Protein AF-0000000076641626 (afdb_homodimer)

Sequence (910 aa):
MSIPLSILLRVLPAGLLLLATIQPLAAQNNETGGQSVRKMSLVKVLNIAEKENFQVRMAESDIEITRSQYRQTNAAFLPRISLEETGVSTNDPLNVFGFKLKQESATTADFNPARLNAPDPYENFTTKLQVQQPLFNPDQLFRRSAVKNQLNAVKEQLEGTQSYARFQVKDTYYQLLLTEERLSVINTSLKAAHKNEERARDLREQGMVSKADYLAAAVRVRDLESRQSEAENQRQSVQENLRFLLGMNEEVVIQPTDSLQMASASLGSIPDNPPVENSTLQALQYRVQAAEEMVKSSKFSFLPSLNAFGSYEFNDKVLLGTRGESYFVGATLKWDLFSGFSKAGKVMQSRAELKKAEVAYRSRSLKTRMEIKQARRSVKQAQKQFDFADASVEQAAEDFRIRSDRYQQGMETTSDLLQAEARLSQARLQRLNALYQYNISIARLELLLEQELPNMSIPLSILLRVLPAGLLLLATIQPLAAQNNETGGQSVRKMSLVKVLNIAEKENFQVRMAESDIEITRSQYRQTNAAFLPRISLEETGVSTNDPLNVFGFKLKQESATTADFNPARLNAPDPYENFTTKLQVQQPLFNPDQLFRRSAVKNQLNAVKEQLEGTQSYARFQVKDTYYQLLLTEERLSVINTSLKAAHKNEERARDLREQGMVSKADYLAAAVRVRDLESRQSEAENQRQSVQENLRFLLGMNEEVVIQPTDSLQMASASLGSIPDNPPVENSTLQALQYRVQAAEEMVKSSKFSFLPSLNAFGSYEFNDKVLLGTRGESYFVGATLKWDLFSGFSKAGKVMQSRAELKKAEVAYRSRSLKTRMEIKQARRSVKQAQKQFDFADASVEQAAEDFRIRSDRYQQGMETTSDLLQAEARLSQARLQRLNALYQYNISIARLELLLEQELPN

Structure (mmCIF, N/CA/C/O backbone):
data_AF-0000000076641626-model_v1
#
loop_
_entity.id
_entity.type
_entity.pdbx_description
1 polymer 'Outer membrane protein TolC'
#
loop_
_atom_site.group_PDB
_atom_site.id
_atom_site.type_symbol
_atom_site.label_atom_id
_atom_site.label_alt_id
_atom_site.label_comp_id
_atom_site.label_asym_id
_atom_site.label_entity_id
_atom_site.label_seq_id
_atom_site.pdbx_PDB_ins_code
_atom_site.Cartn_x
_atom_site.Cartn_y
_atom_site.Cartn_z
_atom_site.occupancy
_atom_site.B_iso_or_equiv
_atom_site.auth_seq_id
_atom_site.auth_comp_id
_atom_site.auth_asym_id
_atom_site.auth_atom_id
_atom_site.pdbx_PDB_model_num
ATOM 1 N N . MET A 1 1 ? -30.359 -33.688 -70.125 1 19.77 1 MET A N 1
ATOM 2 C CA . MET A 1 1 ? -29.594 -32.75 -70.938 1 19.77 1 MET A CA 1
ATOM 3 C C . MET A 1 1 ? -29.688 -31.328 -70.438 1 19.77 1 MET A C 1
ATOM 5 O O . MET A 1 1 ? -28.672 -30.656 -70.25 1 19.77 1 MET A O 1
ATOM 9 N N . SER A 1 2 ? -30.719 -30.609 -70.812 1 21.33 2 SER A N 1
ATOM 10 C CA . SER A 1 2 ? -30.828 -29.156 -71.062 1 21.33 2 SER A CA 1
ATOM 11 C C . SER A 1 2 ? -31.047 -28.422 -69.688 1 21.33 2 SER A C 1
ATOM 13 O O . SER A 1 2 ? -32 -28.719 -69 1 21.33 2 SER A O 1
ATOM 15 N N . ILE A 1 3 ? -29.922 -27.688 -69.125 1 27.56 3 ILE A N 1
ATOM 16 C CA . ILE A 1 3 ? -29.25 -27.047 -68 1 27.56 3 ILE A CA 1
ATOM 17 C C . ILE A 1 3 ? -29.875 -25.688 -67.75 1 27.56 3 ILE A C 1
ATOM 19 O O . ILE A 1 3 ? -29.562 -24.703 -68.438 1 27.56 3 ILE A O 1
ATOM 23 N N . PRO A 1 4 ? -31.312 -25.625 -67.625 1 26.06 4 PRO A N 1
ATOM 24 C CA . PRO A 1 4 ? -31.797 -24.25 -67.875 1 26.06 4 PRO A CA 1
ATOM 25 C C . PRO A 1 4 ? -31.234 -23.266 -66.875 1 26.06 4 PRO A C 1
ATOM 27 O O . PRO A 1 4 ? -31.203 -23.547 -65.688 1 26.06 4 PRO A O 1
ATOM 30 N N . LEU A 1 5 ? -30.359 -22.203 -67.25 1 22.95 5 LEU A N 1
ATOM 31 C CA . LEU A 1 5 ? -29.281 -21.281 -66.875 1 22.95 5 LEU A CA 1
ATOM 32 C C . LEU A 1 5 ? -29.828 -20.109 -66.062 1 22.95 5 LEU A C 1
ATOM 34 O O . LEU A 1 5 ? -29.062 -19.406 -65.375 1 22.95 5 LEU A O 1
ATOM 38 N N . SER A 1 6 ? -31.203 -19.734 -66.188 1 26.48 6 SER A N 1
ATOM 39 C CA . SER A 1 6 ? -31.438 -18.297 -66.25 1 26.48 6 SER A CA 1
ATOM 40 C C . SER A 1 6 ? -31.25 -17.625 -64.938 1 26.48 6 SER A C 1
ATOM 42 O O . SER A 1 6 ? -32.125 -17.688 -64.062 1 26.48 6 SER A O 1
ATOM 44 N N . ILE A 1 7 ? -30.016 -17.438 -64.25 1 24.16 7 ILE A N 1
ATOM 45 C CA . ILE A 1 7 ? -29.391 -17.125 -62.969 1 24.16 7 ILE A CA 1
ATOM 46 C C . ILE A 1 7 ? -29.578 -15.648 -62.625 1 24.16 7 ILE A C 1
ATOM 48 O O . ILE A 1 7 ? -29.266 -15.203 -61.531 1 24.16 7 ILE A O 1
ATOM 52 N N . LEU A 1 8 ? -29.922 -14.75 -63.719 1 20.81 8 LEU A N 1
ATOM 53 C CA . LEU A 1 8 ? -29.109 -13.531 -63.719 1 20.81 8 LEU A CA 1
ATOM 54 C C . LEU A 1 8 ? -29.469 -12.664 -62.5 1 20.81 8 LEU A C 1
ATOM 56 O O . LEU A 1 8 ? -28.578 -12.273 -61.75 1 20.81 8 LEU A O 1
ATOM 60 N N . LEU A 1 9 ? -30 -11.312 -62.688 1 22.44 9 LEU A N 1
ATOM 61 C CA . LEU A 1 9 ? -29.484 -9.945 -62.562 1 22.44 9 LEU A CA 1
ATOM 62 C C . LEU A 1 9 ? -30.141 -9.242 -61.375 1 22.44 9 LEU A C 1
ATOM 64 O O . LEU A 1 9 ? -31.016 -8.391 -61.562 1 22.44 9 LEU A O 1
ATOM 68 N N . ARG A 1 10 ? -30.938 -9.82 -60.438 1 29.19 10 ARG A N 1
ATOM 69 C CA . ARG A 1 10 ? -31.875 -8.945 -59.75 1 29.19 10 ARG A CA 1
ATOM 70 C C . ARG A 1 10 ? -31.125 -7.906 -58.906 1 29.19 10 ARG A C 1
ATOM 72 O O . ARG A 1 10 ? -30.891 -8.109 -57.719 1 29.19 10 ARG A O 1
ATOM 79 N N . VAL A 1 11 ? -30 -7.199 -59.406 1 23.17 11 VAL A N 1
ATOM 80 C CA . VAL A 1 11 ? -29.094 -6.496 -58.5 1 23.17 11 VAL A CA 1
ATOM 81 C C . VAL A 1 11 ? -29.781 -5.25 -57.938 1 23.17 11 VAL A C 1
ATOM 83 O O . VAL A 1 11 ? -29.375 -4.715 -56.906 1 23.17 11 VAL A O 1
ATOM 86 N N . LEU A 1 12 ? -30.859 -4.684 -58.719 1 24.27 12 LEU A N 1
ATOM 87 C CA . LEU A 1 12 ? -30.672 -3.236 -58.75 1 24.27 12 LEU A CA 1
ATOM 88 C C . LEU A 1 12 ? -30.703 -2.648 -57.344 1 24.27 12 LEU A C 1
ATOM 90 O O . LEU A 1 12 ? -31.203 -3.287 -56.406 1 24.27 12 LEU A O 1
ATOM 94 N N . PRO A 1 13 ? -30.984 -1.135 -57.281 1 27.42 13 PRO A N 1
ATOM 95 C CA . PRO A 1 13 ? -30.438 0.132 -56.781 1 27.42 13 PRO A CA 1
ATOM 96 C C . PRO A 1 13 ? -31.031 0.543 -55.438 1 27.42 13 PRO A C 1
ATOM 98 O O . PRO A 1 13 ? -30.594 1.533 -54.844 1 27.42 13 PRO A O 1
ATOM 101 N N . ALA A 1 14 ? -32.125 -0.089 -55.031 1 27.97 14 ALA A N 1
ATOM 102 C CA . ALA A 1 14 ? -33.031 0.85 -54.375 1 27.97 14 ALA A CA 1
ATOM 103 C C . ALA A 1 14 ? -32.406 1.434 -53.125 1 27.97 14 ALA A C 1
ATOM 105 O O . ALA A 1 14 ? -32.344 0.775 -52.062 1 27.97 14 ALA A O 1
ATOM 106 N N . GLY A 1 15 ? -31.203 2.078 -53.312 1 28.3 15 GLY A N 1
ATOM 107 C CA . GLY A 1 15 ? -30.453 2.699 -52.219 1 28.3 15 GLY A CA 1
ATOM 108 C C . GLY A 1 15 ? -31.25 3.768 -51.5 1 28.3 15 GLY A C 1
ATOM 109 O O . GLY A 1 15 ? -31.312 4.914 -51.938 1 28.3 15 GLY A O 1
ATOM 110 N N . LEU A 1 16 ? -32.531 3.473 -51.188 1 26.86 16 LEU A N 1
ATOM 111 C CA . LEU A 1 16 ? -33.344 4.492 -50.531 1 26.86 16 LEU A CA 1
ATOM 112 C C . LEU A 1 16 ? -32.562 5.137 -49.375 1 26.86 16 LEU A C 1
ATOM 114 O O . LEU A 1 16 ? -32.156 4.453 -48.438 1 26.86 16 LEU A O 1
ATOM 118 N N . LEU A 1 17 ? -32.031 6.297 -49.688 1 27.75 17 LEU A N 1
ATOM 119 C CA . LEU A 1 17 ? -31.281 7.363 -49 1 27.75 17 LEU A CA 1
ATOM 120 C C . LEU A 1 17 ? -32.062 7.867 -47.781 1 27.75 17 LEU A C 1
ATOM 122 O O . LEU A 1 17 ? -32.938 8.711 -47.938 1 27.75 17 LEU A O 1
ATOM 126 N N . LEU A 1 18 ? -32.75 6.98 -47.094 1 28.86 18 LEU A N 1
ATOM 127 C CA . LEU A 1 18 ? -33.469 7.609 -45.969 1 28.86 18 LEU A CA 1
ATOM 128 C C . LEU A 1 18 ? -32.531 8.508 -45.156 1 28.86 18 LEU A C 1
ATOM 130 O O . LEU A 1 18 ? -31.562 8.031 -44.594 1 28.86 18 LEU A O 1
ATOM 134 N N . LEU A 1 19 ? -32.406 9.75 -45.656 1 29.59 19 LEU A N 1
ATOM 135 C CA . LEU A 1 19 ? -31.781 10.922 -45.062 1 29.59 19 LEU A CA 1
ATOM 136 C C . LEU A 1 19 ? -32.25 11.102 -43.625 1 29.59 19 LEU A C 1
ATOM 138 O O . LEU A 1 19 ? -33.375 11.516 -43.375 1 29.59 19 LEU A O 1
ATOM 142 N N . ALA A 1 20 ? -32.062 10.055 -42.781 1 33.88 20 ALA A N 1
ATOM 143 C CA . ALA A 1 20 ? -32.375 10.234 -41.375 1 33.88 20 ALA A CA 1
ATOM 144 C C . ALA A 1 20 ? -31.766 11.523 -40.844 1 33.88 20 ALA A C 1
ATOM 146 O O . ALA A 1 20 ? -30.547 11.688 -40.844 1 33.88 20 ALA A O 1
ATOM 147 N N . THR A 1 21 ? -32.469 12.641 -41.062 1 31.88 21 THR A N 1
ATOM 148 C CA . THR A 1 21 ? -32.125 13.945 -40.5 1 31.88 21 THR A CA 1
ATOM 149 C C . THR A 1 21 ? -31.797 13.82 -39 1 31.88 21 THR A C 1
ATOM 151 O O . THR A 1 21 ? -32.688 13.523 -38.188 1 31.88 21 THR A O 1
ATOM 154 N N . ILE A 1 22 ? -30.625 13.148 -38.719 1 36.44 22 ILE A N 1
ATOM 155 C CA . ILE A 1 22 ? -30.094 13.203 -37.375 1 36.44 22 ILE A CA 1
ATOM 156 C C . ILE A 1 22 ? -30.062 14.648 -36.875 1 36.44 22 ILE A C 1
ATOM 158 O O . ILE A 1 22 ? -29.344 15.484 -37.438 1 36.44 22 ILE A O 1
ATOM 162 N N . GLN A 1 23 ? -31.203 15.172 -36.625 1 32.28 23 GLN A N 1
ATOM 163 C CA . GLN A 1 23 ? -31.109 16.484 -36 1 32.28 23 GLN A CA 1
ATOM 164 C C . GLN A 1 23 ? -30.141 16.453 -34.812 1 32.28 23 GLN A C 1
ATOM 166 O O . GLN A 1 23 ? -30.219 15.547 -33.969 1 32.28 23 GLN A O 1
ATOM 171 N N . PRO A 1 24 ? -29.016 17.047 -35.062 1 34.44 24 PRO A N 1
ATOM 172 C CA . PRO A 1 24 ? -28.141 17.203 -33.906 1 34.44 24 PRO A CA 1
ATOM 173 C C . PRO A 1 24 ? -28.875 17.797 -32.688 1 34.44 24 PRO A C 1
ATOM 175 O O . PRO A 1 24 ? -29.5 18.844 -32.812 1 34.44 24 PRO A O 1
ATOM 178 N N . LEU A 1 25 ? -29.594 16.953 -31.953 1 35.47 25 LEU A N 1
ATOM 179 C CA . LEU A 1 25 ? -29.922 17.562 -30.672 1 35.47 25 LEU A CA 1
ATOM 180 C C . LEU A 1 25 ? -28.719 18.281 -30.078 1 35.47 25 LEU A C 1
ATOM 182 O O . LEU A 1 25 ? -27.672 17.688 -29.875 1 35.47 25 LEU A O 1
ATOM 186 N N . ALA A 1 26 ? -28.625 19.562 -30.328 1 31.19 26 ALA A N 1
ATOM 187 C CA . ALA A 1 26 ? -27.766 20.438 -29.547 1 31.19 26 ALA A CA 1
ATOM 188 C C . ALA A 1 26 ? -27.812 20.094 -28.062 1 31.19 26 ALA A C 1
ATOM 190 O O . ALA A 1 26 ? -28.859 20.234 -27.422 1 31.19 26 ALA A O 1
ATOM 191 N N . ALA A 1 27 ? -27.25 19.031 -27.766 1 34.53 27 ALA A N 1
ATOM 192 C CA . ALA A 1 27 ? -26.922 18.969 -26.328 1 34.53 27 ALA A CA 1
ATOM 193 C C . ALA A 1 27 ? -26.516 20.344 -25.812 1 34.53 27 ALA A C 1
ATOM 195 O O . ALA A 1 27 ? -25.422 20.828 -26.109 1 34.53 27 ALA A O 1
ATOM 196 N N . GLN A 1 28 ? -27.359 21.297 -25.797 1 28.55 28 GLN A N 1
ATOM 197 C CA . GLN A 1 28 ? -26.984 22.531 -25.125 1 28.55 28 GLN A CA 1
ATOM 198 C C . GLN A 1 28 ? -26.344 22.25 -23.781 1 28.55 28 GLN A C 1
ATOM 200 O O . GLN A 1 28 ? -27 21.781 -22.844 1 28.55 28 GLN A O 1
ATOM 205 N N . ASN A 1 29 ? -25.156 21.703 -23.844 1 31.22 29 ASN A N 1
ATOM 206 C CA . ASN A 1 29 ? -24.312 21.797 -22.641 1 31.22 29 ASN A CA 1
ATOM 207 C C . ASN A 1 29 ? -24.266 23.219 -22.094 1 31.22 29 ASN A C 1
ATOM 209 O O . ASN A 1 29 ? -23.453 24.031 -22.547 1 31.22 29 ASN A O 1
ATOM 213 N N . ASN A 1 30 ? -25.344 23.891 -22.109 1 30.81 30 ASN A N 1
ATOM 214 C CA . ASN A 1 30 ? -25.141 25.109 -21.344 1 30.81 30 ASN A CA 1
ATOM 215 C C . ASN A 1 30 ? -24.422 24.812 -20.031 1 30.81 30 ASN A C 1
ATOM 217 O O . ASN A 1 30 ? -25.047 24.516 -19.016 1 30.81 30 ASN A O 1
ATOM 221 N N . GLU A 1 31 ? -23.328 24.094 -20.172 1 35.81 31 GLU A N 1
ATOM 222 C CA . GLU A 1 31 ? -22.422 24.078 -19.016 1 35.81 31 GLU A CA 1
ATOM 223 C C . GLU A 1 31 ? -22.125 25.484 -18.516 1 35.81 31 GLU A C 1
ATOM 225 O O . GLU A 1 31 ? -21.156 26.109 -18.969 1 35.81 31 GLU A O 1
ATOM 230 N N . THR A 1 32 ? -22.969 26.422 -18.672 1 36.75 32 THR A N 1
ATOM 231 C CA . THR A 1 32 ? -22.578 27.578 -17.875 1 36.75 32 THR A CA 1
ATOM 232 C C . THR A 1 32 ? -21.938 27.141 -16.562 1 36.75 32 THR A C 1
ATOM 234 O O . THR A 1 32 ? -22.484 26.281 -15.852 1 36.75 32 THR A O 1
ATOM 237 N N . GLY A 1 33 ? -20.688 27.094 -16.438 1 41.56 33 GLY A N 1
ATOM 238 C CA . GLY A 1 33 ? -19.734 26.734 -15.414 1 41.56 33 GLY A CA 1
ATOM 239 C C . GLY A 1 33 ? -20.219 27.047 -14.008 1 41.56 33 GLY A C 1
ATOM 240 O O . GLY A 1 33 ? -19.406 27.266 -13.102 1 41.56 33 GLY A O 1
ATOM 241 N N . GLY A 1 34 ? -21.359 27.547 -13.766 1 47.97 34 GLY A N 1
ATOM 242 C CA . GLY A 1 34 ? -21.797 27.891 -12.43 1 47.97 34 GLY A CA 1
ATOM 243 C C . GLY A 1 34 ? -21.719 26.719 -11.461 1 47.97 34 GLY A C 1
ATOM 244 O O . GLY A 1 34 ? -21.938 25.562 -11.844 1 47.97 34 GLY A O 1
ATOM 245 N N . GLN A 1 35 ? -20.859 26.781 -10.508 1 62.19 35 GLN A N 1
ATOM 246 C CA . GLN A 1 35 ? -20.75 25.797 -9.445 1 62.19 35 GLN A CA 1
ATOM 247 C C . GLN A 1 35 ? -22.125 25.344 -8.969 1 62.19 35 GLN A C 1
ATOM 249 O O . GLN A 1 35 ? -22.953 26.172 -8.578 1 62.19 35 GLN A O 1
ATOM 254 N N . SER A 1 36 ? -22.75 24.219 -9.445 1 82.56 36 SER A N 1
ATOM 255 C CA . SER A 1 36 ? -24 23.625 -8.992 1 82.56 36 SER A CA 1
ATOM 256 C C . SER A 1 36 ? -23.984 23.391 -7.488 1 82.56 36 SER A C 1
ATOM 258 O O . SER A 1 36 ? -22.984 22.922 -6.934 1 82.56 36 SER A O 1
ATOM 260 N N . VAL A 1 37 ? -24.969 24.031 -6.797 1 91.75 37 VAL A N 1
ATOM 261 C CA . VAL A 1 37 ? -25.125 23.875 -5.355 1 91.75 37 VAL A CA 1
ATOM 262 C C . VAL A 1 37 ? -26.047 22.688 -5.066 1 91.75 37 VAL A C 1
ATOM 264 O O . VAL A 1 37 ? -27.141 22.594 -5.637 1 91.75 37 VAL A O 1
ATOM 267 N N . ARG A 1 38 ? -25.625 21.797 -4.305 1 92.44 38 ARG A N 1
ATOM 268 C CA . ARG A 1 38 ? -26.422 20.672 -3.869 1 92.44 38 ARG A CA 1
ATOM 269 C C . ARG A 1 38 ? -26.656 20.703 -2.361 1 92.44 38 ARG A C 1
ATOM 271 O O . ARG A 1 38 ? -25.703 20.688 -1.581 1 92.44 38 ARG A O 1
ATOM 278 N N . LYS A 1 39 ? -27.953 20.734 -1.95 1 96.25 39 LYS A N 1
ATOM 279 C CA . LYS A 1 39 ? -28.312 20.672 -0.534 1 96.25 39 LYS A CA 1
ATOM 280 C C . LYS A 1 39 ? -28.234 19.234 -0.007 1 96.25 39 LYS A C 1
ATOM 282 O O . LYS A 1 39 ? -28.844 18.328 -0.575 1 96.25 39 LYS A O 1
ATOM 287 N N . MET A 1 40 ? -27.469 19.062 1.012 1 97 40 MET A N 1
ATOM 288 C CA . MET A 1 40 ? -27.297 17.719 1.528 1 97 40 MET A CA 1
ATOM 289 C C . MET A 1 40 ? -27.312 17.703 3.053 1 97 40 MET A C 1
ATOM 291 O O . MET A 1 40 ? -26.672 18.547 3.689 1 97 40 MET A O 1
ATOM 295 N N . SER A 1 41 ? -28.125 16.75 3.607 1 97.12 41 SER A N 1
ATOM 296 C CA . SER A 1 41 ? -28.125 16.5 5.047 1 97.12 41 SER A CA 1
ATOM 297 C C . SER A 1 41 ? -27.062 15.469 5.43 1 97.12 41 SER A C 1
ATOM 299 O O . SER A 1 41 ? -26.469 14.836 4.559 1 97.12 41 SER A O 1
ATOM 301 N N . LEU A 1 42 ? -26.859 15.398 6.703 1 96.12 42 LEU A N 1
ATOM 302 C CA . LEU A 1 42 ? -25.922 14.383 7.188 1 96.12 42 LEU A CA 1
ATOM 303 C C . LEU A 1 42 ? -26.344 12.992 6.723 1 96.12 42 LEU A C 1
ATOM 305 O O . LEU A 1 42 ? -25.5 12.219 6.246 1 96.12 42 LEU A O 1
ATOM 309 N N . VAL A 1 43 ? -27.609 12.664 6.832 1 95.62 43 VAL A N 1
ATOM 310 C CA . VAL A 1 43 ? -28.125 11.352 6.453 1 95.62 43 VAL A CA 1
ATOM 311 C C . VAL A 1 43 ? -27.875 11.109 4.965 1 95.62 43 VAL A C 1
ATOM 313 O O . VAL A 1 43 ? -27.453 10.016 4.57 1 95.62 43 VAL A O 1
ATOM 316 N N . LYS A 1 44 ? -28.078 12.125 4.184 1 96.75 44 LYS A N 1
ATOM 317 C CA . LYS A 1 44 ? -27.906 11.992 2.738 1 96.75 44 LYS A CA 1
ATOM 318 C C . LYS A 1 44 ? -26.453 11.734 2.383 1 96.75 44 LYS A C 1
ATOM 320 O O . LYS A 1 44 ? -26.141 10.852 1.575 1 96.75 44 LYS A O 1
ATOM 325 N N . VAL A 1 45 ? -25.516 12.531 2.971 1 97.56 45 VAL A N 1
ATOM 326 C CA . VAL A 1 45 ? -24.109 12.359 2.65 1 97.56 45 VAL A CA 1
ATOM 327 C C . VAL A 1 45 ? -23.625 10.984 3.119 1 97.56 45 VAL A C 1
ATOM 329 O O . VAL A 1 45 ? -22.797 10.352 2.465 1 97.56 45 VAL A O 1
ATOM 332 N N . LEU A 1 46 ? -24.172 10.508 4.215 1 96.94 46 LEU A N 1
ATOM 333 C CA . LEU A 1 46 ? -23.812 9.188 4.715 1 96.94 46 LEU A CA 1
ATOM 334 C C . LEU A 1 46 ? -24.266 8.094 3.754 1 96.94 46 LEU A C 1
ATOM 336 O O . LEU A 1 46 ? -23.531 7.141 3.488 1 96.94 46 LEU A O 1
ATOM 340 N N . ASN A 1 47 ? -25.438 8.242 3.223 1 96.44 47 ASN A N 1
ATOM 341 C CA . ASN A 1 47 ? -25.969 7.273 2.273 1 96.44 47 ASN A CA 1
ATOM 342 C C . ASN A 1 47 ? -25.156 7.234 0.989 1 96.44 47 ASN A C 1
ATOM 344 O O . ASN A 1 47 ? -24.875 6.16 0.453 1 96.44 47 ASN A O 1
ATOM 348 N N . ILE A 1 48 ? -24.75 8.375 0.534 1 96.12 48 ILE A N 1
ATOM 349 C CA . ILE A 1 48 ? -23.938 8.445 -0.673 1 96.12 48 ILE A CA 1
ATOM 350 C C . ILE A 1 48 ? -22.578 7.781 -0.424 1 96.12 48 ILE A C 1
ATOM 352 O O . ILE A 1 48 ? -22.109 7 -1.25 1 96.12 48 ILE A O 1
ATOM 356 N N . ALA A 1 49 ? -21.969 8.086 0.722 1 96.56 49 ALA A N 1
ATOM 357 C CA . ALA A 1 49 ? -20.641 7.578 1.053 1 96.56 49 ALA A CA 1
ATOM 358 C C . ALA A 1 49 ? -20.641 6.055 1.169 1 96.56 49 ALA A C 1
ATOM 360 O O . ALA A 1 49 ? -19.656 5.395 0.858 1 96.56 49 ALA A O 1
ATOM 361 N N . GLU A 1 50 ? -21.75 5.508 1.567 1 94.75 50 GLU A N 1
ATOM 362 C CA . GLU A 1 50 ? -21.875 4.062 1.728 1 94.75 50 GLU A CA 1
ATOM 363 C C . GLU A 1 50 ? -21.656 3.342 0.399 1 94.75 50 GLU A C 1
ATOM 365 O O . GLU A 1 50 ? -21.156 2.219 0.37 1 94.75 50 GLU A O 1
ATOM 370 N N . LYS A 1 51 ? -21.953 4.055 -0.636 1 93.06 51 LYS A N 1
ATOM 371 C CA . LYS A 1 51 ? -21.906 3.406 -1.943 1 93.06 51 LYS A CA 1
ATOM 372 C C . LYS A 1 51 ? -20.719 3.912 -2.756 1 93.06 51 LYS A C 1
ATOM 374 O O . LYS A 1 51 ? -20.141 3.168 -3.553 1 93.06 51 LYS A O 1
ATOM 379 N N . GLU A 1 52 ? -20.328 5.16 -2.479 1 95.19 52 GLU A N 1
ATOM 380 C CA . GLU A 1 52 ? -19.422 5.805 -3.434 1 95.19 52 GLU A CA 1
ATOM 381 C C . GLU A 1 52 ? -18.031 6.004 -2.836 1 95.19 52 GLU A C 1
ATOM 383 O O . GLU A 1 52 ? -17.078 6.301 -3.557 1 95.19 52 GLU A O 1
ATOM 388 N N . ASN A 1 53 ? -17.906 5.824 -1.49 1 97.25 53 ASN A N 1
ATOM 389 C CA . ASN A 1 53 ? -16.609 6.02 -0.854 1 97.25 53 ASN A CA 1
ATOM 390 C C . ASN A 1 53 ? -15.57 5.039 -1.39 1 97.25 53 ASN A C 1
ATOM 392 O O . ASN A 1 53 ? -15.828 3.836 -1.468 1 97.25 53 ASN A O 1
ATOM 396 N N . PHE A 1 54 ? -14.422 5.574 -1.732 1 97.5 54 PHE A N 1
ATOM 397 C CA . PHE A 1 54 ? -13.422 4.773 -2.424 1 97.5 54 PHE A CA 1
ATOM 398 C C . PHE A 1 54 ? -12.883 3.674 -1.515 1 97.5 54 PHE A C 1
ATOM 400 O O . PHE A 1 54 ? -12.547 2.584 -1.981 1 97.5 54 PHE A O 1
ATOM 407 N N . GLN A 1 55 ? -12.734 3.914 -0.21 1 97.62 55 GLN A N 1
ATOM 408 C CA . GLN A 1 55 ? -12.258 2.891 0.716 1 97.62 55 GLN A CA 1
ATOM 409 C C . GLN A 1 55 ? -13.242 1.727 0.801 1 97.62 55 GLN A C 1
ATOM 411 O O . GLN A 1 55 ? -12.828 0.567 0.892 1 97.62 55 GLN A O 1
ATOM 416 N N . VAL A 1 56 ? -14.516 2.041 0.788 1 97.75 56 VAL A N 1
ATOM 417 C CA . VAL A 1 56 ? -15.562 1.02 0.823 1 97.75 56 VAL A CA 1
ATOM 418 C C . VAL A 1 56 ? -15.516 0.193 -0.46 1 97.75 56 VAL A C 1
ATOM 420 O O . VAL A 1 56 ? -15.547 -1.039 -0.415 1 97.75 56 VAL A O 1
ATOM 423 N N . ARG A 1 57 ? -15.336 0.864 -1.57 1 97.44 57 ARG A N 1
ATOM 424 C CA . ARG A 1 57 ? -15.289 0.181 -2.859 1 97.44 57 ARG A CA 1
ATOM 425 C C . ARG A 1 57 ? -14.07 -0.727 -2.957 1 97.44 57 ARG A C 1
ATOM 427 O O . ARG A 1 57 ? -14.148 -1.824 -3.512 1 97.44 57 ARG A O 1
ATOM 434 N N . MET A 1 58 ? -12.977 -0.276 -2.438 1 97.88 58 MET A N 1
ATOM 435 C CA . MET A 1 58 ? -11.773 -1.101 -2.404 1 97.88 58 MET A CA 1
ATOM 436 C C . MET A 1 58 ? -11.992 -2.35 -1.557 1 97.88 58 MET A C 1
ATOM 438 O O . MET A 1 58 ? -11.586 -3.447 -1.946 1 97.88 58 MET A O 1
ATOM 442 N N . ALA A 1 59 ? -12.617 -2.186 -0.427 1 97.56 59 ALA A N 1
ATOM 443 C CA . ALA A 1 59 ? -12.906 -3.309 0.462 1 97.56 59 ALA A CA 1
ATOM 444 C C . ALA A 1 59 ? -13.859 -4.301 -0.195 1 97.56 59 ALA A C 1
ATOM 446 O O . ALA A 1 59 ? -13.742 -5.512 0.011 1 97.56 59 ALA A O 1
ATOM 447 N N . GLU A 1 60 ? -14.789 -3.795 -0.975 1 97.69 60 GLU A N 1
ATOM 448 C CA . GLU A 1 60 ? -15.688 -4.664 -1.726 1 97.69 60 GLU A CA 1
ATOM 449 C C . GLU A 1 60 ? -14.922 -5.516 -2.732 1 97.69 60 GLU A C 1
ATOM 451 O O . GLU A 1 60 ? -15.227 -6.699 -2.908 1 97.69 60 GLU A O 1
ATOM 456 N N . SER A 1 61 ? -13.984 -4.887 -3.396 1 97.69 61 SER A N 1
ATOM 457 C CA . SER A 1 61 ? -13.148 -5.637 -4.328 1 97.69 61 SER A CA 1
ATOM 458 C C . SER A 1 61 ? -12.367 -6.73 -3.613 1 97.69 61 SER A C 1
ATOM 460 O O . SER A 1 61 ? -12.18 -7.824 -4.152 1 97.69 61 SER A O 1
ATOM 462 N N . ASP A 1 62 ? -11.969 -6.477 -2.379 1 98 62 ASP A N 1
ATOM 463 C CA . ASP A 1 62 ? -11.242 -7.473 -1.596 1 98 62 ASP A CA 1
ATOM 464 C C . ASP A 1 62 ? -12.125 -8.688 -1.303 1 98 62 ASP A C 1
ATOM 466 O O . ASP A 1 62 ? -11.641 -9.82 -1.288 1 98 62 ASP A O 1
ATOM 470 N N . ILE A 1 63 ? -13.391 -8.5 -1.057 1 98.38 63 ILE A N 1
ATOM 471 C CA . ILE A 1 63 ? -14.328 -9.602 -0.854 1 98.38 63 ILE A CA 1
ATOM 472 C C . ILE A 1 63 ? -14.398 -10.461 -2.117 1 98.38 63 ILE A C 1
ATOM 474 O O . ILE A 1 63 ? -14.32 -11.688 -2.047 1 98.38 63 ILE A O 1
ATOM 478 N N . GLU A 1 64 ? -14.477 -9.781 -3.268 1 98.38 64 GLU A N 1
ATOM 479 C CA . GLU A 1 64 ? -14.578 -10.5 -4.531 1 98.38 64 GLU A CA 1
ATOM 480 C C . GLU A 1 64 ? -13.312 -11.297 -4.82 1 98.38 64 GLU A C 1
ATOM 482 O O . GLU A 1 64 ? -13.375 -12.406 -5.344 1 98.38 64 GLU A O 1
ATOM 487 N N . ILE A 1 65 ? -12.18 -10.727 -4.461 1 98.5 65 ILE A N 1
ATOM 488 C CA . ILE A 1 65 ? -10.914 -11.422 -4.637 1 98.5 65 ILE A CA 1
ATOM 489 C C . ILE A 1 65 ? -10.891 -12.688 -3.779 1 98.5 65 ILE A C 1
ATOM 491 O O . ILE A 1 65 ? -10.633 -13.781 -4.281 1 98.5 65 ILE A O 1
ATOM 495 N N . THR A 1 66 ? -11.258 -12.555 -2.52 1 98.25 66 THR A N 1
ATOM 496 C CA . THR A 1 66 ? -11.219 -13.688 -1.609 1 98.25 66 THR A CA 1
ATOM 497 C C . THR A 1 66 ? -12.297 -14.703 -1.96 1 98.25 66 THR A C 1
ATOM 499 O O . THR A 1 66 ? -12.086 -15.914 -1.834 1 98.25 66 THR A O 1
ATOM 502 N N . ARG A 1 67 ? -13.43 -14.258 -2.396 1 98.12 67 ARG A N 1
ATOM 503 C CA . ARG A 1 67 ? -14.492 -15.148 -2.859 1 98.12 67 ARG A CA 1
ATOM 504 C C . ARG A 1 67 ? -14.031 -15.969 -4.062 1 98.12 67 ARG A C 1
ATOM 506 O O . ARG A 1 67 ? -14.352 -17.156 -4.168 1 98.12 67 ARG A O 1
ATOM 513 N N . SER A 1 68 ? -13.359 -15.273 -4.945 1 98.25 68 SER A N 1
ATOM 514 C CA . SER A 1 68 ? -12.812 -15.969 -6.105 1 98.25 68 SER A CA 1
ATOM 515 C C . SER A 1 68 ? -11.805 -17.047 -5.688 1 98.25 68 SER A C 1
ATOM 517 O O . SER A 1 68 ? -11.773 -18.125 -6.266 1 98.25 68 SER A O 1
ATOM 519 N N . GLN A 1 69 ? -11 -16.75 -4.664 1 97.69 69 GLN A N 1
ATOM 520 C CA . GLN A 1 69 ? -10.062 -17.719 -4.121 1 97.69 69 GLN A CA 1
ATOM 521 C C . GLN A 1 69 ? -10.797 -18.906 -3.504 1 97.69 69 GLN A C 1
ATOM 523 O O . GLN A 1 69 ? -10.375 -20.047 -3.666 1 97.69 69 GLN A O 1
ATOM 528 N N . TYR A 1 70 ? -11.93 -18.703 -2.842 1 97.94 70 TYR A N 1
ATOM 529 C CA . TYR A 1 70 ? -12.75 -19.766 -2.271 1 97.94 70 TYR A CA 1
ATOM 530 C C . TYR A 1 70 ? -13.32 -20.656 -3.365 1 97.94 70 TYR A C 1
ATOM 532 O O . TYR A 1 70 ? -13.344 -21.891 -3.229 1 97.94 70 TYR A O 1
ATOM 540 N N . ARG A 1 71 ? -13.68 -20.016 -4.453 1 96.94 71 ARG A N 1
ATOM 541 C CA . ARG A 1 71 ? -14.234 -20.766 -5.574 1 96.94 71 ARG A CA 1
ATOM 542 C C . ARG A 1 71 ? -13.18 -21.672 -6.199 1 96.94 71 ARG A C 1
ATOM 544 O O . ARG A 1 71 ? -13.5 -22.781 -6.648 1 96.94 71 ARG A O 1
ATOM 551 N N . GLN A 1 72 ? -11.953 -21.219 -6.203 1 96.62 72 GLN A N 1
ATOM 552 C CA . GLN A 1 72 ? -10.867 -22.031 -6.762 1 96.62 72 GLN A CA 1
ATOM 553 C C . GLN A 1 72 ? -10.648 -23.297 -5.949 1 96.62 72 GLN A C 1
ATOM 555 O O . GLN A 1 72 ? -10.195 -24.312 -6.484 1 96.62 72 GLN A O 1
ATOM 560 N N . THR A 1 73 ? -11.031 -23.25 -4.648 1 96.31 73 THR A N 1
ATOM 561 C CA . THR A 1 73 ? -10.789 -24.391 -3.777 1 96.31 73 THR A CA 1
ATOM 562 C C . THR A 1 73 ? -11.773 -25.516 -4.086 1 96.31 73 THR A C 1
ATOM 564 O O . THR A 1 73 ? -11.609 -26.641 -3.604 1 96.31 73 THR A O 1
ATOM 567 N N . ASN A 1 74 ? -12.742 -25.344 -4.988 1 95.38 74 ASN A N 1
ATOM 568 C CA . ASN A 1 74 ? -13.641 -26.391 -5.426 1 95.38 74 ASN A CA 1
ATOM 569 C C . ASN A 1 74 ? -12.898 -27.5 -6.172 1 95.38 74 ASN A C 1
ATOM 571 O O . ASN A 1 74 ? -13.383 -28.625 -6.277 1 95.38 74 ASN A O 1
ATOM 575 N N . ALA A 1 75 ? -11.688 -27.125 -6.586 1 94.44 75 ALA A N 1
ATOM 576 C CA . ALA A 1 75 ? -10.852 -28.078 -7.312 1 94.44 75 ALA A CA 1
ATOM 577 C C . ALA A 1 75 ? -10.445 -29.234 -6.418 1 94.44 75 ALA A C 1
ATOM 579 O O . ALA A 1 75 ? -10.008 -30.281 -6.91 1 94.44 75 ALA A O 1
ATOM 580 N N . ALA A 1 76 ? -10.617 -29.109 -5.133 1 93.19 76 ALA A N 1
ATOM 581 C CA . ALA A 1 76 ? -10.305 -30.188 -4.188 1 93.19 76 ALA A CA 1
ATOM 582 C C . ALA A 1 76 ? -11.305 -31.328 -4.309 1 93.19 76 ALA A C 1
ATOM 584 O O . ALA A 1 76 ? -11.016 -32.469 -3.893 1 93.19 76 ALA A O 1
ATOM 585 N N . PHE A 1 77 ? -12.484 -31.109 -5.023 1 94.25 77 PHE A N 1
ATOM 586 C CA . PHE A 1 77 ? -13.555 -32.094 -5.07 1 94.25 77 PHE A CA 1
ATOM 587 C C . PHE A 1 77 ? -13.93 -32.438 -6.512 1 94.25 77 PHE A C 1
ATOM 589 O O . PHE A 1 77 ? -14.43 -33.5 -6.801 1 94.25 77 PHE A O 1
ATOM 596 N N . LEU A 1 78 ? -13.688 -31.531 -7.371 1 96.69 78 LEU A N 1
ATOM 597 C CA . LEU A 1 78 ? -14.188 -31.672 -8.734 1 96.69 78 LEU A CA 1
ATOM 598 C C . LEU A 1 78 ? -13.117 -32.25 -9.656 1 96.69 78 LEU A C 1
ATOM 600 O O . LEU A 1 78 ? -11.922 -32.062 -9.406 1 96.69 78 LEU A O 1
ATOM 604 N N . PRO A 1 79 ? -13.555 -32.906 -10.648 1 97.31 79 PRO A N 1
ATOM 605 C CA . PRO A 1 79 ? -12.578 -33.5 -11.547 1 97.31 79 PRO A CA 1
ATOM 606 C C . PRO A 1 79 ? -11.875 -32.5 -12.445 1 97.31 79 PRO A C 1
ATOM 608 O O . PRO A 1 79 ? -12.352 -31.359 -12.594 1 97.31 79 PRO A O 1
ATOM 611 N N . ARG A 1 80 ? -10.789 -32.875 -12.961 1 97.75 80 ARG A N 1
ATOM 612 C CA . ARG A 1 80 ? -10.102 -32.188 -14.047 1 97.75 80 ARG A CA 1
ATOM 613 C C . ARG A 1 80 ? -10.156 -33 -15.336 1 97.75 80 ARG A C 1
ATOM 615 O O . ARG A 1 80 ? -9.883 -34.219 -15.328 1 97.75 80 ARG A O 1
ATOM 622 N N . ILE A 1 81 ? -10.617 -32.406 -16.406 1 98.31 81 ILE A N 1
ATOM 623 C CA . ILE A 1 81 ? -10.75 -33.062 -17.703 1 98.31 81 ILE A CA 1
ATOM 624 C C . ILE A 1 81 ? -9.859 -32.344 -18.734 1 98.31 81 ILE A C 1
ATOM 626 O O . ILE A 1 81 ? -9.914 -31.125 -18.875 1 98.31 81 ILE A O 1
ATOM 630 N N . SER A 1 82 ? -9.031 -33.125 -19.406 1 97.94 82 SER A N 1
ATOM 631 C CA . SER A 1 82 ? -8.156 -32.531 -20.406 1 97.94 82 SER A CA 1
ATOM 632 C C . SER A 1 82 ? -8.133 -33.375 -21.688 1 97.94 82 SER A C 1
ATOM 634 O O . SER A 1 82 ? -8.359 -34.594 -21.625 1 97.94 82 SER A O 1
ATOM 636 N N . LEU A 1 83 ? -7.98 -32.75 -22.812 1 98.06 83 LEU A N 1
ATOM 637 C CA . LEU A 1 83 ? -7.758 -33.344 -24.125 1 98.06 83 LEU A CA 1
ATOM 638 C C . LEU A 1 83 ? -6.34 -33.094 -24.609 1 98.06 83 LEU A C 1
ATOM 640 O O . LEU A 1 83 ? -5.867 -31.953 -24.562 1 98.06 83 LEU A O 1
ATOM 644 N N . GLU A 1 84 ? -5.664 -34.125 -25 1 98.25 84 GLU A N 1
ATOM 645 C CA . GLU A 1 84 ? -4.289 -34 -25.469 1 98.25 84 GLU A CA 1
ATOM 646 C C . GLU A 1 84 ? -4.109 -34.656 -26.828 1 98.25 84 GLU A C 1
ATOM 648 O O . GLU A 1 84 ? -4.629 -35.75 -27.062 1 98.25 84 GLU A O 1
ATOM 653 N N . GLU A 1 85 ? -3.518 -33.969 -27.734 1 98.12 85 GLU A N 1
ATOM 654 C CA . GLU A 1 85 ? -3.082 -34.5 -29.031 1 98.12 85 GLU A CA 1
ATOM 655 C C . GLU A 1 85 ? -1.564 -34.438 -29.172 1 98.12 85 GLU A C 1
ATOM 657 O O . GLU A 1 85 ? -0.991 -33.344 -29.156 1 98.12 85 GLU A O 1
ATOM 662 N N . THR A 1 86 ? -0.959 -35.531 -29.297 1 98.19 86 THR A N 1
ATOM 663 C CA . THR A 1 86 ? 0.495 -35.594 -29.406 1 98.19 86 THR A CA 1
ATOM 664 C C . THR A 1 86 ? 0.926 -36.281 -30.688 1 98.19 86 THR A C 1
ATOM 666 O O . THR A 1 86 ? 0.515 -37.438 -30.938 1 98.19 86 THR A O 1
ATOM 669 N N . GLY A 1 87 ? 1.688 -35.656 -31.5 1 98 87 GLY A N 1
ATOM 670 C CA . GLY A 1 87 ? 2.361 -36.25 -32.625 1 98 87 GLY A CA 1
ATOM 671 C C . GLY A 1 87 ? 3.848 -36.438 -32.406 1 98 87 GLY A C 1
ATOM 672 O O . GLY A 1 87 ? 4.547 -35.531 -31.969 1 98 87 GLY A O 1
ATOM 673 N N . VAL A 1 88 ? 4.273 -37.719 -32.719 1 97.69 88 VAL A N 1
ATOM 674 C CA . VAL A 1 88 ? 5.672 -38.031 -32.438 1 97.69 88 VAL A CA 1
ATOM 675 C C . VAL A 1 88 ? 6.297 -38.75 -33.625 1 97.69 88 VAL A C 1
ATOM 677 O O . VAL A 1 88 ? 5.594 -39.438 -34.375 1 97.69 88 VAL A O 1
ATOM 680 N N . SER A 1 89 ? 7.582 -38.531 -33.844 1 97.75 89 SER A N 1
ATOM 681 C CA . SER A 1 89 ? 8.453 -39.344 -34.719 1 97.75 89 SER A CA 1
ATOM 682 C C . SER A 1 89 ? 9.672 -39.844 -33.938 1 97.75 89 SER A C 1
ATOM 684 O O . SER A 1 89 ? 10.32 -39.094 -33.219 1 97.75 89 SER A O 1
ATOM 686 N N . THR A 1 90 ? 9.891 -41.188 -34.062 1 97.31 90 THR A N 1
ATOM 687 C CA . THR A 1 90 ? 11.008 -41.719 -33.312 1 97.31 90 THR A CA 1
ATOM 688 C C . THR A 1 90 ? 11.57 -42.969 -34 1 97.31 90 THR A C 1
ATOM 690 O O . THR A 1 90 ? 10.898 -43.562 -34.844 1 97.31 90 THR A O 1
ATOM 693 N N . ASN A 1 91 ? 12.844 -43.281 -33.719 1 95.5 91 ASN A N 1
ATOM 694 C CA . ASN A 1 91 ? 13.43 -44.562 -34.094 1 95.5 91 ASN A CA 1
ATOM 695 C C . ASN A 1 91 ? 13.852 -45.375 -32.875 1 95.5 91 ASN A C 1
ATOM 697 O O . ASN A 1 91 ? 14.672 -46.281 -33 1 95.5 91 ASN A O 1
ATOM 701 N N . ASP A 1 92 ? 13.32 -44.938 -31.734 1 94.12 92 ASP A N 1
ATOM 702 C CA . ASP A 1 92 ? 13.555 -45.719 -30.516 1 94.12 92 ASP A CA 1
ATOM 703 C C . ASP A 1 92 ? 12.883 -47.094 -30.609 1 94.12 92 ASP A C 1
ATOM 705 O O . ASP A 1 92 ? 11.672 -47.188 -30.797 1 94.12 92 ASP A O 1
ATOM 709 N N . PRO A 1 93 ? 13.656 -48.094 -30.422 1 92.38 93 PRO A N 1
ATOM 710 C CA . PRO A 1 93 ? 13.125 -49.406 -30.703 1 92.38 93 PRO A CA 1
ATOM 711 C C . PRO A 1 93 ? 11.914 -49.75 -29.828 1 92.38 93 PRO A C 1
ATOM 713 O O . PRO A 1 93 ? 10.93 -50.312 -30.328 1 92.38 93 PRO A O 1
ATOM 716 N N . LEU A 1 94 ? 12.031 -49.469 -28.609 1 88.69 94 LEU A N 1
ATOM 717 C CA . LEU A 1 94 ? 10.914 -49.781 -27.719 1 88.69 94 LEU A CA 1
ATOM 718 C C . LEU A 1 94 ? 9.672 -48.969 -28.094 1 88.69 94 LEU A C 1
ATOM 720 O O . LEU A 1 94 ? 8.57 -49.531 -28.141 1 88.69 94 LEU A O 1
ATOM 724 N N . ASN A 1 95 ? 9.812 -47.781 -28.406 1 92.5 95 ASN A N 1
ATOM 725 C CA . ASN A 1 95 ? 8.688 -46.906 -28.75 1 92.5 95 ASN A CA 1
ATOM 726 C C . ASN A 1 95 ? 8.078 -47.312 -30.094 1 92.5 95 ASN A C 1
ATOM 728 O O . ASN A 1 95 ? 6.859 -47.312 -30.25 1 92.5 95 ASN A O 1
ATOM 732 N N . VAL A 1 96 ? 8.977 -47.562 -31.062 1 92.5 96 VAL A N 1
ATOM 733 C CA . VAL A 1 96 ? 8.477 -47.969 -32.375 1 92.5 96 VAL A CA 1
ATOM 734 C C . VAL A 1 96 ? 7.621 -49.219 -32.25 1 92.5 96 VAL A C 1
ATOM 736 O O . VAL A 1 96 ? 6.52 -49.281 -32.812 1 92.5 96 VAL A O 1
ATOM 739 N N . PHE A 1 97 ? 8.141 -50.156 -31.547 1 89.81 97 PHE A N 1
ATOM 740 C CA . PHE A 1 97 ? 7.371 -51.406 -31.344 1 89.81 97 PHE A CA 1
ATOM 741 C C . PHE A 1 97 ? 6.062 -51.094 -30.609 1 89.81 97 PHE A C 1
ATOM 743 O O . PHE A 1 97 ? 5.008 -51.594 -31 1 89.81 97 PHE A O 1
ATOM 750 N N . GLY A 1 98 ? 6.098 -50.312 -29.594 1 90 98 GLY A N 1
ATOM 751 C CA . GLY A 1 98 ? 4.91 -49.938 -28.844 1 90 98 GLY A CA 1
ATOM 752 C C . GLY A 1 98 ? 3.879 -49.219 -29.703 1 90 98 GLY A C 1
ATOM 753 O O . GLY A 1 98 ? 2.682 -49.5 -29.594 1 90 98 GLY A O 1
ATOM 754 N N . PHE A 1 99 ? 4.336 -48.375 -30.531 1 93.5 99 PHE A N 1
ATOM 755 C CA . PHE A 1 99 ? 3.426 -47.625 -31.391 1 93.5 99 PHE A CA 1
ATOM 756 C C . PHE A 1 99 ? 2.756 -48.531 -32.406 1 93.5 99 PHE A C 1
ATOM 758 O O . PHE A 1 99 ? 1.567 -48.375 -32.688 1 93.5 99 PHE A O 1
ATOM 765 N N . LYS A 1 100 ? 3.494 -49.438 -32.906 1 93.44 100 LYS A N 1
ATOM 766 C CA . LYS A 1 100 ? 2.908 -50.375 -33.844 1 93.44 100 LYS A CA 1
ATOM 767 C C . LYS A 1 100 ? 1.818 -51.219 -33.156 1 93.44 100 LYS A C 1
ATOM 769 O O . LYS A 1 100 ? 0.777 -51.469 -33.75 1 93.44 100 LYS A O 1
ATOM 774 N N . LEU A 1 101 ? 2.096 -51.594 -31.938 1 91.12 101 LEU A N 1
ATOM 775 C CA . LEU A 1 101 ? 1.09 -52.344 -31.172 1 91.12 101 LEU A CA 1
ATOM 776 C C . LEU A 1 101 ? -0.142 -51.469 -30.922 1 91.12 101 LEU A C 1
ATOM 778 O O . LEU A 1 101 ? -1.272 -51.938 -31.109 1 91.12 101 LEU A O 1
ATOM 782 N N . LYS A 1 102 ? 0.1 -50.25 -30.531 1 93.56 102 LYS A N 1
ATOM 783 C CA . LYS A 1 102 ? -0.999 -49.375 -30.188 1 93.56 102 LYS A CA 1
ATOM 784 C C . LYS A 1 102 ? -1.846 -49.031 -31.406 1 93.56 102 LYS A C 1
ATOM 786 O O . LYS A 1 102 ? -3.057 -48.844 -31.297 1 93.56 102 LYS A O 1
ATOM 791 N N . GLN A 1 103 ? -1.209 -49 -32.531 1 93.81 103 GLN A N 1
ATOM 792 C CA . GLN A 1 103 ? -1.92 -48.75 -33.781 1 93.81 103 GLN A CA 1
ATOM 793 C C . GLN A 1 103 ? -2.543 -50.031 -34.312 1 93.81 103 GLN A C 1
ATOM 795 O O . GLN A 1 103 ? -3.15 -50 -35.406 1 93.81 103 GLN A O 1
ATOM 800 N N . GLU A 1 104 ? -2.342 -51.125 -33.656 1 92.31 104 GLU A N 1
ATOM 801 C CA . GLU A 1 104 ? -2.828 -52.438 -34.062 1 92.31 104 GLU A CA 1
ATOM 802 C C . GLU A 1 104 ? -2.25 -52.844 -35.406 1 92.31 104 GLU A C 1
ATOM 804 O O . GLU A 1 104 ? -2.959 -53.375 -36.25 1 92.31 104 GLU A O 1
ATOM 809 N N . SER A 1 105 ? -0.992 -52.531 -35.594 1 89 105 SER A N 1
ATOM 810 C CA . SER A 1 105 ? -0.403 -52.781 -36.906 1 89 105 SER A CA 1
ATOM 811 C C . SER A 1 105 ? 0.812 -53.688 -36.812 1 89 105 SER A C 1
ATOM 813 O O . SER A 1 105 ? 1.589 -53.781 -37.781 1 89 105 SER A O 1
ATOM 815 N N . ALA A 1 106 ? 1.007 -54.281 -35.719 1 88.88 106 ALA A N 1
ATOM 816 C CA . ALA A 1 106 ? 2.146 -55.156 -35.562 1 88.88 106 ALA A CA 1
ATOM 817 C C . ALA A 1 106 ? 1.988 -56.406 -36.469 1 88.88 106 ALA A C 1
ATOM 819 O O . ALA A 1 106 ? 0.891 -56.969 -36.562 1 88.88 106 ALA A O 1
ATOM 820 N N . THR A 1 107 ? 3.066 -56.844 -37.094 1 89.5 107 THR A N 1
ATOM 821 C CA . THR A 1 107 ? 3.1 -58.031 -37.906 1 89.5 107 THR A CA 1
ATOM 822 C C . THR A 1 107 ? 4.176 -59 -37.406 1 89.5 107 THR A C 1
ATOM 824 O O . THR A 1 107 ? 4.984 -58.625 -36.531 1 89.5 107 THR A O 1
ATOM 827 N N . THR A 1 108 ? 4.172 -60.25 -37.906 1 88.06 108 THR A N 1
ATOM 828 C CA . THR A 1 108 ? 5.156 -61.25 -37.531 1 88.06 108 THR A CA 1
ATOM 829 C C . THR A 1 108 ? 6.57 -60.781 -37.812 1 88.06 108 THR A C 1
ATOM 831 O O . THR A 1 108 ? 7.512 -61.094 -37.094 1 88.06 108 THR A O 1
ATOM 834 N N . ALA A 1 109 ? 6.648 -60.062 -38.875 1 85.56 109 ALA A N 1
ATOM 835 C CA . ALA A 1 109 ? 7.949 -59.562 -39.312 1 85.56 109 ALA A CA 1
ATOM 836 C C . ALA A 1 109 ? 8.539 -58.594 -38.281 1 85.56 109 ALA A C 1
ATOM 838 O O . ALA A 1 109 ? 9.758 -58.438 -38.188 1 85.56 109 ALA A O 1
ATOM 839 N N . ASP A 1 110 ? 7.691 -58.062 -37.531 1 86.31 110 ASP A N 1
ATOM 840 C CA . ASP A 1 110 ? 8.125 -57.062 -36.562 1 86.31 110 ASP A CA 1
ATOM 841 C C . ASP A 1 110 ? 8.82 -57.719 -35.375 1 86.31 110 ASP A C 1
ATOM 843 O O . ASP A 1 110 ? 9.484 -57.031 -34.594 1 86.31 110 ASP A O 1
ATOM 847 N N . PHE A 1 111 ? 8.734 -58.969 -35.188 1 84.56 111 PHE A N 1
ATOM 848 C CA . PHE A 1 111 ? 9.328 -59.656 -34.062 1 84.56 111 PHE A CA 1
ATOM 849 C C . PHE A 1 111 ? 10.719 -60.188 -34.406 1 84.56 111 PHE A C 1
ATOM 851 O O . PHE A 1 111 ? 11.336 -60.875 -33.625 1 84.56 111 PHE A O 1
ATOM 858 N N . ASN A 1 112 ? 11.125 -59.812 -35.594 1 85.81 112 ASN A N 1
ATOM 859 C CA . ASN A 1 112 ? 12.516 -60.062 -35.938 1 85.81 112 ASN A CA 1
ATOM 860 C C . ASN A 1 112 ? 13.477 -59.219 -35.094 1 85.81 112 ASN A C 1
ATOM 862 O O . ASN A 1 112 ? 13.43 -58 -35.156 1 85.81 112 ASN A O 1
ATOM 866 N N . PRO A 1 113 ? 14.375 -59.906 -34.438 1 84.56 113 PRO A N 1
ATOM 867 C CA . PRO A 1 113 ? 15.266 -59.156 -33.531 1 84.56 113 PRO A CA 1
ATOM 868 C C . PRO A 1 113 ? 16.047 -58.062 -34.25 1 84.56 113 PRO A C 1
ATOM 870 O O . PRO A 1 113 ? 16.312 -57 -33.688 1 84.56 113 PRO A O 1
ATOM 873 N N . ALA A 1 114 ? 16.5 -58.312 -35.406 1 83.19 114 ALA A N 1
ATOM 874 C CA . ALA A 1 114 ? 17.266 -57.312 -36.156 1 83.19 114 ALA A CA 1
ATOM 875 C C . ALA A 1 114 ? 16.438 -56.062 -36.406 1 83.19 114 ALA A C 1
ATOM 877 O O . ALA A 1 114 ? 16.953 -54.938 -36.312 1 83.19 114 ALA A O 1
ATOM 878 N N . ARG A 1 115 ? 15.195 -56.188 -36.688 1 86.38 115 ARG A N 1
ATOM 879 C CA . ARG A 1 115 ? 14.289 -55.062 -36.938 1 86.38 115 ARG A CA 1
ATOM 880 C C . ARG A 1 115 ? 13.875 -54.438 -35.594 1 86.38 115 ARG A C 1
ATOM 882 O O . ARG A 1 115 ? 13.672 -53.219 -35.562 1 86.38 115 ARG A O 1
ATOM 889 N N . LEU A 1 116 ? 13.781 -55.25 -34.656 1 88.19 116 LEU A N 1
ATOM 890 C CA . LEU A 1 116 ? 13.383 -54.75 -33.344 1 88.19 116 LEU A CA 1
ATOM 891 C C . LEU A 1 116 ? 14.484 -53.875 -32.75 1 88.19 116 LEU A C 1
ATOM 893 O O . LEU A 1 116 ? 14.203 -52.875 -32.125 1 88.19 116 LEU A O 1
ATOM 897 N N . ASN A 1 117 ? 15.703 -54.25 -32.969 1 88.88 117 ASN A N 1
ATOM 898 C CA . ASN A 1 117 ? 16.844 -53.562 -32.406 1 88.88 117 ASN A CA 1
ATOM 899 C C . ASN A 1 117 ? 17.125 -52.219 -33.094 1 88.88 117 ASN A C 1
ATOM 901 O O . ASN A 1 117 ? 17.703 -51.312 -32.5 1 88.88 117 ASN A O 1
ATOM 905 N N . ALA A 1 118 ? 16.844 -52.156 -34.375 1 90.31 118 ALA A N 1
ATOM 906 C CA . ALA A 1 118 ? 17.141 -50.969 -35.156 1 90.31 118 ALA A CA 1
ATOM 907 C C . ALA A 1 118 ? 16 -50.656 -36.125 1 90.31 118 ALA A C 1
ATOM 909 O O . ALA A 1 118 ? 16.188 -50.656 -37.344 1 90.31 118 ALA A O 1
ATOM 910 N N . PRO A 1 119 ? 14.938 -50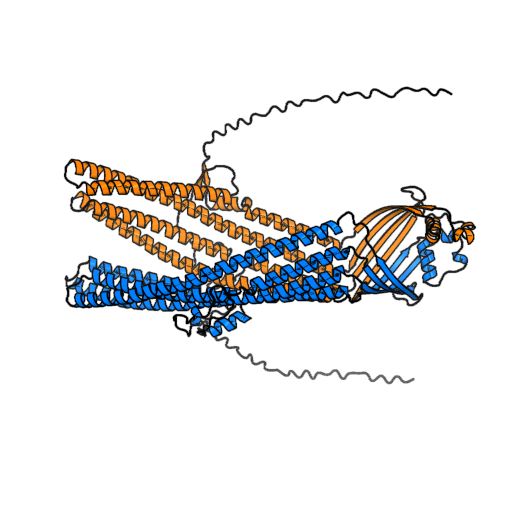.219 -35.656 1 91.12 119 PRO A N 1
ATOM 911 C CA . PRO A 1 119 ? 13.797 -49.938 -36.531 1 91.12 119 PRO A CA 1
ATOM 912 C C . PRO A 1 119 ? 13.945 -48.625 -37.281 1 91.12 119 PRO A C 1
ATOM 914 O O . PRO A 1 119 ? 14.68 -47.75 -36.844 1 91.12 119 PRO A O 1
ATOM 917 N N . ASP A 1 120 ? 13.219 -48.5 -38.438 1 92.19 120 ASP A N 1
ATOM 918 C CA . ASP A 1 120 ? 13.078 -47.219 -39.156 1 92.19 120 ASP A CA 1
ATOM 919 C C . ASP A 1 120 ? 12.219 -46.25 -38.344 1 92.19 120 ASP A C 1
ATOM 921 O O . ASP A 1 120 ? 11.422 -46.656 -37.5 1 92.19 120 ASP A O 1
ATOM 925 N N . PRO A 1 121 ? 12.414 -44.938 -38.625 1 94.94 121 PRO A N 1
ATOM 926 C CA . PRO A 1 121 ? 11.562 -43.938 -37.938 1 94.94 121 PRO A CA 1
ATOM 927 C C . PRO A 1 121 ? 10.07 -44.219 -38.125 1 94.94 121 PRO A C 1
ATOM 929 O O . PRO A 1 121 ? 9.648 -44.656 -39.219 1 94.94 121 PRO A O 1
ATOM 932 N N . TYR A 1 122 ? 9.375 -44.094 -37.062 1 94.81 122 TYR A N 1
ATOM 933 C CA . TYR A 1 122 ? 7.941 -44.344 -37.031 1 94.81 122 TYR A CA 1
ATOM 934 C C . TYR A 1 122 ? 7.191 -43.156 -36.406 1 94.81 122 TYR A C 1
ATOM 936 O O . TYR A 1 122 ? 7.691 -42.5 -35.5 1 94.81 122 TYR A O 1
ATOM 944 N N . GLU A 1 123 ? 6.031 -42.875 -37 1 96.44 123 GLU A N 1
ATOM 945 C CA . GLU A 1 123 ? 5.219 -41.75 -36.531 1 96.44 123 GLU A CA 1
ATOM 946 C C . GLU A 1 123 ? 3.949 -42.25 -35.844 1 96.44 123 GLU A C 1
ATOM 948 O O . GLU A 1 123 ? 3.359 -43.25 -36.25 1 96.44 123 GLU A O 1
ATOM 953 N N . ASN A 1 124 ? 3.584 -41.625 -34.812 1 96.75 124 ASN A N 1
ATOM 954 C CA . ASN A 1 124 ? 2.346 -41.906 -34.094 1 96.75 124 ASN A CA 1
ATOM 955 C C . ASN A 1 124 ? 1.661 -40.656 -33.594 1 96.75 124 ASN A C 1
ATOM 957 O O . ASN A 1 124 ? 2.324 -39.719 -33.094 1 96.75 124 ASN A O 1
ATOM 961 N N . PHE A 1 125 ? 0.364 -40.594 -33.875 1 97.62 125 PHE A N 1
ATOM 962 C CA . PHE A 1 125 ? -0.482 -39.562 -33.312 1 97.62 125 PHE A CA 1
ATOM 963 C C . PHE A 1 125 ? -1.396 -40.125 -32.25 1 97.62 125 PHE A C 1
ATOM 965 O O . PHE A 1 125 ? -2.176 -41.031 -32.5 1 97.62 125 PHE A O 1
ATOM 972 N N . THR A 1 126 ? -1.243 -39.562 -31.062 1 97.75 126 THR A N 1
ATOM 973 C CA . THR A 1 126 ? -2.059 -40 -29.938 1 97.75 126 THR A CA 1
ATOM 974 C C . THR A 1 126 ? -3.074 -38.938 -29.562 1 97.75 126 THR A C 1
ATOM 976 O O . THR A 1 126 ? -2.697 -37.812 -29.219 1 97.75 126 THR A O 1
ATOM 979 N N . THR A 1 127 ? -4.367 -39.219 -29.641 1 98 127 THR A N 1
ATOM 980 C CA . THR A 1 127 ? -5.441 -38.406 -29.094 1 98 127 THR A CA 1
ATOM 981 C C . THR A 1 127 ? -5.922 -38.969 -27.75 1 98 127 THR A C 1
ATOM 983 O O . THR A 1 127 ? -6.449 -40.094 -27.703 1 98 127 THR A O 1
ATOM 986 N N . LYS A 1 128 ? -5.781 -38.188 -26.703 1 98.19 128 LYS A N 1
ATOM 987 C CA . LYS A 1 128 ? -6.039 -38.719 -25.375 1 98.19 128 LYS A CA 1
ATOM 988 C C . LYS A 1 128 ? -6.965 -37.812 -24.578 1 98.19 128 LYS A C 1
ATOM 990 O O . LYS A 1 128 ? -6.699 -36.625 -24.438 1 98.19 128 LYS A O 1
ATOM 995 N N . LEU A 1 129 ? -8.133 -38.344 -24.156 1 98.06 129 LEU A N 1
ATOM 996 C CA . LEU A 1 129 ? -9 -37.719 -23.172 1 98.06 129 LEU A CA 1
ATOM 997 C C . LEU A 1 129 ? -8.695 -38.188 -21.766 1 98.06 129 LEU A C 1
ATOM 999 O O . LEU A 1 129 ? -8.742 -39.406 -21.5 1 98.06 129 LEU A O 1
ATOM 1003 N N . GLN A 1 130 ? -8.367 -37.281 -20.906 1 98.25 130 GLN A N 1
ATOM 1004 C CA . GLN A 1 130 ? -7.953 -37.656 -19.562 1 98.25 130 GLN A CA 1
ATOM 1005 C C . GLN A 1 130 ? -8.852 -37.031 -18.5 1 98.25 130 GLN A C 1
ATOM 1007 O O . GLN A 1 130 ? -9.242 -35.875 -18.625 1 98.25 130 GLN A O 1
ATOM 1012 N N . VAL A 1 131 ? -9.211 -37.812 -17.469 1 98.12 131 VAL A N 1
ATOM 1013 C CA . VAL A 1 131 ? -10 -37.344 -16.328 1 98.12 131 VAL A CA 1
ATOM 1014 C C . VAL A 1 131 ? -9.281 -37.688 -15.031 1 98.12 131 VAL A C 1
ATOM 1016 O O . VAL A 1 131 ? -8.789 -38.812 -14.859 1 98.12 131 VAL A O 1
ATOM 1019 N N . GLN A 1 132 ? -9.086 -36.688 -14.211 1 97.88 132 GLN A N 1
ATOM 1020 C CA . GLN A 1 132 ? -8.562 -36.875 -12.867 1 97.88 132 GLN A CA 1
ATOM 1021 C C . GLN A 1 132 ? -9.57 -36.438 -11.812 1 97.88 132 GLN A C 1
ATOM 1023 O O . GLN A 1 132 ? -10.047 -35.312 -11.844 1 97.88 132 GLN A O 1
ATOM 1028 N N . GLN A 1 133 ? -9.898 -37.312 -10.852 1 97.81 133 GLN A N 1
ATOM 1029 C CA . GLN A 1 133 ? -10.922 -37.062 -9.844 1 97.81 133 GLN A CA 1
ATOM 1030 C C . GLN A 1 133 ? -10.359 -37.219 -8.43 1 97.81 133 GLN A C 1
ATOM 1032 O O . GLN A 1 133 ? -10.086 -38.344 -7.992 1 97.81 133 GLN A O 1
ATOM 1037 N N . PRO A 1 134 ? -10.211 -36.062 -7.742 1 97.25 134 PRO A N 1
ATOM 1038 C CA . PRO A 1 134 ? -9.859 -36.219 -6.328 1 97.25 134 PRO A CA 1
ATOM 1039 C C . PRO A 1 134 ? -10.93 -36.969 -5.535 1 97.25 134 PRO A C 1
ATOM 1041 O O . PRO A 1 134 ? -12.125 -36.688 -5.695 1 97.25 134 PRO A O 1
ATOM 1044 N N . LEU A 1 135 ? -10.5 -37.938 -4.754 1 97.56 135 LEU A N 1
ATOM 1045 C CA . LEU A 1 135 ? -11.445 -38.719 -3.963 1 97.56 135 LEU A CA 1
ATOM 1046 C C . LEU A 1 135 ? -11.297 -38.406 -2.479 1 97.56 135 LEU A C 1
ATOM 1048 O O . LEU A 1 135 ? -12.297 -38.219 -1.779 1 97.56 135 LEU A O 1
ATOM 1052 N N . PHE A 1 136 ? -10.039 -38.469 -2.021 1 97.06 136 PHE A N 1
ATOM 1053 C CA . PHE A 1 136 ? -9.773 -38.188 -0.613 1 97.06 136 PHE A CA 1
ATOM 1054 C C . PHE A 1 136 ? -8.484 -37.406 -0.445 1 97.06 136 PHE A C 1
ATOM 1056 O O . PHE A 1 136 ? -7.387 -37.938 -0.58 1 97.06 136 PHE A O 1
ATOM 1063 N N . ASN A 1 137 ? -8.586 -36.156 -0.115 1 96.5 137 ASN A N 1
ATOM 1064 C CA . ASN A 1 137 ? -7.492 -35.219 0.134 1 96.5 137 ASN A CA 1
ATOM 1065 C C . ASN A 1 137 ? -7.785 -34.312 1.326 1 96.5 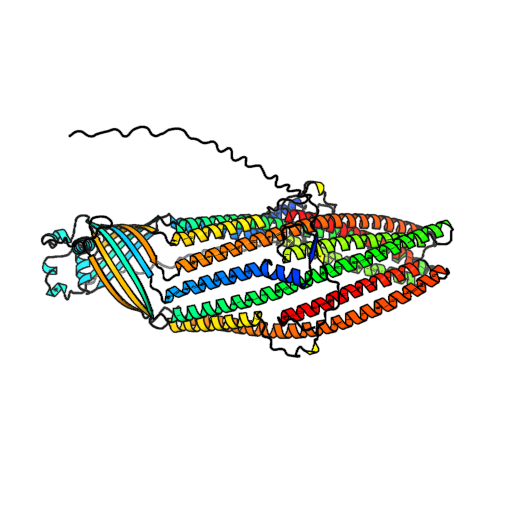137 ASN A C 1
ATOM 1067 O O . ASN A 1 137 ? -8.133 -33.125 1.151 1 96.5 137 ASN A O 1
ATOM 1071 N N . PRO A 1 138 ? -7.594 -34.781 2.441 1 95.5 138 PRO A N 1
ATOM 1072 C CA . PRO A 1 138 ? -8.078 -34.094 3.637 1 95.5 138 PRO A CA 1
ATOM 1073 C C . PRO A 1 138 ? -7.387 -32.75 3.855 1 95.5 138 PRO A C 1
ATOM 1075 O O . PRO A 1 138 ? -8 -31.812 4.375 1 95.5 138 PRO A O 1
ATOM 1078 N N . ASP A 1 139 ? -6.051 -32.625 3.561 1 96.56 139 ASP A N 1
ATOM 1079 C CA . ASP A 1 139 ? -5.348 -31.359 3.705 1 96.56 139 ASP A CA 1
ATOM 1080 C C . ASP A 1 139 ? -6.035 -30.266 2.906 1 96.56 139 ASP A C 1
ATOM 1082 O O . ASP A 1 139 ? -6.145 -29.125 3.371 1 96.56 139 ASP A O 1
ATOM 1086 N N . GLN A 1 140 ? -6.551 -30.641 1.729 1 96.5 140 GLN A N 1
ATOM 1087 C CA . GLN A 1 140 ? -7.203 -29.672 0.859 1 96.5 140 GLN A CA 1
ATOM 1088 C C . GLN A 1 140 ? -8.555 -29.234 1.426 1 96.5 140 GLN A C 1
ATOM 1090 O O . GLN A 1 140 ? -8.992 -28.109 1.222 1 96.5 140 GLN A O 1
ATOM 1095 N N . LEU A 1 141 ? -9.25 -30.156 2.109 1 96.31 141 LEU A N 1
ATOM 1096 C CA . LEU A 1 141 ? -10.531 -29.828 2.727 1 96.31 141 LEU A CA 1
ATOM 1097 C C . LEU A 1 141 ? -10.367 -28.781 3.812 1 96.31 141 LEU A C 1
ATOM 1099 O O . LEU A 1 141 ? -11.156 -27.828 3.891 1 96.31 141 LEU A O 1
ATOM 1103 N N . PHE A 1 142 ? -9.352 -28.969 4.559 1 97.75 142 PHE A N 1
ATOM 1104 C CA . PHE A 1 142 ? -9.109 -28.016 5.637 1 97.75 142 PHE A CA 1
ATOM 1105 C C . PHE A 1 142 ? -8.594 -26.688 5.082 1 97.75 142 PHE A C 1
ATOM 1107 O O . PHE A 1 142 ? -8.883 -25.625 5.633 1 97.75 142 PHE A O 1
ATOM 1114 N N . ARG A 1 143 ? -7.828 -26.719 4.051 1 97.5 143 ARG A N 1
ATOM 1115 C CA . ARG A 1 143 ? -7.41 -25.484 3.385 1 97.5 143 ARG A CA 1
ATOM 1116 C C . ARG A 1 143 ? -8.617 -24.703 2.898 1 97.5 143 ARG A C 1
ATOM 1118 O O . ARG A 1 143 ? -8.656 -23.469 3.023 1 97.5 143 ARG A O 1
ATOM 1125 N N . ARG A 1 144 ? -9.633 -25.406 2.312 1 97.56 144 ARG A N 1
ATOM 1126 C CA . ARG A 1 144 ? -10.859 -24.75 1.865 1 97.56 144 ARG A CA 1
ATOM 1127 C C . ARG A 1 144 ? -11.578 -24.094 3.031 1 97.56 144 ARG A C 1
ATOM 1129 O O . ARG A 1 144 ? -12.039 -22.953 2.912 1 97.56 144 ARG A O 1
ATOM 1136 N N . SER A 1 145 ? -11.633 -24.812 4.105 1 98.06 145 SER A N 1
ATOM 1137 C CA . SER A 1 145 ? -12.258 -24.25 5.301 1 98.06 145 SER A CA 1
ATOM 1138 C C . SER A 1 145 ? -11.516 -23 5.77 1 98.06 145 SER A C 1
ATOM 1140 O O . SER A 1 145 ? -12.141 -22.047 6.227 1 98.06 145 SER A O 1
ATOM 1142 N N . ALA A 1 146 ? -10.195 -23.016 5.668 1 98.38 146 ALA A N 1
ATOM 1143 C CA . ALA A 1 146 ? -9.391 -21.859 6.035 1 98.38 146 ALA A CA 1
ATOM 1144 C C . ALA A 1 146 ? -9.727 -20.656 5.156 1 98.38 146 ALA A C 1
ATOM 1146 O O . ALA A 1 146 ? -9.906 -19.547 5.656 1 98.38 146 ALA A O 1
ATOM 1147 N N . VAL A 1 147 ? -9.875 -20.875 3.873 1 98.12 147 VAL A N 1
ATOM 1148 C CA . VAL A 1 147 ? -10.172 -19.797 2.936 1 98.12 147 VAL A CA 1
ATOM 1149 C C . VAL A 1 147 ? -11.578 -19.266 3.193 1 98.12 147 VAL A C 1
ATOM 1151 O O . VAL A 1 147 ? -11.828 -18.062 3.064 1 98.12 147 VAL A O 1
ATOM 1154 N N . LYS A 1 148 ? -12.539 -20.156 3.512 1 98.5 148 LYS A N 1
ATOM 1155 C CA . LYS A 1 148 ? -13.883 -19.734 3.873 1 98.5 148 LYS A CA 1
ATOM 1156 C C . LYS A 1 148 ? -13.859 -18.766 5.055 1 98.5 148 LYS A C 1
ATOM 1158 O O . LYS A 1 148 ? -14.523 -17.734 5.031 1 98.5 148 LYS A O 1
ATOM 1163 N N . ASN A 1 149 ? -13.055 -19.141 6.062 1 98.81 149 ASN A N 1
ATOM 1164 C CA . ASN A 1 149 ? -12.93 -18.25 7.219 1 98.81 149 ASN A CA 1
ATOM 1165 C C . ASN A 1 149 ? -12.234 -16.953 6.852 1 98.81 149 ASN A C 1
ATOM 1167 O O . ASN A 1 149 ? -12.555 -15.891 7.402 1 98.81 149 ASN A O 1
ATOM 1171 N N . GLN A 1 150 ? -11.32 -16.969 5.961 1 98.56 150 GLN A N 1
ATOM 1172 C CA . GLN A 1 150 ? -10.711 -15.75 5.449 1 98.56 150 GLN A CA 1
ATOM 1173 C C . GLN A 1 150 ? -11.742 -14.875 4.75 1 98.56 150 GLN A C 1
ATOM 1175 O O . GLN A 1 150 ? -11.695 -13.648 4.867 1 98.56 150 GLN A O 1
ATOM 1180 N N . LEU A 1 151 ? -12.672 -15.523 3.971 1 98.44 151 LEU A N 1
ATOM 1181 C CA . LEU A 1 151 ? -13.75 -14.789 3.318 1 98.44 151 LEU A CA 1
ATOM 1182 C C . LEU A 1 151 ? -14.641 -14.102 4.348 1 98.44 151 LEU A C 1
ATOM 1184 O O . LEU A 1 151 ? -14.984 -12.93 4.191 1 98.44 151 LEU A O 1
ATOM 1188 N N . ASN A 1 152 ? -14.922 -14.852 5.402 1 98.56 152 ASN A N 1
ATOM 1189 C CA . ASN A 1 152 ? -15.711 -14.25 6.473 1 98.56 152 ASN A CA 1
ATOM 1190 C C . ASN A 1 152 ? -14.977 -13.086 7.133 1 98.56 152 ASN A C 1
ATOM 1192 O O . ASN A 1 152 ? -15.586 -12.078 7.48 1 98.56 152 ASN A O 1
ATOM 1196 N N . ALA A 1 153 ? -13.656 -13.18 7.309 1 98.5 153 ALA A N 1
ATOM 1197 C CA . ALA A 1 153 ? -12.844 -12.109 7.887 1 98.5 153 ALA A CA 1
ATOM 1198 C C . ALA A 1 153 ? -12.906 -10.852 7.035 1 98.5 153 ALA A C 1
ATOM 1200 O O . ALA A 1 153 ? -13.07 -9.742 7.562 1 98.5 153 ALA A O 1
ATOM 1201 N N . VAL A 1 154 ? -12.828 -11 5.758 1 98.31 154 VAL A N 1
ATOM 1202 C CA . VAL A 1 154 ? -12.789 -9.852 4.863 1 98.31 154 VAL A CA 1
ATOM 1203 C C . VAL A 1 154 ? -14.172 -9.203 4.801 1 98.31 154 VAL A C 1
ATOM 1205 O O . VAL A 1 154 ? -14.289 -7.984 4.656 1 98.31 154 VAL A O 1
ATOM 1208 N N . LYS A 1 155 ? -15.25 -10.008 4.941 1 98.31 155 LYS A N 1
ATOM 1209 C CA . LYS A 1 155 ? -16.594 -9.445 5.027 1 98.31 155 LYS A CA 1
ATOM 1210 C C . LYS A 1 155 ? -16.734 -8.547 6.254 1 98.31 155 LYS A C 1
ATOM 1212 O O . LYS A 1 155 ? -17.281 -7.453 6.168 1 98.31 155 LYS A O 1
ATOM 1217 N N . GLU A 1 156 ? -16.172 -9.055 7.379 1 97.75 156 GLU A N 1
ATOM 1218 C CA . GLU A 1 156 ? -16.188 -8.242 8.586 1 97.75 156 GLU A CA 1
ATOM 1219 C C . GLU A 1 156 ? -15.312 -6.996 8.414 1 97.75 156 GLU A C 1
ATOM 1221 O O . GLU A 1 156 ? -15.641 -5.93 8.938 1 97.75 156 GLU A O 1
ATOM 1226 N N . GLN A 1 157 ? -14.258 -7.098 7.738 1 97.12 157 GLN A N 1
ATOM 1227 C CA . GLN A 1 157 ? -13.391 -5.957 7.477 1 97.12 157 GLN A CA 1
ATOM 1228 C C . GLN A 1 157 ? -14.125 -4.875 6.688 1 97.12 157 GLN A C 1
ATOM 1230 O O . GLN A 1 157 ? -13.898 -3.682 6.898 1 97.12 157 GLN A O 1
ATOM 1235 N N . LEU A 1 158 ? -15 -5.289 5.707 1 97.19 158 LEU A N 1
ATOM 1236 C CA . LEU A 1 158 ? -15.82 -4.324 4.98 1 97.19 158 LEU A CA 1
ATOM 1237 C C . LEU A 1 158 ? -16.719 -3.539 5.938 1 97.19 158 LEU A C 1
ATOM 1239 O O . LEU A 1 158 ? -16.828 -2.316 5.828 1 97.19 158 LEU A O 1
ATOM 1243 N N . GLU A 1 159 ? -17.266 -4.258 6.895 1 95.69 159 GLU A N 1
ATOM 1244 C CA . GLU A 1 159 ? -18.125 -3.592 7.875 1 95.69 159 GLU A CA 1
ATOM 1245 C C . GLU A 1 159 ? -17.344 -2.559 8.68 1 95.69 159 GLU A C 1
ATOM 1247 O O . GLU A 1 159 ? -17.828 -1.453 8.922 1 95.69 159 GLU A O 1
ATOM 1252 N N . GLY A 1 160 ? -16.125 -2.914 9.078 1 95.31 160 GLY A N 1
ATOM 1253 C CA . GLY A 1 160 ? -15.266 -1.969 9.773 1 95.31 160 GLY A CA 1
ATOM 1254 C C . GLY A 1 160 ? -14.898 -0.766 8.93 1 95.31 160 GLY A C 1
ATOM 1255 O O . GLY A 1 160 ? -14.898 0.367 9.414 1 95.31 160 GLY A O 1
ATOM 1256 N N . THR A 1 161 ? -14.617 -1.013 7.688 1 96.5 161 THR A N 1
ATOM 1257 C CA . THR A 1 161 ? -14.266 0.057 6.758 1 96.5 161 THR A CA 1
ATOM 1258 C C . THR A 1 161 ? -15.445 1.003 6.555 1 96.5 161 THR A C 1
ATOM 1260 O O . THR A 1 161 ? -15.266 2.221 6.488 1 96.5 161 THR A O 1
ATOM 1263 N N . GLN A 1 162 ? -16.625 0.411 6.465 1 96.12 162 GLN A N 1
ATOM 1264 C CA . GLN A 1 162 ? -17.828 1.222 6.328 1 96.12 162 GLN A CA 1
ATOM 1265 C C . GLN A 1 162 ? -18.031 2.104 7.555 1 96.12 162 GLN A C 1
ATOM 1267 O O . GLN A 1 162 ? -18.359 3.285 7.426 1 96.12 162 GLN A O 1
ATOM 1272 N N . SER A 1 163 ? -17.797 1.533 8.711 1 95.12 163 SER A N 1
ATOM 1273 C CA . SER A 1 163 ? -17.938 2.301 9.945 1 95.12 163 SER A CA 1
ATOM 1274 C C . SER A 1 163 ? -16.906 3.434 10.008 1 95.12 163 SER A C 1
ATOM 1276 O O . SER A 1 163 ? -17.234 4.551 10.406 1 95.12 163 SER A O 1
ATOM 1278 N N . TYR A 1 164 ? -15.734 3.162 9.641 1 96.44 164 TYR A N 1
ATOM 1279 C CA . TYR A 1 164 ? -14.688 4.18 9.648 1 96.44 164 TYR A CA 1
ATOM 1280 C C . TYR A 1 164 ? -14.977 5.27 8.625 1 96.44 164 TYR A C 1
ATOM 1282 O O . TYR A 1 164 ? -14.766 6.457 8.891 1 96.44 164 TYR A O 1
ATOM 1290 N N . ALA A 1 165 ? -15.477 4.84 7.465 1 96.81 165 ALA A N 1
ATOM 1291 C CA . ALA A 1 165 ? -15.867 5.82 6.453 1 96.81 165 ALA A CA 1
ATOM 1292 C C . ALA A 1 165 ? -16.984 6.719 6.961 1 96.81 165 ALA A C 1
ATOM 1294 O O . ALA A 1 165 ? -16.969 7.93 6.742 1 96.81 165 ALA A O 1
ATOM 1295 N N . ARG A 1 166 ? -17.938 6.105 7.605 1 96.38 166 ARG A N 1
ATOM 1296 C CA . ARG A 1 166 ? -19.031 6.871 8.195 1 96.38 166 ARG A CA 1
ATOM 1297 C C . ARG A 1 166 ? -18.516 7.91 9.18 1 96.38 166 ARG A C 1
ATOM 1299 O O . ARG A 1 166 ? -18.969 9.055 9.188 1 96.38 166 ARG A O 1
ATOM 1306 N N . PHE A 1 167 ? -17.594 7.52 9.953 1 97.06 167 PHE A N 1
ATOM 1307 C CA . PHE A 1 167 ? -16.969 8.422 10.914 1 97.06 167 PHE A CA 1
ATOM 1308 C C . PHE A 1 167 ? -16.281 9.586 10.203 1 97.06 167 PHE A C 1
ATOM 1310 O O . PHE A 1 167 ? -16.453 10.742 10.586 1 97.06 167 PHE A O 1
ATOM 1317 N N . GLN A 1 168 ? -15.484 9.281 9.211 1 97.88 168 GLN A N 1
ATOM 1318 C CA . GLN A 1 168 ? -14.773 10.32 8.477 1 97.88 168 GLN A CA 1
ATOM 1319 C C . GLN A 1 168 ? -15.75 11.312 7.852 1 97.88 168 GLN A C 1
ATOM 1321 O O . GLN A 1 168 ? -15.508 12.523 7.867 1 97.88 168 GLN A O 1
ATOM 1326 N N . VAL A 1 169 ? -16.812 10.781 7.285 1 97.88 169 VAL A N 1
ATOM 1327 C CA . VAL A 1 169 ? -17.812 11.633 6.645 1 97.88 169 VAL A CA 1
ATOM 1328 C C . VAL A 1 169 ? -18.484 12.516 7.688 1 97.88 169 VAL A C 1
ATOM 1330 O O . VAL A 1 169 ? -18.672 13.711 7.473 1 97.88 169 VAL A O 1
ATOM 1333 N N . LYS A 1 170 ? -18.844 11.961 8.836 1 96.62 170 LYS A N 1
ATOM 1334 C CA . LYS A 1 170 ? -19.422 12.75 9.922 1 96.62 170 LYS A CA 1
ATOM 1335 C C . LYS A 1 170 ? -18.484 13.867 10.352 1 96.62 170 LYS A C 1
ATOM 1337 O O . LYS A 1 170 ? -18.891 15.023 10.477 1 96.62 170 LYS A O 1
ATOM 1342 N N . ASP A 1 171 ? -17.234 13.484 10.547 1 97.62 171 ASP A N 1
ATOM 1343 C CA . ASP A 1 171 ? -16.219 14.453 10.953 1 97.62 171 ASP A CA 1
ATOM 1344 C C . ASP A 1 171 ? -16.125 15.609 9.969 1 97.62 171 ASP A C 1
ATOM 1346 O O . ASP A 1 171 ? -16.188 16.781 10.359 1 97.62 171 ASP A O 1
ATOM 1350 N N . THR A 1 172 ? -16.062 15.273 8.688 1 98.25 172 THR A N 1
ATOM 1351 C CA . THR A 1 172 ? -15.898 16.297 7.66 1 98.25 172 THR A CA 1
ATOM 1352 C C . THR A 1 172 ? -17.172 17.125 7.508 1 98.25 172 THR A C 1
ATOM 1354 O O . THR A 1 172 ? -17.109 18.328 7.293 1 98.25 172 THR A O 1
ATOM 1357 N N . TYR A 1 173 ? -18.328 16.531 7.59 1 97.88 173 TYR A N 1
ATOM 1358 C CA . TYR A 1 173 ? -19.578 17.25 7.523 1 97.88 173 TYR A CA 1
ATOM 1359 C C . TYR A 1 173 ? -19.719 18.219 8.688 1 97.88 173 TYR A C 1
ATOM 1361 O O . TYR A 1 173 ? -20.109 19.375 8.5 1 97.88 173 TYR A O 1
ATOM 1369 N N . TYR A 1 174 ? -19.406 17.766 9.93 1 97.56 174 TYR A N 1
ATOM 1370 C CA . TYR A 1 174 ? -19.422 18.656 11.086 1 97.56 174 TYR A CA 1
ATOM 1371 C C . TYR A 1 174 ? -18.422 19.797 10.93 1 97.56 174 TYR A C 1
ATOM 1373 O O . TYR A 1 174 ? -18.656 20.922 11.367 1 97.56 174 TYR A O 1
ATOM 1381 N N . GLN A 1 175 ? -17.281 19.453 10.328 1 97.81 175 GLN A N 1
ATOM 1382 C CA . GLN A 1 175 ? -16.312 20.5 10.031 1 97.81 175 GLN A CA 1
ATOM 1383 C C . GLN A 1 175 ? -16.891 21.547 9.07 1 97.81 175 GLN A C 1
ATOM 1385 O O . GLN A 1 175 ? -16.641 22.734 9.211 1 97.81 175 GLN A O 1
ATOM 1390 N N . LEU A 1 176 ? -17.656 21.062 8.109 1 97.56 176 LEU A N 1
ATOM 1391 C CA . LEU A 1 176 ? -18.297 21.969 7.176 1 97.56 176 LEU A CA 1
ATOM 1392 C C . LEU A 1 176 ? -19.281 22.891 7.902 1 97.56 176 LEU A C 1
ATOM 1394 O O . LEU A 1 176 ? -19.266 24.109 7.691 1 97.56 176 LEU A O 1
ATOM 1398 N N . LEU A 1 177 ? -20.094 22.312 8.781 1 97.69 177 LEU A N 1
ATOM 1399 C CA . LEU A 1 177 ? -21 23.109 9.586 1 97.69 177 LEU A CA 1
ATOM 1400 C C . LEU A 1 177 ? -20.25 24.125 10.43 1 97.69 177 LEU A C 1
ATOM 1402 O O . LEU A 1 177 ? -20.656 25.281 10.523 1 97.69 177 LEU A O 1
ATOM 1406 N N . LEU A 1 178 ? -19.141 23.656 10.992 1 97.56 178 LEU A N 1
ATOM 1407 C CA . LEU A 1 178 ? -18.312 24.516 11.836 1 97.56 178 LEU A CA 1
ATOM 1408 C C . LEU A 1 178 ? -17.766 25.703 11.047 1 97.56 178 LEU A C 1
ATOM 1410 O O . LEU A 1 178 ? -17.828 26.844 11.508 1 97.56 178 LEU A O 1
ATOM 1414 N N . THR A 1 179 ? -17.234 25.406 9.875 1 96.81 179 THR A N 1
ATOM 1415 C CA . THR A 1 179 ? -16.656 26.469 9.062 1 96.81 179 THR A CA 1
ATOM 1416 C C . THR A 1 179 ? -17.719 27.469 8.641 1 96.81 179 THR A C 1
ATOM 1418 O O . THR A 1 179 ? -17.453 28.672 8.586 1 96.81 179 THR A O 1
ATOM 1421 N N . GLU A 1 180 ? -18.906 27.031 8.375 1 96.06 180 GLU A N 1
ATOM 1422 C CA . GLU A 1 180 ? -20 27.922 8.023 1 96.06 180 GLU A CA 1
ATOM 1423 C C . GLU A 1 180 ? -20.359 28.844 9.188 1 96.06 180 GLU A C 1
ATOM 1425 O O . GLU A 1 180 ? -20.516 30.047 9.008 1 96.06 180 GLU A O 1
ATOM 1430 N N . GLU A 1 181 ? -20.484 28.281 10.344 1 96.81 181 GLU A N 1
ATOM 1431 C CA . GLU A 1 181 ? -20.828 29.062 11.531 1 96.81 181 GLU A CA 1
ATOM 1432 C C . GLU A 1 181 ? -19.703 30.016 11.898 1 96.81 181 GLU A C 1
ATOM 1434 O O . GLU A 1 181 ? -19.953 31.141 12.336 1 96.81 181 GLU A O 1
ATOM 1439 N N . ARG A 1 182 ? -18.469 29.547 11.75 1 97.06 182 ARG A N 1
ATOM 1440 C CA . ARG A 1 182 ? -17.328 30.406 12.016 1 97.06 182 ARG A CA 1
ATOM 1441 C C . ARG A 1 182 ? -17.328 31.625 11.102 1 97.06 182 ARG A C 1
ATOM 1443 O O . ARG A 1 182 ? -17.094 32.75 11.555 1 97.06 182 ARG A O 1
ATOM 1450 N N . LEU A 1 183 ? -17.578 31.391 9.883 1 95.94 183 LEU A N 1
ATOM 1451 C CA . LEU A 1 183 ? -17.641 32.5 8.93 1 95.94 183 LEU A CA 1
ATOM 1452 C C . LEU A 1 183 ? -18.766 33.469 9.305 1 95.94 183 LEU A C 1
ATOM 1454 O O . LEU A 1 183 ? -18.594 34.688 9.203 1 95.94 183 LEU A O 1
ATOM 1458 N N . SER A 1 184 ? -19.859 32.969 9.742 1 95.75 184 SER A N 1
ATOM 1459 C CA . SER A 1 184 ? -20.969 33.812 10.172 1 95.75 184 SER A CA 1
ATOM 1460 C C . SER A 1 184 ? -20.578 34.688 11.352 1 95.75 184 SER A C 1
ATOM 1462 O O . SER A 1 184 ? -20.875 35.875 11.367 1 95.75 184 SER A O 1
ATOM 1464 N N . VAL A 1 185 ? -19.891 34.094 12.312 1 95.31 185 VAL A N 1
ATOM 1465 C CA . VAL A 1 185 ? -19.438 34.844 13.484 1 95.31 185 VAL A CA 1
ATOM 1466 C C . VAL A 1 185 ? -18.453 35.906 13.055 1 95.31 185 VAL A C 1
ATOM 1468 O O . VAL A 1 185 ? -18.562 37.062 13.492 1 95.31 185 VAL A O 1
ATOM 1471 N N . ILE A 1 186 ? -17.516 35.562 12.195 1 95.56 186 ILE A N 1
ATOM 1472 C CA . ILE A 1 186 ? -16.5 36.5 11.742 1 95.56 186 ILE A CA 1
ATOM 1473 C C . ILE A 1 186 ? -17.156 37.625 10.953 1 95.56 186 ILE A C 1
ATOM 1475 O O . ILE A 1 186 ? -16.812 38.812 11.133 1 95.56 186 ILE A O 1
ATOM 1479 N N . ASN A 1 187 ? -18.094 37.344 10.109 1 95.62 187 ASN A N 1
ATOM 1480 C CA . ASN A 1 187 ? -18.812 38.344 9.328 1 95.62 187 ASN A CA 1
ATOM 1481 C C . ASN A 1 187 ? -19.578 39.312 10.219 1 95.62 187 ASN A C 1
ATOM 1483 O O . ASN A 1 187 ? -19.594 40.531 9.961 1 95.62 187 ASN A O 1
ATOM 1487 N N . THR A 1 188 ? -20.188 38.812 11.227 1 94.31 188 THR A N 1
ATOM 1488 C CA . THR A 1 188 ? -20.906 39.656 12.188 1 94.31 188 THR A CA 1
ATOM 1489 C C . THR A 1 188 ? -19.922 40.594 12.906 1 94.31 188 THR A C 1
ATOM 1491 O O . THR A 1 188 ? -20.203 41.781 13.07 1 94.31 188 THR A O 1
ATOM 1494 N N . SER A 1 189 ? -18.812 40.031 13.289 1 93.69 189 SER A N 1
ATOM 1495 C CA . SER A 1 189 ? -17.781 40.844 13.945 1 93.69 189 SER A CA 1
ATOM 1496 C C . SER A 1 189 ? -17.219 41.875 13.008 1 93.69 189 SER A C 1
ATOM 1498 O O . SER A 1 189 ? -16.906 43 13.43 1 93.69 189 SER A O 1
ATOM 1500 N N . LEU A 1 190 ? -17.031 41.5 11.797 1 94 190 LEU A N 1
ATOM 1501 C CA . LEU A 1 190 ? -16.484 42.438 10.805 1 94 190 LEU A CA 1
ATOM 1502 C C . LEU A 1 190 ? -17.438 43.594 10.57 1 94 190 LEU A C 1
ATOM 1504 O O . LEU A 1 190 ? -17.016 44.719 10.453 1 94 190 LEU A O 1
ATOM 1508 N N . LYS A 1 191 ? -18.703 43.344 10.516 1 94.06 191 LYS A N 1
ATOM 1509 C CA . LYS A 1 191 ? -19.703 44.406 10.383 1 94.06 191 LYS A CA 1
ATOM 1510 C C . LYS A 1 191 ? -19.641 45.375 11.555 1 94.06 191 LYS A C 1
ATOM 1512 O O . LYS A 1 191 ? -19.688 46.594 11.367 1 94.06 191 LYS A O 1
ATOM 1517 N N . ALA A 1 192 ? -19.547 44.781 12.75 1 89.31 192 ALA A N 1
ATOM 1518 C CA . ALA A 1 192 ? -19.438 45.594 13.953 1 89.31 192 ALA A CA 1
ATOM 1519 C C . ALA A 1 192 ? -18.141 46.406 13.938 1 89.31 192 ALA A C 1
ATOM 1521 O O . ALA A 1 192 ? -18.141 47.594 14.32 1 89.31 192 ALA A O 1
ATOM 1522 N N . ALA A 1 193 ? -17.094 45.75 13.508 1 91.25 193 ALA A N 1
ATOM 1523 C CA . ALA A 1 193 ? -15.797 46.438 13.469 1 91.25 193 ALA A CA 1
ATOM 1524 C C . ALA A 1 193 ? -15.805 47.594 12.477 1 91.25 193 ALA A C 1
ATOM 1526 O O . ALA A 1 193 ? -15.211 48.625 12.742 1 91.25 193 ALA A O 1
ATOM 1527 N N . HIS A 1 194 ? -16.422 47.469 11.367 1 93.5 194 HIS A N 1
ATOM 1528 C CA . HIS A 1 194 ? -16.531 48.562 10.391 1 93.5 194 HIS A CA 1
ATOM 1529 C C . HIS A 1 194 ? -17.297 49.75 10.977 1 93.5 194 HIS A C 1
ATOM 1531 O O . HIS A 1 194 ? -16.891 50.906 10.797 1 93.5 194 HIS A O 1
ATOM 1537 N N . LYS A 1 195 ? -18.344 49.469 11.648 1 90.5 195 LYS A N 1
ATOM 1538 C CA . LYS A 1 195 ? -19.125 50.531 12.289 1 90.5 195 LYS A CA 1
ATOM 1539 C C . LYS A 1 195 ? -18.297 51.25 13.344 1 90.5 195 LYS A C 1
ATOM 1541 O O . LYS A 1 195 ? -18.359 52.5 13.438 1 90.5 195 LYS A O 1
ATOM 1546 N N . ASN A 1 196 ? -17.594 50.469 14.125 1 87.5 196 ASN A N 1
ATOM 1547 C CA . ASN A 1 196 ? -16.75 51.062 15.148 1 87.5 196 ASN A CA 1
ATOM 1548 C C . ASN A 1 196 ? -15.648 51.938 14.531 1 87.5 196 ASN A C 1
ATOM 1550 O O . ASN A 1 196 ? -15.289 52.969 15.078 1 87.5 196 ASN A O 1
ATOM 1554 N N . GLU A 1 197 ? -15.039 51.438 13.453 1 90.56 197 GLU A N 1
ATOM 1555 C CA . GLU A 1 197 ? -14 52.188 12.773 1 90.56 197 GLU A CA 1
ATOM 1556 C C . GLU A 1 197 ? -14.555 53.5 12.211 1 90.56 197 GLU A C 1
ATOM 1558 O O . GLU A 1 197 ? -13.914 54.531 12.305 1 90.56 197 GLU A O 1
ATOM 1563 N N . GLU A 1 198 ? -15.727 53.469 11.656 1 92.25 198 GLU A N 1
ATOM 1564 C CA . GLU A 1 198 ? -16.391 54.656 11.141 1 92.25 198 GLU A CA 1
ATOM 1565 C C . GLU A 1 198 ? -16.688 55.656 12.258 1 92.25 198 GLU A C 1
ATOM 1567 O O . GLU A 1 198 ? -16.453 56.875 12.102 1 92.25 198 GLU A O 1
ATOM 1572 N N . ARG A 1 199 ? -17.172 55.219 13.305 1 88 199 ARG A N 1
ATOM 1573 C CA . ARG A 1 199 ? -17.469 56.062 14.453 1 88 199 ARG A CA 1
ATOM 1574 C C . ARG A 1 199 ? -16.188 56.719 14.992 1 88 199 ARG A C 1
ATOM 1576 O O . ARG A 1 199 ? -16.172 57.906 15.305 1 88 199 ARG A O 1
ATOM 1583 N N . ALA A 1 200 ? -15.203 55.812 15.188 1 86.56 200 ALA A N 1
ATOM 1584 C CA . ALA A 1 200 ? -13.922 56.312 15.672 1 86.56 200 ALA A CA 1
ATOM 1585 C C . ALA A 1 200 ? -13.367 57.406 14.734 1 86.56 200 ALA A C 1
ATOM 1587 O O . ALA A 1 200 ? -12.781 58.375 15.188 1 86.56 200 ALA A O 1
ATOM 1588 N N . ARG A 1 201 ? -13.5 57.219 13.469 1 90.19 201 ARG A N 1
ATOM 1589 C CA . ARG A 1 201 ? -13.078 58.219 12.484 1 90.19 201 ARG A CA 1
ATOM 1590 C C . ARG A 1 201 ? -13.82 59.531 12.672 1 90.19 201 ARG A C 1
ATOM 1592 O O . ARG A 1 201 ? -13.195 60.594 12.703 1 90.19 201 ARG A O 1
ATOM 1599 N N . ASP A 1 202 ? -15.133 59.469 12.859 1 89.12 202 ASP A N 1
ATOM 1600 C CA . ASP A 1 202 ? -15.953 60.656 13.047 1 89.12 202 ASP A CA 1
ATOM 1601 C C . ASP A 1 202 ? -15.562 61.406 14.336 1 89.12 202 ASP A C 1
ATOM 1603 O O . ASP A 1 202 ? -15.445 62.625 14.344 1 89.12 202 ASP A O 1
ATOM 1607 N N . LEU A 1 203 ? -15.328 60.688 15.414 1 86.5 203 LEU A N 1
ATOM 1608 C CA . LEU A 1 203 ? -14.961 61.281 16.703 1 86.5 203 LEU A CA 1
ATOM 1609 C C . LEU A 1 203 ? -13.562 61.906 16.641 1 86.5 203 LEU A C 1
ATOM 1611 O O . LEU A 1 203 ? -13.305 62.906 17.281 1 86.5 203 LEU A O 1
ATOM 1615 N N . ARG A 1 204 ? -12.734 61.281 15.914 1 87.81 204 ARG A N 1
ATOM 1616 C CA . ARG A 1 204 ? -11.391 61.812 15.734 1 87.81 204 ARG A CA 1
ATOM 1617 C C . ARG A 1 204 ? -11.445 63.156 15.008 1 87.81 204 ARG A C 1
ATOM 1619 O O . ARG A 1 204 ? -10.75 64.125 15.383 1 87.81 204 ARG A O 1
ATOM 1626 N N . GLU A 1 205 ? -12.211 63.219 14.023 1 89.5 205 GLU A N 1
ATOM 1627 C CA . GLU A 1 205 ? -12.383 64.438 13.266 1 89.5 205 GLU A CA 1
ATOM 1628 C C . GLU A 1 205 ? -12.93 65.562 14.148 1 89.5 205 GLU A C 1
ATOM 1630 O O . GLU A 1 205 ? -12.625 66.75 13.938 1 89.5 205 GLU A O 1
ATOM 1635 N N . GLN A 1 206 ? -13.602 65.25 15.219 1 88.44 206 GLN A N 1
ATOM 1636 C CA . GLN A 1 206 ? -14.172 66.188 16.156 1 88.44 206 GLN A CA 1
ATOM 1637 C C . GLN A 1 206 ? -13.234 66.438 17.344 1 88.44 206 GLN A C 1
ATOM 1639 O O . GLN A 1 206 ? -13.555 67.188 18.25 1 88.44 206 GLN A O 1
ATOM 1644 N N . GLY A 1 207 ? -12.023 65.688 17.391 1 84.62 207 GLY A N 1
ATOM 1645 C CA . GLY A 1 207 ? -11.023 65.812 18.438 1 84.62 207 GLY A CA 1
ATOM 1646 C C . GLY A 1 207 ? -11.391 65.125 19.719 1 84.62 207 GLY A C 1
ATOM 1647 O O . GLY A 1 207 ? -10.805 65.375 20.766 1 84.62 207 GLY A O 1
ATOM 1648 N N . MET A 1 208 ? -12.367 64.188 19.625 1 81.69 208 MET A N 1
ATOM 1649 C CA . MET A 1 208 ? -12.914 63.562 20.812 1 81.69 208 MET A CA 1
ATOM 1650 C C . MET A 1 208 ? -12.211 62.25 21.094 1 81.69 208 MET A C 1
ATOM 1652 O O . MET A 1 208 ? -12.32 61.688 22.203 1 81.69 208 MET A O 1
ATOM 1656 N N . VAL A 1 209 ? -11.578 61.656 20.109 1 81.69 209 VAL A N 1
ATOM 1657 C CA . VAL A 1 209 ? -10.828 60.406 20.297 1 81.69 209 VAL A CA 1
ATOM 1658 C C . VAL A 1 209 ? -9.422 60.562 19.734 1 81.69 209 VAL A C 1
ATOM 1660 O O . VAL A 1 209 ? -9.195 61.406 18.844 1 81.69 209 VAL A O 1
ATOM 1663 N N . SER A 1 210 ? -8.539 59.875 20.266 1 80.69 210 SER A N 1
ATOM 1664 C CA . SER A 1 210 ? -7.148 59.969 19.844 1 80.69 210 SER A CA 1
ATOM 1665 C C . SER A 1 210 ? -6.922 59.25 18.5 1 80.69 210 SER A C 1
ATOM 1667 O O . SER A 1 210 ? -7.758 58.469 18.062 1 80.69 210 SER A O 1
ATOM 1669 N N . LYS A 1 211 ? -5.824 59.625 17.875 1 81.19 211 LYS A N 1
ATOM 1670 C CA . LYS A 1 211 ? -5.41 58.938 16.656 1 81.19 211 LYS A CA 1
ATOM 1671 C C . LYS A 1 211 ? -5.152 57.469 16.922 1 81.19 211 LYS A C 1
ATOM 1673 O O . LYS A 1 211 ? -5.445 56.625 16.078 1 81.19 211 LYS A O 1
ATOM 1678 N N . ALA A 1 212 ? -4.699 57.219 18.109 1 74.06 212 ALA A N 1
ATOM 1679 C CA . ALA A 1 212 ? -4.418 55.844 18.5 1 74.06 212 ALA A CA 1
ATOM 1680 C C . ALA A 1 212 ? -5.699 55 18.562 1 74.06 212 ALA A C 1
ATOM 1682 O O . ALA A 1 212 ? -5.711 53.844 18.156 1 74.06 212 ALA A O 1
ATOM 1683 N N . ASP A 1 213 ? -6.707 55.656 18.953 1 79.69 213 ASP A N 1
ATOM 1684 C CA . ASP A 1 213 ? -7.988 54.969 19.062 1 79.69 213 ASP A CA 1
ATOM 1685 C C . ASP A 1 213 ? -8.547 54.625 17.688 1 79.69 213 ASP A C 1
ATOM 1687 O O . ASP A 1 213 ? -9.062 53.531 17.469 1 79.69 213 ASP A O 1
ATOM 1691 N N . TYR A 1 214 ? -8.406 55.5 16.812 1 83.44 214 TYR A N 1
ATOM 1692 C CA . TYR A 1 214 ? -8.859 55.281 15.438 1 83.44 214 TYR A CA 1
ATOM 1693 C C . TYR A 1 214 ? -8.047 54.156 14.781 1 83.44 214 TYR A C 1
ATOM 1695 O O . TYR A 1 214 ? -8.602 53.25 14.148 1 83.44 214 TYR A O 1
ATOM 1703 N N . LEU A 1 215 ? -6.785 54.281 14.938 1 79.94 215 LEU A N 1
ATOM 1704 C CA . LEU A 1 215 ? -5.906 53.281 14.328 1 79.94 215 LEU A CA 1
ATOM 1705 C C . LEU A 1 215 ? -6.195 51.875 14.891 1 79.94 215 LEU A C 1
ATOM 1707 O O . LEU A 1 215 ? -6.148 50.906 14.164 1 79.94 215 LEU A O 1
ATOM 1711 N N . ALA A 1 216 ? -6.457 51.781 16.203 1 78.25 216 ALA A N 1
ATOM 1712 C CA . ALA A 1 216 ? -6.805 50.531 16.812 1 78.25 216 ALA A CA 1
ATOM 1713 C C . ALA A 1 216 ? -8.062 49.938 16.188 1 78.25 216 ALA A C 1
ATOM 1715 O O . ALA A 1 216 ? -8.125 48.719 15.938 1 78.25 216 ALA A O 1
ATOM 1716 N N . ALA A 1 217 ? -8.992 50.719 15.875 1 83.75 217 ALA A N 1
ATOM 1717 C CA . ALA A 1 217 ? -10.227 50.25 15.234 1 83.75 217 ALA A CA 1
ATOM 1718 C C . ALA A 1 217 ? -9.961 49.812 13.805 1 83.75 217 ALA A C 1
ATOM 1720 O O . ALA A 1 217 ? -10.523 48.812 13.352 1 83.75 217 ALA A O 1
ATOM 1721 N N . ALA A 1 218 ? -9.086 50.531 13.117 1 82.88 218 ALA A N 1
ATOM 1722 C CA . ALA A 1 218 ? -8.742 50.188 11.734 1 82.88 218 ALA A CA 1
ATOM 1723 C C . ALA A 1 218 ? -7.992 48.875 11.672 1 82.88 218 ALA A C 1
ATOM 1725 O O . ALA A 1 218 ? -8.211 48.062 10.766 1 82.88 218 ALA A O 1
ATOM 1726 N N . VAL A 1 219 ? -7.16 48.656 12.57 1 77.56 219 VAL A N 1
ATOM 1727 C CA . VAL A 1 219 ? -6.391 47.406 12.641 1 77.56 219 VAL A CA 1
ATOM 1728 C C . VAL A 1 219 ? -7.324 46.25 12.898 1 77.56 219 VAL A C 1
ATOM 1730 O O . VAL A 1 219 ? -7.141 45.156 12.336 1 77.56 219 VAL A O 1
ATOM 1733 N N . ARG A 1 220 ? -8.25 46.438 13.773 1 82.31 220 ARG A N 1
ATOM 1734 C CA . ARG A 1 220 ? -9.219 45.375 14.078 1 82.31 220 ARG A CA 1
ATOM 1735 C C . ARG A 1 220 ? -9.961 44.938 12.82 1 82.31 220 ARG A C 1
ATOM 1737 O O . ARG A 1 220 ? -10.188 43.75 12.609 1 82.31 220 ARG A O 1
ATOM 1744 N N . VAL A 1 221 ? -10.336 45.875 11.961 1 86.81 221 VAL A N 1
ATOM 1745 C CA . VAL A 1 221 ? -11.016 45.562 10.703 1 86.81 221 VAL A CA 1
ATOM 1746 C C . VAL A 1 221 ? -10.102 44.688 9.828 1 86.81 221 VAL A C 1
ATOM 1748 O O . VAL A 1 221 ? -10.531 43.656 9.305 1 86.81 221 VAL A O 1
ATOM 1751 N N . ARG A 1 222 ? -8.859 45.031 9.727 1 81.38 222 ARG A N 1
ATOM 1752 C CA . ARG A 1 222 ? -7.918 44.281 8.898 1 81.38 222 ARG A CA 1
ATOM 1753 C C . ARG A 1 222 ? -7.684 42.875 9.453 1 81.38 222 ARG A C 1
ATOM 1755 O O . ARG A 1 222 ? -7.527 41.938 8.688 1 81.38 222 ARG A O 1
ATOM 1762 N N . ASP A 1 223 ? -7.609 42.781 10.75 1 81.12 223 ASP A N 1
ATOM 1763 C CA . ASP A 1 223 ? -7.457 41.469 11.406 1 81.12 223 ASP A CA 1
ATOM 1764 C C . ASP A 1 223 ? -8.625 40.531 11.07 1 81.12 223 ASP A C 1
ATOM 1766 O O . ASP A 1 223 ? -8.414 39.375 10.703 1 81.12 223 ASP A O 1
ATOM 1770 N N . LEU A 1 224 ? -9.75 41.094 11.156 1 86.81 224 LEU A N 1
ATOM 1771 C CA . LEU A 1 224 ? -10.945 40.312 10.898 1 86.81 224 LEU A CA 1
ATOM 1772 C C . LEU A 1 224 ? -11.055 39.938 9.422 1 86.81 224 LEU A C 1
ATOM 1774 O O . LEU A 1 224 ? -11.539 38.875 9.078 1 86.81 224 LEU A O 1
ATOM 1778 N N . GLU A 1 225 ? -10.609 40.844 8.562 1 86.75 225 GLU A N 1
ATOM 1779 C CA . GLU A 1 225 ? -10.586 40.531 7.133 1 86.75 225 GLU A CA 1
ATOM 1780 C C . GLU A 1 225 ? -9.648 39.375 6.836 1 86.75 225 GLU A C 1
ATOM 1782 O O . GLU A 1 225 ? -9.945 38.531 6 1 86.75 225 GLU A O 1
ATOM 1787 N N . SER A 1 226 ? -8.602 39.375 7.441 1 82.62 226 SER A N 1
ATOM 1788 C CA . SER A 1 226 ? -7.656 38.25 7.309 1 82.62 226 SER A CA 1
ATOM 1789 C C . SER A 1 226 ? -8.266 36.938 7.793 1 82.62 226 SER A C 1
ATOM 1791 O O . SER A 1 226 ? -8.156 35.906 7.121 1 82.62 226 SER A O 1
ATOM 1793 N N . ARG A 1 227 ? -8.867 36.969 8.938 1 86.69 227 ARG A N 1
ATOM 1794 C CA . ARG A 1 227 ? -9.508 35.812 9.5 1 86.69 227 ARG A CA 1
ATOM 1795 C C . ARG A 1 227 ? -10.633 35.312 8.594 1 86.69 227 ARG A C 1
ATOM 1797 O O . ARG A 1 227 ? -10.867 34.094 8.484 1 86.69 227 ARG A O 1
ATOM 1804 N N . GLN A 1 228 ? -11.352 36.281 8.055 1 90.81 228 GLN A N 1
ATOM 1805 C CA . GLN A 1 228 ? -12.406 35.938 7.113 1 90.81 228 GLN A CA 1
ATOM 1806 C C . GLN A 1 228 ? -11.852 35.188 5.914 1 90.81 228 GLN A C 1
ATOM 1808 O O . GLN A 1 228 ? -12.391 34.156 5.516 1 90.81 228 GLN A O 1
ATOM 1813 N N . SER A 1 229 ? -10.781 35.656 5.332 1 87 229 SER A N 1
ATOM 1814 C CA . SER A 1 229 ? -10.141 35.031 4.199 1 87 229 SER A CA 1
ATOM 1815 C C . SER A 1 229 ? -9.664 33.625 4.562 1 87 229 SER A C 1
ATOM 1817 O O . SER A 1 229 ? -9.828 32.688 3.779 1 87 229 SER A O 1
ATOM 1819 N N . GLU A 1 230 ? -9.094 33.406 5.727 1 86.88 230 GLU A N 1
ATOM 1820 C CA . GLU A 1 230 ? -8.641 32.125 6.211 1 86.88 230 GLU A CA 1
ATOM 1821 C C . GLU A 1 230 ? -9.812 31.141 6.379 1 86.88 230 GLU A C 1
ATOM 1823 O O . GLU A 1 230 ? -9.711 29.969 6.02 1 86.88 230 GLU A O 1
ATOM 1828 N N . ALA A 1 231 ? -10.812 31.656 6.965 1 91.62 231 ALA A N 1
ATOM 1829 C CA . ALA A 1 231 ? -12 30.828 7.188 1 91.62 231 ALA A CA 1
ATOM 1830 C C . ALA A 1 231 ? -12.617 30.391 5.863 1 91.62 231 ALA A C 1
ATOM 1832 O O . ALA A 1 231 ? -13.094 29.266 5.734 1 91.62 231 ALA A O 1
ATOM 1833 N N . GLU A 1 232 ? -12.633 31.328 4.922 1 92.12 232 GLU A N 1
ATOM 1834 C CA . GLU A 1 232 ? -13.148 31 3.596 1 92.12 232 GLU A CA 1
ATOM 1835 C C . GLU A 1 232 ? -12.312 29.906 2.936 1 92.12 232 GLU A C 1
ATOM 1837 O O . GLU A 1 232 ? -12.859 28.984 2.311 1 92.12 232 GLU A O 1
ATOM 1842 N N . ASN A 1 233 ? -11.109 29.984 3.035 1 89.94 233 ASN A N 1
ATOM 1843 C CA . ASN A 1 233 ? -10.219 28.953 2.514 1 89.94 233 ASN A CA 1
ATOM 1844 C C . ASN A 1 233 ? -10.453 27.609 3.189 1 89.94 233 ASN A C 1
ATOM 1846 O O . ASN A 1 233 ? -10.438 26.562 2.533 1 89.94 233 ASN A O 1
ATOM 1850 N N . GLN A 1 234 ? -10.602 27.656 4.445 1 93.44 234 GLN A N 1
ATOM 1851 C CA . GLN A 1 234 ? -10.883 26.422 5.188 1 93.44 234 GLN A CA 1
ATOM 1852 C C . GLN A 1 234 ? -12.195 25.797 4.738 1 93.44 234 GLN A C 1
ATOM 1854 O O . GLN A 1 234 ? -12.289 24.578 4.605 1 93.44 234 GLN A O 1
ATOM 1859 N N . ARG A 1 235 ? -13.156 26.672 4.566 1 94.94 235 ARG A N 1
ATOM 1860 C CA . ARG A 1 235 ? -14.445 26.188 4.082 1 94.94 235 ARG A CA 1
ATOM 1861 C C . ARG A 1 235 ? -14.289 25.469 2.742 1 94.94 235 ARG A C 1
ATOM 1863 O O . ARG A 1 235 ? -14.836 24.375 2.545 1 94.94 235 ARG A O 1
ATOM 1870 N N . GLN A 1 236 ? -13.562 26.047 1.847 1 93.62 236 GLN A N 1
ATOM 1871 C CA . GLN A 1 236 ? -13.344 25.438 0.534 1 93.62 236 GLN A CA 1
ATOM 1872 C C . GLN A 1 236 ? -12.609 24.109 0.652 1 93.62 236 GLN A C 1
ATOM 1874 O O . GLN A 1 236 ? -12.953 23.141 -0.031 1 93.62 236 GLN A O 1
ATOM 1879 N N . SER A 1 237 ? -11.656 24.031 1.515 1 94.44 237 SER A N 1
ATOM 1880 C CA . SER A 1 237 ? -10.891 22.797 1.729 1 94.44 237 SER A CA 1
ATOM 1881 C C . SER A 1 237 ? -11.773 21.688 2.279 1 94.44 237 SER A C 1
ATOM 1883 O O . SER A 1 237 ? -11.695 20.547 1.828 1 94.44 237 SER A O 1
ATOM 1885 N N . VAL A 1 238 ? -12.594 22.047 3.209 1 96.94 238 VAL A N 1
ATOM 1886 C CA . VAL A 1 238 ? -13.484 21.047 3.809 1 96.94 238 VAL A CA 1
ATOM 1887 C C . VAL A 1 238 ? -14.492 20.562 2.768 1 96.94 238 VAL A C 1
ATOM 1889 O O . VAL A 1 238 ? -14.812 19.375 2.719 1 96.94 238 VAL A O 1
ATOM 1892 N N . GLN A 1 239 ? -14.977 21.531 1.967 1 95.62 239 GLN A N 1
ATOM 1893 C CA . GLN A 1 239 ? -15.875 21.188 0.872 1 95.62 239 GLN A CA 1
ATOM 1894 C C . GLN A 1 239 ? -15.234 20.172 -0.071 1 95.62 239 GLN A C 1
ATOM 1896 O O . GLN A 1 239 ? -15.867 19.188 -0.447 1 95.62 239 GLN A O 1
ATOM 1901 N N . GLU A 1 240 ? -14.078 20.406 -0.449 1 94.38 240 GLU A N 1
ATOM 1902 C CA . GLU A 1 240 ? -13.344 19.516 -1.349 1 94.38 240 GLU A CA 1
ATOM 1903 C C . GLU A 1 240 ? -13.117 18.156 -0.709 1 94.38 240 GLU A C 1
ATOM 1905 O O . GLU A 1 240 ? -13.273 17.125 -1.363 1 94.38 240 GLU A O 1
ATOM 1910 N N . ASN A 1 241 ? -12.719 18.141 0.537 1 96.62 241 ASN A N 1
ATOM 1911 C CA . ASN A 1 241 ? -12.508 16.875 1.251 1 96.62 241 ASN A CA 1
ATOM 1912 C C . ASN A 1 241 ? -13.797 16.062 1.319 1 96.62 241 ASN A C 1
ATOM 1914 O O . ASN A 1 241 ? -13.766 14.836 1.159 1 96.62 241 ASN A O 1
ATOM 1918 N N . LEU A 1 242 ? -14.883 16.766 1.594 1 97.38 242 LEU A N 1
ATOM 1919 C CA . LEU A 1 242 ? -16.156 16.062 1.658 1 97.38 242 LEU A CA 1
ATOM 1920 C C . LEU A 1 242 ? -16.516 15.453 0.307 1 97.38 242 LEU A C 1
ATOM 1922 O O . LEU A 1 242 ? -16.938 14.297 0.236 1 97.38 242 LEU A O 1
ATOM 1926 N N . ARG A 1 243 ? -16.328 16.219 -0.756 1 96 243 ARG A N 1
ATOM 1927 C CA . ARG A 1 243 ? -16.609 15.695 -2.09 1 96 243 ARG A CA 1
ATOM 1928 C C . ARG A 1 243 ? -15.75 14.461 -2.379 1 96 243 ARG A C 1
ATOM 1930 O O . ARG A 1 243 ? -16.234 13.492 -2.967 1 96 243 ARG A O 1
ATOM 1937 N N . PHE A 1 244 ? -14.531 14.469 -1.94 1 95.81 244 PHE A N 1
ATOM 1938 C CA . PHE A 1 244 ? -13.648 13.328 -2.117 1 95.81 244 PHE A CA 1
ATOM 1939 C C . PHE A 1 244 ? -14.188 12.102 -1.389 1 95.81 244 PHE A C 1
ATOM 1941 O O . PHE A 1 244 ? -14.25 11.016 -1.959 1 95.81 244 PHE A O 1
ATOM 1948 N N . LEU A 1 245 ? -14.555 12.312 -0.137 1 97.19 245 LEU A N 1
ATOM 1949 C CA . LEU A 1 245 ? -15.07 11.211 0.664 1 97.19 245 LEU A CA 1
ATOM 1950 C C . LEU A 1 245 ? -16.344 10.641 0.046 1 97.19 245 LEU A C 1
ATOM 1952 O O . LEU A 1 245 ? -16.656 9.453 0.224 1 97.19 245 LEU A O 1
ATOM 1956 N N . LEU A 1 246 ? -17.094 11.492 -0.688 1 96.94 246 LEU A N 1
ATOM 1957 C CA . LEU A 1 246 ? -18.344 11.086 -1.295 1 96.94 246 LEU A CA 1
ATOM 1958 C C . LEU A 1 246 ? -18.125 10.562 -2.711 1 96.94 246 LEU A C 1
ATOM 1960 O O . LEU A 1 246 ? -19.078 10.188 -3.395 1 96.94 246 LEU A O 1
ATOM 1964 N N . GLY A 1 247 ? -16.875 10.586 -3.178 1 94.19 247 GLY A N 1
ATOM 1965 C CA . GLY A 1 247 ? -16.562 10.094 -4.504 1 94.19 247 GLY A CA 1
ATOM 1966 C C . GLY A 1 247 ? -17.109 10.961 -5.617 1 94.19 247 GLY A C 1
ATOM 1967 O O . GLY A 1 247 ? -17.406 10.469 -6.703 1 94.19 247 GLY A O 1
ATOM 1968 N N . MET A 1 248 ? -17.234 12.195 -5.383 1 91.62 248 MET A N 1
ATOM 1969 C CA . MET A 1 248 ? -17.828 13.102 -6.355 1 91.62 248 MET A CA 1
ATOM 1970 C C . MET A 1 248 ? -16.766 13.758 -7.223 1 91.62 248 MET A C 1
ATOM 1972 O O . MET A 1 248 ? -15.828 14.375 -6.707 1 91.62 248 MET A O 1
ATOM 1976 N N . ASN A 1 249 ? -16.906 13.734 -8.531 1 81.38 249 ASN A N 1
ATOM 1977 C CA . ASN A 1 249 ? -15.984 14.328 -9.484 1 81.38 249 ASN A CA 1
ATOM 1978 C C . ASN A 1 249 ? -16.422 15.727 -9.906 1 81.38 249 ASN A C 1
ATOM 1980 O O . ASN A 1 249 ? -15.609 16.547 -10.328 1 81.38 249 ASN A O 1
ATOM 1984 N N . GLU A 1 250 ? -17.672 15.93 -9.688 1 78.38 250 GLU A N 1
ATOM 1985 C CA . GLU A 1 250 ? -18.234 17.219 -10.102 1 78.38 250 GLU A CA 1
ATOM 1986 C C . GLU A 1 250 ? -17.828 18.328 -9.133 1 78.38 250 GLU A C 1
ATOM 1988 O O . GLU A 1 250 ? -17.625 18.078 -7.945 1 78.38 250 GLU A O 1
ATOM 1993 N N . GLU A 1 251 ? -17.672 19.438 -9.742 1 82.38 251 GLU A N 1
ATOM 1994 C CA . GLU A 1 251 ? -17.375 20.594 -8.906 1 82.38 251 GLU A CA 1
ATOM 1995 C C . GLU A 1 251 ? -18.656 21.219 -8.352 1 82.38 251 GLU A C 1
ATOM 1997 O O . GLU A 1 251 ? -19.094 22.266 -8.805 1 82.38 251 GLU A O 1
ATOM 2002 N N . VAL A 1 252 ? -19.266 20.547 -7.434 1 88.81 252 VAL A N 1
ATOM 2003 C CA . VAL A 1 252 ? -20.5 21.016 -6.809 1 88.81 252 VAL A CA 1
ATOM 2004 C C . VAL A 1 252 ? -20.188 21.594 -5.426 1 88.81 252 VAL A C 1
ATOM 2006 O O . VAL A 1 252 ? -19.25 21.156 -4.762 1 88.81 252 VAL A O 1
ATOM 2009 N N . VAL A 1 253 ? -20.938 22.594 -5.098 1 93.5 253 VAL A N 1
ATOM 2010 C CA . VAL A 1 253 ? -20.859 23.125 -3.742 1 93.5 253 VAL A CA 1
ATOM 2011 C C . VAL A 1 253 ? -21.922 22.453 -2.859 1 93.5 253 VAL A C 1
ATOM 2013 O O . VAL A 1 253 ? -23.109 22.5 -3.166 1 93.5 253 VAL A O 1
ATOM 2016 N N . ILE A 1 254 ? -21.453 21.875 -1.822 1 95.88 254 ILE A N 1
ATOM 2017 C CA . ILE A 1 254 ? -22.359 21.203 -0.899 1 95.88 254 ILE A CA 1
ATOM 2018 C C . ILE A 1 254 ? -22.859 22.188 0.152 1 95.88 254 ILE A C 1
ATOM 2020 O O . ILE A 1 254 ? -22.062 22.734 0.927 1 95.88 254 ILE A O 1
ATOM 2024 N N . GLN A 1 255 ? -24.125 22.391 0.156 1 96.19 255 GLN A N 1
ATOM 2025 C CA . GLN A 1 255 ? -24.766 23.219 1.172 1 96.19 255 GLN A CA 1
ATOM 2026 C C . GLN A 1 255 ? -25.438 22.375 2.248 1 96.19 255 GLN A C 1
ATOM 2028 O O . GLN A 1 255 ? -26.438 21.703 1.986 1 96.19 255 GLN A O 1
ATOM 2033 N N . PRO A 1 256 ? -24.828 22.359 3.455 1 97.19 256 PRO A N 1
ATOM 2034 C CA . PRO A 1 256 ? -25.438 21.562 4.508 1 97.19 256 PRO A CA 1
ATOM 2035 C C . PRO A 1 256 ? -26.844 22.047 4.883 1 97.19 256 PRO A C 1
ATOM 2037 O O . PRO A 1 256 ? -27.078 23.266 4.914 1 97.19 256 PRO A O 1
ATOM 2040 N N . THR A 1 257 ? -27.719 21.141 5.113 1 96.44 257 THR A N 1
ATOM 2041 C CA . THR A 1 257 ? -29.078 21.5 5.496 1 96.44 257 THR A CA 1
ATOM 2042 C C . THR A 1 257 ? -29.25 21.453 7.012 1 96.44 257 THR A C 1
ATOM 2044 O O . THR A 1 257 ? -30.219 22 7.551 1 96.44 257 THR A O 1
ATOM 2047 N N . ASP A 1 258 ? -28.281 20.875 7.66 1 94.94 258 ASP A N 1
ATOM 2048 C CA . ASP A 1 258 ? -28.328 20.781 9.117 1 94.94 258 ASP A CA 1
ATOM 2049 C C . ASP A 1 258 ? -27.656 21.984 9.758 1 94.94 258 ASP A C 1
ATOM 2051 O O . ASP A 1 258 ? -26.938 22.75 9.094 1 94.94 258 ASP A O 1
ATOM 2055 N N . SER A 1 259 ? -28.031 22.141 11.031 1 93.88 259 SER A N 1
ATOM 2056 C CA . SER A 1 259 ? -27.328 23.109 11.859 1 93.88 259 SER A CA 1
ATOM 2057 C C . SER A 1 259 ? -26.422 22.406 12.867 1 93.88 259 SER A C 1
ATOM 2059 O O . SER A 1 259 ? -26.609 21.234 13.18 1 93.88 259 SER A O 1
ATOM 2061 N N . LEU A 1 260 ? -25.359 23.172 13.188 1 95.06 260 LEU A N 1
ATOM 2062 C CA . LEU A 1 260 ? -24.469 22.594 14.188 1 95.06 260 LEU A CA 1
ATOM 2063 C C . LEU A 1 260 ? -25.125 22.578 15.562 1 95.06 260 LEU A C 1
ATOM 2065 O O . LEU A 1 260 ? -25.281 23.625 16.188 1 95.06 260 LEU A O 1
ATOM 2069 N N . GLN A 1 261 ? -25.625 21.406 15.906 1 91.69 261 GLN A N 1
ATOM 2070 C CA . GLN A 1 261 ? -26.281 21.219 17.203 1 91.69 261 GLN A CA 1
ATOM 2071 C C . GLN A 1 261 ? -25.625 20.078 17.984 1 91.69 261 GLN A C 1
ATOM 2073 O O . GLN A 1 261 ? -24.938 19.234 17.422 1 91.69 261 GLN A O 1
ATOM 2078 N N . MET A 1 262 ? -25.844 20.266 19.25 1 91 262 MET A N 1
ATOM 2079 C CA . MET A 1 262 ? -25.297 19.203 20.094 1 91 262 MET A CA 1
ATOM 2080 C C . MET A 1 262 ? -25.953 17.859 19.797 1 91 262 MET A C 1
ATOM 2082 O O . MET A 1 262 ? -27.172 17.766 19.75 1 91 262 MET A O 1
ATOM 2086 N N . ALA A 1 263 ? -25.125 16.953 19.578 1 84.31 263 ALA A N 1
ATOM 2087 C CA . ALA A 1 263 ? -25.641 15.609 19.312 1 84.31 263 ALA A CA 1
ATOM 2088 C C . ALA A 1 263 ? -26.297 15.023 20.562 1 84.31 263 ALA A C 1
ATOM 2090 O O . ALA A 1 263 ? -25.812 15.234 21.688 1 84.31 263 ALA A O 1
ATOM 2091 N N . SER A 1 264 ? -27.438 14.453 20.297 1 74.62 264 SER A N 1
ATOM 2092 C CA . SER A 1 264 ? -28.141 13.828 21.422 1 74.62 264 SER A CA 1
ATOM 2093 C C . SER A 1 264 ? -27.641 12.422 21.672 1 74.62 264 SER A C 1
ATOM 2095 O O . SER A 1 264 ? -27.531 11.609 20.75 1 74.62 264 SER A O 1
ATOM 2097 N N . ALA A 1 265 ? -26.812 12.234 22.656 1 72.88 265 ALA A N 1
ATOM 2098 C CA . ALA A 1 265 ? -26.422 10.852 22.938 1 72.88 265 ALA A CA 1
ATOM 2099 C C . ALA A 1 265 ? -26.641 10.508 24.406 1 72.88 265 ALA A C 1
ATOM 2101 O O . ALA A 1 265 ? -26.297 11.297 25.297 1 72.88 265 ALA A O 1
ATOM 2102 N N . SER A 1 266 ? -27.5 9.461 24.578 1 69.06 266 SER A N 1
ATOM 2103 C CA . SER A 1 266 ? -27.656 8.953 25.938 1 69.06 266 SER A CA 1
ATOM 2104 C C . SER A 1 266 ? -26.484 8.039 26.312 1 69.06 266 SER A C 1
ATOM 2106 O O . SER A 1 266 ? -26.5 6.848 25.984 1 69.06 266 SER A O 1
ATOM 2108 N N . LEU A 1 267 ? -25.453 8.633 26.906 1 73.12 267 LEU A N 1
ATOM 2109 C CA . LEU A 1 267 ? -24.281 7.855 27.312 1 73.12 267 LEU A CA 1
ATOM 2110 C C . LEU A 1 26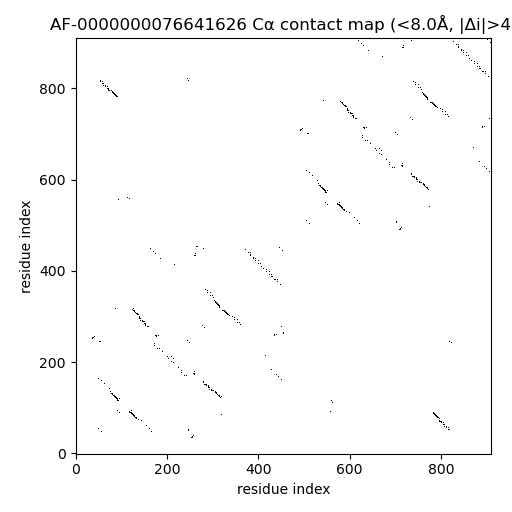7 ? -24.672 6.812 28.359 1 73.12 267 LEU A C 1
ATOM 2112 O O . LEU A 1 267 ? -23.969 5.805 28.5 1 73.12 267 LEU A O 1
ATOM 2116 N N . GLY A 1 268 ? -25.75 7.129 29.078 1 68 268 GLY A N 1
ATOM 2117 C CA . GLY A 1 268 ? -26.188 6.254 30.156 1 68 268 GLY A CA 1
ATOM 2118 C C . GLY A 1 268 ? -26.578 4.867 29.672 1 68 268 GLY A C 1
ATOM 2119 O O . GLY A 1 268 ? -26.531 3.902 30.438 1 68 268 GLY A O 1
ATOM 2120 N N . SER A 1 269 ? -26.891 4.746 28.453 1 67.19 269 SER A N 1
ATOM 2121 C CA . SER A 1 269 ? -27.344 3.457 27.938 1 67.19 269 SER A CA 1
ATOM 2122 C C . SER A 1 269 ? -26.156 2.568 27.562 1 67.19 269 SER A C 1
ATOM 2124 O O . SER A 1 269 ? -26.328 1.37 27.328 1 67.19 269 SER A O 1
ATOM 2126 N N . ILE A 1 270 ? -25.016 3.143 27.531 1 72.19 270 ILE A N 1
ATOM 2127 C CA . ILE A 1 270 ? -23.844 2.35 27.188 1 72.19 270 ILE A CA 1
ATOM 2128 C C . ILE A 1 270 ? -23.203 1.793 28.453 1 72.19 270 ILE A C 1
ATOM 2130 O O . ILE A 1 270 ? -22.781 2.553 29.344 1 72.19 270 ILE A O 1
ATOM 2134 N N . PRO A 1 271 ? -23.281 0.487 28.547 1 72.69 271 PRO A N 1
ATOM 2135 C CA . PRO A 1 271 ? -22.625 -0.075 29.719 1 72.69 271 PRO A CA 1
ATOM 2136 C C . PRO A 1 271 ? -21.172 0.357 29.844 1 72.69 271 PRO A C 1
ATOM 2138 O O . PRO A 1 271 ? -20.547 0.717 28.844 1 72.69 271 PRO A O 1
ATOM 2141 N N . ASP A 1 272 ? -20.672 0.333 31.031 1 66.75 272 ASP A N 1
ATOM 2142 C CA . ASP A 1 272 ? -19.312 0.735 31.328 1 66.75 272 ASP A CA 1
ATOM 2143 C C . ASP A 1 272 ? -18.312 -0.171 30.609 1 66.75 272 ASP A C 1
ATOM 2145 O O . ASP A 1 272 ? -17.25 0.29 30.156 1 66.75 272 ASP A O 1
ATOM 2149 N N . ASN A 1 273 ? -18.734 -1.438 30.609 1 70.38 273 ASN A N 1
ATOM 2150 C CA . ASN A 1 273 ? -17.906 -2.408 29.906 1 70.38 273 ASN A CA 1
ATOM 2151 C C . ASN A 1 273 ? -18.688 -3.121 28.797 1 70.38 273 ASN A C 1
ATOM 2153 O O . ASN A 1 273 ? -19.078 -4.281 28.969 1 70.38 273 ASN A O 1
ATOM 2157 N N . PRO A 1 274 ? -18.797 -2.428 27.75 1 71.12 274 PRO A N 1
ATOM 2158 C CA . PRO A 1 274 ? -19.578 -3.066 26.688 1 71.12 274 PRO A CA 1
ATOM 2159 C C . PRO A 1 274 ? -18.828 -4.207 26 1 71.12 274 PRO A C 1
ATOM 2161 O O . PRO A 1 274 ? -17.594 -4.195 25.953 1 71.12 274 PRO A O 1
ATOM 2164 N N . PRO A 1 275 ? -19.656 -5.277 25.828 1 71.5 275 PRO A N 1
ATOM 2165 C CA . PRO A 1 275 ? -18.984 -6.309 25.031 1 71.5 275 PRO A CA 1
ATOM 2166 C C . PRO A 1 275 ? -18.391 -5.766 23.75 1 71.5 275 PRO A C 1
ATOM 2168 O O . PRO A 1 275 ? -19.031 -4.977 23.047 1 71.5 275 PRO A O 1
ATOM 2171 N N . VAL A 1 276 ? -17.062 -5.961 23.688 1 70.38 276 VAL A N 1
ATOM 2172 C CA . VAL A 1 276 ? -16.328 -5.41 22.562 1 70.38 276 VAL A CA 1
ATOM 2173 C C . VAL A 1 276 ? -16.406 -6.375 21.375 1 70.38 276 VAL A C 1
ATOM 2175 O O . VAL A 1 276 ? -15.641 -7.348 21.312 1 70.38 276 VAL A O 1
ATOM 2178 N N . GLU A 1 277 ? -17.562 -6.328 20.641 1 80.5 277 GLU A N 1
ATOM 2179 C CA . GLU A 1 277 ? -17.703 -7.191 19.469 1 80.5 277 GLU A CA 1
ATOM 2180 C C . GLU A 1 277 ? -17.828 -6.367 18.203 1 80.5 277 GLU A C 1
ATOM 2182 O O . GLU A 1 277 ? -18.828 -6.457 17.484 1 80.5 277 GLU A O 1
ATOM 2187 N N . ASN A 1 278 ? -16.688 -5.621 17.953 1 89.25 278 ASN A N 1
ATOM 2188 C CA . ASN A 1 278 ? -16.766 -4.855 16.719 1 89.25 278 ASN A CA 1
ATOM 2189 C C . ASN A 1 278 ? -16.234 -5.648 15.523 1 89.25 278 ASN A C 1
ATOM 2191 O O . ASN A 1 278 ? -15.664 -6.734 15.703 1 89.25 278 ASN A O 1
ATOM 2195 N N . SER A 1 279 ? -16.594 -5.141 14.367 1 95.06 279 SER A N 1
ATOM 2196 C CA . SER A 1 279 ? -16.297 -5.848 13.125 1 95.06 279 SER A CA 1
ATOM 2197 C C . SER A 1 279 ? -14.797 -6.117 12.992 1 95.06 279 SER A C 1
ATOM 2199 O O . SER A 1 279 ? -14.398 -7.145 12.445 1 95.06 279 SER A O 1
ATOM 2201 N N . THR A 1 280 ? -13.961 -5.25 13.531 1 94.06 280 THR A N 1
ATOM 2202 C CA . THR A 1 280 ? -12.516 -5.449 13.484 1 94.06 280 THR A CA 1
ATOM 2203 C C . THR A 1 280 ? -12.109 -6.668 14.312 1 94.06 280 THR A C 1
ATOM 2205 O O . THR A 1 280 ? -11.312 -7.492 13.859 1 94.06 280 THR A O 1
ATOM 2208 N N . LEU A 1 281 ? -12.68 -6.785 15.453 1 95.75 281 LEU A N 1
ATOM 2209 C CA . LEU A 1 281 ? -12.391 -7.93 16.312 1 95.75 281 LEU A CA 1
ATOM 2210 C C . LEU A 1 281 ? -12.961 -9.211 15.727 1 95.75 281 LEU A C 1
ATOM 2212 O O . LEU A 1 281 ? -12.328 -10.266 15.789 1 95.75 281 LEU A O 1
ATOM 2216 N N . GLN A 1 282 ? -14.148 -9.102 15.188 1 96.69 282 GLN A N 1
ATOM 2217 C CA . GLN A 1 282 ? -14.742 -10.266 14.547 1 96.69 282 GLN A CA 1
ATOM 2218 C C . GLN A 1 282 ? -13.891 -10.742 13.375 1 96.69 282 GLN A C 1
ATOM 2220 O O . GLN A 1 282 ? -13.703 -11.945 13.172 1 96.69 282 GLN A O 1
ATOM 2225 N N . ALA A 1 283 ? -13.352 -9.773 12.562 1 97.81 283 ALA A N 1
ATOM 2226 C CA . ALA A 1 283 ? -12.461 -10.125 11.461 1 97.81 283 ALA A CA 1
ATOM 2227 C C . ALA A 1 283 ? -11.234 -10.883 11.961 1 97.81 283 ALA A C 1
ATOM 2229 O O . ALA A 1 283 ? -10.844 -11.898 11.383 1 97.81 283 ALA A O 1
ATOM 2230 N N . LEU A 1 284 ? -10.664 -10.414 13.055 1 97.81 284 LEU A N 1
ATOM 2231 C CA . LEU A 1 284 ? -9.477 -11.047 13.625 1 97.81 284 LEU A CA 1
ATOM 2232 C C . LEU A 1 284 ? -9.805 -12.43 14.18 1 97.81 284 LEU A C 1
ATOM 2234 O O . LEU A 1 284 ? -8.984 -13.344 14.117 1 97.81 284 LEU A O 1
ATOM 2238 N N . GLN A 1 285 ? -11.023 -12.586 14.75 1 97.81 285 GLN A N 1
ATOM 2239 C CA . GLN A 1 285 ? -11.461 -13.891 15.234 1 97.81 285 GLN A CA 1
ATOM 2240 C C . GLN A 1 285 ? -11.547 -14.898 14.094 1 97.81 285 GLN A C 1
ATOM 2242 O O . GLN A 1 285 ? -11.109 -16.047 14.227 1 97.81 285 GLN A O 1
ATOM 2247 N N . TYR A 1 286 ? -12.086 -14.43 12.961 1 98.5 286 TYR A N 1
ATOM 2248 C CA . TYR A 1 286 ? -12.156 -15.297 11.789 1 98.5 286 TYR A CA 1
ATOM 2249 C C . TYR A 1 286 ? -10.766 -15.625 11.273 1 98.5 286 TYR A C 1
ATOM 2251 O O . TYR A 1 286 ? -10.523 -16.719 10.766 1 98.5 286 TYR A O 1
ATOM 2259 N N . ARG A 1 287 ? -9.805 -14.734 11.414 1 98.56 287 ARG A N 1
ATOM 2260 C CA . ARG A 1 287 ? -8.43 -15.008 11.008 1 98.56 287 ARG A CA 1
ATOM 2261 C C . ARG A 1 287 ? -7.785 -16.062 11.898 1 98.56 287 ARG A C 1
ATOM 2263 O O . ARG A 1 287 ? -6.996 -16.875 11.43 1 98.56 287 ARG A O 1
ATOM 2270 N N . VAL A 1 288 ? -8.094 -16.016 13.18 1 98.75 288 VAL A N 1
ATOM 2271 C CA . VAL A 1 288 ? -7.637 -17.047 14.094 1 98.75 288 VAL A CA 1
ATOM 2272 C C . VAL A 1 288 ? -8.219 -18.406 13.672 1 98.75 288 VAL A C 1
ATOM 2274 O O . VAL A 1 288 ? -7.504 -19.391 13.594 1 98.75 288 VAL A O 1
ATOM 2277 N N . GLN A 1 289 ? -9.492 -18.406 13.336 1 98.81 289 GLN A N 1
ATOM 2278 C CA . GLN A 1 289 ? -10.141 -19.641 12.906 1 98.81 289 GLN A CA 1
ATOM 2279 C C . GLN A 1 289 ? -9.539 -20.156 11.602 1 98.81 289 GLN A C 1
ATOM 2281 O O . GLN A 1 289 ? -9.375 -21.359 11.422 1 98.81 289 GLN A O 1
ATOM 2286 N N . ALA A 1 290 ? -9.195 -19.203 10.703 1 98.81 290 ALA A N 1
ATOM 2287 C CA . ALA A 1 290 ? -8.539 -19.578 9.453 1 98.81 290 ALA A CA 1
ATOM 2288 C C . ALA A 1 290 ? -7.18 -20.234 9.734 1 98.81 290 ALA A C 1
ATOM 2290 O O . ALA A 1 290 ? -6.84 -21.25 9.133 1 98.81 290 ALA A O 1
ATOM 2291 N N . ALA A 1 291 ? -6.461 -19.656 10.656 1 98.81 291 ALA A N 1
ATOM 2292 C CA . ALA A 1 291 ? -5.152 -20.188 11.023 1 98.81 291 ALA A CA 1
ATOM 2293 C C . ALA A 1 291 ? -5.281 -21.562 11.664 1 98.81 291 ALA A C 1
ATOM 2295 O O . ALA A 1 291 ? -4.449 -22.438 11.438 1 98.81 291 ALA A O 1
ATOM 2296 N N . GLU A 1 292 ? -6.332 -21.766 12.484 1 98.88 292 GLU A N 1
ATOM 2297 C CA . GLU A 1 292 ? -6.602 -23.078 13.078 1 98.88 292 GLU A CA 1
ATOM 2298 C C . GLU A 1 292 ? -6.824 -24.141 12.008 1 98.88 292 GLU A C 1
ATOM 2300 O O . GLU A 1 292 ? -6.293 -25.25 12.102 1 98.88 292 GLU A O 1
ATOM 2305 N N . GLU A 1 293 ? -7.598 -23.734 11.031 1 98.75 293 GLU A N 1
ATOM 2306 C CA . GLU A 1 293 ? -7.871 -24.656 9.938 1 98.75 293 GLU A CA 1
ATOM 2307 C C . GLU A 1 293 ? -6.605 -24.953 9.141 1 98.75 293 GLU A C 1
ATOM 2309 O O . GLU A 1 293 ? -6.426 -26.062 8.641 1 98.75 293 GLU A O 1
ATOM 2314 N N . MET A 1 294 ? -5.691 -24.016 9.039 1 98.75 294 MET A N 1
ATOM 2315 C CA . MET A 1 294 ? -4.438 -24.219 8.328 1 98.75 294 MET A CA 1
ATOM 2316 C C . MET A 1 294 ? -3.535 -25.188 9.086 1 98.75 294 MET A C 1
ATOM 2318 O O . MET A 1 294 ? -2.801 -25.969 8.477 1 98.75 294 MET A O 1
ATOM 2322 N N . VAL A 1 295 ? -3.529 -25.141 10.398 1 98.81 295 VAL A N 1
ATOM 2323 C CA . VAL A 1 295 ? -2.785 -26.109 11.195 1 98.81 295 VAL A CA 1
ATOM 2324 C C . VAL A 1 295 ? -3.312 -27.516 10.93 1 98.81 295 VAL A C 1
ATOM 2326 O O . VAL A 1 295 ? -2.533 -28.453 10.734 1 98.81 295 VAL A O 1
ATOM 2329 N N . LYS A 1 296 ? -4.605 -27.656 10.883 1 98.69 296 LYS A N 1
ATOM 2330 C CA . LYS A 1 296 ? -5.199 -28.953 10.57 1 98.69 296 LYS A CA 1
ATOM 2331 C C . LYS A 1 296 ? -4.805 -29.422 9.172 1 98.69 296 LYS A C 1
ATOM 2333 O O . LYS A 1 296 ? -4.469 -30.594 8.969 1 98.69 296 LYS A O 1
ATOM 2338 N N . SER A 1 297 ? -4.836 -28.406 8.273 1 98.5 297 SER A N 1
ATOM 2339 C CA . SER A 1 297 ? -4.441 -28.734 6.906 1 98.5 297 SER A CA 1
ATOM 2340 C C . SER A 1 297 ? -3.016 -29.281 6.855 1 98.5 297 SER A C 1
ATOM 2342 O O . SER A 1 297 ? -2.762 -30.312 6.23 1 98.5 297 SER A O 1
ATOM 2344 N N . SER A 1 298 ? -2.119 -28.641 7.512 1 98.31 298 SER A N 1
ATOM 2345 C CA . SER A 1 298 ? -0.724 -29.062 7.539 1 98.31 298 SER A CA 1
ATOM 2346 C C . SER A 1 298 ? -0.575 -30.422 8.219 1 98.31 298 SER A C 1
ATOM 2348 O O . SER A 1 298 ? 0.183 -31.281 7.75 1 98.31 298 SER A O 1
ATOM 2350 N N . LYS A 1 299 ? -1.293 -30.719 9.289 1 98.06 299 LYS A N 1
ATOM 2351 C CA . LYS A 1 299 ? -1.252 -32 9.992 1 98.06 299 LYS A CA 1
ATOM 2352 C C . LYS A 1 299 ? -1.792 -33.125 9.117 1 98.06 299 LYS A C 1
ATOM 2354 O O . LYS A 1 299 ? -1.216 -34.219 9.078 1 98.06 299 LYS A O 1
ATOM 2359 N N . PHE A 1 300 ? -2.809 -32.812 8.461 1 97.75 300 PHE A N 1
ATOM 2360 C CA . PHE A 1 300 ? -3.488 -33.844 7.688 1 97.75 300 PHE A CA 1
ATOM 2361 C C . PHE A 1 300 ? -2.771 -34.094 6.367 1 97.75 300 PHE A C 1
ATOM 2363 O O . PHE A 1 300 ? -3.127 -35 5.621 1 97.75 300 PHE A O 1
ATOM 2370 N N . SER A 1 301 ? -1.757 -33.25 6.07 1 96.88 301 SER A N 1
ATOM 2371 C CA . SER A 1 301 ? -0.914 -33.5 4.91 1 96.88 301 SER A CA 1
ATOM 2372 C C . SER A 1 301 ? -0.088 -34.781 5.102 1 96.88 301 SER A C 1
ATOM 2374 O O . SER A 1 301 ? 0.469 -35.312 4.141 1 96.88 301 SER A O 1
ATOM 2376 N N . PHE A 1 302 ? -0.057 -35.375 6.371 1 96.75 302 PHE A N 1
ATOM 2377 C CA . PHE A 1 302 ? 0.659 -36.594 6.672 1 96.75 302 PHE A CA 1
ATOM 2378 C C . PHE A 1 302 ? -0.183 -37.812 6.309 1 96.75 302 PHE A C 1
ATOM 2380 O O . PHE A 1 302 ? 0.328 -38.938 6.25 1 96.75 302 PHE A O 1
ATOM 2387 N N . LEU A 1 303 ? -1.44 -37.625 6.055 1 97.19 303 LEU A N 1
ATOM 2388 C CA . LEU A 1 303 ? -2.305 -38.719 5.668 1 97.19 303 LEU A CA 1
ATOM 2389 C C . LEU A 1 303 ? -2.178 -39.031 4.176 1 97.19 303 LEU A C 1
ATOM 2391 O O . LEU A 1 303 ? -1.83 -38.125 3.393 1 97.19 303 LEU A O 1
ATOM 2395 N N . PRO A 1 304 ? -2.451 -40.25 3.797 1 96.94 304 PRO A N 1
ATOM 2396 C CA . PRO A 1 304 ? -2.42 -40.562 2.367 1 96.94 304 PRO A CA 1
ATOM 2397 C C . PRO A 1 304 ? -3.512 -39.844 1.579 1 96.94 304 PRO A C 1
ATOM 2399 O O . PRO A 1 304 ? -4.566 -39.531 2.131 1 96.94 304 PRO A O 1
ATOM 2402 N N . SER A 1 305 ? -3.23 -39.562 0.396 1 96.94 305 SER A N 1
ATOM 2403 C CA . SER A 1 305 ? -4.227 -39 -0.525 1 96.94 305 SER A CA 1
ATOM 2404 C C . SER A 1 305 ? -4.688 -40.062 -1.519 1 96.94 305 SER A C 1
ATOM 2406 O O . SER A 1 305 ? -3.932 -41 -1.854 1 96.94 305 SER A O 1
ATOM 2408 N N . LEU A 1 306 ? -5.98 -40.031 -1.866 1 98.06 306 LEU A N 1
ATOM 2409 C CA . LEU A 1 306 ? -6.578 -40.969 -2.812 1 98.06 306 LEU A CA 1
ATOM 2410 C C . LEU A 1 306 ? -7.191 -40.219 -3.996 1 98.06 306 LEU A C 1
ATOM 2412 O O . LEU A 1 306 ? -8.039 -39.344 -3.814 1 98.06 306 LEU A O 1
ATOM 2416 N N . ASN A 1 307 ? -6.754 -40.531 -5.168 1 97.75 307 ASN A N 1
ATOM 2417 C CA . ASN A 1 307 ? -7.273 -39.906 -6.391 1 97.75 307 ASN A CA 1
ATOM 2418 C C . ASN A 1 307 ? -7.551 -40.969 -7.457 1 97.75 307 ASN A C 1
ATOM 2420 O O . ASN A 1 307 ? -6.805 -41.938 -7.582 1 97.75 307 ASN A O 1
ATOM 2424 N N . ALA A 1 308 ? -8.656 -40.781 -8.164 1 98.31 308 ALA A N 1
ATOM 2425 C CA . ALA A 1 308 ? -8.984 -41.625 -9.305 1 98.31 308 ALA A CA 1
ATOM 2426 C C . ALA A 1 308 ? -8.602 -40.969 -10.625 1 98.31 308 ALA A C 1
ATOM 2428 O O . ALA A 1 308 ? -8.539 -39.75 -10.711 1 98.31 308 ALA A O 1
ATOM 2429 N N . PHE A 1 309 ? -8.258 -41.781 -11.539 1 98 309 PHE A N 1
ATOM 2430 C CA . PHE A 1 309 ? -7.922 -41.25 -12.859 1 98 309 PHE A CA 1
ATOM 2431 C C . PHE A 1 309 ? -8.461 -42.156 -13.953 1 98 309 PHE A C 1
ATOM 2433 O O . PHE A 1 309 ? -8.758 -43.344 -13.703 1 98 309 PHE A O 1
ATOM 2440 N N . GLY A 1 310 ? -8.688 -41.594 -15.086 1 97.81 310 GLY A N 1
ATOM 2441 C CA . GLY A 1 310 ? -9.109 -42.312 -16.281 1 97.81 310 GLY A CA 1
ATOM 2442 C C . GLY A 1 310 ? -8.695 -41.594 -17.562 1 97.81 310 GLY A C 1
ATOM 2443 O O . GLY A 1 310 ? -8.617 -40.375 -17.609 1 97.81 310 GLY A O 1
ATOM 2444 N N . SER A 1 311 ? -8.352 -42.438 -18.547 1 97.75 311 SER A N 1
ATOM 2445 C CA . SER A 1 311 ? -8.055 -41.875 -19.859 1 97.75 311 SER A CA 1
ATOM 2446 C C . SER A 1 311 ? -8.578 -42.781 -20.984 1 97.75 311 SER A C 1
ATOM 2448 O O . SER A 1 311 ? -8.773 -43.969 -20.781 1 97.75 311 SER A O 1
ATOM 2450 N N . TYR A 1 312 ? -9.008 -42.219 -22.016 1 97.69 312 TYR A N 1
ATOM 2451 C CA . TYR A 1 312 ? -9.383 -42.844 -23.266 1 97.69 312 TYR A CA 1
ATOM 2452 C C . TYR A 1 312 ? -8.547 -42.312 -24.422 1 97.69 312 TYR A C 1
ATOM 2454 O O . TYR A 1 312 ? -8.453 -41.094 -24.609 1 97.69 312 TYR A O 1
ATOM 2462 N N . GLU A 1 313 ? -7.855 -43.188 -25.125 1 97.25 313 GLU A N 1
ATOM 2463 C CA . GLU A 1 313 ? -6.961 -42.656 -26.156 1 97.25 313 GLU A CA 1
ATOM 2464 C C . GLU A 1 313 ? -7.117 -43.406 -27.469 1 97.25 313 GLU A C 1
ATOM 2466 O O . GLU A 1 313 ? -7.625 -44.531 -27.5 1 97.25 313 GLU A O 1
ATOM 2471 N N . PHE A 1 314 ? -6.77 -42.75 -28.562 1 97.25 314 PHE A N 1
ATOM 2472 C CA . PHE A 1 314 ? -6.617 -43.281 -29.922 1 97.25 314 PHE A CA 1
ATOM 2473 C C . PHE A 1 314 ? -5.176 -43.156 -30.391 1 97.25 314 PHE A C 1
ATOM 2475 O O . PHE A 1 314 ? -4.5 -42.156 -30.062 1 97.25 314 PHE A O 1
ATOM 2482 N N . ASN A 1 315 ? -4.672 -44.125 -31.047 1 96.81 315 ASN A N 1
ATOM 2483 C CA . ASN A 1 315 ? -3.365 -44.094 -31.688 1 96.81 315 ASN A CA 1
ATOM 2484 C C . ASN A 1 315 ? -3.469 -44.375 -33.188 1 96.81 315 ASN A C 1
ATOM 2486 O O . ASN A 1 315 ? -4.016 -45.406 -33.594 1 96.81 315 ASN A O 1
ATOM 2490 N N . ASP A 1 316 ? -2.91 -43.438 -33.969 1 95.94 316 ASP A N 1
ATOM 2491 C CA . ASP A 1 316 ? -3.08 -43.531 -35.406 1 95.94 316 ASP A CA 1
ATOM 2492 C C . ASP A 1 316 ? -1.884 -42.906 -36.125 1 95.94 316 ASP A C 1
ATOM 2494 O O . ASP A 1 316 ? -1.011 -42.312 -35.5 1 95.94 316 ASP A O 1
ATOM 2498 N N . LYS A 1 317 ? -1.812 -43.188 -37.438 1 94.38 317 LYS A N 1
ATOM 2499 C CA . LYS A 1 317 ? -0.752 -42.594 -38.281 1 94.38 317 LYS A CA 1
ATOM 2500 C C . LYS A 1 317 ? -1.094 -41.188 -38.688 1 94.38 317 LYS A C 1
ATOM 2502 O O . LYS A 1 317 ? -0.224 -40.438 -39.156 1 94.38 317 LYS A O 1
ATOM 2507 N N . VAL A 1 318 ? -2.346 -40.844 -38.5 1 94.31 318 VAL A N 1
ATOM 2508 C CA . VAL A 1 318 ? -2.775 -39.5 -38.969 1 94.31 318 VAL A CA 1
ATOM 2509 C C . VAL A 1 318 ? -3.271 -38.688 -37.781 1 94.31 318 VAL A C 1
ATOM 2511 O O . VAL A 1 318 ? -3.781 -39.25 -36.812 1 94.31 318 VAL A O 1
ATOM 2514 N N . LEU A 1 319 ? -3.184 -37.438 -37.938 1 95.19 319 LEU A N 1
ATOM 2515 C CA . LEU A 1 319 ? -3.629 -36.469 -36.938 1 95.19 319 LEU A CA 1
ATOM 2516 C C . LEU A 1 319 ? -5.117 -36.656 -36.625 1 95.19 319 LEU A C 1
ATOM 2518 O O . LEU A 1 319 ? -5.934 -36.719 -37.562 1 95.19 319 LEU A O 1
ATOM 2522 N N . LEU A 1 320 ? -5.484 -36.812 -35.375 1 94.88 320 LEU A N 1
ATOM 2523 C CA . LEU A 1 320 ? -6.855 -36.938 -34.906 1 94.88 320 LEU A CA 1
ATOM 2524 C C . LEU A 1 320 ? -7.512 -38.188 -35.469 1 94.88 320 LEU A C 1
ATOM 2526 O O . LEU A 1 320 ? -8.711 -38.188 -35.75 1 94.88 320 LEU A O 1
ATOM 2530 N N . GLY A 1 321 ? -6.715 -39.188 -35.688 1 93.88 321 GLY A N 1
ATOM 2531 C CA . GLY A 1 321 ? -7.258 -40.469 -36.125 1 93.88 321 GLY A CA 1
ATOM 2532 C C . GLY A 1 321 ? -8.008 -41.188 -35.031 1 93.88 321 GLY A C 1
ATOM 2533 O O . GLY A 1 321 ? -7.926 -40.812 -33.875 1 93.88 321 GLY A O 1
ATOM 2534 N N . THR A 1 322 ? -8.82 -42.219 -35.406 1 93.81 322 THR A N 1
ATOM 2535 C CA . THR A 1 322 ? -9.688 -42.875 -34.438 1 93.81 322 THR A CA 1
ATOM 2536 C C . THR A 1 322 ? -9.383 -44.375 -34.344 1 93.81 322 THR A C 1
ATOM 2538 O O . THR A 1 322 ? -10.195 -45.125 -33.812 1 93.81 322 THR A O 1
ATOM 2541 N N . ARG A 1 323 ? -8.305 -44.75 -34.812 1 93.88 323 ARG A N 1
ATOM 2542 C CA . ARG A 1 323 ? -7.93 -46.156 -34.688 1 93.88 323 ARG A CA 1
ATOM 2543 C C . ARG A 1 323 ? -7.195 -46.438 -33.375 1 93.88 323 ARG A C 1
ATOM 2545 O O . ARG A 1 323 ? -6.824 -45.5 -32.656 1 93.88 323 ARG A O 1
ATOM 2552 N N . GLY A 1 324 ? -7.078 -47.625 -33.062 1 95.38 324 GLY A N 1
ATOM 2553 C CA . GLY A 1 324 ? -6.309 -48.062 -31.906 1 95.38 324 GLY A CA 1
ATOM 2554 C C . GLY A 1 324 ? -6.852 -47.5 -30.594 1 95.38 324 GLY A C 1
ATOM 2555 O O . GLY A 1 324 ? -6.109 -46.906 -29.812 1 95.38 324 GLY A O 1
ATOM 2556 N N . GLU A 1 325 ? -8.125 -47.656 -30.344 1 95.25 325 GLU A N 1
ATOM 2557 C CA . GLU A 1 325 ? -8.734 -47.094 -29.141 1 95.25 325 GLU A CA 1
ATOM 2558 C C . GLU A 1 325 ? -8.406 -47.969 -27.922 1 95.25 325 GLU A C 1
ATOM 2560 O O . GLU A 1 325 ? -8.281 -49.188 -28.031 1 95.25 325 GLU A O 1
ATOM 2565 N N . SER A 1 326 ? -8.172 -47.375 -26.812 1 96.12 326 SER A N 1
ATOM 2566 C CA . SER A 1 326 ? -7.941 -48.062 -25.547 1 96.12 326 SER A CA 1
ATOM 2567 C C . SER A 1 326 ? -8.328 -47.156 -24.359 1 96.12 326 SER A C 1
ATOM 2569 O O . SER A 1 326 ? -8.492 -45.938 -24.516 1 96.12 326 SER A O 1
ATOM 2571 N N . TYR A 1 327 ? -8.617 -47.719 -23.219 1 96.62 327 TYR A N 1
ATOM 2572 C CA . TYR A 1 327 ? -8.914 -47 -22 1 96.62 327 TYR A CA 1
ATOM 2573 C C . TYR A 1 327 ? -7.969 -47.375 -20.875 1 96.62 327 TYR A C 1
ATOM 2575 O O . TYR A 1 327 ? -7.332 -48.438 -20.938 1 96.62 327 TYR A O 1
ATOM 2583 N N . PHE A 1 328 ? -7.719 -46.594 -20.031 1 96.31 328 PHE A N 1
ATOM 2584 C CA . PHE A 1 328 ? -6.914 -46.781 -18.828 1 96.31 328 PHE A CA 1
ATOM 2585 C C . PHE A 1 328 ? -7.578 -46.156 -17.625 1 96.31 328 PHE A C 1
ATOM 2587 O O . PHE A 1 328 ? -7.719 -44.906 -17.562 1 96.31 328 PHE A O 1
ATOM 2594 N N . VAL A 1 329 ? -8.117 -46.906 -16.641 1 97.5 329 VAL A N 1
ATOM 2595 C CA . VAL A 1 329 ? -8.82 -46.406 -15.469 1 97.5 329 VAL A CA 1
ATOM 2596 C C . VAL A 1 329 ? -8.195 -46.969 -14.203 1 97.5 329 VAL A C 1
ATOM 2598 O O . VAL A 1 329 ? -7.715 -48.094 -14.195 1 97.5 329 VAL A O 1
ATOM 2601 N N . GLY A 1 330 ? -8.047 -46.156 -13.195 1 97.75 330 GLY A N 1
ATOM 2602 C CA . GLY A 1 330 ? -7.469 -46.625 -11.945 1 97.75 330 GLY A CA 1
ATOM 2603 C C . GLY A 1 330 ? -7.574 -45.625 -10.82 1 97.75 330 GLY A C 1
ATOM 2604 O O . GLY A 1 330 ? -8.328 -44.656 -10.922 1 97.75 330 GLY A O 1
ATOM 2605 N N . ALA A 1 331 ? -7.039 -45.969 -9.664 1 97.69 331 ALA A N 1
ATOM 2606 C CA . ALA A 1 331 ? -6.93 -45.125 -8.484 1 97.69 331 ALA A CA 1
ATOM 2607 C C . ALA A 1 331 ? -5.551 -45.25 -7.848 1 97.69 331 ALA A C 1
ATOM 2609 O O . ALA A 1 331 ? -4.902 -46.281 -7.949 1 97.69 331 ALA A O 1
ATOM 2610 N N . THR A 1 332 ? -5.129 -44.156 -7.387 1 97.56 332 THR A N 1
ATOM 2611 C CA . THR A 1 332 ? -3.809 -44.156 -6.766 1 97.56 332 THR A CA 1
ATOM 2612 C C . THR A 1 332 ? -3.881 -43.656 -5.336 1 97.56 332 THR A C 1
ATOM 2614 O O . THR A 1 332 ? -4.453 -42.562 -5.09 1 97.56 332 THR A O 1
ATOM 2617 N N . LEU A 1 333 ? -3.367 -44.406 -4.402 1 98 333 LEU A N 1
ATOM 2618 C CA . LEU A 1 333 ? -3.141 -43.938 -3.037 1 98 333 LEU A CA 1
ATOM 2619 C C . LEU A 1 333 ? -1.69 -43.531 -2.84 1 98 333 LEU A C 1
ATOM 2621 O O . LEU A 1 333 ? -0.771 -44.312 -3.064 1 98 333 LEU A O 1
ATOM 2625 N N . LYS A 1 334 ? -1.471 -42.312 -2.516 1 97 334 LYS A N 1
ATOM 2626 C CA . LYS A 1 334 ? -0.125 -41.812 -2.283 1 97 334 LYS A CA 1
ATOM 2627 C C . LYS A 1 334 ? 0.068 -41.406 -0.821 1 97 334 LYS A C 1
ATOM 2629 O O . LYS A 1 334 ? -0.744 -40.688 -0.259 1 97 334 LYS A O 1
ATOM 2634 N N . TRP A 1 335 ? 1.155 -42 -0.233 1 96.69 335 TRP A N 1
ATOM 2635 C CA . TRP A 1 335 ? 1.458 -41.719 1.166 1 96.69 335 TRP A CA 1
ATOM 2636 C C . TRP A 1 335 ? 2.908 -41.281 1.332 1 96.69 335 TRP A C 1
ATOM 2638 O O . TRP A 1 335 ? 3.83 -42.062 1.147 1 96.69 335 TRP A O 1
ATOM 2648 N N . ASP A 1 336 ? 3.109 -40.031 1.629 1 95.44 336 ASP A N 1
ATOM 2649 C CA . ASP A 1 336 ? 4.453 -39.531 1.914 1 95.44 336 ASP A CA 1
ATOM 2650 C C . ASP A 1 336 ? 4.875 -39.875 3.34 1 95.44 336 ASP A C 1
ATOM 2652 O O . ASP A 1 336 ? 4.477 -39.219 4.293 1 95.44 336 ASP A O 1
ATOM 2656 N N . LEU A 1 337 ? 5.727 -40.812 3.426 1 95.81 337 LEU A N 1
ATOM 2657 C CA . LEU A 1 337 ? 6.137 -41.312 4.73 1 95.81 337 LEU A CA 1
ATOM 2658 C C . LEU A 1 337 ? 7.18 -40.406 5.367 1 95.81 337 LEU A C 1
ATOM 2660 O O . LEU A 1 337 ? 7.238 -40.281 6.59 1 95.81 337 LEU A O 1
ATOM 2664 N N . PHE A 1 338 ? 8.055 -39.875 4.535 1 96.31 338 PHE A N 1
ATOM 2665 C CA . PHE A 1 338 ? 9.102 -38.969 4.961 1 96.31 338 PHE A CA 1
ATOM 2666 C C . PHE A 1 338 ? 9.383 -37.906 3.885 1 96.31 338 PHE A C 1
ATOM 2668 O O . PHE A 1 338 ? 9.617 -38.25 2.725 1 96.31 338 PHE A O 1
ATOM 2675 N N . SER A 1 339 ? 9.375 -36.719 4.25 1 95.88 339 SER A N 1
ATOM 2676 C CA . SER A 1 339 ? 9.508 -35.625 3.291 1 95.88 339 SER A CA 1
ATOM 2677 C C . SER A 1 339 ? 10.727 -34.75 3.605 1 95.88 339 SER A C 1
ATOM 2679 O O . SER A 1 339 ? 10.719 -33.531 3.336 1 95.88 339 SER A O 1
ATOM 2681 N N . GLY A 1 340 ? 11.695 -35.281 4.227 1 96.12 340 GLY A N 1
ATOM 2682 C CA . GLY A 1 340 ? 12.875 -34.5 4.566 1 96.12 340 GLY A CA 1
ATOM 2683 C C . GLY A 1 340 ? 12.57 -33.344 5.5 1 96.12 340 GLY A C 1
ATOM 2684 O O . GLY A 1 340 ? 13.109 -32.25 5.332 1 96.12 340 GLY A O 1
ATOM 2685 N N . PHE A 1 341 ? 11.562 -33.406 6.262 1 95.69 341 PHE A N 1
ATOM 2686 C CA . PHE A 1 341 ? 11.156 -32.469 7.309 1 95.69 341 PHE A CA 1
ATOM 2687 C C . PHE A 1 341 ? 10.383 -31.297 6.719 1 95.69 341 PHE A C 1
ATOM 2689 O O . PHE A 1 341 ? 10.055 -30.344 7.426 1 95.69 341 PHE A O 1
ATOM 2696 N N . SER A 1 342 ? 10.133 -31.297 5.492 1 96.75 342 SER A N 1
ATOM 2697 C CA . SER A 1 342 ? 9.359 -30.234 4.863 1 96.75 342 SER A CA 1
ATOM 2698 C C . SER A 1 342 ? 7.953 -30.156 5.453 1 96.75 342 SER A C 1
ATOM 2700 O O . SER A 1 342 ? 7.5 -29.078 5.848 1 96.75 342 SER A O 1
ATOM 2702 N N . LYS A 1 343 ? 7.234 -31.359 5.641 1 96.75 343 LYS A N 1
ATOM 2703 C CA . LYS A 1 343 ? 5.879 -31.375 6.18 1 96.75 343 LYS A CA 1
ATOM 2704 C C . LYS A 1 343 ? 5.871 -31.031 7.668 1 96.75 343 LYS A C 1
ATOM 2706 O O . LYS A 1 343 ? 5.012 -30.281 8.133 1 96.75 343 LYS A O 1
ATOM 2711 N N . ALA A 1 344 ? 6.773 -31.625 8.352 1 97.19 344 ALA A N 1
ATOM 2712 C CA . ALA A 1 344 ? 6.883 -31.297 9.766 1 97.19 344 ALA A CA 1
ATOM 2713 C C . ALA A 1 344 ? 7.125 -29.812 9.969 1 97.19 344 ALA A C 1
ATOM 2715 O O . ALA A 1 344 ? 6.52 -29.188 10.844 1 97.19 344 ALA A O 1
ATOM 2716 N N . GLY A 1 345 ? 8.078 -29.234 9.195 1 97.81 345 GLY A N 1
ATOM 2717 C CA . GLY A 1 345 ? 8.328 -27.797 9.25 1 97.81 345 GLY A CA 1
ATOM 2718 C C . GLY A 1 345 ? 7.102 -26.969 8.953 1 97.81 345 GLY A C 1
ATOM 2719 O O . GLY A 1 345 ? 6.887 -25.922 9.578 1 97.81 345 GLY A O 1
ATOM 2720 N N . LYS A 1 346 ? 6.332 -27.344 8.023 1 98.31 346 LYS A N 1
ATOM 2721 C CA . LYS A 1 346 ? 5.117 -26.625 7.66 1 98.31 346 LYS A CA 1
ATOM 2722 C C . LYS A 1 346 ? 4.113 -26.625 8.805 1 98.31 346 LYS A C 1
ATOM 2724 O O . LYS A 1 346 ? 3.42 -25.625 9.031 1 98.31 346 LYS A O 1
ATOM 2729 N N . VAL A 1 347 ? 3.91 -27.781 9.508 1 98.31 347 VAL A N 1
ATOM 2730 C CA . VAL A 1 347 ? 3.035 -27.844 10.672 1 98.31 347 VAL A CA 1
ATOM 2731 C C . VAL A 1 347 ? 3.521 -26.859 11.734 1 98.31 347 VAL A C 1
ATOM 2733 O O . VAL A 1 347 ? 2.727 -26.109 12.297 1 98.31 347 VAL A O 1
ATOM 2736 N N . MET A 1 348 ? 4.812 -26.859 11.953 1 98.38 348 MET A N 1
ATOM 2737 C CA . MET A 1 348 ? 5.387 -25.938 12.93 1 98.38 348 MET A CA 1
ATOM 2738 C C . MET A 1 348 ? 5.141 -24.484 12.516 1 98.38 348 MET A C 1
ATOM 2740 O O . MET A 1 348 ? 4.797 -23.641 13.352 1 98.38 348 MET A O 1
ATOM 2744 N N . GLN A 1 349 ? 5.34 -24.188 11.227 1 98.56 349 GLN A N 1
ATOM 2745 C CA . GLN A 1 349 ? 5.086 -22.859 10.703 1 98.56 349 GLN A CA 1
ATOM 2746 C C . GLN A 1 349 ? 3.637 -22.438 10.93 1 98.56 349 GLN A C 1
ATOM 2748 O O . GLN A 1 349 ? 3.369 -21.328 11.391 1 98.56 349 GLN A O 1
ATOM 2753 N N . SER A 1 350 ? 2.715 -23.328 10.586 1 98.69 350 SER A N 1
ATOM 2754 C CA . SER A 1 350 ? 1.298 -23 10.719 1 98.69 350 SER A CA 1
ATOM 2755 C C . SER A 1 350 ? 0.916 -22.781 12.18 1 98.69 350 SER A C 1
ATOM 2757 O O . SER A 1 350 ? 0.09 -21.922 12.492 1 98.69 350 SER A O 1
ATOM 2759 N N . ARG A 1 351 ? 1.479 -23.547 13.062 1 98.75 351 ARG A N 1
ATOM 2760 C CA . ARG A 1 351 ? 1.235 -23.359 14.484 1 98.75 351 ARG A CA 1
ATOM 2761 C C . ARG A 1 351 ? 1.738 -22 14.953 1 98.75 351 ARG A C 1
ATOM 2763 O O . ARG A 1 351 ? 1.078 -21.312 15.742 1 98.75 351 ARG A O 1
ATOM 2770 N N . ALA A 1 352 ? 2.943 -21.609 14.484 1 98.75 352 ALA A N 1
ATOM 2771 C CA . ALA A 1 352 ? 3.488 -20.297 14.828 1 98.75 352 ALA A CA 1
ATOM 2772 C C . ALA A 1 352 ? 2.605 -19.188 14.281 1 98.75 352 ALA A C 1
ATOM 2774 O O . ALA A 1 352 ? 2.387 -18.172 14.961 1 98.75 352 ALA A O 1
ATOM 2775 N N . GLU A 1 353 ? 2.113 -19.375 13.109 1 98.69 353 GLU A N 1
ATOM 2776 C CA . GLU A 1 353 ? 1.213 -18.391 12.508 1 98.69 353 GLU A CA 1
ATOM 2777 C C . GLU A 1 353 ? -0.091 -18.281 13.297 1 98.69 353 GLU A C 1
ATOM 2779 O O . GLU A 1 353 ? -0.642 -17.203 13.445 1 98.69 353 GLU A O 1
ATOM 2784 N N . LEU A 1 354 ? -0.644 -19.438 13.766 1 98.75 354 LEU A N 1
ATOM 2785 C CA . LEU A 1 354 ? -1.831 -19.422 14.617 1 98.75 354 LEU A CA 1
ATOM 2786 C C . LEU A 1 354 ? -1.573 -18.641 15.898 1 98.75 354 LEU A C 1
ATOM 2788 O O . LEU A 1 354 ? -2.379 -17.797 16.297 1 98.75 354 LEU A O 1
ATOM 2792 N N . LYS A 1 355 ? -0.458 -18.859 16.531 1 98.75 355 LYS A N 1
ATOM 2793 C CA . LYS A 1 355 ? -0.106 -18.125 17.734 1 98.75 355 LYS A CA 1
ATOM 2794 C C . LYS A 1 355 ? -0.029 -16.625 17.484 1 98.75 355 LYS A C 1
ATOM 2796 O O . LYS A 1 355 ? -0.509 -15.828 18.281 1 98.75 355 LYS A O 1
ATOM 2801 N N . LYS A 1 356 ? 0.62 -16.266 16.375 1 98.62 356 LYS A N 1
ATOM 2802 C CA . LYS A 1 356 ? 0.706 -14.859 15.992 1 98.62 356 LYS A CA 1
ATOM 2803 C C . LYS A 1 356 ? -0.683 -14.25 15.836 1 98.62 356 LYS A C 1
ATOM 2805 O O . LYS A 1 356 ? -0.932 -13.133 16.297 1 98.62 356 LYS A O 1
ATOM 2810 N N . ALA A 1 357 ? -1.603 -14.969 15.211 1 98.62 357 ALA A N 1
ATOM 2811 C CA . ALA A 1 357 ? -2.963 -14.484 14.992 1 98.62 357 ALA A CA 1
ATOM 2812 C C . ALA A 1 357 ? -3.697 -14.305 16.312 1 98.62 357 ALA A C 1
ATOM 2814 O O . ALA A 1 357 ? -4.43 -13.328 16.5 1 98.62 357 ALA A O 1
ATOM 2815 N N . GLU A 1 358 ? -3.48 -15.242 17.203 1 98.62 358 GLU A N 1
ATOM 2816 C CA . GLU A 1 358 ? -4.098 -15.156 18.516 1 98.62 358 GLU A CA 1
ATOM 2817 C C . GLU A 1 358 ? -3.594 -13.938 19.281 1 98.62 358 GLU A C 1
ATOM 2819 O O . GLU A 1 358 ? -4.375 -13.234 19.922 1 98.62 358 GLU A O 1
ATOM 2824 N N . VAL A 1 359 ? -2.311 -13.703 19.219 1 98.56 359 VAL A N 1
ATOM 2825 C CA . VAL A 1 359 ? -1.723 -12.555 19.906 1 98.56 359 VAL A CA 1
ATOM 2826 C C . VAL A 1 359 ? -2.26 -11.258 19.281 1 98.56 359 VAL A C 1
ATOM 2828 O O . VAL A 1 359 ? -2.57 -10.305 20 1 98.56 359 VAL A O 1
ATOM 2831 N N . ALA A 1 360 ? -2.369 -11.242 17.984 1 98 360 ALA A N 1
ATOM 2832 C CA . ALA A 1 360 ? -2.914 -10.07 17.297 1 98 360 ALA A CA 1
ATOM 2833 C C . ALA A 1 360 ? -4.34 -9.781 17.75 1 98 360 ALA A C 1
ATOM 2835 O O . ALA A 1 360 ? -4.699 -8.625 18 1 98 360 ALA A O 1
ATOM 2836 N N . TYR A 1 361 ? -5.164 -10.812 17.891 1 97.44 361 TYR A N 1
ATOM 2837 C CA . TYR A 1 361 ? -6.535 -10.664 18.359 1 97.44 361 TYR A CA 1
ATOM 2838 C C . TYR A 1 361 ? -6.562 -10.102 19.781 1 97.44 361 TYR A C 1
ATOM 2840 O O . TYR A 1 361 ? -7.293 -9.156 20.062 1 97.44 361 TYR A O 1
ATOM 2848 N N . ARG A 1 362 ? -5.781 -10.656 20.641 1 97.06 362 ARG A N 1
ATOM 2849 C CA . ARG A 1 362 ? -5.746 -10.211 22.031 1 97.06 362 ARG A CA 1
ATOM 2850 C C . ARG A 1 362 ? -5.266 -8.766 22.141 1 97.06 362 ARG A C 1
ATOM 2852 O O . ARG A 1 362 ? -5.824 -7.977 22.891 1 97.06 362 ARG A O 1
ATOM 2859 N N . SER A 1 363 ? -4.211 -8.438 21.359 1 97.56 363 SER A N 1
ATOM 2860 C CA . SER A 1 363 ? -3.678 -7.074 21.328 1 97.56 363 SER A CA 1
ATOM 2861 C C . SER A 1 363 ? -4.746 -6.074 20.906 1 97.56 363 SER A C 1
ATOM 2863 O O . SER A 1 363 ? -4.965 -5.066 21.594 1 97.56 363 SER A O 1
ATOM 2865 N N . ARG A 1 364 ? -5.477 -6.402 19.891 1 96.56 364 ARG A N 1
ATOM 2866 C CA . ARG A 1 364 ? -6.492 -5.484 19.391 1 96.56 364 ARG A CA 1
ATOM 2867 C C . ARG A 1 364 ? -7.684 -5.41 20.328 1 96.56 364 ARG A C 1
ATOM 2869 O O . ARG A 1 364 ? -8.297 -4.352 20.484 1 96.56 364 ARG A O 1
ATOM 2876 N N . SER A 1 365 ? -8.031 -6.539 20.922 1 94.62 365 SER A N 1
ATOM 2877 C CA . SER A 1 365 ? -9.125 -6.578 21.891 1 94.62 365 SER A CA 1
ATOM 2878 C C . SER A 1 365 ? -8.852 -5.652 23.062 1 94.62 365 SER A C 1
ATOM 2880 O O . SER A 1 365 ? -9.695 -4.836 23.438 1 94.62 365 SER A O 1
ATOM 2882 N N . LEU A 1 366 ? -7.66 -5.738 23.594 1 94.62 366 LEU A N 1
ATOM 2883 C CA . LEU A 1 366 ? -7.277 -4.891 24.703 1 94.62 366 LEU A CA 1
ATOM 2884 C C . LEU A 1 366 ? -7.219 -3.426 24.281 1 94.62 366 LEU A C 1
ATOM 2886 O O . LEU A 1 366 ? -7.68 -2.545 25.016 1 94.62 366 LEU A O 1
ATOM 2890 N N . LYS A 1 367 ? -6.684 -3.232 23.141 1 95.25 367 LYS A N 1
ATOM 2891 C CA . LYS A 1 367 ? -6.59 -1.863 22.641 1 95.25 367 LYS A CA 1
ATOM 2892 C C . LYS A 1 367 ? -7.973 -1.257 22.438 1 95.25 367 LYS A C 1
ATOM 2894 O O . LYS A 1 367 ? -8.211 -0.102 22.797 1 95.25 367 LYS A O 1
ATOM 2899 N N . THR A 1 368 ? -8.883 -1.988 21.891 1 93.69 368 THR A N 1
ATOM 2900 C CA . THR A 1 368 ? -10.242 -1.514 21.625 1 93.69 368 THR A CA 1
ATOM 2901 C C . THR A 1 368 ? -10.953 -1.169 22.938 1 93.69 368 THR A C 1
ATOM 2903 O O . THR A 1 368 ? -11.617 -0.137 23.031 1 93.69 368 THR A O 1
ATOM 2906 N N . ARG A 1 369 ? -10.766 -1.974 23.922 1 91.88 369 ARG A N 1
ATOM 2907 C CA . ARG A 1 369 ? -11.367 -1.705 25.219 1 91.88 369 ARG A CA 1
ATOM 2908 C C . ARG A 1 369 ? -10.82 -0.416 25.828 1 91.88 369 ARG A C 1
ATOM 2910 O O . ARG A 1 369 ? -11.57 0.391 26.375 1 91.88 369 ARG A O 1
ATOM 2917 N N . MET A 1 370 ? -9.531 -0.247 25.688 1 93.38 370 MET A N 1
ATOM 2918 C CA . MET A 1 370 ? -8.891 0.979 26.172 1 93.38 370 MET A CA 1
ATOM 2919 C C . MET A 1 370 ? -9.43 2.193 25.422 1 93.38 370 MET A C 1
ATOM 2921 O O . MET A 1 370 ? -9.758 3.211 26.031 1 93.38 370 MET A O 1
ATOM 2925 N N . GLU A 1 371 ? -9.531 2.037 24.109 1 94.38 371 GLU A N 1
ATOM 2926 C CA . GLU A 1 371 ? -9.992 3.145 23.281 1 94.38 371 GLU A CA 1
ATOM 2927 C C . GLU A 1 371 ? -11.438 3.51 23.594 1 94.38 371 GLU A C 1
ATOM 2929 O O . GLU A 1 371 ? -11.812 4.684 23.562 1 94.38 371 GLU A O 1
ATOM 2934 N N . ILE A 1 372 ? -12.258 2.533 23.875 1 92.06 372 ILE A N 1
ATOM 2935 C CA . ILE A 1 372 ? -13.648 2.785 24.219 1 92.06 372 ILE A CA 1
ATOM 2936 C C . ILE A 1 372 ? -13.719 3.564 25.531 1 92.06 372 ILE A C 1
ATOM 2938 O O . ILE A 1 372 ? -14.453 4.547 25.641 1 92.06 372 ILE A O 1
ATOM 2942 N N . LYS A 1 373 ? -12.906 3.186 26.531 1 91.5 373 LYS A N 1
ATOM 2943 C CA . LYS A 1 373 ? -12.867 3.891 27.812 1 91.5 373 LYS A CA 1
ATOM 2944 C C . LYS A 1 373 ? -12.391 5.332 27.625 1 91.5 373 LYS A C 1
ATOM 2946 O O . LYS A 1 373 ? -12.977 6.258 28.188 1 91.5 373 LYS A O 1
ATOM 2951 N N . GLN A 1 374 ? -11.414 5.426 26.797 1 94.31 374 GLN A N 1
ATOM 2952 C CA . GLN A 1 374 ? -10.883 6.758 26.516 1 94.31 374 GLN A CA 1
ATOM 2953 C C . GLN A 1 374 ? -11.906 7.613 25.781 1 94.31 374 GLN A C 1
ATOM 2955 O O . GLN A 1 374 ? -12.07 8.797 26.078 1 94.31 374 GLN A O 1
ATOM 2960 N N . ALA A 1 375 ? -12.594 7.016 24.875 1 93.5 375 ALA A N 1
ATOM 2961 C CA . ALA A 1 375 ? -13.602 7.734 24.109 1 93.5 375 ALA A CA 1
ATOM 2962 C C . ALA A 1 375 ? -14.773 8.164 24.984 1 93.5 375 ALA A C 1
ATOM 2964 O O . ALA A 1 375 ? -15.281 9.281 24.844 1 93.5 375 ALA A O 1
ATOM 2965 N N . ARG A 1 376 ? -15.164 7.383 25.906 1 91 376 ARG A N 1
ATOM 2966 C CA . ARG A 1 376 ? -16.234 7.723 26.844 1 91 376 ARG A CA 1
ATOM 2967 C C . ARG A 1 376 ? -15.836 8.914 27.719 1 91 376 ARG A C 1
ATOM 2969 O O . ARG A 1 376 ? -16.625 9.836 27.906 1 91 376 ARG A O 1
ATOM 2976 N N . ARG A 1 377 ? -14.609 8.875 28.219 1 93.62 377 ARG A N 1
ATOM 2977 C CA . ARG A 1 377 ? -14.117 9.984 29.031 1 93.62 377 ARG A CA 1
ATOM 2978 C C . ARG A 1 377 ? -14.031 11.266 28.203 1 93.62 377 ARG A C 1
ATOM 2980 O O . ARG A 1 377 ? -14.312 12.352 28.703 1 93.62 377 ARG A O 1
ATOM 2987 N N . SER A 1 378 ? -13.625 11.055 26.953 1 95.06 378 SER A N 1
ATOM 2988 C CA . SER A 1 378 ? -13.5 12.211 26.062 1 95.06 378 SER A CA 1
ATOM 2989 C C . SER A 1 378 ? -14.859 12.867 25.828 1 95.06 378 SER A C 1
ATOM 2991 O O . SER A 1 378 ? -14.945 14.094 25.703 1 95.06 378 SER A O 1
ATOM 2993 N N . VAL A 1 379 ? -15.938 12.078 25.75 1 93.69 379 VAL A N 1
ATOM 2994 C CA . VAL A 1 379 ? -17.281 12.633 25.578 1 93.69 379 VAL A CA 1
ATOM 2995 C C . VAL A 1 379 ? -17.656 13.469 26.797 1 93.69 379 VAL A C 1
ATOM 2997 O O . VAL A 1 379 ? -18.141 14.594 26.656 1 93.69 379 VAL A O 1
ATOM 3000 N N . LYS A 1 380 ? -17.359 13 27.969 1 92.69 380 LYS A N 1
ATOM 3001 C CA . LYS A 1 380 ? -17.656 13.727 29.203 1 92.69 380 LYS A CA 1
ATOM 3002 C C . LYS A 1 380 ? -16.844 15.016 29.297 1 92.69 380 LYS A C 1
ATOM 3004 O O . LYS A 1 380 ? -17.375 16.062 29.672 1 92.69 380 LYS A O 1
ATOM 3009 N N . GLN A 1 381 ? -15.648 14.828 28.922 1 96 381 GLN A N 1
ATOM 3010 C CA . GLN A 1 381 ? -14.781 16 28.938 1 96 381 GLN A CA 1
ATOM 3011 C C . GLN A 1 381 ? -15.258 17.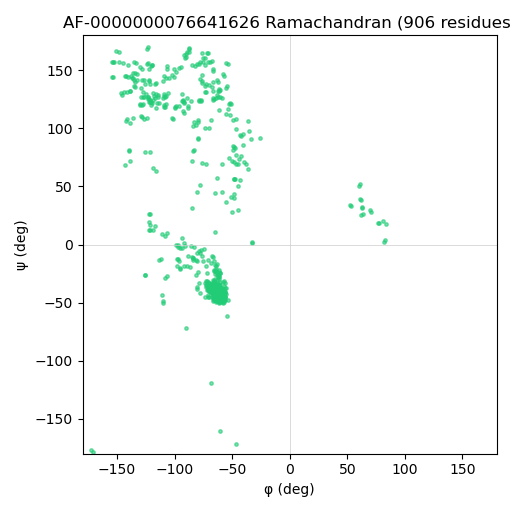047 27.938 1 96 381 GLN A C 1
ATOM 3013 O O . GLN A 1 381 ? -15.258 18.25 28.219 1 96 381 GLN A O 1
ATOM 3018 N N . ALA A 1 382 ? -15.617 16.625 26.766 1 96.25 382 ALA A N 1
ATOM 3019 C CA . ALA A 1 382 ? -16.094 17.531 25.734 1 96.25 382 ALA A CA 1
ATOM 3020 C C . ALA A 1 382 ? -17.391 18.219 26.156 1 96.25 382 ALA A C 1
ATOM 3022 O O . ALA A 1 382 ? -17.609 19.391 25.859 1 96.25 382 ALA A O 1
ATOM 3023 N N . GLN A 1 383 ? -18.25 17.516 26.859 1 94.19 383 GLN A N 1
ATOM 3024 C CA . GLN A 1 383 ? -19.469 18.109 27.391 1 94.19 383 GLN A CA 1
ATOM 3025 C C . GLN A 1 383 ? -19.172 19.219 28.391 1 94.19 383 GLN A C 1
ATOM 3027 O O . GLN A 1 383 ? -19.766 20.297 28.328 1 94.19 383 GLN A O 1
ATOM 3032 N N . LYS A 1 384 ? -18.234 18.953 29.266 1 95.94 384 LYS A N 1
ATOM 3033 C CA . LYS A 1 384 ? -17.828 19.969 30.234 1 95.94 384 LYS A CA 1
ATOM 3034 C C . LYS A 1 384 ? -17.234 21.188 29.547 1 95.94 384 LYS A C 1
ATOM 3036 O O . LYS A 1 384 ? -17.5 22.328 29.938 1 95.94 384 LYS A O 1
ATOM 3041 N N . GLN A 1 385 ? -16.453 20.891 28.547 1 96.81 385 GLN A N 1
ATOM 3042 C CA . GLN A 1 385 ? -15.836 21.984 27.812 1 96.81 385 GLN A CA 1
ATOM 3043 C C . GLN A 1 385 ? -16.891 22.812 27.078 1 96.81 385 GLN A C 1
ATOM 3045 O O . GLN A 1 385 ? -16.766 24.031 27 1 96.81 385 GLN A O 1
ATOM 3050 N N . PHE A 1 386 ? -17.891 22.188 26.594 1 96.19 386 PHE A N 1
ATOM 3051 C CA . PHE A 1 386 ? -18.969 22.906 25.938 1 96.19 386 PHE A CA 1
ATOM 3052 C C . PHE A 1 386 ? -19.719 23.766 26.953 1 96.19 386 PHE A C 1
ATOM 3054 O O . PHE A 1 386 ? -20.016 24.938 26.672 1 96.19 386 PHE A O 1
ATOM 3061 N N . ASP A 1 387 ? -19.969 23.234 28.109 1 95.94 387 ASP A N 1
ATOM 3062 C CA . ASP A 1 387 ? -20.672 23.969 29.156 1 95.94 387 ASP A CA 1
ATOM 3063 C C . ASP A 1 387 ? -19.891 25.219 29.562 1 95.94 387 ASP A C 1
ATOM 3065 O O . ASP A 1 387 ? -20.469 26.297 29.703 1 95.94 387 ASP A O 1
ATOM 3069 N N . PHE A 1 388 ? -18.641 25 29.656 1 97.12 388 PHE A N 1
ATOM 3070 C CA . PHE A 1 388 ? -17.781 26.125 30.016 1 97.12 388 PHE A CA 1
ATOM 3071 C C . PHE A 1 388 ? -17.797 27.172 28.922 1 97.12 388 PHE A C 1
ATOM 3073 O O . PHE A 1 388 ? -17.922 28.375 29.203 1 97.12 388 PHE A O 1
ATOM 3080 N N . ALA A 1 389 ? -17.641 26.734 27.688 1 97.06 389 ALA A N 1
ATOM 3081 C CA . ALA A 1 389 ? -17.625 27.656 26.562 1 97.06 389 ALA A CA 1
ATOM 3082 C C . ALA A 1 389 ? -18.953 28.391 26.438 1 97.06 389 ALA A C 1
ATOM 3084 O O . ALA A 1 389 ? -18.984 29.578 26.109 1 97.06 389 ALA A O 1
ATOM 3085 N N . ASP A 1 390 ? -20.016 27.688 26.688 1 95.31 390 ASP A N 1
ATOM 3086 C CA . ASP A 1 390 ? -21.344 28.297 26.641 1 95.31 390 ASP A CA 1
ATOM 3087 C C . ASP A 1 390 ? -21.5 29.375 27.703 1 95.31 390 ASP A C 1
ATOM 3089 O O . ASP A 1 390 ? -21.984 30.469 27.406 1 95.31 390 ASP A O 1
ATOM 3093 N N . ALA A 1 391 ? -21.016 29.125 28.906 1 96.88 391 ALA A N 1
ATOM 3094 C CA . ALA A 1 391 ? -21.047 30.109 29.984 1 96.88 391 ALA A CA 1
ATOM 3095 C C . ALA A 1 391 ? -20.141 31.297 29.656 1 96.88 391 ALA A C 1
ATOM 3097 O O . ALA A 1 391 ? -20.469 32.438 30 1 96.88 391 ALA A O 1
ATOM 3098 N N . SER A 1 392 ? -19.062 31 29.031 1 97.38 392 SER A N 1
ATOM 3099 C CA . SER A 1 392 ? -18.141 32.062 28.641 1 97.38 392 SER A CA 1
ATOM 3100 C C . SER A 1 392 ? -18.766 33.031 27.656 1 97.38 392 SER A C 1
ATOM 3102 O O . SER A 1 392 ? -18.5 34.219 27.703 1 97.38 392 SER A O 1
ATOM 3104 N N . VAL A 1 393 ? -19.547 32.531 26.766 1 97.12 393 VAL A N 1
ATOM 3105 C CA . VAL A 1 393 ? -20.25 33.375 25.812 1 97.12 393 VAL A CA 1
ATOM 3106 C C . VAL A 1 393 ? -21.234 34.281 26.547 1 97.12 393 VAL A C 1
ATOM 3108 O O . VAL A 1 393 ? -21.297 35.5 26.266 1 97.12 393 VAL A O 1
ATOM 3111 N N . GLU A 1 394 ? -21.922 33.75 27.516 1 96.75 394 GLU A N 1
ATOM 3112 C CA . GLU A 1 394 ? -22.875 34.531 28.297 1 96.75 394 GLU A CA 1
ATOM 3113 C C . GLU A 1 394 ? -22.188 35.688 29.047 1 96.75 394 GLU A C 1
ATOM 3115 O O . GLU A 1 394 ? -22.656 36.812 29.047 1 96.75 394 GLU A O 1
ATOM 3120 N N . GLN A 1 395 ? -21.094 35.375 29.609 1 96.75 395 GLN A N 1
ATOM 3121 C CA . GLN A 1 395 ? -20.328 36.375 30.359 1 96.75 395 GLN A CA 1
ATOM 3122 C C . GLN A 1 395 ? -19.766 37.438 29.453 1 96.75 395 GLN A C 1
ATOM 3124 O O . GLN A 1 395 ? -19.859 38.625 29.75 1 96.75 395 GLN A O 1
ATOM 3129 N N . ALA A 1 396 ? -19.188 36.969 28.328 1 96.75 396 ALA A N 1
ATOM 3130 C CA . ALA A 1 396 ? -18.594 37.906 27.391 1 96.75 396 ALA A CA 1
ATOM 3131 C C . ALA A 1 396 ? -19.672 38.812 26.75 1 96.75 396 ALA A C 1
ATOM 3133 O O . ALA A 1 396 ? -19.438 39.969 26.5 1 96.75 396 ALA A O 1
ATOM 3134 N N . ALA A 1 397 ? -20.812 38.25 26.516 1 95.75 397 ALA A N 1
ATOM 3135 C CA . ALA A 1 397 ? -21.922 39 25.938 1 95.75 397 ALA A CA 1
ATOM 3136 C C . ALA A 1 397 ? -22.406 40.094 26.906 1 95.75 397 ALA A C 1
ATOM 3138 O O . ALA A 1 397 ? -22.688 41.219 26.484 1 95.75 397 ALA A O 1
ATOM 3139 N N . GLU A 1 398 ? -22.484 39.781 28.188 1 96.25 398 GLU A N 1
ATOM 3140 C CA . GLU A 1 398 ? -22.875 40.75 29.203 1 96.25 398 GLU A CA 1
ATOM 3141 C C . GLU A 1 398 ? -21.828 41.844 29.359 1 96.25 398 GLU A C 1
ATOM 3143 O O . GLU A 1 398 ? -22.172 43.031 29.5 1 96.25 398 GLU A O 1
ATOM 3148 N N . ASP A 1 399 ? -20.625 41.438 29.328 1 96.19 399 ASP A N 1
ATOM 3149 C CA . ASP A 1 399 ? -19.531 42.406 29.422 1 96.19 399 ASP A CA 1
ATOM 3150 C C . ASP A 1 399 ? -19.562 43.375 28.234 1 96.19 399 ASP A C 1
ATOM 3152 O O . ASP A 1 399 ? -19.406 44.562 28.422 1 96.19 399 ASP A O 1
ATOM 3156 N N . PHE A 1 400 ? -19.75 42.875 27.031 1 94.44 400 PHE A N 1
ATOM 3157 C CA . PHE A 1 400 ? -19.828 43.719 25.828 1 94.44 400 PHE A CA 1
ATOM 3158 C C . PHE A 1 400 ? -21.016 44.656 25.906 1 94.44 400 PHE A C 1
ATOM 3160 O O . PHE A 1 400 ? -20.906 45.844 25.531 1 94.44 400 PHE A O 1
ATOM 3167 N N . ARG A 1 401 ? -22.156 44.156 26.438 1 94.69 401 ARG A N 1
ATOM 3168 C CA . ARG A 1 401 ? -23.344 45 26.609 1 94.69 401 ARG A CA 1
ATOM 3169 C C . ARG A 1 401 ? -23.078 46.156 27.547 1 94.69 401 ARG A C 1
ATOM 3171 O O . ARG A 1 401 ? -23.375 47.312 27.219 1 94.69 401 ARG A O 1
ATOM 3178 N N . ILE A 1 402 ? -22.422 45.906 28.641 1 95.25 402 ILE A N 1
ATOM 3179 C CA . ILE A 1 402 ? -22.125 46.938 29.656 1 95.25 402 ILE A CA 1
ATOM 3180 C C . ILE A 1 402 ? -21.172 47.969 29.078 1 95.25 402 ILE A C 1
ATOM 3182 O O . ILE A 1 402 ? -21.406 49.188 29.188 1 95.25 402 ILE A O 1
ATOM 3186 N N . ARG A 1 403 ? -20.156 47.469 28.438 1 93.06 403 ARG A N 1
ATOM 3187 C CA . ARG A 1 403 ? -19.156 48.375 27.891 1 93.06 403 ARG A CA 1
ATOM 3188 C C . ARG A 1 403 ? -19.719 49.156 26.719 1 93.06 403 ARG A C 1
ATOM 3190 O O . ARG A 1 403 ? -19.344 50.344 26.531 1 93.06 403 ARG A O 1
ATOM 3197 N N . SER A 1 404 ? -20.578 48.562 25.953 1 90.94 404 SER A N 1
ATOM 3198 C CA . SER A 1 404 ? -21.234 49.281 24.875 1 90.94 404 SER A CA 1
ATOM 3199 C C . SER A 1 404 ? -22.109 50.406 25.391 1 90.94 404 SER A C 1
ATOM 3201 O O . SER A 1 404 ? -22.078 51.531 24.859 1 90.94 404 SER A O 1
ATOM 3203 N N . ASP A 1 405 ? -22.828 50.156 26.484 1 91.44 405 ASP A N 1
ATOM 3204 C CA . ASP A 1 405 ? -23.672 51.188 27.109 1 91.44 405 ASP A CA 1
ATOM 3205 C C . ASP A 1 405 ? -22.812 52.344 27.656 1 91.44 405 ASP A C 1
ATOM 3207 O O . ASP A 1 405 ? -23.141 53.5 27.469 1 91.44 405 ASP A O 1
ATOM 3211 N N . ARG A 1 406 ? -21.719 52.031 28.281 1 91.81 406 ARG A N 1
ATOM 3212 C CA . ARG A 1 406 ? -20.828 53.031 28.859 1 91.81 406 ARG A CA 1
ATOM 3213 C C . ARG A 1 406 ? -20.156 53.844 27.766 1 91.81 406 ARG A C 1
ATOM 3215 O O . ARG A 1 406 ? -19.922 55.062 27.938 1 91.81 406 ARG A O 1
ATOM 3222 N N . TYR A 1 407 ? -19.797 53.188 26.734 1 87.56 407 TYR A N 1
ATOM 3223 C CA . TYR A 1 407 ? -19.172 53.875 25.609 1 87.56 407 TYR A CA 1
ATOM 3224 C C . TYR A 1 407 ? -20.125 54.906 25 1 87.56 407 TYR A C 1
ATOM 3226 O O . TYR A 1 407 ? -19.703 56 24.672 1 87.56 407 TYR A O 1
ATOM 3234 N N . GLN A 1 408 ? -21.406 54.562 24.891 1 84.88 408 GLN A N 1
ATOM 3235 C CA . GLN A 1 408 ? -22.422 55.469 24.359 1 84.88 408 GLN A CA 1
ATOM 3236 C C . GLN A 1 408 ? -22.594 56.688 25.25 1 84.88 408 GLN A C 1
ATOM 3238 O O . GLN A 1 408 ? -22.906 57.781 24.766 1 84.88 408 GLN A O 1
ATOM 3243 N N . GLN A 1 409 ? -22.234 56.562 26.531 1 86.12 409 GLN A N 1
ATOM 3244 C CA . GLN A 1 409 ? -22.344 57.656 27.5 1 86.12 409 GLN A CA 1
ATOM 3245 C C . GLN A 1 409 ? -21.016 58.375 27.656 1 86.12 409 GLN A C 1
ATOM 3247 O O . GLN A 1 409 ? -20.922 59.312 28.453 1 86.12 409 GLN A O 1
ATOM 3252 N N . GLY A 1 410 ? -19.984 57.906 26.953 1 80.31 410 GLY A N 1
ATOM 3253 C CA . GLY A 1 410 ? -18.672 58.531 26.984 1 80.31 410 GLY A CA 1
ATOM 3254 C C . GLY A 1 410 ? -17.828 58.094 28.172 1 80.31 410 GLY A C 1
ATOM 3255 O O . GLY A 1 410 ? -16.844 58.75 28.516 1 80.31 410 GLY A O 1
ATOM 3256 N N . MET A 1 411 ? -18.219 56.969 28.781 1 85.31 411 MET A N 1
ATOM 3257 C CA . MET A 1 411 ? -17.562 56.531 30.016 1 85.31 411 MET A CA 1
ATOM 3258 C C . MET A 1 411 ? -16.656 55.312 29.75 1 85.31 411 MET A C 1
ATOM 3260 O O . MET A 1 411 ? -16.234 54.625 30.688 1 85.31 411 MET A O 1
ATOM 3264 N N . GLU A 1 412 ? -16.438 54.969 28.547 1 86 412 GLU A N 1
ATOM 3265 C CA . GLU A 1 412 ? -15.594 53.844 28.156 1 86 412 GLU A CA 1
ATOM 3266 C C . GLU A 1 412 ? -14.695 54.219 26.984 1 86 412 GLU A C 1
ATOM 3268 O O . GLU A 1 412 ? -15.07 55 26.125 1 86 412 GLU A O 1
ATOM 3273 N N . THR A 1 413 ? -13.555 53.688 27.062 1 84.31 413 THR A N 1
ATOM 3274 C CA . THR A 1 413 ? -12.633 53.969 25.969 1 84.31 413 THR A CA 1
ATOM 3275 C C . THR A 1 413 ? -12.93 53.094 24.766 1 84.31 413 THR A C 1
ATOM 3277 O O . THR A 1 413 ? -13.547 52.031 24.906 1 84.31 413 THR A O 1
ATOM 3280 N N . THR A 1 414 ? -12.555 53.562 23.625 1 81.88 414 THR A N 1
ATOM 3281 C CA . THR A 1 414 ? -12.68 52.812 22.406 1 81.88 414 THR A CA 1
ATOM 3282 C C . THR A 1 414 ? -11.945 51.469 22.531 1 81.88 414 THR A C 1
ATOM 3284 O O . THR A 1 414 ? -12.438 50.438 22.078 1 81.88 414 THR A O 1
ATOM 3287 N N . SER A 1 415 ? -10.805 51.5 23.141 1 81.56 415 SER A N 1
ATOM 3288 C CA . SER A 1 415 ? -9.992 50.312 23.312 1 81.56 415 SER A CA 1
ATOM 3289 C C . SER A 1 415 ? -10.727 49.25 24.141 1 81.56 415 SER A C 1
ATOM 3291 O O . SER A 1 415 ? -10.703 48.062 23.828 1 81.56 415 SER A O 1
ATOM 3293 N N . ASP A 1 416 ? -11.383 49.719 25.172 1 87.69 416 ASP A N 1
ATOM 3294 C CA . ASP A 1 416 ? -12.102 48.781 26.031 1 87.69 416 ASP A CA 1
ATOM 3295 C C . ASP A 1 416 ? -13.289 48.156 25.312 1 87.69 416 ASP A C 1
ATOM 3297 O O . ASP A 1 416 ? -13.578 46.969 25.484 1 87.69 416 ASP A O 1
ATOM 3301 N N . LEU A 1 417 ? -13.977 48.969 24.562 1 87.56 417 LEU A N 1
ATOM 3302 C CA . LEU A 1 417 ? -15.109 48.5 23.781 1 87.56 417 LEU A CA 1
ATOM 3303 C C . LEU A 1 417 ? -14.648 47.438 22.781 1 87.56 417 LEU A C 1
ATOM 3305 O O . LEU A 1 417 ? -15.242 46.375 22.672 1 87.56 417 LEU A O 1
ATOM 3309 N N . LEU A 1 418 ? -13.578 47.781 22.062 1 87.06 418 LEU A N 1
ATOM 3310 C CA . LEU A 1 418 ? -13.055 46.875 21.031 1 87.06 418 LEU A CA 1
ATOM 3311 C C . LEU A 1 418 ? -12.578 45.562 21.656 1 87.06 418 LEU A C 1
ATOM 3313 O O . LEU A 1 418 ? -12.766 44.5 21.094 1 87.06 418 LEU A O 1
ATOM 3317 N N . GLN A 1 419 ? -11.984 45.625 22.797 1 89.38 419 GLN A N 1
ATOM 3318 C CA . GLN A 1 419 ? -11.508 44.438 23.5 1 89.38 419 GLN A CA 1
ATOM 3319 C C . GLN A 1 419 ? -12.672 43.562 23.938 1 89.38 419 GLN A C 1
ATOM 3321 O O . GLN A 1 419 ? -12.586 42.312 23.844 1 89.38 419 GLN A O 1
ATOM 3326 N N . ALA A 1 420 ? -13.672 44.188 24.453 1 92.06 420 ALA A N 1
ATOM 3327 C CA . ALA A 1 420 ? -14.852 43.438 24.875 1 92.06 420 ALA A CA 1
ATOM 3328 C C . ALA A 1 420 ? -15.508 42.75 23.688 1 92.06 420 ALA A C 1
ATOM 3330 O O . ALA A 1 420 ? -15.953 41.594 23.797 1 92.06 420 ALA A O 1
ATOM 3331 N N . GLU A 1 421 ? -15.594 43.438 22.594 1 91.75 421 GLU A N 1
ATOM 3332 C CA . GLU A 1 421 ? -16.156 42.844 21.375 1 91.75 421 GLU A CA 1
ATOM 3333 C C . GLU A 1 421 ? -15.32 41.656 20.906 1 91.75 421 GLU A C 1
ATOM 3335 O O . GLU A 1 421 ? -15.867 40.625 20.484 1 91.75 421 GLU A O 1
ATOM 3340 N N . ALA A 1 422 ? -14.078 41.812 20.906 1 90.31 422 ALA A N 1
ATOM 3341 C CA . ALA A 1 422 ? -13.172 40.719 20.5 1 90.31 422 ALA A CA 1
ATOM 3342 C C . ALA A 1 422 ? -13.328 39.5 21.391 1 90.31 422 ALA A C 1
ATOM 3344 O O . ALA A 1 422 ? -13.312 38.375 20.922 1 90.31 422 ALA A O 1
ATOM 3345 N N . ARG A 1 423 ? -13.43 39.812 22.641 1 93.31 423 ARG A N 1
ATOM 3346 C CA . ARG A 1 423 ? -13.602 38.719 23.594 1 93.31 423 ARG A CA 1
ATOM 3347 C C . ARG A 1 423 ? -14.898 37.938 23.328 1 93.31 423 ARG A C 1
ATOM 3349 O O . ARG A 1 423 ? -14.945 36.719 23.422 1 93.31 423 ARG A O 1
ATOM 3356 N N . LEU A 1 424 ? -15.961 38.656 23.031 1 94.62 424 LEU A N 1
ATOM 3357 C CA . LEU A 1 424 ? -17.234 38.031 22.734 1 94.62 424 LEU A CA 1
ATOM 3358 C C . LEU A 1 424 ? -17.125 37.156 21.469 1 94.62 424 LEU A C 1
ATOM 3360 O O . LEU A 1 424 ? -17.578 36 21.469 1 94.62 424 LEU A O 1
ATOM 3364 N N . SER A 1 425 ? -16.516 37.719 20.453 1 94.75 425 SER A N 1
ATOM 3365 C CA . SER A 1 425 ? -16.312 36.969 19.219 1 94.75 425 SER A CA 1
ATOM 3366 C C . SER A 1 425 ? -15.484 35.719 19.469 1 94.75 425 SER A C 1
ATOM 3368 O O . SER A 1 425 ? -15.82 34.625 18.953 1 94.75 425 SER A O 1
ATOM 3370 N N . GLN A 1 426 ? -14.461 35.812 20.219 1 94.69 426 GLN A N 1
ATOM 3371 C CA . GLN A 1 426 ? -13.602 34.688 20.547 1 94.69 426 GLN A CA 1
ATOM 3372 C C . GLN A 1 426 ? -14.367 33.625 21.328 1 94.69 426 GLN A C 1
ATOM 3374 O O . GLN A 1 426 ? -14.188 32.438 21.109 1 94.69 426 GLN A O 1
ATOM 3379 N N . ALA A 1 427 ? -15.102 34.094 22.266 1 96.56 427 ALA A N 1
ATOM 3380 C CA . ALA A 1 427 ? -15.898 33.156 23.062 1 96.56 427 ALA A CA 1
ATOM 3381 C C . ALA A 1 427 ? -16.891 32.406 22.188 1 96.56 427 ALA A C 1
ATOM 3383 O O . ALA A 1 427 ? -17.094 31.203 22.375 1 96.56 427 ALA A O 1
ATOM 3384 N N . ARG A 1 428 ? -17.531 33.094 21.281 1 96.38 428 ARG A N 1
ATOM 3385 C CA . ARG A 1 428 ? -18.469 32.469 20.359 1 96.38 428 ARG A CA 1
ATOM 3386 C C . ARG A 1 428 ? -17.766 31.406 19.516 1 96.38 428 ARG A C 1
ATOM 3388 O O . ARG A 1 428 ? -18.312 30.312 19.297 1 96.38 428 ARG A O 1
ATOM 3395 N N . LEU A 1 429 ? -16.609 31.703 19.016 1 96.5 429 LEU A N 1
ATOM 3396 C CA . LEU A 1 429 ? -15.844 30.75 18.219 1 96.5 429 LEU A CA 1
ATOM 3397 C C . LEU A 1 429 ? -15.438 29.547 19.062 1 96.5 429 LEU A C 1
ATOM 3399 O O . LEU A 1 429 ? -15.445 28.422 18.578 1 96.5 429 LEU A O 1
ATOM 3403 N N . GLN A 1 430 ? -15.055 29.812 20.266 1 97.06 430 GLN A N 1
ATOM 3404 C CA . GLN A 1 430 ? -14.68 28.719 21.156 1 97.06 430 GLN A CA 1
ATOM 3405 C C . GLN A 1 430 ? -15.859 27.797 21.422 1 97.06 430 GLN A C 1
ATOM 3407 O O . GLN A 1 430 ? -15.688 26.578 21.5 1 97.06 430 GLN A O 1
ATOM 3412 N N . ARG A 1 431 ? -17 28.406 21.609 1 97.06 431 ARG A N 1
ATOM 3413 C CA . ARG A 1 431 ? -18.203 27.594 21.828 1 97.06 431 ARG A CA 1
ATOM 3414 C C . ARG A 1 431 ? -18.469 26.703 20.625 1 97.06 431 ARG A C 1
ATOM 3416 O O . ARG A 1 431 ? -18.812 25.531 20.781 1 97.06 431 ARG A O 1
ATOM 3423 N N . LEU A 1 432 ? -18.344 27.266 19.453 1 97.12 432 LEU A N 1
ATOM 3424 C CA . LEU A 1 432 ? -18.547 26.5 18.234 1 97.12 432 LEU A CA 1
ATOM 3425 C C . LEU A 1 432 ? -17.578 25.328 18.156 1 97.12 432 LEU A C 1
ATOM 3427 O O . LEU A 1 432 ? -17.953 24.219 17.797 1 97.12 432 LEU A O 1
ATOM 3431 N N . ASN A 1 433 ? -16.344 25.516 18.469 1 97.44 433 ASN A N 1
ATOM 3432 C CA . ASN A 1 433 ? -15.328 24.469 18.469 1 97.44 433 ASN A CA 1
ATOM 3433 C C . ASN A 1 433 ? -15.648 23.391 19.484 1 97.44 433 ASN A C 1
ATOM 3435 O O . ASN A 1 433 ? -15.445 22.203 19.234 1 97.44 433 ASN A O 1
ATOM 3439 N N . ALA A 1 434 ? -16.016 23.859 20.641 1 97.12 434 ALA A N 1
ATOM 3440 C CA . ALA A 1 434 ? -16.375 22.906 21.688 1 97.12 434 ALA A CA 1
ATOM 3441 C C . ALA A 1 434 ? -17.547 22.031 21.234 1 97.12 434 ALA A C 1
ATOM 3443 O O . ALA A 1 434 ? -17.578 20.828 21.531 1 97.12 434 ALA A O 1
ATOM 3444 N N . LEU A 1 435 ? -18.5 22.672 20.625 1 96.56 435 LEU A N 1
ATOM 3445 C CA . LEU A 1 435 ? -19.656 21.938 20.109 1 96.56 435 LEU A CA 1
ATOM 3446 C C . LEU A 1 435 ? -19.219 20.906 19.078 1 96.56 435 LEU A C 1
ATOM 3448 O O . LEU A 1 435 ? -19.672 19.75 19.109 1 96.56 435 LEU A O 1
ATOM 3452 N N . TYR A 1 436 ? -18.438 21.188 18.125 1 97 436 TYR A N 1
ATOM 3453 C CA . TYR A 1 436 ? -17.859 20.281 17.141 1 97 436 TYR A CA 1
ATOM 3454 C C . TYR A 1 436 ? -17.141 19.125 17.812 1 97 436 TYR A C 1
ATOM 3456 O O . TYR A 1 436 ? -17.344 17.953 17.453 1 97 436 TYR A O 1
ATOM 3464 N N . GLN A 1 437 ? -16.328 19.5 18.781 1 97.25 437 GLN A N 1
ATOM 3465 C CA . GLN A 1 437 ? -15.547 18.484 19.484 1 97.25 437 GLN A CA 1
ATOM 3466 C C . GLN A 1 437 ? -16.469 17.5 20.203 1 97.25 437 GLN A C 1
ATOM 3468 O O . GLN A 1 437 ? -16.172 16.297 20.266 1 97.25 437 GLN A O 1
ATOM 3473 N N . TYR A 1 438 ? -17.469 18.031 20.812 1 95.88 438 TYR A N 1
ATOM 3474 C CA . TYR A 1 438 ? -18.438 17.156 21.453 1 95.88 438 TYR A CA 1
ATOM 3475 C C . TYR A 1 438 ? -19.047 16.188 20.469 1 95.88 438 TYR A C 1
ATOM 3477 O O . TYR A 1 438 ? -19.078 14.977 20.703 1 95.88 438 TYR A O 1
ATOM 3485 N N . ASN A 1 439 ? -19.531 16.688 19.359 1 95.62 439 ASN A N 1
ATOM 3486 C CA . ASN A 1 439 ? -20.172 15.852 18.344 1 95.62 439 ASN A CA 1
ATOM 3487 C C . ASN A 1 439 ? -19.203 14.797 17.812 1 95.62 439 ASN A C 1
ATOM 3489 O O . ASN A 1 439 ? -19.594 13.648 17.594 1 95.62 439 ASN A O 1
ATOM 3493 N N . ILE A 1 440 ? -17.938 15.156 17.594 1 96.56 440 ILE A N 1
ATOM 3494 C CA . ILE A 1 440 ? -16.953 14.227 17.047 1 96.56 440 ILE A CA 1
ATOM 3495 C C . ILE A 1 440 ? -16.609 13.164 18.094 1 96.56 440 ILE A C 1
ATOM 3497 O O . ILE A 1 440 ? -16.359 12.008 17.75 1 96.56 440 ILE A O 1
ATOM 3501 N N . SER A 1 441 ? -16.547 13.602 19.344 1 95.5 441 SER A N 1
ATOM 3502 C CA . SER A 1 441 ? -16.297 12.625 20.406 1 95.5 441 SER A CA 1
ATOM 3503 C C . SER A 1 441 ? -17.391 11.562 20.453 1 95.5 441 SER A C 1
ATOM 3505 O O . SER A 1 441 ? -17.109 10.383 20.672 1 95.5 441 SER A O 1
ATOM 3507 N N . ILE A 1 442 ? -18.656 11.945 20.234 1 93.25 442 ILE A N 1
ATOM 3508 C CA . ILE A 1 442 ? -19.766 11.008 20.156 1 93.25 442 ILE A CA 1
ATOM 3509 C C . ILE A 1 442 ? -19.594 10.094 18.953 1 93.25 442 ILE A C 1
ATOM 3511 O O . ILE A 1 442 ? -19.75 8.875 19.062 1 93.25 442 ILE A O 1
ATOM 3515 N N . ALA A 1 443 ? -19.266 10.672 17.812 1 94.38 443 ALA A N 1
ATOM 3516 C CA . ALA A 1 443 ? -19.078 9.906 16.594 1 94.38 443 ALA A CA 1
ATOM 3517 C C . ALA A 1 443 ? -17.953 8.883 16.766 1 94.38 443 ALA A C 1
ATOM 3519 O O . ALA A 1 443 ? -18.031 7.766 16.234 1 94.38 443 ALA A O 1
ATOM 3520 N N . ARG A 1 444 ? -16.906 9.25 17.453 1 94.75 444 ARG A N 1
ATOM 3521 C CA . ARG A 1 444 ? -15.789 8.344 17.703 1 94.75 444 ARG A CA 1
ATOM 3522 C C . ARG A 1 444 ? -16.234 7.16 18.562 1 94.75 444 ARG A C 1
ATOM 3524 O O . ARG A 1 444 ? -15.844 6.02 18.312 1 94.75 444 ARG A O 1
ATOM 3531 N N . LEU A 1 445 ? -16.953 7.449 19.594 1 92.06 445 LEU A N 1
ATOM 3532 C CA . LEU A 1 445 ? -17.484 6.387 20.438 1 92.06 445 LEU A CA 1
ATOM 3533 C C . LEU A 1 445 ? -18.391 5.445 19.641 1 92.06 445 LEU A C 1
ATOM 3535 O O . LEU A 1 445 ? -18.297 4.227 19.781 1 92.06 445 LEU A O 1
ATOM 3539 N N . GLU A 1 446 ? -19.188 6.012 18.766 1 91.25 446 GLU A N 1
ATOM 3540 C CA . GLU A 1 446 ? -20.047 5.219 17.875 1 91.25 446 GLU A CA 1
ATOM 3541 C C . GLU A 1 446 ? -19.203 4.316 16.969 1 91.25 446 GLU A C 1
ATOM 3543 O O . GLU A 1 446 ? -19.578 3.168 16.719 1 91.25 446 GLU A O 1
ATOM 3548 N N . LEU A 1 447 ? -18.109 4.848 16.453 1 93.12 447 LEU A N 1
ATOM 3549 C CA . LEU A 1 447 ? -17.203 4.082 15.602 1 93.12 447 LEU A CA 1
ATOM 3550 C C . LEU A 1 447 ? -16.672 2.859 16.328 1 93.12 447 LEU A C 1
ATOM 3552 O O . LEU A 1 447 ? -16.703 1.749 15.797 1 93.12 447 LEU A O 1
ATOM 3556 N N . LEU A 1 448 ? -16.234 3.1 17.547 1 92.38 448 LEU A N 1
ATOM 3557 C CA . LEU A 1 448 ? -15.602 2.039 18.328 1 92.38 448 LEU A CA 1
ATOM 3558 C C . LEU A 1 448 ? -16.625 0.981 18.734 1 92.38 448 LEU A C 1
ATOM 3560 O O . LEU A 1 448 ? -16.297 -0.209 18.781 1 92.38 448 LEU A O 1
ATOM 3564 N N . LEU A 1 449 ? -17.859 1.375 18.984 1 88.81 449 LEU A N 1
ATOM 3565 C CA . LEU A 1 449 ? -18.922 0.46 19.375 1 88.81 449 LEU A CA 1
ATOM 3566 C C . LEU A 1 449 ? -19.609 -0.128 18.156 1 88.81 449 LEU A C 1
ATOM 3568 O O . LEU A 1 449 ? -20.312 -1.138 18.266 1 88.81 449 LEU A O 1
ATOM 3572 N N . GLU A 1 450 ? -19.422 0.576 16.969 1 86.88 450 GLU A N 1
ATOM 3573 C CA . GLU A 1 450 ? -20.109 0.245 15.719 1 86.88 450 GLU A CA 1
ATOM 3574 C C . GLU A 1 450 ? -21.625 0.165 15.93 1 86.88 450 GLU A C 1
ATOM 3576 O O . GLU A 1 450 ? -22.266 -0.783 15.477 1 86.88 450 GLU A O 1
ATOM 3581 N N . GLN A 1 451 ? -22.141 0.931 16.75 1 81.06 451 GLN A N 1
ATOM 3582 C CA . GLN A 1 451 ? -23.562 1.119 17.031 1 81.06 451 GLN A CA 1
ATOM 3583 C C . GLN A 1 451 ? -23.906 2.602 17.141 1 81.06 451 GLN A C 1
ATOM 3585 O O . GLN A 1 451 ? -23.109 3.395 17.641 1 81.06 451 GLN A O 1
ATOM 3590 N N . GLU A 1 452 ? -25.062 2.805 16.453 1 72.19 452 GLU A N 1
ATOM 3591 C CA . GLU A 1 452 ? -25.531 4.176 16.641 1 72.19 452 GLU A CA 1
ATOM 3592 C C . GLU A 1 452 ? -26.109 4.379 18.047 1 72.19 452 GLU A C 1
ATOM 3594 O O . GLU A 1 452 ? -26.781 3.498 18.578 1 72.19 452 GLU A O 1
ATOM 3599 N N . LEU A 1 453 ? -25.641 5.434 18.641 1 71.19 453 LEU A N 1
ATOM 3600 C CA . LEU A 1 453 ? -26.156 5.719 19.984 1 71.19 453 LEU A CA 1
ATOM 3601 C C . LEU A 1 453 ? -27.547 6.336 19.922 1 71.19 453 LEU A C 1
ATOM 3603 O O . LEU A 1 453 ? -27.812 7.176 19.047 1 71.19 453 LEU A O 1
ATOM 3607 N N . PRO A 1 454 ? -28.516 5.73 20.594 1 61.88 454 PRO A N 1
ATOM 3608 C CA . PRO A 1 454 ? -29.875 6.266 20.594 1 61.88 454 PRO A CA 1
ATOM 3609 C C . PRO A 1 454 ? -29.938 7.703 21.094 1 61.88 454 PRO A C 1
ATOM 3611 O O . PRO A 1 454 ? -29.062 8.133 21.859 1 61.88 454 PRO A O 1
ATOM 3614 N N . ASN A 1 455 ? -30.891 8.547 20.484 1 59.19 455 ASN A N 1
ATOM 3615 C CA . ASN A 1 455 ? -31.141 9.914 20.922 1 59.19 455 ASN A CA 1
ATOM 3616 C C . ASN A 1 455 ? -31.781 9.945 22.312 1 59.19 455 ASN A C 1
ATOM 3618 O O . ASN A 1 455 ? -32.531 9.055 22.672 1 59.19 455 ASN A O 1
ATOM 3622 N N . MET B 1 1 ? 56 -63.375 -7.574 1 20.98 1 MET B N 1
ATOM 3623 C CA . MET B 1 1 ? 57.312 -62.75 -7.367 1 20.98 1 MET B CA 1
ATOM 3624 C C . MET B 1 1 ? 57.156 -61.281 -6.926 1 20.98 1 MET B C 1
ATOM 3626 O O . MET B 1 1 ? 56.094 -60.688 -7.125 1 20.98 1 MET B O 1
ATOM 3630 N N . SER B 1 2 ? 58.312 -60.469 -6.602 1 22.88 2 SER B N 1
ATOM 3631 C CA . SER B 1 2 ? 58.719 -59.406 -5.684 1 22.88 2 SER B CA 1
ATOM 3632 C C . SER B 1 2 ? 58.344 -58.031 -6.223 1 22.88 2 SER B C 1
ATOM 3634 O O . SER B 1 2 ? 59.062 -57.062 -6.008 1 22.88 2 SER B O 1
ATOM 3636 N N . ILE B 1 3 ? 57.25 -57.781 -7 1 28.58 3 ILE B N 1
ATOM 3637 C CA . ILE B 1 3 ? 57.531 -56.562 -7.758 1 28.58 3 ILE B CA 1
ATOM 3638 C C . ILE B 1 3 ? 57.562 -55.375 -6.812 1 28.58 3 ILE B C 1
ATOM 3640 O O . ILE B 1 3 ? 56.562 -55.062 -6.16 1 28.58 3 ILE B O 1
ATOM 3644 N N . PRO B 1 4 ? 58.688 -54.688 -6.402 1 24.42 4 PRO B N 1
ATOM 3645 C CA . PRO B 1 4 ? 59.125 -53.875 -5.273 1 24.42 4 PRO B CA 1
ATOM 3646 C C . PRO B 1 4 ? 58.5 -52.469 -5.273 1 24.42 4 PRO B C 1
ATOM 3648 O O . PRO B 1 4 ? 58.188 -51.938 -4.211 1 24.42 4 PRO B O 1
ATOM 3651 N N . LEU B 1 5 ? 58.438 -51.719 -6.453 1 25.59 5 LEU B N 1
ATOM 3652 C CA . LEU B 1 5 ? 59.125 -50.438 -6.445 1 25.59 5 LEU B CA 1
ATOM 3653 C C . LEU B 1 5 ? 58.375 -49.438 -5.566 1 25.59 5 LEU B C 1
ATOM 3655 O O . LEU B 1 5 ? 57.156 -49.469 -5.5 1 25.59 5 LEU B O 1
ATOM 3659 N N . SER B 1 6 ? 59 -48.25 -4.957 1 25.09 6 SER B N 1
ATOM 3660 C CA . SER B 1 6 ? 59.469 -47.312 -3.932 1 25.09 6 SER B CA 1
ATOM 3661 C C . SER B 1 6 ? 58.656 -46.031 -3.988 1 25.09 6 SER B C 1
ATOM 3663 O O . SER B 1 6 ? 58.719 -45.219 -3.049 1 25.09 6 SER B O 1
ATOM 3665 N N . ILE B 1 7 ? 58.312 -45.375 -5.199 1 28.23 7 ILE B N 1
ATOM 3666 C CA . ILE B 1 7 ? 58.625 -43.938 -5.359 1 28.23 7 ILE B CA 1
ATOM 3667 C C . ILE B 1 7 ? 57.562 -43.094 -4.66 1 28.23 7 ILE B C 1
ATOM 3669 O O . ILE B 1 7 ? 56.5 -42.875 -5.203 1 28.23 7 ILE B O 1
ATOM 3673 N N . LEU B 1 8 ? 57.125 -43.406 -3.418 1 22.69 8 LEU B N 1
ATOM 3674 C CA . LEU B 1 8 ? 56 -42.938 -2.584 1 22.69 8 LEU B CA 1
ATOM 3675 C C . LEU B 1 8 ? 56.031 -41.406 -2.436 1 22.69 8 LEU B C 1
ATOM 3677 O O . LEU B 1 8 ? 55 -40.75 -2.541 1 22.69 8 LEU B O 1
ATOM 3681 N N . LEU B 1 9 ? 57.125 -40.812 -1.828 1 22.25 9 LEU B N 1
ATOM 3682 C CA . LEU B 1 9 ? 57.031 -40.031 -0.602 1 22.25 9 LEU B CA 1
ATOM 3683 C C . LEU B 1 9 ? 56.781 -38.562 -0.916 1 22.25 9 LEU B C 1
ATOM 3685 O O . LEU B 1 9 ? 55.938 -37.906 -0.269 1 22.25 9 LEU B O 1
ATOM 3689 N N . ARG B 1 10 ? 57.938 -37.875 -1.481 1 29.53 10 ARG B N 1
ATOM 3690 C CA . ARG B 1 10 ? 58.469 -36.688 -0.831 1 29.53 10 ARG B CA 1
ATOM 3691 C C . ARG B 1 10 ? 57.625 -35.438 -1.122 1 29.53 10 ARG B C 1
ATOM 3693 O O . ARG B 1 10 ? 58.156 -34.375 -1.47 1 29.53 10 ARG B O 1
ATOM 3700 N N . VAL B 1 11 ? 56.625 -35.469 -1.994 1 28.81 11 VAL B N 1
ATOM 3701 C CA . VAL B 1 11 ? 56.344 -34.156 -2.559 1 28.81 11 VAL B CA 1
ATOM 3702 C C . VAL B 1 11 ? 56 -33.188 -1.438 1 28.81 11 VAL B C 1
ATOM 3704 O O . VAL B 1 11 ? 54.969 -33.312 -0.765 1 28.81 11 VAL B O 1
ATOM 3707 N N . LEU B 1 12 ? 57.062 -32.844 -0.598 1 27.42 12 LEU B N 1
ATOM 3708 C CA . LEU B 1 12 ? 57.125 -32 0.588 1 27.42 12 LEU B CA 1
ATOM 3709 C C . LEU B 1 12 ? 56.406 -30.688 0.357 1 27.42 12 LEU B C 1
ATOM 3711 O O . LEU B 1 12 ? 56.188 -30.281 -0.788 1 27.42 12 LEU B O 1
ATOM 3715 N N . PRO B 1 13 ? 56.594 -29.719 1.45 1 31.16 13 PRO B N 1
ATOM 3716 C CA . PRO B 1 13 ? 55.969 -28.703 2.311 1 31.16 13 PRO B CA 1
ATOM 3717 C C . PRO B 1 13 ? 56 -27.297 1.706 1 31.16 13 PRO B C 1
ATOM 3719 O O . PRO B 1 13 ? 55.594 -26.328 2.352 1 31.16 13 PRO B O 1
ATOM 3722 N N . ALA B 1 14 ? 56.75 -27.109 0.59 1 32.19 14 ALA B N 1
ATOM 3723 C CA . ALA B 1 14 ? 57.406 -25.828 0.577 1 32.19 14 ALA B CA 1
ATOM 3724 C C . ALA B 1 14 ? 56.406 -24.672 0.507 1 32.19 14 ALA B C 1
ATOM 3726 O O . ALA B 1 14 ? 56.25 -24.062 -0.548 1 32.19 14 ALA B O 1
ATOM 3727 N N . GLY B 1 15 ? 55.156 -24.984 0.697 1 31.58 15 GLY B N 1
ATOM 3728 C CA . GLY B 1 15 ? 54.344 -23.828 0.425 1 31.58 15 GLY B CA 1
ATOM 3729 C C . GLY B 1 15 ? 54.781 -22.594 1.19 1 31.58 15 GLY B C 1
ATOM 3730 O O . GLY B 1 15 ? 54.719 -22.562 2.42 1 31.58 15 GLY B O 1
ATOM 3731 N N . LEU B 1 16 ? 55.906 -21.969 0.751 1 29.27 16 LEU B N 1
ATOM 3732 C CA . LEU B 1 16 ? 56.5 -20.688 1.115 1 29.27 16 LEU B CA 1
ATOM 3733 C C . LEU B 1 16 ? 55.438 -19.641 1.394 1 29.27 16 LEU B C 1
ATOM 3735 O O . LEU B 1 16 ? 54.562 -19.375 0.54 1 29.27 16 LEU B O 1
ATOM 3739 N N . LEU B 1 17 ? 55.281 -19.344 2.678 1 29.75 17 LEU B N 1
ATOM 3740 C CA . LEU B 1 17 ? 54.594 -18.375 3.533 1 29.75 17 LEU B CA 1
ATOM 3741 C C . LEU B 1 17 ? 54.875 -16.953 3.088 1 29.75 17 LEU B C 1
ATOM 3743 O O . LEU B 1 17 ? 55.906 -16.391 3.41 1 29.75 17 LEU B O 1
ATOM 3747 N N . LEU B 1 18 ? 54.875 -16.75 1.762 1 31.95 18 LEU B N 1
ATOM 3748 C CA . LEU B 1 18 ? 55.094 -15.328 1.476 1 31.95 18 LEU B CA 1
ATOM 3749 C C . LEU B 1 18 ? 54.188 -14.461 2.371 1 31.95 18 LEU B C 1
ATOM 3751 O O . LEU B 1 18 ? 52.969 -14.484 2.246 1 31.95 18 LEU B O 1
ATOM 3755 N N . LEU B 1 19 ? 54.656 -14.352 3.68 1 32.25 19 LEU B N 1
ATOM 3756 C CA . LEU B 1 19 ? 54.156 -13.367 4.637 1 32.25 19 LEU B CA 1
ATOM 3757 C C . LEU B 1 19 ? 54.125 -11.977 4.012 1 32.25 19 LEU B C 1
ATOM 3759 O O . LEU B 1 19 ? 55.188 -11.352 3.812 1 32.25 19 LEU B O 1
ATOM 3763 N N . ALA B 1 20 ? 53.438 -11.852 2.914 1 34.34 20 ALA B N 1
ATOM 3764 C CA . ALA B 1 20 ? 53.219 -10.492 2.418 1 34.34 20 ALA B CA 1
ATOM 3765 C C . ALA B 1 20 ? 52.906 -9.531 3.559 1 34.34 20 ALA B C 1
ATOM 3767 O O . ALA B 1 20 ? 51.938 -9.727 4.289 1 34.34 20 ALA B O 1
ATOM 3768 N N . THR B 1 21 ? 53.969 -9 4.188 1 34.19 21 THR B N 1
ATOM 3769 C CA . THR B 1 21 ? 53.875 -7.906 5.152 1 34.19 21 THR B CA 1
ATOM 3770 C C . THR B 1 21 ? 52.938 -6.816 4.668 1 34.19 21 THR B C 1
ATOM 3772 O O . THR B 1 21 ? 53.188 -6.148 3.67 1 34.19 21 THR B O 1
ATOM 3775 N N . ILE B 1 22 ? 51.625 -7.09 4.711 1 38.09 22 ILE B N 1
ATOM 3776 C CA . ILE B 1 22 ? 50.688 -6.004 4.539 1 38.09 22 ILE B CA 1
ATOM 3777 C C . ILE B 1 22 ? 51.031 -4.844 5.461 1 38.09 22 ILE B C 1
ATOM 3779 O O . ILE B 1 22 ? 51 -4.98 6.688 1 38.09 22 ILE B O 1
ATOM 3783 N N . GLN B 1 23 ? 52.125 -4.164 5.105 1 36.5 23 GLN B N 1
ATOM 3784 C CA . GLN B 1 23 ? 52.281 -2.936 5.875 1 36.5 23 GLN B CA 1
ATOM 3785 C C . GLN B 1 23 ? 50.969 -2.146 5.945 1 36.5 23 GLN B C 1
ATOM 3787 O O . GLN B 1 23 ? 50.312 -1.951 4.926 1 36.5 23 GLN B O 1
ATOM 3792 N N . PRO B 1 24 ? 50.406 -2.178 7.102 1 36.22 24 PRO B N 1
ATOM 3793 C CA . PRO B 1 24 ? 49.281 -1.259 7.195 1 36.22 24 PRO B CA 1
ATOM 3794 C C . PRO B 1 24 ? 49.594 0.142 6.684 1 36.22 24 PRO B C 1
ATOM 3796 O O . PRO B 1 24 ? 50.625 0.719 7.07 1 36.22 24 PRO B O 1
ATOM 3799 N N . LEU B 1 25 ? 49.5 0.354 5.387 1 33.62 25 LEU B N 1
ATOM 3800 C CA . LEU B 1 25 ? 49.469 1.776 5.062 1 33.62 25 LEU B CA 1
ATOM 3801 C C . LEU B 1 25 ? 48.75 2.566 6.152 1 33.62 25 LEU B C 1
ATOM 3803 O O . LEU B 1 25 ? 47.594 2.299 6.445 1 33.62 25 LEU B O 1
ATOM 3807 N N . ALA B 1 26 ? 49.5 3.021 7.105 1 34.81 26 ALA B N 1
ATOM 3808 C CA . ALA B 1 26 ? 49 4.102 7.953 1 34.81 26 ALA B CA 1
ATOM 3809 C C . ALA B 1 26 ? 48.281 5.164 7.125 1 34.81 26 ALA B C 1
ATOM 3811 O O . ALA B 1 26 ? 48.906 5.824 6.285 1 34.81 26 ALA B O 1
ATOM 3812 N N . ALA B 1 27 ? 47.062 4.941 6.668 1 35.81 27 ALA B N 1
ATOM 3813 C CA . ALA B 1 27 ? 46.281 6.137 6.348 1 35.81 27 ALA B CA 1
ATOM 3814 C C . ALA B 1 27 ? 46.531 7.25 7.363 1 35.81 27 ALA B C 1
ATOM 3816 O O . ALA B 1 27 ? 46.156 7.137 8.531 1 35.81 27 ALA B O 1
ATOM 3817 N N . GLN B 1 28 ? 47.562 7.777 7.379 1 32.12 28 GLN B N 1
ATOM 3818 C CA . GLN B 1 28 ? 47.562 9.039 8.109 1 32.12 28 GLN B CA 1
ATOM 3819 C C . GLN B 1 28 ? 46.312 9.859 7.754 1 32.12 28 GLN B C 1
ATOM 3821 O O . GLN B 1 28 ? 46.25 10.461 6.68 1 32.12 28 GLN B O 1
ATOM 3826 N N . ASN B 1 29 ? 45.156 9.258 7.945 1 32.56 29 ASN B N 1
ATOM 3827 C CA . ASN B 1 29 ? 44.062 10.211 7.938 1 32.56 29 ASN B CA 1
ATOM 3828 C C . ASN B 1 29 ? 44.344 11.414 8.82 1 32.56 29 ASN B C 1
ATOM 3830 O O . ASN B 1 29 ? 44.125 11.367 10.031 1 32.56 29 ASN B O 1
ATOM 3834 N N . ASN B 1 30 ? 45.5 11.906 8.727 1 32.59 30 ASN B N 1
ATOM 3835 C CA . ASN B 1 30 ? 45.469 13.211 9.367 1 32.59 30 ASN B CA 1
ATOM 3836 C C . ASN B 1 30 ? 44.219 14 8.953 1 32.59 30 ASN B C 1
ATOM 3838 O O . ASN B 1 30 ? 44.281 14.836 8.047 1 32.59 30 ASN B O 1
ATOM 3842 N N . GLU B 1 31 ? 43.125 13.328 8.656 1 37.12 31 GLU B N 1
ATOM 3843 C CA . GLU B 1 31 ? 42 14.25 8.539 1 37.12 31 GLU B CA 1
ATOM 3844 C C . GLU B 1 31 ? 41.938 15.195 9.742 1 37.12 31 GLU B C 1
ATOM 3846 O O . GLU B 1 31 ? 41.625 14.773 10.852 1 37.12 31 GLU B O 1
ATOM 3851 N N . THR B 1 32 ? 42.906 15.875 10.008 1 38.75 32 THR B N 1
ATOM 3852 C CA . THR B 1 32 ? 42.562 17 10.859 1 38.75 32 THR B CA 1
ATOM 3853 C C . THR B 1 32 ? 41.125 17.406 10.68 1 38.75 32 THR B C 1
ATOM 3855 O O . THR B 1 32 ? 40.656 17.609 9.547 1 38.75 32 THR B O 1
ATOM 3858 N N . GLY B 1 33 ? 40.219 16.922 11.406 1 42.88 33 GLY B N 1
ATOM 3859 C CA . GLY B 1 33 ? 38.781 16.969 11.57 1 42.88 33 GLY B CA 1
ATOM 3860 C C . GLY B 1 33 ? 38.188 18.328 11.219 1 42.88 33 GLY B C 1
ATOM 3861 O O . GLY B 1 33 ? 37.156 18.734 11.797 1 42.88 33 GLY B O 1
ATOM 3862 N N . GLY B 1 34 ? 38.906 19.266 10.789 1 49.31 34 GLY B N 1
ATOM 3863 C CA . GLY B 1 34 ? 38.219 20.516 10.523 1 49.31 34 GLY B CA 1
ATOM 3864 C C . GLY B 1 34 ? 37 20.328 9.641 1 49.31 34 GLY B C 1
ATOM 3865 O O . GLY B 1 34 ? 37 19.484 8.742 1 49.31 34 GLY B O 1
ATOM 3866 N N . GLN B 1 35 ? 35.812 20.531 10.188 1 62.22 35 GLN B N 1
ATOM 3867 C CA . GLN B 1 35 ? 34.531 20.453 9.469 1 62.22 35 GLN B CA 1
ATOM 3868 C C . GLN B 1 35 ? 34.656 21.125 8.102 1 62.22 35 GLN B C 1
ATOM 3870 O O . GLN B 1 35 ? 35 22.297 8 1 62.22 35 GLN B O 1
ATOM 3875 N N . SER B 1 36 ? 34.969 20.422 7.031 1 82.25 36 SER B N 1
ATOM 3876 C CA . SER B 1 36 ? 35.031 20.922 5.66 1 82.25 36 SER B CA 1
ATOM 3877 C C . SER B 1 36 ? 33.75 21.609 5.266 1 82.25 36 SER B C 1
ATOM 3879 O O . SER B 1 36 ? 32.656 21.109 5.57 1 82.25 36 SER B O 1
ATOM 3881 N N . VAL B 1 37 ? 33.812 22.891 4.977 1 91.5 37 VAL B N 1
ATOM 3882 C CA . VAL B 1 37 ? 32.688 23.672 4.531 1 91.5 37 VAL B CA 1
ATOM 3883 C C . VAL B 1 37 ? 32.531 23.547 3.016 1 91.5 37 VAL B C 1
ATOM 3885 O O . VAL B 1 37 ? 33.5 23.719 2.271 1 91.5 37 VAL B O 1
ATOM 3888 N N . ARG B 1 38 ? 31.422 23.141 2.562 1 92.19 38 ARG B N 1
ATOM 3889 C CA . ARG B 1 38 ? 31.109 23.062 1.142 1 92.19 38 ARG B CA 1
ATOM 3890 C C . ARG B 1 38 ? 30.016 24.047 0.768 1 92.19 38 ARG B C 1
ATOM 3892 O O . ARG B 1 38 ? 28.922 24 1.327 1 92.19 38 ARG B O 1
ATOM 3899 N N . LYS B 1 39 ? 30.297 24.953 -0.168 1 96 39 LYS B N 1
ATOM 3900 C CA . LYS B 1 39 ? 29.312 25.891 -0.679 1 96 39 LYS B CA 1
ATOM 3901 C C . LYS B 1 39 ? 28.391 25.219 -1.698 1 96 39 LYS B C 1
ATOM 3903 O O . LYS B 1 39 ? 28.859 24.625 -2.662 1 96 39 LYS B O 1
ATOM 3908 N N . MET B 1 40 ? 27.156 25.281 -1.445 1 96.62 40 MET B N 1
ATOM 3909 C CA . MET B 1 40 ? 26.219 24.609 -2.342 1 96.62 40 MET B CA 1
ATOM 3910 C C . MET B 1 40 ? 24.984 25.469 -2.598 1 96.62 40 MET B C 1
ATOM 3912 O O . MET B 1 40 ? 24.438 26.062 -1.668 1 96.62 40 MET B O 1
ATOM 3916 N N . SER B 1 41 ? 24.641 25.578 -3.914 1 97.06 41 SER B N 1
ATOM 3917 C CA . SER B 1 41 ? 23.391 26.219 -4.312 1 97.06 41 SER B CA 1
ATOM 3918 C C . SER B 1 41 ? 22.234 25.219 -4.34 1 97.06 41 SER B C 1
ATOM 3920 O O . SER B 1 41 ? 22.453 24.016 -4.203 1 97.06 41 SER B O 1
ATOM 3922 N N . LEU B 1 42 ? 21.047 25.797 -4.465 1 96.06 42 LEU B N 1
ATOM 3923 C CA . LEU B 1 42 ? 19.875 24.938 -4.582 1 96.06 42 LEU B CA 1
ATOM 3924 C C . LEU B 1 42 ? 20.031 23.984 -5.762 1 96.06 42 LEU B C 1
ATOM 3926 O O . LEU B 1 42 ? 19.75 22.781 -5.629 1 96.06 42 LEU B O 1
ATOM 3930 N N . VAL B 1 43 ? 20.469 24.484 -6.883 1 95.38 43 VAL B N 1
ATOM 3931 C CA . VAL B 1 43 ? 20.609 23.688 -8.094 1 95.38 43 VAL B CA 1
ATOM 3932 C C . VAL B 1 43 ? 21.625 22.562 -7.848 1 95.38 43 VAL B C 1
ATOM 3934 O O . VAL B 1 43 ? 21.391 21.422 -8.258 1 95.38 43 VAL B O 1
ATOM 3937 N N . LYS B 1 44 ? 22.656 22.906 -7.145 1 96.5 44 LYS B N 1
ATOM 3938 C CA . LYS B 1 44 ? 23.703 21.922 -6.875 1 96.5 44 LYS B CA 1
ATOM 3939 C C . LYS B 1 44 ? 23.188 20.797 -5.969 1 96.5 44 LYS B C 1
ATOM 3941 O O . LYS B 1 44 ? 23.406 19.625 -6.238 1 96.5 44 LYS B O 1
ATOM 3946 N N . VAL B 1 45 ? 22.516 21.172 -4.863 1 97.44 45 VAL B N 1
ATOM 3947 C CA . VAL B 1 45 ? 22.031 20.156 -3.934 1 97.44 45 VAL B CA 1
ATOM 3948 C C . VAL B 1 45 ? 20.984 19.281 -4.621 1 97.44 45 VAL B C 1
ATOM 3950 O O . VAL B 1 45 ? 20.891 18.078 -4.367 1 97.44 45 VAL B O 1
ATOM 3953 N N . LEU B 1 46 ? 20.203 19.844 -5.508 1 96.81 46 LEU B N 1
ATOM 3954 C CA . LEU B 1 46 ? 19.188 19.078 -6.242 1 96.81 46 LEU B CA 1
ATOM 3955 C C . LEU B 1 46 ? 19.859 18.078 -7.172 1 96.81 46 LEU B C 1
ATOM 3957 O O . LEU B 1 46 ? 19.406 16.922 -7.27 1 96.81 46 LEU B O 1
ATOM 3961 N N . ASN B 1 47 ? 20.906 18.469 -7.824 1 96.19 47 ASN B N 1
ATOM 3962 C CA . ASN B 1 47 ? 21.641 17.578 -8.719 1 96.19 47 ASN B CA 1
ATOM 3963 C C . ASN B 1 47 ? 22.25 16.406 -7.965 1 96.19 47 ASN B C 1
ATOM 3965 O O . ASN B 1 47 ? 22.219 15.273 -8.43 1 96.19 47 ASN B O 1
ATOM 3969 N N . ILE B 1 48 ? 22.766 16.719 -6.82 1 95.81 48 ILE B N 1
ATOM 3970 C CA . ILE B 1 48 ? 23.375 15.672 -6 1 95.81 48 ILE B CA 1
ATOM 3971 C C . ILE B 1 48 ? 22.297 14.688 -5.547 1 95.81 48 ILE B C 1
ATOM 3973 O O . ILE B 1 48 ? 22.484 13.469 -5.617 1 95.81 48 ILE B O 1
ATOM 3977 N N . ALA B 1 49 ? 21.188 15.203 -5.047 1 96.69 49 ALA B N 1
ATOM 3978 C CA . ALA B 1 49 ? 20.109 14.375 -4.52 1 96.69 49 ALA B CA 1
ATOM 3979 C C . ALA B 1 49 ? 19.531 13.469 -5.605 1 96.69 49 ALA B C 1
ATOM 3981 O O . ALA B 1 49 ? 19.109 12.344 -5.32 1 96.69 49 ALA B O 1
ATOM 3982 N N . GLU B 1 50 ? 19.578 13.914 -6.809 1 94.62 50 GLU B N 1
ATOM 3983 C CA . GLU B 1 50 ? 19.047 13.133 -7.926 1 94.62 50 GLU B CA 1
ATOM 3984 C C . GLU B 1 50 ? 19.797 11.812 -8.078 1 94.62 50 GLU B C 1
ATOM 3986 O O . GLU B 1 50 ? 19.203 10.805 -8.492 1 94.62 50 GLU B O 1
ATOM 3991 N N . LYS B 1 51 ? 21.016 11.844 -7.66 1 92.88 51 LYS B N 1
ATOM 3992 C CA . LYS B 1 51 ? 21.844 10.664 -7.863 1 92.88 51 LYS B CA 1
ATOM 3993 C C . LYS B 1 51 ? 22.078 9.922 -6.551 1 92.88 51 LYS B C 1
ATOM 3995 O O . LYS B 1 51 ? 22.203 8.695 -6.535 1 92.88 51 LYS B O 1
ATOM 4000 N N . GLU B 1 52 ? 22.016 10.688 -5.453 1 95.38 52 GLU B N 1
ATOM 4001 C CA . GLU B 1 52 ? 22.547 10.109 -4.223 1 95.38 52 GLU B CA 1
ATOM 4002 C C . GLU B 1 52 ? 21.438 9.867 -3.203 1 95.38 52 GLU B C 1
ATOM 4004 O O . GLU B 1 52 ? 21.641 9.172 -2.205 1 95.38 52 GLU B O 1
ATOM 4009 N N . ASN B 1 53 ? 20.266 10.414 -3.402 1 97.5 53 ASN B N 1
ATOM 4010 C CA . ASN B 1 53 ? 19.188 10.234 -2.447 1 97.5 53 ASN B CA 1
ATOM 4011 C C . ASN B 1 53 ? 18.797 8.766 -2.309 1 97.5 53 ASN B C 1
ATOM 4013 O O . ASN B 1 53 ? 18.594 8.07 -3.309 1 97.5 53 ASN B O 1
ATOM 4017 N N . PHE B 1 54 ? 18.656 8.328 -1.013 1 97.5 54 PHE B N 1
ATOM 4018 C CA . PHE B 1 54 ? 18.453 6.906 -0.749 1 97.5 54 PHE B CA 1
ATOM 4019 C C . PHE B 1 54 ? 17.109 6.434 -1.29 1 97.5 54 PHE B C 1
ATOM 4021 O O . PHE B 1 54 ? 16.984 5.289 -1.739 1 97.5 54 PHE B O 1
ATOM 4028 N N . GLN B 1 55 ? 16.078 7.238 -1.21 1 97.81 55 GLN B N 1
ATOM 4029 C CA . GLN B 1 55 ? 14.773 6.852 -1.734 1 97.81 55 GLN B CA 1
ATOM 4030 C C . GLN B 1 55 ? 14.828 6.641 -3.246 1 97.81 55 GLN B C 1
ATOM 4032 O O . GLN B 1 55 ? 14.188 5.73 -3.775 1 97.81 55 GLN B O 1
ATOM 4037 N N . VAL B 1 56 ? 15.547 7.5 -3.945 1 97.81 56 VAL B N 1
ATOM 4038 C CA . VAL B 1 56 ? 15.703 7.402 -5.391 1 97.81 56 VAL B CA 1
ATOM 4039 C C . VAL B 1 56 ? 16.469 6.125 -5.742 1 97.81 56 VAL B C 1
ATOM 4041 O O . VAL B 1 56 ? 16.047 5.375 -6.629 1 97.81 56 VAL B O 1
ATOM 4044 N N . ARG B 1 57 ? 17.469 5.82 -4.996 1 97.56 57 ARG B N 1
ATOM 4045 C CA . ARG B 1 57 ? 18.281 4.629 -5.246 1 97.56 57 ARG B CA 1
ATOM 4046 C C . ARG B 1 57 ? 17.469 3.361 -4.996 1 97.56 57 ARG B C 1
ATOM 4048 O O . ARG B 1 57 ? 17.609 2.375 -5.723 1 97.56 57 ARG B O 1
ATOM 4055 N N . MET B 1 58 ? 16.703 3.4 -3.969 1 98.19 58 MET B N 1
ATOM 4056 C CA . MET B 1 58 ? 15.828 2.262 -3.695 1 98.19 58 MET B CA 1
ATOM 4057 C C . MET B 1 58 ? 14.844 2.049 -4.836 1 98.19 58 MET B C 1
ATOM 4059 O O . MET B 1 58 ? 14.594 0.913 -5.242 1 98.19 58 MET B O 1
ATOM 4063 N N . ALA B 1 59 ? 14.297 3.102 -5.383 1 97.81 59 ALA B N 1
ATOM 4064 C CA . ALA B 1 59 ? 13.359 3.016 -6.496 1 97.81 59 ALA B CA 1
ATOM 4065 C C . ALA B 1 59 ? 14.039 2.488 -7.754 1 97.81 59 ALA B C 1
ATOM 4067 O O . ALA B 1 59 ? 13.43 1.762 -8.539 1 97.81 59 ALA B O 1
ATOM 4068 N N . GLU B 1 60 ? 15.266 2.859 -7.934 1 97.94 60 GLU B N 1
ATOM 4069 C CA . GLU B 1 60 ? 16.031 2.328 -9.055 1 97.94 60 GLU B CA 1
ATOM 4070 C C . GLU B 1 60 ? 16.203 0.816 -8.938 1 97.94 60 GLU B C 1
ATOM 4072 O O . GLU B 1 60 ? 16.125 0.101 -9.938 1 97.94 60 GLU B O 1
ATOM 4077 N N . SER B 1 61 ? 16.484 0.342 -7.738 1 98.12 61 SER B N 1
ATOM 4078 C CA . SER B 1 61 ? 16.594 -1.095 -7.508 1 98.12 61 SER B CA 1
ATOM 4079 C C . SER B 1 61 ? 15.273 -1.806 -7.828 1 98.12 61 SER B C 1
ATOM 4081 O O . SER B 1 61 ? 15.281 -2.92 -8.352 1 98.12 61 SER B O 1
ATOM 4083 N N . ASP B 1 62 ? 14.211 -1.138 -7.547 1 98.31 62 ASP B N 1
ATOM 4084 C CA . ASP B 1 62 ? 12.906 -1.719 -7.855 1 98.31 62 ASP B CA 1
ATOM 4085 C C . ASP B 1 62 ? 12.727 -1.898 -9.359 1 98.31 62 ASP B C 1
ATOM 4087 O O . ASP B 1 62 ? 12.125 -2.877 -9.812 1 98.31 62 ASP B O 1
ATOM 4091 N N . ILE B 1 63 ? 13.195 -0.984 -10.18 1 98.38 63 ILE B N 1
ATOM 4092 C CA . ILE B 1 63 ? 13.141 -1.111 -11.633 1 98.38 63 ILE B CA 1
ATOM 4093 C C . ILE B 1 63 ? 13.938 -2.338 -12.07 1 98.38 63 ILE B C 1
ATOM 4095 O O . ILE B 1 63 ? 13.461 -3.135 -12.883 1 98.38 63 ILE B O 1
ATOM 4099 N N . GLU B 1 64 ? 15.094 -2.551 -11.453 1 98.5 64 GLU B N 1
ATOM 4100 C CA . GLU B 1 64 ? 15.945 -3.686 -11.812 1 98.5 64 GLU B CA 1
ATOM 4101 C C . GLU B 1 64 ? 15.281 -5.008 -11.422 1 98.5 64 GLU B C 1
ATOM 4103 O O . GLU B 1 64 ? 15.383 -5.992 -12.156 1 98.5 64 GLU B O 1
ATOM 4108 N N . ILE B 1 65 ? 14.672 -4.953 -10.281 1 98.56 65 ILE B N 1
ATOM 4109 C CA . ILE B 1 65 ? 13.953 -6.141 -9.836 1 98.56 65 ILE B CA 1
ATOM 4110 C C . ILE B 1 65 ? 12.867 -6.496 -10.852 1 98.56 65 ILE B C 1
ATOM 4112 O O . ILE B 1 65 ? 12.797 -7.633 -11.328 1 98.56 65 ILE B O 1
ATOM 4116 N N . THR B 1 66 ? 12.062 -5.512 -11.266 1 98.25 66 THR B N 1
ATOM 4117 C CA . THR B 1 66 ? 10.945 -5.762 -12.172 1 98.25 66 THR B CA 1
ATOM 4118 C C . THR B 1 66 ? 11.445 -6.07 -13.578 1 98.25 66 THR B C 1
ATOM 4120 O O . THR B 1 66 ? 10.852 -6.883 -14.289 1 98.25 66 THR B O 1
ATOM 4123 N N . ARG B 1 67 ? 12.492 -5.461 -14 1 98.25 67 ARG B N 1
ATOM 4124 C CA . ARG B 1 67 ? 13.117 -5.766 -15.281 1 98.25 67 ARG B CA 1
ATOM 4125 C C . ARG B 1 67 ? 13.594 -7.215 -15.328 1 98.25 67 ARG B C 1
ATOM 4127 O O . ARG B 1 67 ? 13.453 -7.887 -16.344 1 98.25 67 ARG B O 1
ATOM 4134 N N . SER B 1 68 ? 14.148 -7.648 -14.188 1 98.31 68 SER B N 1
ATOM 4135 C CA . SER B 1 68 ? 14.578 -9.039 -14.094 1 98.31 68 SER B CA 1
ATOM 4136 C C . SER B 1 68 ? 13.391 -9.992 -14.195 1 98.31 68 SER B C 1
ATOM 4138 O O . SER B 1 68 ? 13.484 -11.047 -14.828 1 98.31 68 SER B O 1
ATOM 4140 N N . GLN B 1 69 ? 12.328 -9.578 -13.633 1 98.19 69 GLN B N 1
ATOM 4141 C CA . GLN B 1 69 ? 11.109 -10.375 -13.742 1 98.19 69 GLN B CA 1
ATOM 4142 C C . GLN B 1 69 ? 10.609 -10.414 -15.18 1 98.19 69 GLN B C 1
ATOM 4144 O O . GLN B 1 69 ? 10.164 -11.461 -15.664 1 98.19 69 GLN B O 1
ATOM 4149 N N . TYR B 1 70 ? 10.688 -9.32 -15.883 1 98.12 70 TYR B N 1
ATOM 4150 C CA . TYR B 1 70 ? 10.289 -9.25 -17.281 1 98.12 70 TYR B CA 1
ATOM 4151 C C . TYR B 1 70 ? 11.164 -10.156 -18.141 1 98.12 70 TYR B C 1
ATOM 4153 O O . TYR B 1 70 ? 10.664 -10.852 -19.031 1 98.12 70 TYR B O 1
ATOM 4161 N N . ARG B 1 71 ? 12.43 -10.203 -17.797 1 97.44 71 ARG B N 1
ATOM 4162 C CA . ARG B 1 71 ? 13.352 -11.055 -18.547 1 97.44 71 ARG B CA 1
ATOM 4163 C C . ARG B 1 71 ? 13.016 -12.531 -18.344 1 97.44 71 ARG B C 1
ATOM 4165 O O . ARG B 1 71 ? 13.164 -13.336 -19.266 1 97.44 71 ARG B O 1
ATOM 4172 N N . GLN B 1 72 ? 12.539 -12.828 -17.172 1 97.31 72 GLN B N 1
ATOM 4173 C CA . GLN B 1 72 ? 12.156 -14.211 -16.891 1 97.31 72 GLN B CA 1
ATOM 4174 C C . GLN B 1 72 ? 10.992 -14.656 -17.766 1 97.31 72 GLN B C 1
ATOM 4176 O O . GLN B 1 72 ? 10.852 -15.852 -18.047 1 97.31 72 GLN B O 1
ATOM 4181 N N . THR B 1 73 ? 10.211 -13.711 -18.266 1 96.81 73 THR B N 1
ATOM 4182 C CA . THR B 1 73 ? 9.031 -14.062 -19.047 1 96.81 73 THR B CA 1
ATOM 4183 C C . THR B 1 73 ? 9.422 -14.477 -20.453 1 96.81 73 THR B C 1
ATOM 4185 O O . THR B 1 73 ? 8.594 -14.992 -21.203 1 96.81 73 THR B O 1
ATOM 4188 N N . ASN B 1 74 ? 10.719 -14.375 -20.812 1 95.88 74 ASN B N 1
ATOM 4189 C CA . ASN B 1 74 ? 11.203 -14.844 -22.109 1 95.88 74 ASN B CA 1
ATOM 4190 C C . ASN B 1 74 ? 11.047 -16.359 -22.25 1 95.88 74 ASN B C 1
ATOM 4192 O O . ASN B 1 74 ? 11.023 -16.875 -23.375 1 95.88 74 ASN B O 1
ATOM 4196 N N . ALA B 1 75 ? 10.898 -16.969 -21.094 1 94.81 75 ALA B N 1
ATOM 4197 C CA . ALA B 1 75 ? 10.742 -18.422 -21.078 1 94.81 75 ALA B CA 1
ATOM 4198 C C . ALA B 1 75 ? 9.461 -18.828 -21.797 1 94.81 75 ALA B C 1
ATOM 4200 O O . ALA B 1 75 ? 9.305 -20 -22.172 1 94.81 75 ALA B O 1
ATOM 4201 N N . ALA B 1 76 ? 8.562 -17.906 -22 1 93 76 ALA B N 1
ATOM 4202 C CA . ALA B 1 76 ? 7.309 -18.188 -22.703 1 93 76 ALA B CA 1
ATOM 4203 C C . ALA B 1 76 ? 7.562 -18.484 -24.188 1 93 76 ALA B C 1
ATOM 4205 O O . ALA B 1 76 ? 6.738 -19.109 -24.859 1 93 76 ALA B O 1
ATOM 4206 N N . PHE B 1 77 ? 8.82 -18.125 -24.719 1 94.06 77 PHE B N 1
ATOM 4207 C CA . PHE B 1 77 ? 9.094 -18.219 -26.156 1 94.06 77 PHE B CA 1
ATOM 4208 C C . PHE B 1 77 ? 10.344 -19.062 -26.406 1 94.06 77 PHE B C 1
ATOM 4210 O O . PHE B 1 77 ? 10.492 -19.641 -27.484 1 94.06 77 PHE B O 1
ATOM 4217 N N . LEU B 1 78 ? 11.219 -19.094 -25.438 1 96.69 78 LEU B N 1
ATOM 4218 C CA . LEU B 1 78 ? 12.523 -19.688 -25.672 1 96.69 78 LEU B CA 1
ATOM 4219 C C . LEU B 1 78 ? 12.531 -21.156 -25.234 1 96.69 78 LEU B C 1
ATOM 4221 O O . LEU B 1 78 ? 11.781 -21.547 -24.328 1 96.69 78 LEU B O 1
ATOM 4225 N N . PRO B 1 79 ? 13.367 -21.969 -25.844 1 97.31 79 PRO B N 1
ATOM 4226 C CA . PRO B 1 79 ? 13.406 -23.391 -25.484 1 97.31 79 PRO B CA 1
ATOM 4227 C C . PRO B 1 79 ? 14.102 -23.641 -24.156 1 97.31 79 PRO B C 1
ATOM 4229 O O . PRO B 1 79 ? 14.859 -22.797 -23.672 1 97.31 79 PRO B O 1
ATOM 4232 N N . ARG B 1 80 ? 13.789 -24.688 -23.609 1 96.31 80 ARG B N 1
ATOM 4233 C CA . ARG B 1 80 ? 14.5 -25.25 -22.469 1 96.31 80 ARG B CA 1
ATOM 4234 C C . ARG B 1 80 ? 15.305 -26.484 -22.875 1 96.31 80 ARG B C 1
ATOM 4236 O O . ARG B 1 80 ? 14.766 -27.406 -23.5 1 96.31 80 ARG B O 1
ATOM 4243 N N . ILE B 1 81 ? 16.609 -26.469 -22.531 1 98.31 81 ILE B N 1
ATOM 4244 C CA . ILE B 1 81 ? 17.5 -27.578 -22.891 1 98.31 81 ILE B CA 1
ATOM 4245 C C . ILE B 1 81 ? 18.062 -28.219 -21.625 1 98.31 81 ILE B C 1
ATOM 4247 O O . ILE B 1 81 ? 18.578 -27.516 -20.75 1 98.31 81 ILE B O 1
ATOM 4251 N N . SER B 1 82 ? 18 -29.562 -21.5 1 98.19 82 SER B N 1
ATOM 4252 C CA . SER B 1 82 ? 18.531 -30.266 -20.344 1 98.19 82 SER B CA 1
ATOM 4253 C C . SER B 1 82 ? 19.281 -31.531 -20.75 1 98.19 82 SER B C 1
ATOM 4255 O O . SER B 1 82 ? 18.969 -32.125 -21.781 1 98.19 82 SER B O 1
ATOM 4257 N N . LEU B 1 83 ? 20.359 -31.844 -19.984 1 97.88 83 LEU B N 1
ATOM 4258 C CA . LEU B 1 83 ? 21.078 -33.094 -20.094 1 97.88 83 LEU B CA 1
ATOM 4259 C C . LEU B 1 83 ? 20.828 -33.969 -18.859 1 97.88 83 LEU B C 1
ATOM 4261 O O . LEU B 1 83 ? 20.938 -33.5 -17.734 1 97.88 83 LEU B O 1
ATOM 4265 N N . GLU B 1 84 ? 20.453 -35.25 -19.156 1 98.06 84 GLU B N 1
ATOM 4266 C CA . GLU B 1 84 ? 20.156 -36.188 -18.062 1 98.06 84 GLU B CA 1
ATOM 4267 C C . GLU B 1 84 ? 20.922 -37.5 -18.234 1 98.06 84 GLU B C 1
ATOM 4269 O O . GLU B 1 84 ? 21.016 -38.031 -19.344 1 98.06 84 GLU B O 1
ATOM 4274 N N . GLU B 1 85 ? 21.516 -37.938 -17.078 1 97.81 85 GLU B N 1
ATOM 4275 C CA . GLU B 1 85 ? 22.125 -39.281 -17 1 97.81 85 GLU B CA 1
ATOM 4276 C C . GLU B 1 85 ? 21.469 -40.125 -15.914 1 97.81 85 GLU B C 1
ATOM 4278 O O . GLU B 1 85 ? 21.484 -39.781 -14.742 1 97.81 85 GLU B O 1
ATOM 4283 N N . THR B 1 86 ? 20.938 -41.219 -16.391 1 97.94 86 THR B N 1
ATOM 4284 C CA . THR B 1 86 ? 20.25 -42.094 -15.461 1 97.94 86 THR B CA 1
ATOM 4285 C C . THR B 1 86 ? 20.859 -43.5 -15.484 1 97.94 86 THR B C 1
ATOM 4287 O O . THR B 1 86 ? 20.938 -44.125 -16.547 1 97.94 86 THR B O 1
ATOM 4290 N N . GLY B 1 87 ? 21.25 -44.031 -14.297 1 97.56 87 GLY B N 1
ATOM 4291 C CA . GLY B 1 87 ? 21.656 -45.438 -14.117 1 97.56 87 GLY B CA 1
ATOM 4292 C C . GLY B 1 87 ? 20.625 -46.25 -13.352 1 97.56 87 GLY B C 1
ATOM 4293 O O . GLY B 1 87 ? 20.172 -45.844 -12.281 1 97.56 87 GLY B O 1
ATOM 4294 N N . VAL B 1 88 ? 20.25 -47.375 -13.992 1 97.44 88 VAL B N 1
ATOM 4295 C CA . VAL B 1 88 ? 19.219 -48.188 -13.359 1 97.44 88 VAL B CA 1
ATOM 4296 C C . VAL B 1 88 ? 19.641 -49.656 -13.352 1 97.44 88 VAL B C 1
ATOM 4298 O O . VAL B 1 88 ? 20.359 -50.125 -14.25 1 97.44 88 VAL B O 1
ATOM 4301 N N . SER B 1 89 ? 19.25 -50.438 -12.281 1 97.5 89 SER B N 1
ATOM 4302 C CA . SER B 1 89 ? 19.266 -51.875 -12.195 1 97.5 89 SER B CA 1
ATOM 4303 C C . SER B 1 89 ? 17.875 -52.438 -11.867 1 97.5 89 SER B C 1
ATOM 4305 O O . SER B 1 89 ? 17.219 -51.938 -10.945 1 97.5 89 SER B O 1
ATOM 4307 N N . THR B 1 90 ? 17.469 -53.344 -12.75 1 97.12 90 THR B N 1
ATOM 4308 C CA . THR B 1 90 ? 16.125 -53.812 -12.5 1 97.12 90 THR B CA 1
ATOM 4309 C C . THR B 1 90 ? 15.984 -55.281 -12.938 1 97.12 90 THR B C 1
ATOM 4311 O O . THR B 1 90 ? 16.812 -55.781 -13.703 1 97.12 90 THR B O 1
ATOM 4314 N N . ASN B 1 91 ? 14.984 -55.969 -12.336 1 96.69 91 ASN B N 1
ATOM 4315 C CA . ASN B 1 91 ? 14.578 -57.312 -12.789 1 96.69 91 ASN B CA 1
ATOM 4316 C C . ASN B 1 91 ? 13.125 -57.312 -13.242 1 96.69 91 ASN B C 1
ATOM 4318 O O . ASN B 1 91 ? 12.516 -58.406 -13.352 1 96.69 91 ASN B O 1
ATOM 4322 N N . ASP B 1 92 ? 12.594 -56.125 -13.398 1 95.62 92 ASP B N 1
ATOM 4323 C CA . ASP B 1 92 ? 11.25 -56.031 -13.953 1 95.62 92 ASP B CA 1
ATOM 4324 C C . ASP B 1 92 ? 11.203 -56.562 -15.391 1 95.62 92 ASP B C 1
ATOM 4326 O O . ASP B 1 92 ? 11.922 -56.062 -16.266 1 95.62 92 ASP B O 1
ATOM 4330 N N . PRO B 1 93 ? 10.359 -57.469 -15.711 1 93.69 93 PRO B N 1
ATOM 4331 C CA . PRO B 1 93 ? 10.445 -58.156 -17 1 93.69 93 PRO B CA 1
ATOM 4332 C C . PRO B 1 93 ? 10.273 -57.219 -18.188 1 93.69 93 PRO B C 1
ATOM 4334 O O . PRO B 1 93 ? 11.031 -57.281 -19.156 1 93.69 93 PRO B O 1
ATOM 4337 N N . LEU B 1 94 ? 9.344 -56.469 -18.016 1 89.56 94 LEU B N 1
ATOM 4338 C CA . LEU B 1 94 ? 9.094 -55.562 -19.125 1 89.56 94 LEU B CA 1
ATOM 4339 C C . LEU B 1 94 ? 10.258 -54.594 -19.312 1 89.56 94 LEU B C 1
ATOM 4341 O O . LEU B 1 94 ? 10.68 -54.312 -20.438 1 89.56 94 LEU B O 1
ATOM 4345 N N . ASN B 1 95 ? 10.812 -54.062 -18.297 1 93.06 95 ASN B N 1
ATOM 4346 C CA . ASN B 1 95 ? 11.914 -53.125 -18.375 1 93.06 95 ASN B CA 1
ATOM 4347 C C . ASN B 1 95 ? 13.188 -53.781 -18.891 1 93.06 95 ASN B C 1
ATOM 4349 O O . ASN B 1 95 ? 13.93 -53.188 -19.672 1 93.06 95 ASN B O 1
ATOM 4353 N N . VAL B 1 96 ? 13.406 -55 -18.391 1 93.19 96 VAL B N 1
ATOM 4354 C CA . VAL B 1 96 ? 14.594 -55.688 -18.844 1 93.19 96 VAL B CA 1
ATOM 4355 C C . VAL B 1 96 ? 14.531 -55.906 -20.344 1 93.19 96 VAL B C 1
ATOM 4357 O O . VAL B 1 96 ? 15.508 -55.656 -21.062 1 93.19 96 VAL B O 1
ATOM 4360 N N . PHE B 1 97 ? 13.406 -56.375 -20.75 1 91.25 97 PHE B N 1
ATOM 4361 C CA . PHE B 1 97 ? 13.234 -56.562 -22.172 1 91.25 97 PHE B CA 1
ATOM 4362 C C . PHE B 1 97 ? 13.414 -55.25 -22.922 1 91.25 97 PHE B C 1
ATOM 4364 O O . PHE B 1 97 ? 14.094 -55.188 -23.953 1 91.25 97 PHE B O 1
ATOM 4371 N N . GLY B 1 98 ? 12.875 -54.188 -22.469 1 91.62 98 GLY B N 1
ATOM 4372 C CA . GLY B 1 98 ? 12.984 -52.844 -23.078 1 91.62 98 GLY B CA 1
ATOM 4373 C C . GLY B 1 98 ? 14.414 -52.344 -23.141 1 91.62 98 GLY B C 1
ATOM 4374 O O . GLY B 1 98 ? 14.836 -51.781 -24.156 1 91.62 98 GLY B O 1
ATOM 4375 N N . PHE B 1 99 ? 15.078 -52.531 -22.125 1 93.5 99 PHE B N 1
ATOM 4376 C CA . PHE B 1 99 ? 16.469 -52.062 -22.094 1 93.5 99 PHE B CA 1
ATOM 4377 C C . PHE B 1 99 ? 17.328 -52.844 -23.062 1 93.5 99 PHE B C 1
ATOM 4379 O O . PHE B 1 99 ? 18.219 -52.281 -23.703 1 93.5 99 PHE B O 1
ATOM 4386 N N . LYS B 1 100 ? 17.031 -54.094 -23.094 1 93.19 100 LYS B N 1
ATOM 4387 C CA . LYS B 1 100 ? 17.766 -54.906 -24.062 1 93.19 100 LYS B CA 1
ATOM 4388 C C . LYS B 1 100 ? 17.531 -54.406 -25.484 1 93.19 100 LYS B C 1
ATOM 4390 O O . LYS B 1 100 ? 18.453 -54.344 -26.297 1 93.19 100 LYS B O 1
ATOM 4395 N N . LEU B 1 101 ? 16.375 -54.094 -25.766 1 91.56 101 LEU B N 1
ATOM 4396 C CA . LEU B 1 101 ? 16.047 -53.562 -27.078 1 91.56 101 LEU B CA 1
ATOM 4397 C C . LEU B 1 101 ? 16.766 -52.219 -27.312 1 91.56 101 LEU B C 1
ATOM 4399 O O . LEU B 1 101 ? 17.344 -52 -28.375 1 91.56 101 LEU B O 1
ATOM 4403 N N . LYS B 1 102 ? 16.672 -51.344 -26.328 1 93.44 102 LYS B N 1
ATOM 4404 C CA . LYS B 1 102 ? 17.234 -50 -26.469 1 93.44 102 LYS B CA 1
ATOM 4405 C C . LYS B 1 102 ? 18.75 -50.062 -26.609 1 93.44 102 LYS B C 1
ATOM 4407 O O . LYS B 1 102 ? 19.344 -49.188 -27.234 1 93.44 102 LYS B O 1
ATOM 4412 N N . GLN B 1 103 ? 19.266 -51.062 -26.016 1 93.56 103 GLN B N 1
ATOM 4413 C CA . GLN B 1 103 ? 20.719 -51.25 -26.141 1 93.56 103 GLN B CA 1
ATOM 4414 C C . GLN B 1 103 ? 21.047 -52.031 -27.422 1 93.56 103 GLN B C 1
ATOM 4416 O O . GLN B 1 103 ? 22.219 -52.344 -27.672 1 93.56 103 GLN B O 1
ATOM 4421 N N . GLU B 1 104 ? 20.109 -52.406 -28.125 1 91 104 GLU B N 1
ATOM 4422 C CA . GLU B 1 104 ? 20.25 -53.188 -29.375 1 91 104 GLU B CA 1
ATOM 4423 C C . GLU B 1 104 ? 20.891 -54.531 -29.109 1 91 104 GLU B C 1
ATOM 4425 O O . GLU B 1 104 ? 21.75 -54.969 -29.891 1 91 104 GLU B O 1
ATOM 4430 N N . SER B 1 105 ? 20.531 -55.094 -28.031 1 88.69 105 SER B N 1
ATOM 4431 C CA . SER B 1 105 ? 21.203 -56.344 -27.641 1 88.69 105 SER B CA 1
ATOM 4432 C C . SER B 1 105 ? 20.219 -57.5 -27.5 1 88.69 105 SER B C 1
ATOM 4434 O O . SER B 1 105 ? 20.562 -58.531 -26.922 1 88.69 105 SER B O 1
ATOM 4436 N N . ALA B 1 106 ? 19.047 -57.281 -27.969 1 89.44 106 ALA B N 1
ATOM 4437 C CA . ALA B 1 106 ? 18.062 -58.344 -27.875 1 89.44 106 ALA B CA 1
ATOM 4438 C C . ALA B 1 106 ? 18.406 -59.5 -28.812 1 89.44 106 ALA B C 1
ATOM 4440 O O . ALA B 1 106 ? 18.828 -59.25 -29.953 1 89.44 106 ALA B O 1
ATOM 4441 N N . THR B 1 107 ? 18.266 -60.75 -28.344 1 87.88 107 THR B N 1
ATOM 4442 C CA . THR B 1 107 ? 18.484 -61.938 -29.141 1 87.88 107 THR B CA 1
ATOM 4443 C C . THR B 1 107 ? 17.234 -62.812 -29.141 1 87.88 107 THR B C 1
ATOM 4445 O O . THR B 1 107 ? 16.297 -62.562 -28.391 1 87.88 107 THR B O 1
ATOM 4448 N N . THR B 1 108 ? 17.25 -63.812 -30 1 87.62 108 THR B N 1
ATOM 4449 C CA . THR B 1 108 ? 16.141 -64.75 -30.094 1 87.62 108 THR B CA 1
ATOM 4450 C C . THR B 1 108 ? 15.883 -65.438 -28.766 1 87.62 108 THR B C 1
ATOM 4452 O O . THR B 1 108 ? 14.742 -65.75 -28.422 1 87.62 108 THR B O 1
ATOM 4455 N N . ALA B 1 109 ? 16.906 -65.625 -28.062 1 86.5 109 ALA B N 1
ATOM 4456 C CA . ALA B 1 109 ? 16.797 -66.312 -26.781 1 86.5 109 ALA B CA 1
ATOM 4457 C C . ALA B 1 109 ? 15.984 -65.5 -25.781 1 86.5 109 ALA B C 1
ATOM 4459 O O . ALA B 1 109 ? 15.383 -66.062 -24.859 1 86.5 109 ALA B O 1
ATOM 4460 N N . ASP B 1 110 ? 15.938 -64.25 -26.031 1 87.94 110 ASP B N 1
ATOM 4461 C CA . ASP B 1 110 ? 15.258 -63.375 -25.109 1 87.94 110 ASP B CA 1
ATOM 4462 C C . ASP B 1 110 ? 13.742 -63.469 -25.25 1 87.94 110 ASP B C 1
ATOM 4464 O O . ASP B 1 110 ? 13 -63 -24.391 1 87.94 110 ASP B O 1
ATOM 4468 N N . PHE B 1 111 ? 13.305 -64.125 -26.25 1 87.19 111 PHE B N 1
ATOM 4469 C CA . PHE B 1 111 ? 11.875 -64.25 -26.484 1 87.19 111 PHE B CA 1
ATOM 4470 C C . PHE B 1 111 ? 11.336 -65.5 -25.828 1 87.19 111 PHE B C 1
ATOM 4472 O O . PHE B 1 111 ? 10.141 -65.812 -25.922 1 87.19 111 PHE B O 1
ATOM 4479 N N . ASN B 1 112 ? 12.195 -66.188 -25.188 1 89.38 112 ASN B N 1
ATOM 4480 C CA . ASN B 1 112 ? 11.742 -67.375 -24.391 1 89.38 112 ASN B CA 1
ATOM 4481 C C . ASN B 1 112 ? 10.867 -66.875 -23.219 1 89.38 112 ASN B C 1
ATOM 4483 O O . ASN B 1 112 ? 11.32 -66.188 -22.344 1 89.38 112 ASN B O 1
ATOM 4487 N N . PRO B 1 113 ? 9.672 -67.5 -23.219 1 89.5 113 PRO B N 1
ATOM 4488 C CA . PRO B 1 113 ? 8.734 -67 -22.188 1 89.5 113 PRO B CA 1
ATOM 4489 C C . PRO B 1 113 ? 9.289 -67.188 -20.766 1 89.5 113 PRO B C 1
ATOM 4491 O O . PRO B 1 113 ? 9.016 -66.375 -19.891 1 89.5 113 PRO B O 1
ATOM 4494 N N . ALA B 1 114 ? 9.953 -68.188 -20.5 1 89.31 114 ALA B N 1
ATOM 4495 C CA . ALA B 1 114 ? 10.523 -68.438 -19.172 1 89.31 114 ALA B CA 1
ATOM 4496 C C . ALA B 1 114 ? 11.5 -67.312 -18.812 1 89.31 114 ALA B C 1
ATOM 4498 O O . ALA B 1 114 ? 11.539 -66.875 -17.656 1 89.31 114 ALA B O 1
ATOM 4499 N N . ARG B 1 115 ? 12.203 -66.875 -19.672 1 87.31 115 ARG B N 1
ATOM 4500 C CA . ARG B 1 115 ? 13.164 -65.75 -19.453 1 87.31 115 ARG B CA 1
ATOM 4501 C C . ARG B 1 115 ? 12.477 -64.438 -19.422 1 87.31 115 ARG B C 1
ATOM 4503 O O . ARG B 1 115 ? 12.906 -63.531 -18.703 1 87.31 115 ARG B O 1
ATOM 4510 N N . LEU B 1 116 ? 11.586 -64.312 -20.281 1 89.06 116 LEU B N 1
ATOM 4511 C CA . LEU B 1 116 ? 10.836 -63.031 -20.359 1 89.06 116 LEU B CA 1
ATOM 4512 C C . LEU B 1 116 ? 10.086 -62.781 -19.062 1 89.06 116 LEU B C 1
ATOM 4514 O O . LEU B 1 116 ? 10.016 -61.625 -18.594 1 89.06 116 LEU B O 1
ATOM 4518 N N . ASN B 1 117 ? 9.594 -63.875 -18.438 1 92.25 117 ASN B N 1
ATOM 4519 C CA . ASN B 1 117 ? 8.75 -63.719 -17.25 1 92.25 117 ASN B CA 1
ATOM 4520 C C . ASN B 1 117 ? 9.586 -63.5 -16 1 92.25 117 ASN B C 1
ATOM 4522 O O . ASN B 1 117 ? 9.102 -62.906 -15.023 1 92.25 117 ASN B O 1
ATOM 4526 N N . ALA B 1 118 ? 10.773 -63.969 -15.984 1 94 118 ALA B N 1
ATOM 4527 C CA . ALA B 1 118 ? 11.633 -63.875 -14.805 1 94 118 ALA B CA 1
ATOM 4528 C C . ALA B 1 118 ? 13.086 -63.625 -15.211 1 94 118 ALA B C 1
ATOM 4530 O O . ALA B 1 118 ? 13.961 -64.438 -14.938 1 94 118 ALA B O 1
ATOM 4531 N N . PRO B 1 119 ? 13.336 -62.531 -15.703 1 93 119 PRO B N 1
ATOM 4532 C CA . PRO B 1 119 ? 14.695 -62.219 -16.172 1 93 119 PRO B CA 1
ATOM 4533 C C . PRO B 1 119 ? 15.664 -61.969 -15.016 1 93 119 PRO B C 1
ATOM 4535 O O . PRO B 1 119 ? 15.242 -61.531 -13.93 1 93 119 PRO B O 1
ATOM 4538 N N . ASP B 1 120 ? 16.953 -62.188 -15.227 1 93.38 120 ASP B N 1
ATOM 4539 C CA . ASP B 1 120 ? 17.984 -61.75 -14.297 1 93.38 120 ASP B CA 1
ATOM 4540 C C . ASP B 1 120 ? 18.094 -60.219 -14.258 1 93.38 120 ASP B C 1
ATOM 4542 O O . ASP B 1 120 ? 17.672 -59.531 -15.195 1 93.38 120 ASP B O 1
ATOM 4546 N N . PRO B 1 121 ? 18.672 -59.719 -13.117 1 95.69 121 PRO B N 1
ATOM 4547 C CA . PRO B 1 121 ? 18.875 -58.25 -13.062 1 95.69 121 PRO B CA 1
ATOM 4548 C C . PRO B 1 121 ? 19.688 -57.719 -14.242 1 95.69 121 PRO B C 1
ATOM 4550 O O . PRO B 1 121 ? 20.641 -58.375 -14.688 1 95.69 121 PRO B O 1
ATOM 4553 N N . TYR B 1 122 ? 19.188 -56.625 -14.789 1 95.44 122 TYR B N 1
ATOM 4554 C CA . TYR B 1 122 ? 19.812 -56 -15.945 1 95.44 122 TYR B CA 1
ATOM 4555 C C . TYR B 1 122 ? 20.078 -54.531 -15.664 1 95.44 122 TYR B C 1
ATOM 4557 O O . TYR B 1 122 ? 19.281 -53.844 -14.992 1 95.44 122 TYR B O 1
ATOM 4565 N N . GLU B 1 123 ? 21.234 -54.094 -16.172 1 96.56 123 GLU B N 1
ATOM 4566 C CA . GLU B 1 123 ? 21.609 -52.688 -15.945 1 96.56 123 GLU B CA 1
ATOM 4567 C C . GLU B 1 123 ? 21.516 -51.875 -17.234 1 96.56 123 GLU B C 1
ATOM 4569 O O . GLU B 1 123 ? 21.812 -52.406 -18.328 1 96.56 123 GLU B O 1
ATOM 4574 N N . ASN B 1 124 ? 21.125 -50.656 -17.094 1 96.75 124 ASN B N 1
ATOM 4575 C CA . ASN B 1 124 ? 21.062 -49.719 -18.219 1 96.75 124 ASN B CA 1
ATOM 4576 C C . ASN B 1 124 ? 21.438 -48.312 -17.797 1 96.75 124 ASN B C 1
ATOM 4578 O O . ASN B 1 124 ? 21 -47.844 -16.75 1 96.75 124 ASN B O 1
ATOM 4582 N N . PHE B 1 125 ? 22.312 -47.75 -18.594 1 97.44 125 PHE B N 1
ATOM 4583 C CA . PHE B 1 125 ? 22.641 -46.344 -18.469 1 97.44 125 PHE B CA 1
ATOM 4584 C C . PHE B 1 125 ? 22.078 -45.531 -19.641 1 97.44 125 PHE B C 1
ATOM 4586 O O . PHE B 1 125 ? 22.406 -45.812 -20.797 1 97.44 125 PHE B O 1
ATOM 4593 N N . THR B 1 126 ? 21.219 -44.562 -19.344 1 97.44 126 THR B N 1
ATOM 4594 C CA . THR B 1 126 ? 20.609 -43.719 -20.359 1 97.44 126 THR B CA 1
ATOM 4595 C C . THR B 1 126 ? 21.172 -42.312 -20.312 1 97.44 126 THR B C 1
ATOM 4597 O O . THR B 1 126 ? 21.078 -41.625 -19.281 1 97.44 126 THR B O 1
ATOM 4600 N N . THR B 1 127 ? 21.812 -41.812 -21.344 1 97.69 127 THR B N 1
ATOM 4601 C CA . THR B 1 127 ? 22.188 -40.438 -21.547 1 97.69 127 THR B CA 1
ATOM 4602 C C . THR B 1 127 ? 21.203 -39.75 -22.484 1 97.69 127 THR B C 1
ATOM 4604 O O . THR B 1 127 ? 21.078 -40.094 -23.656 1 97.69 127 THR B O 1
ATOM 4607 N N . LYS B 1 128 ? 20.516 -38.719 -21.953 1 97.88 128 LYS B N 1
ATOM 4608 C CA . LYS B 1 128 ? 19.438 -38.125 -22.719 1 97.88 128 LYS B CA 1
ATOM 4609 C C . LYS B 1 128 ? 19.578 -36.594 -22.781 1 97.88 128 LYS B C 1
ATOM 4611 O O . LYS B 1 128 ? 19.703 -35.938 -21.75 1 97.88 128 LYS B O 1
ATOM 4616 N N . LEU B 1 129 ? 19.688 -36.062 -24.031 1 97.94 129 LEU B N 1
ATOM 4617 C CA . LEU B 1 129 ? 19.547 -34.625 -24.281 1 97.94 129 LEU B CA 1
ATOM 4618 C C . LEU B 1 129 ? 18.109 -34.281 -24.656 1 97.94 129 LEU B C 1
ATOM 4620 O O . LEU B 1 129 ? 17.562 -34.812 -25.609 1 97.94 129 LEU B O 1
ATOM 4624 N N . GLN B 1 130 ? 17.547 -33.375 -23.891 1 98.25 130 GLN B N 1
ATOM 4625 C CA . GLN B 1 130 ? 16.141 -33.062 -24.094 1 98.25 130 GLN B CA 1
ATOM 4626 C C . GLN B 1 130 ? 15.969 -31.562 -24.406 1 98.25 130 GLN B C 1
ATOM 4628 O O . GLN B 1 130 ? 16.625 -30.719 -23.797 1 98.25 130 GLN B O 1
ATOM 4633 N N . VAL B 1 131 ? 15.055 -31.203 -25.344 1 98.25 131 VAL B N 1
ATOM 4634 C CA . VAL B 1 131 ? 14.695 -29.844 -25.703 1 98.25 131 VAL B CA 1
ATOM 4635 C C . VAL B 1 131 ? 13.172 -29.688 -25.672 1 98.25 131 VAL B C 1
ATOM 4637 O O . VAL B 1 131 ? 12.445 -30.531 -26.188 1 98.25 131 VAL B O 1
ATOM 4640 N N . GLN B 1 132 ? 12.727 -28.719 -24.953 1 98.06 132 GLN B N 1
ATOM 4641 C CA . GLN B 1 132 ? 11.328 -28.328 -24.969 1 98.06 132 GLN B CA 1
ATOM 4642 C C . GLN B 1 132 ? 11.156 -26.906 -25.516 1 98.06 132 GLN B C 1
ATOM 4644 O O . GLN B 1 132 ? 11.805 -25.969 -25.031 1 98.06 132 GLN B O 1
ATOM 4649 N N . GLN B 1 133 ? 10.242 -26.75 -26.5 1 98.19 133 GLN B N 1
ATOM 4650 C CA . GLN B 1 133 ? 10.047 -25.469 -27.172 1 98.19 133 GLN B CA 1
ATOM 4651 C C . GLN B 1 133 ? 8.578 -25.047 -27.141 1 98.19 133 GLN B C 1
ATOM 4653 O O . GLN B 1 133 ? 7.754 -25.625 -27.844 1 98.19 133 GLN B O 1
ATOM 4658 N N . PRO B 1 134 ? 8.312 -24 -26.281 1 97.56 134 PRO B N 1
ATOM 4659 C CA . PRO B 1 134 ? 6.945 -23.469 -26.391 1 97.56 134 PRO B CA 1
ATOM 4660 C C . PRO B 1 134 ? 6.641 -22.922 -27.766 1 97.56 134 PRO B C 1
ATOM 4662 O O . PRO B 1 134 ? 7.469 -22.219 -28.359 1 97.56 134 PRO B O 1
ATOM 4665 N N . LEU B 1 135 ? 5.488 -23.297 -28.328 1 97.75 135 LEU B N 1
ATOM 4666 C CA . LEU B 1 135 ? 5.098 -22.812 -29.641 1 97.75 135 LEU B CA 1
ATOM 4667 C C . LEU B 1 135 ? 3.932 -21.844 -29.547 1 97.75 135 LEU B C 1
ATOM 4669 O O . LEU B 1 135 ? 3.943 -20.781 -30.188 1 97.75 135 LEU B O 1
ATOM 4673 N N . PHE B 1 136 ? 2.924 -22.219 -28.828 1 97.12 136 PHE B N 1
ATOM 4674 C CA . PHE B 1 136 ? 1.733 -21.391 -28.672 1 97.12 136 PHE B CA 1
ATOM 4675 C C . PHE B 1 136 ? 1.195 -21.484 -27.25 1 97.12 136 PHE B C 1
ATOM 4677 O O . PHE B 1 136 ? 0.58 -22.484 -26.875 1 97.12 136 PHE B O 1
ATOM 4684 N N . ASN B 1 137 ? 1.363 -20.484 -26.469 1 96.62 137 ASN B N 1
ATOM 4685 C CA . ASN B 1 137 ? 0.905 -20.344 -25.094 1 96.62 137 ASN B CA 1
ATOM 4686 C C . ASN B 1 137 ? 0.385 -18.938 -24.812 1 96.62 137 ASN B C 1
ATOM 4688 O O . ASN B 1 137 ? 1.071 -18.125 -24.188 1 96.62 137 ASN B O 1
ATOM 4692 N N . PRO B 1 138 ? -0.813 -18.719 -25.188 1 95.44 138 PRO B N 1
ATOM 4693 C CA . PRO B 1 138 ? -1.321 -17.344 -25.203 1 95.44 138 PRO B CA 1
ATOM 4694 C C . PRO B 1 138 ? -1.407 -16.734 -23.812 1 95.44 138 PRO B C 1
ATOM 4696 O O . PRO B 1 138 ? -1.224 -15.523 -23.641 1 95.44 138 PRO B O 1
ATOM 4699 N N . ASP B 1 139 ? -1.792 -17.531 -22.734 1 96.44 139 ASP B N 1
ATOM 4700 C CA . ASP B 1 139 ? -1.847 -17 -21.375 1 96.44 139 ASP B CA 1
ATOM 4701 C C . ASP B 1 139 ? -0.501 -16.406 -20.953 1 96.44 139 ASP B C 1
ATOM 4703 O O . ASP B 1 139 ? -0.452 -15.367 -20.297 1 96.44 139 ASP B O 1
ATOM 4707 N N . GLN B 1 140 ? 0.559 -17.062 -21.375 1 96.88 140 GLN B N 1
ATOM 4708 C CA . GLN B 1 140 ? 1.896 -16.594 -21.016 1 96.88 140 GLN B CA 1
ATOM 4709 C C . GLN B 1 140 ? 2.248 -15.305 -21.75 1 96.88 140 GLN B C 1
ATOM 4711 O O . GLN B 1 140 ? 2.99 -14.477 -21.219 1 96.88 140 GLN B O 1
ATOM 4716 N N . LEU B 1 141 ? 1.734 -15.156 -22.969 1 96.31 141 LEU B N 1
ATOM 4717 C CA . LEU B 1 141 ? 1.974 -13.938 -23.734 1 96.31 141 LEU B CA 1
ATOM 4718 C C . LEU B 1 141 ? 1.357 -12.734 -23.031 1 96.31 141 LEU B C 1
ATOM 4720 O O . LEU B 1 141 ? 1.99 -11.68 -22.922 1 96.31 141 LEU B O 1
ATOM 4724 N N . PHE B 1 142 ? 0.193 -12.938 -22.625 1 97.75 142 PHE B N 1
ATOM 4725 C CA . PHE B 1 142 ? -0.494 -11.844 -21.953 1 97.75 142 PHE B CA 1
ATOM 4726 C C . PHE B 1 142 ? 0.111 -11.594 -20.578 1 97.75 142 PHE B C 1
ATOM 4728 O O . PHE B 1 142 ? 0.151 -10.445 -20.109 1 97.75 142 PHE B O 1
ATOM 4735 N N . ARG B 1 143 ? 0.573 -12.625 -19.875 1 97.56 143 ARG B N 1
ATOM 4736 C CA . ARG B 1 143 ? 1.292 -12.438 -18.609 1 97.56 143 ARG B CA 1
ATOM 4737 C C . ARG B 1 143 ? 2.539 -11.586 -18.828 1 97.56 143 ARG B C 1
ATOM 4739 O O . ARG B 1 143 ? 2.84 -10.703 -18.016 1 97.56 143 ARG B O 1
ATOM 4746 N N . ARG B 1 144 ? 3.277 -11.859 -19.906 1 97.75 144 ARG B N 1
ATOM 4747 C CA . ARG B 1 144 ? 4.453 -11.062 -20.234 1 97.75 144 ARG B CA 1
ATOM 4748 C C . ARG B 1 144 ? 4.082 -9.602 -20.438 1 97.75 144 ARG B C 1
ATOM 4750 O O . ARG B 1 144 ? 4.77 -8.703 -19.953 1 97.75 144 ARG B O 1
ATOM 4757 N N . SER B 1 145 ? 3.025 -9.414 -21.156 1 98.12 145 SER B N 1
ATOM 4758 C CA . SER B 1 145 ? 2.551 -8.055 -21.391 1 98.12 145 SER B CA 1
ATOM 4759 C C . SER B 1 145 ? 2.195 -7.363 -20.078 1 98.12 145 SER B C 1
ATOM 4761 O O . SER B 1 145 ? 2.441 -6.164 -19.922 1 98.12 145 SER B O 1
ATOM 4763 N N . ALA B 1 146 ? 1.579 -8.117 -19.141 1 98.44 146 ALA B N 1
ATOM 4764 C CA . ALA B 1 146 ? 1.252 -7.57 -17.828 1 98.44 146 ALA B CA 1
ATOM 4765 C C . ALA B 1 146 ? 2.512 -7.129 -17.094 1 98.44 146 ALA B C 1
ATOM 4767 O O . ALA B 1 146 ? 2.553 -6.039 -16.516 1 98.44 146 ALA B O 1
ATOM 4768 N N . VAL B 1 147 ? 3.541 -7.918 -17.156 1 98.31 147 VAL B N 1
ATOM 4769 C CA . VAL B 1 147 ? 4.781 -7.609 -16.453 1 98.31 147 VAL B CA 1
ATOM 4770 C C . VAL B 1 147 ? 5.453 -6.398 -17.094 1 98.31 147 VAL B C 1
ATOM 4772 O O . VAL B 1 147 ? 6.059 -5.574 -16.406 1 98.31 147 VAL B O 1
ATOM 4775 N N . LYS B 1 148 ? 5.379 -6.332 -18.406 1 98.62 148 LYS B N 1
ATOM 4776 C CA . LYS B 1 148 ? 5.906 -5.156 -19.094 1 98.62 148 LYS B CA 1
ATOM 4777 C C . LYS B 1 148 ? 5.238 -3.881 -18.594 1 98.62 148 LYS B C 1
ATOM 4779 O O . LYS B 1 148 ? 5.918 -2.885 -18.328 1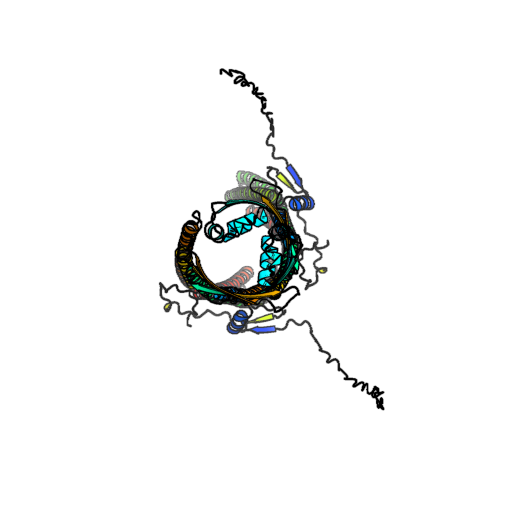 98.62 148 LYS B O 1
ATOM 4784 N N . ASN B 1 149 ? 3.934 -3.969 -18.484 1 98.81 149 ASN B N 1
ATOM 4785 C CA . ASN B 1 149 ? 3.211 -2.812 -17.953 1 98.81 149 ASN B CA 1
ATOM 4786 C C . ASN B 1 149 ? 3.576 -2.535 -16.5 1 98.81 149 ASN B C 1
ATOM 4788 O O . ASN B 1 149 ? 3.621 -1.378 -16.078 1 98.81 149 ASN B O 1
ATOM 4792 N N . GLN B 1 150 ? 3.852 -3.537 -15.711 1 98.62 150 GLN B N 1
ATOM 4793 C CA . GLN B 1 150 ? 4.348 -3.35 -14.359 1 98.62 150 GLN B CA 1
ATOM 4794 C C . GLN B 1 150 ? 5.707 -2.65 -14.359 1 98.62 150 GLN B C 1
ATOM 4796 O O . GLN B 1 150 ? 5.98 -1.814 -13.492 1 98.62 150 GLN B O 1
ATOM 4801 N N . LEU B 1 151 ? 6.523 -3.035 -15.32 1 98.56 151 LEU B N 1
ATOM 4802 C CA . LEU B 1 151 ? 7.82 -2.377 -15.461 1 98.56 151 LEU B CA 1
ATOM 4803 C C . LEU B 1 151 ? 7.645 -0.893 -15.766 1 98.56 151 LEU B C 1
ATOM 4805 O O . LEU B 1 151 ? 8.312 -0.049 -15.164 1 98.56 151 LEU B O 1
ATOM 4809 N N . ASN B 1 152 ? 6.73 -0.621 -16.672 1 98.69 152 ASN B N 1
ATOM 4810 C CA . ASN B 1 152 ? 6.449 0.777 -16.984 1 98.69 152 ASN B CA 1
ATOM 4811 C C . ASN B 1 152 ? 5.914 1.523 -15.758 1 98.69 152 ASN B C 1
ATOM 4813 O O . ASN B 1 152 ? 6.242 2.691 -15.547 1 98.69 152 ASN B O 1
ATOM 4817 N N . ALA B 1 153 ? 5.086 0.885 -14.922 1 98.62 153 ALA B N 1
ATOM 4818 C CA . ALA B 1 153 ? 4.551 1.486 -13.695 1 98.62 153 ALA B CA 1
ATOM 4819 C C . ALA B 1 153 ? 5.672 1.851 -12.727 1 98.62 153 ALA B C 1
ATOM 4821 O O . ALA B 1 153 ? 5.68 2.943 -12.156 1 98.62 153 ALA B O 1
ATOM 4822 N N . VAL B 1 154 ? 6.613 0.988 -12.562 1 98.44 154 VAL B N 1
ATOM 4823 C CA . VAL B 1 154 ? 7.684 1.21 -11.594 1 98.44 154 VAL B CA 1
ATOM 4824 C C . VAL B 1 154 ? 8.625 2.301 -12.109 1 98.44 154 VAL B C 1
ATOM 4826 O O . VAL B 1 154 ? 9.188 3.064 -11.32 1 98.44 154 VAL B O 1
ATOM 4829 N N . LYS B 1 155 ? 8.773 2.408 -13.453 1 98.5 155 LYS B N 1
ATOM 4830 C CA . LYS B 1 155 ? 9.539 3.514 -14.016 1 98.5 155 LYS B CA 1
ATOM 4831 C C . LYS B 1 155 ? 8.891 4.855 -13.688 1 98.5 155 LYS B C 1
ATOM 4833 O O . LYS B 1 155 ? 9.578 5.805 -13.312 1 98.5 155 LYS B O 1
ATOM 4838 N N . GLU B 1 156 ? 7.543 4.855 -13.852 1 97.94 156 GLU B N 1
ATOM 4839 C CA . GLU B 1 156 ? 6.82 6.066 -13.484 1 97.94 156 GLU B CA 1
ATOM 4840 C C . GLU B 1 156 ? 6.926 6.34 -11.984 1 97.94 156 GLU B C 1
ATOM 4842 O O . GLU B 1 156 ? 7 7.496 -11.562 1 97.94 156 GLU B O 1
ATOM 4847 N N . GLN B 1 157 ? 6.945 5.344 -11.164 1 97.62 157 GLN B N 1
ATOM 4848 C CA . GLN B 1 157 ? 7.09 5.5 -9.727 1 97.62 157 GLN B CA 1
ATOM 4849 C C . GLN B 1 157 ? 8.43 6.133 -9.375 1 97.62 157 GLN B C 1
ATOM 4851 O O . GLN B 1 157 ? 8.523 6.91 -8.422 1 97.62 157 GLN B O 1
ATOM 4856 N N . LEU B 1 158 ? 9.484 5.766 -10.133 1 97.44 158 LEU B N 1
ATOM 4857 C CA . LEU B 1 158 ? 10.773 6.41 -9.938 1 97.44 158 LEU B CA 1
ATOM 4858 C C . LEU B 1 158 ? 10.68 7.914 -10.172 1 97.44 158 LEU B C 1
ATOM 4860 O O . LEU B 1 158 ? 11.211 8.703 -9.383 1 97.44 158 LEU B O 1
ATOM 4864 N N . GLU B 1 159 ? 10 8.266 -11.211 1 96.06 159 GLU B N 1
ATOM 4865 C CA . GLU B 1 159 ? 9.836 9.68 -11.516 1 96.06 159 GLU B CA 1
ATOM 4866 C C . GLU B 1 159 ? 9.117 10.406 -10.375 1 96.06 159 GLU B C 1
ATOM 4868 O O . GLU B 1 159 ? 9.5 11.516 -10 1 96.06 159 GLU B O 1
ATOM 4873 N N . GLY B 1 160 ? 8.062 9.766 -9.836 1 95.69 160 GLY B N 1
ATOM 48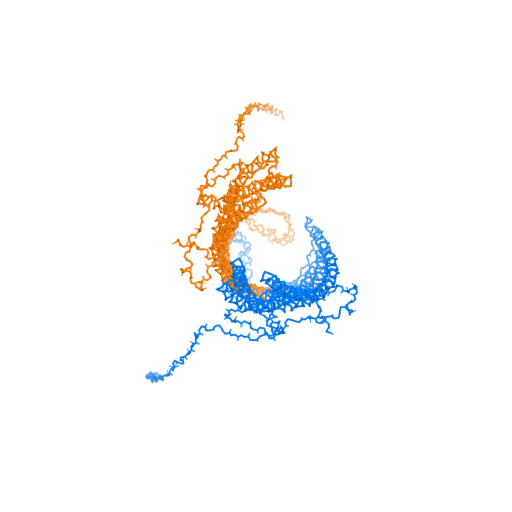74 C CA . GLY B 1 160 ? 7.367 10.344 -8.688 1 95.69 160 GLY B CA 1
ATOM 4875 C C . GLY B 1 160 ? 8.25 10.469 -7.461 1 95.69 160 GLY B C 1
ATOM 4876 O O . GLY B 1 160 ? 8.211 11.484 -6.766 1 95.69 160 GLY B O 1
ATOM 4877 N N . THR B 1 161 ? 9.039 9.477 -7.234 1 96.75 161 THR B N 1
ATOM 4878 C CA . THR B 1 161 ? 9.953 9.477 -6.094 1 96.75 161 THR B CA 1
ATOM 4879 C C . THR B 1 161 ? 11 10.578 -6.234 1 96.75 161 THR B C 1
ATOM 4881 O O . THR B 1 161 ? 11.344 11.25 -5.258 1 96.75 161 THR B O 1
ATOM 4884 N N . GLN B 1 162 ? 11.453 10.75 -7.441 1 96.44 162 GLN B N 1
ATOM 4885 C CA . GLN B 1 162 ? 12.406 11.82 -7.707 1 96.44 162 GLN B CA 1
ATOM 4886 C C . GLN B 1 162 ? 11.789 13.188 -7.438 1 96.44 162 GLN B C 1
ATOM 4888 O O . GLN B 1 162 ? 12.43 14.055 -6.828 1 96.44 162 GLN B O 1
ATOM 4893 N N . SER B 1 163 ? 10.594 13.32 -7.879 1 95.31 163 SER B N 1
ATOM 4894 C CA . SER B 1 163 ? 9.898 14.578 -7.648 1 95.31 163 SER B CA 1
ATOM 4895 C C . SER B 1 163 ? 9.703 14.836 -6.156 1 95.31 163 SER B C 1
ATOM 4897 O O . SER B 1 163 ? 9.883 15.961 -5.684 1 95.31 163 SER B O 1
ATOM 4899 N N . TYR B 1 164 ? 9.305 13.844 -5.434 1 96.69 164 TYR B N 1
ATOM 4900 C CA . TYR B 1 164 ? 9.102 13.984 -3.996 1 96.69 164 TYR B CA 1
ATOM 4901 C C . TYR B 1 164 ? 10.422 14.273 -3.283 1 96.69 164 TYR B C 1
ATOM 4903 O O . TYR B 1 164 ? 10.469 15.086 -2.359 1 96.69 164 TYR B O 1
ATOM 4911 N N . ALA B 1 165 ? 11.469 13.625 -3.75 1 96.94 165 ALA B N 1
ATOM 4912 C CA . ALA B 1 165 ? 12.797 13.883 -3.189 1 96.94 165 ALA B CA 1
ATOM 4913 C C . ALA B 1 165 ? 13.219 15.328 -3.441 1 96.94 165 ALA B C 1
ATOM 4915 O O . ALA B 1 165 ? 13.766 15.984 -2.551 1 96.94 165 ALA B O 1
ATOM 4916 N N . ARG B 1 166 ? 13.008 15.742 -4.625 1 96.5 166 ARG B N 1
ATOM 4917 C CA . ARG B 1 166 ? 13.312 17.125 -4.961 1 96.5 166 ARG B CA 1
ATOM 4918 C C . ARG B 1 166 ? 12.586 18.094 -4.031 1 96.5 166 ARG B C 1
ATOM 4920 O O . ARG B 1 166 ? 13.172 19.078 -3.57 1 96.5 166 ARG B O 1
ATOM 4927 N N . PHE B 1 167 ? 11.344 17.781 -3.768 1 97.06 167 PHE B N 1
ATOM 4928 C CA . PHE B 1 167 ? 10.555 18.594 -2.863 1 97.06 167 PHE B CA 1
ATOM 4929 C C . PHE B 1 167 ? 11.164 18.609 -1.467 1 97.06 167 PHE B C 1
ATOM 4931 O O . PHE B 1 167 ? 11.305 19.672 -0.851 1 97.06 167 PHE B O 1
ATOM 4938 N N . GLN B 1 168 ? 11.508 17.469 -0.984 1 97.81 168 GLN B N 1
ATOM 4939 C CA . GLN B 1 168 ? 12.086 17.375 0.353 1 97.81 168 GLN B CA 1
ATOM 4940 C C . GLN B 1 168 ? 13.391 18.156 0.449 1 97.81 168 GLN B C 1
ATOM 4942 O O . GLN B 1 168 ? 13.641 18.844 1.446 1 97.81 168 GLN B O 1
ATOM 4947 N N . VAL B 1 169 ? 14.164 18.047 -0.574 1 98 169 VAL B N 1
ATOM 4948 C CA . VAL B 1 169 ? 15.445 18.75 -0.594 1 98 169 VAL B CA 1
ATOM 4949 C C . VAL B 1 169 ? 15.211 20.25 -0.642 1 98 169 VAL B C 1
ATOM 4951 O O . VAL B 1 169 ? 15.859 21.016 0.086 1 98 169 VAL B O 1
ATOM 4954 N N . LYS B 1 170 ? 14.312 20.703 -1.475 1 96.69 170 LYS B N 1
ATOM 4955 C CA . LYS B 1 170 ? 13.977 22.125 -1.524 1 96.69 170 LYS B CA 1
ATOM 4956 C C . LYS B 1 170 ? 13.516 22.625 -0.16 1 96.69 170 LYS B C 1
ATOM 4958 O O . LYS B 1 170 ? 13.969 23.672 0.309 1 96.69 170 LYS B O 1
ATOM 4963 N N . ASP B 1 171 ? 12.602 21.828 0.451 1 97.69 171 ASP B N 1
ATOM 4964 C CA . ASP B 1 171 ? 12.078 22.188 1.766 1 97.69 171 ASP B CA 1
ATOM 4965 C C . ASP B 1 171 ? 13.203 22.344 2.783 1 97.69 171 ASP B C 1
ATOM 4967 O O . ASP B 1 171 ? 13.281 23.359 3.475 1 97.69 171 ASP B O 1
ATOM 4971 N N . THR B 1 172 ? 14.102 21.391 2.783 1 98.44 172 THR B N 1
ATOM 4972 C CA . THR B 1 172 ? 15.172 21.391 3.77 1 98.44 172 THR B CA 1
ATOM 4973 C C . THR B 1 172 ? 16.188 22.5 3.465 1 98.44 172 THR B C 1
ATOM 4975 O O . THR B 1 172 ? 16.703 23.141 4.379 1 98.44 172 THR B O 1
ATOM 4978 N N . TYR B 1 173 ? 16.516 22.75 2.23 1 98.06 173 TYR B N 1
ATOM 4979 C CA . TYR B 1 173 ? 17.422 23.812 1.842 1 98.06 173 TYR B CA 1
ATOM 4980 C C . TYR B 1 173 ? 16.859 25.172 2.23 1 98.06 173 TYR B C 1
ATOM 4982 O O . TYR B 1 173 ? 17.578 26.016 2.77 1 98.06 173 TYR B O 1
ATOM 4990 N N . TYR B 1 174 ? 15.57 25.391 1.956 1 97.56 174 TYR B N 1
ATOM 4991 C CA . TYR B 1 174 ? 14.93 26.641 2.359 1 97.56 174 TYR B CA 1
ATOM 4992 C C . TYR B 1 174 ? 14.922 26.781 3.877 1 97.56 174 TYR B C 1
ATOM 4994 O O . TYR B 1 174 ? 15.031 27.891 4.402 1 97.56 174 TYR B O 1
ATOM 5002 N N . GLN B 1 175 ? 14.742 25.656 4.539 1 97.94 175 GLN B N 1
ATOM 5003 C CA . GLN B 1 175 ? 14.836 25.688 5.996 1 97.94 175 GLN B CA 1
ATOM 5004 C C . GLN B 1 175 ? 16.234 26.125 6.449 1 97.94 175 GLN B C 1
ATOM 5006 O O . GLN B 1 175 ? 16.375 26.859 7.43 1 97.94 175 GLN B O 1
ATOM 5011 N N . LEU B 1 176 ? 17.203 25.656 5.73 1 97.81 176 LEU B N 1
ATOM 5012 C CA . LEU B 1 176 ? 18.562 26.047 6.055 1 97.81 176 LEU B CA 1
ATOM 5013 C C . LEU B 1 176 ? 18.766 27.547 5.863 1 97.81 176 LEU B C 1
ATOM 5015 O O . LEU B 1 176 ? 19.312 28.219 6.734 1 97.81 176 LEU B O 1
ATOM 5019 N N . LEU B 1 177 ? 18.266 28.047 4.75 1 97.81 177 LEU B N 1
ATOM 5020 C CA . LEU B 1 177 ? 18.328 29.484 4.508 1 97.81 177 LEU B CA 1
ATOM 5021 C C . LEU B 1 177 ? 17.594 30.25 5.605 1 97.81 177 LEU B C 1
ATOM 5023 O O . LEU B 1 177 ? 18.094 31.266 6.09 1 97.81 177 LEU B O 1
ATOM 5027 N N . LEU B 1 178 ? 16.453 29.688 5.996 1 97.75 178 LEU B N 1
ATOM 5028 C CA . LEU B 1 178 ? 15.633 30.328 7.027 1 97.75 178 LEU B CA 1
ATOM 5029 C C . LEU B 1 178 ? 16.391 30.375 8.352 1 97.75 178 LEU B C 1
ATOM 5031 O O . LEU B 1 178 ? 16.406 31.422 9.016 1 97.75 178 LEU B O 1
ATOM 5035 N N . THR B 1 179 ? 16.984 29.266 8.711 1 97.25 179 THR B N 1
ATOM 5036 C CA . THR B 1 179 ? 17.688 29.219 9.992 1 97.25 179 THR B CA 1
ATOM 5037 C C . THR B 1 179 ? 18.891 30.172 9.992 1 97.25 179 THR B C 1
ATOM 5039 O O . THR B 1 179 ? 19.188 30.797 11.008 1 97.25 179 THR B O 1
ATOM 5042 N N . GLU B 1 180 ? 19.578 30.312 8.883 1 96.38 180 GLU B N 1
ATOM 5043 C CA . GLU B 1 180 ? 20.688 31.25 8.766 1 96.38 180 GLU B CA 1
ATOM 5044 C C . GLU B 1 180 ? 20.219 32.688 8.953 1 96.38 180 GLU B C 1
ATOM 5046 O O . GLU B 1 180 ? 20.844 33.469 9.695 1 96.38 180 GLU B O 1
ATOM 5051 N N . GLU B 1 181 ? 19.172 33 8.289 1 97 181 GLU B N 1
ATOM 5052 C CA . GLU B 1 181 ? 18.625 34.375 8.383 1 97 181 GLU B CA 1
ATOM 5053 C C . GLU B 1 181 ? 18.078 34.656 9.781 1 97 181 GLU B C 1
ATOM 5055 O O . GLU B 1 181 ? 18.203 35.75 10.289 1 97 181 GLU B O 1
ATOM 5060 N N . ARG B 1 182 ? 17.438 33.625 10.367 1 97.44 182 ARG B N 1
ATOM 5061 C CA . ARG B 1 182 ? 16.922 33.781 11.727 1 97.44 182 ARG B CA 1
ATOM 5062 C C . ARG B 1 182 ? 18.062 34.062 12.711 1 97.44 182 ARG B C 1
ATOM 5064 O O . ARG B 1 182 ? 17.938 34.938 13.57 1 97.44 182 ARG B O 1
ATOM 5071 N N . LEU B 1 183 ? 19.094 33.344 12.562 1 96.75 183 LEU B N 1
ATOM 5072 C CA . LEU B 1 183 ? 20.25 33.562 13.422 1 96.75 183 LEU B CA 1
ATOM 5073 C C . LEU B 1 183 ? 20.828 34.969 13.227 1 96.75 183 LEU B C 1
ATOM 5075 O O . LEU B 1 183 ? 21.234 35.625 14.195 1 96.75 183 LEU B O 1
ATOM 5079 N N . SER B 1 184 ? 20.844 35.438 12.047 1 96.12 184 SER B N 1
ATOM 5080 C CA . SER B 1 184 ? 21.344 36.781 11.758 1 96.12 184 SER B CA 1
ATOM 5081 C C . SER B 1 184 ? 20.484 37.844 12.445 1 96.12 184 SER B C 1
ATOM 5083 O O . SER B 1 184 ? 21 38.781 13.031 1 96.12 184 SER B O 1
ATOM 5085 N N . VAL B 1 185 ? 19.188 37.625 12.367 1 95.69 185 VAL B N 1
ATOM 5086 C CA . VAL B 1 185 ? 18.266 38.562 13 1 95.69 185 VAL B CA 1
ATOM 5087 C C . VAL B 1 185 ? 18.469 38.531 14.516 1 95.69 185 VAL B C 1
ATOM 5089 O O . VAL B 1 185 ? 18.531 39.562 15.148 1 95.69 185 VAL B O 1
ATOM 5092 N N . ILE B 1 186 ? 18.578 37.344 15.086 1 97 186 ILE B N 1
ATOM 5093 C CA . ILE B 1 186 ? 18.734 37.188 16.531 1 97 186 ILE B CA 1
ATOM 5094 C C . ILE B 1 186 ? 20.062 37.781 16.969 1 97 186 ILE B C 1
ATOM 5096 O O . ILE B 1 186 ? 20.125 38.5 17.984 1 97 186 ILE B O 1
ATOM 5100 N N . ASN B 1 187 ? 21.125 37.625 16.219 1 96.31 187 ASN B N 1
ATOM 5101 C CA . ASN B 1 187 ? 22.438 38.188 16.531 1 96.31 187 ASN B CA 1
ATOM 5102 C C . ASN B 1 187 ? 22.422 39.719 16.5 1 96.31 187 ASN B C 1
ATOM 5104 O O . ASN B 1 187 ? 23.031 40.375 17.344 1 96.31 187 ASN B O 1
ATOM 5108 N N . THR B 1 188 ? 21.75 40.219 15.547 1 94.75 188 THR B N 1
ATOM 5109 C CA . THR B 1 188 ? 21.609 41.688 15.461 1 94.75 188 THR B CA 1
ATOM 5110 C C . THR B 1 188 ? 20.844 42.219 16.672 1 94.75 188 THR B C 1
ATOM 5112 O O . THR B 1 188 ? 21.234 43.25 17.25 1 94.75 188 THR B O 1
ATOM 5115 N N . SER B 1 189 ? 19.797 41.531 17.031 1 94.75 189 SER B N 1
ATOM 5116 C CA . SER B 1 189 ? 19.016 41.938 18.203 1 94.75 189 SER B CA 1
ATOM 5117 C C . SER B 1 189 ? 19.844 41.812 19.484 1 94.75 189 SER B C 1
ATOM 5119 O O . SER B 1 189 ? 19.719 42.625 20.391 1 94.75 189 SER B O 1
ATOM 5121 N N . LEU B 1 190 ? 20.609 40.75 19.531 1 95.5 190 LEU B N 1
ATOM 5122 C CA . LEU B 1 190 ? 21.453 40.5 20.719 1 95.5 190 LEU B CA 1
ATOM 5123 C C . LEU B 1 190 ? 22.5 41.625 20.859 1 95.5 190 LEU B C 1
ATOM 5125 O O . LEU B 1 190 ? 22.75 42.094 21.969 1 95.5 190 LEU B O 1
ATOM 5129 N N . LYS B 1 191 ? 23.078 42.031 19.812 1 94.62 191 LYS B N 1
ATOM 5130 C CA . LYS B 1 191 ? 24.031 43.125 19.828 1 94.62 191 LYS B CA 1
ATOM 5131 C C . LYS B 1 191 ? 23.375 44.406 20.344 1 94.62 191 LYS B C 1
ATOM 5133 O O . LYS B 1 191 ? 23.953 45.125 21.172 1 94.62 191 LYS B O 1
ATOM 5138 N N . ALA B 1 192 ? 22.188 44.625 19.812 1 89.75 192 ALA B N 1
ATOM 5139 C CA . ALA B 1 192 ? 21.453 45.812 20.25 1 89.75 192 ALA B CA 1
ATOM 5140 C C . ALA B 1 192 ? 21.078 45.688 21.734 1 89.75 192 ALA B C 1
ATOM 5142 O O . ALA B 1 192 ? 21.156 46.688 22.469 1 89.75 192 ALA B O 1
ATOM 5143 N N . ALA B 1 193 ? 20.688 44.531 22.141 1 93.25 193 ALA B N 1
ATOM 5144 C CA . ALA B 1 193 ? 20.297 44.281 23.516 1 93.25 193 ALA B CA 1
ATOM 5145 C C . ALA B 1 193 ? 21.469 44.469 24.469 1 93.25 193 ALA B C 1
ATOM 5147 O O . ALA B 1 193 ? 21.312 45.031 25.562 1 93.25 193 ALA B O 1
ATOM 5148 N N . HIS B 1 194 ? 22.641 44.094 24.125 1 94.44 194 HIS B N 1
ATOM 5149 C CA . HIS B 1 194 ? 23.844 44.281 24.938 1 94.44 194 HIS B CA 1
ATOM 5150 C C . HIS B 1 194 ? 24.141 45.781 25.109 1 94.44 194 HIS B C 1
ATOM 5152 O O . HIS B 1 194 ? 24.469 46.219 26.219 1 94.44 194 HIS B O 1
ATOM 5158 N N . LYS B 1 195 ? 24 46.5 24.062 1 91.12 195 LYS B N 1
ATOM 5159 C CA . LYS B 1 195 ? 24.219 47.938 24.125 1 91.12 195 LYS B CA 1
ATOM 5160 C C . LYS B 1 195 ? 23.219 48.594 25.047 1 91.12 195 LYS B C 1
ATOM 5162 O O . LYS B 1 195 ? 23.578 49.5 25.828 1 91.12 195 LYS B O 1
ATOM 5167 N N . ASN B 1 196 ? 21.984 48.188 24.906 1 88.62 196 ASN B N 1
ATOM 5168 C CA . ASN B 1 196 ? 20.953 48.781 25.766 1 88.62 196 ASN B CA 1
ATOM 5169 C C . ASN B 1 196 ? 21.172 48.438 27.234 1 88.62 196 ASN B C 1
ATOM 5171 O O . ASN B 1 196 ? 20.906 49.25 28.109 1 88.62 196 ASN B O 1
ATOM 5175 N N . GLU B 1 197 ? 21.594 47.188 27.484 1 92.69 197 GLU B N 1
ATOM 5176 C CA . GLU B 1 197 ? 21.875 46.781 28.859 1 92.69 197 GLU B CA 1
ATOM 5177 C C . GLU B 1 197 ? 23.031 47.562 29.438 1 92.69 197 GLU B C 1
ATOM 5179 O O . GLU B 1 197 ? 22.984 48 30.609 1 92.69 197 GLU B O 1
ATOM 5184 N N . GLU B 1 198 ? 24.047 47.812 28.688 1 92.94 198 GLU B N 1
ATOM 5185 C CA . GLU B 1 198 ? 25.203 48.594 29.109 1 92.94 198 GLU B CA 1
ATOM 5186 C C . GLU B 1 198 ? 24.781 50.031 29.422 1 92.94 198 GLU B C 1
ATOM 5188 O O . GLU B 1 198 ? 25.188 50.594 30.438 1 92.94 198 GLU B O 1
ATOM 5193 N N . ARG B 1 199 ? 23.984 50.562 28.594 1 88.75 199 ARG B N 1
ATOM 5194 C CA . ARG B 1 199 ? 23.5 51.906 28.797 1 88.75 199 ARG B CA 1
ATOM 5195 C C . ARG B 1 199 ? 22.656 52 30.047 1 88.75 199 ARG B C 1
ATOM 5197 O O . ARG B 1 199 ? 22.797 52.969 30.844 1 88.75 199 ARG B O 1
ATOM 5204 N N . ALA B 1 200 ? 21.719 51.094 30.156 1 89.06 200 ALA B N 1
ATOM 5205 C CA . ALA B 1 200 ? 20.859 51.062 31.328 1 89.06 200 ALA B CA 1
ATOM 5206 C C . ALA B 1 200 ? 21.688 50.938 32.594 1 89.06 200 ALA B C 1
ATOM 5208 O O . ALA B 1 200 ? 21.359 51.531 33.625 1 89.06 200 ALA B O 1
ATOM 5209 N N . ARG B 1 201 ? 22.734 50.156 32.562 1 91.31 201 ARG B N 1
ATOM 5210 C CA . ARG B 1 201 ? 23.641 50 33.719 1 91.31 201 ARG B CA 1
ATOM 5211 C C . ARG B 1 201 ? 24.297 51.312 34.062 1 91.31 201 ARG B C 1
ATOM 5213 O O . ARG B 1 201 ? 24.328 51.719 35.219 1 91.31 201 ARG B O 1
ATOM 5220 N N . ASP B 1 202 ? 24.766 52.062 33.031 1 90.06 202 ASP B N 1
ATOM 5221 C CA . ASP B 1 202 ? 25.422 53.344 33.25 1 90.06 202 ASP B CA 1
ATOM 5222 C C . ASP B 1 202 ? 24.453 54.375 33.812 1 90.06 202 ASP B C 1
ATOM 5224 O O . ASP B 1 202 ? 24.797 55.094 34.75 1 90.06 202 ASP B O 1
ATOM 5228 N N . LEU B 1 203 ? 23.266 54.438 33.344 1 87.44 203 LEU B N 1
ATOM 5229 C CA . LEU B 1 203 ? 22.25 55.375 33.812 1 87.44 203 LEU B CA 1
ATOM 5230 C C . LEU B 1 203 ? 21.812 55.031 35.219 1 87.44 203 LEU B C 1
ATOM 5232 O O . LEU B 1 203 ? 21.516 55.938 36.031 1 87.44 203 LEU B O 1
ATOM 5236 N N . ARG B 1 204 ? 21.75 53.781 35.531 1 89.88 204 ARG B N 1
ATOM 5237 C CA . ARG B 1 204 ? 21.406 53.344 36.875 1 89.88 204 ARG B CA 1
ATOM 5238 C C . ARG B 1 204 ? 22.469 53.812 37.875 1 89.88 204 ARG B C 1
ATOM 5240 O O . ARG B 1 204 ? 22.125 54.312 38.969 1 89.88 204 ARG B O 1
ATOM 5247 N N . GLU B 1 205 ? 23.641 53.656 37.5 1 90.44 205 GLU B N 1
ATOM 5248 C CA . GLU B 1 205 ? 24.75 54.094 38.344 1 90.44 205 GLU B CA 1
ATOM 5249 C C . GLU B 1 205 ? 24.703 55.594 38.594 1 90.44 205 GLU B C 1
ATOM 5251 O O . GLU B 1 205 ? 25.125 56.094 39.656 1 90.44 205 GLU B O 1
ATOM 5256 N N . GLN B 1 206 ? 24.031 56.344 37.688 1 89.5 206 GLN B N 1
ATOM 5257 C CA . GLN B 1 206 ? 23.891 57.781 37.812 1 89.5 206 GLN B CA 1
ATOM 5258 C C . GLN B 1 206 ? 22.562 58.156 38.438 1 89.5 206 GLN B C 1
ATOM 5260 O O . GLN B 1 206 ? 22.25 59.344 38.594 1 89.5 206 GLN B O 1
ATOM 5265 N N . GLY B 1 207 ? 21.688 57.125 38.781 1 85.75 207 GLY B N 1
ATOM 5266 C CA . GLY B 1 207 ? 20.406 57.344 39.406 1 85.75 207 GLY B CA 1
ATOM 5267 C C . GLY B 1 207 ? 19.328 57.812 38.469 1 85.75 207 GLY B C 1
ATOM 5268 O O . GLY B 1 207 ? 18.281 58.312 38.906 1 85.75 207 GLY B O 1
ATOM 5269 N N . MET B 1 208 ? 19.578 57.594 37.156 1 83.81 208 MET B N 1
ATOM 5270 C CA . MET B 1 208 ? 18.672 58.156 36.156 1 83.81 208 MET B CA 1
ATOM 5271 C C . MET B 1 208 ? 17.656 57.125 35.688 1 83.81 208 MET B C 1
ATOM 5273 O O . MET B 1 208 ? 16.672 57.469 35.031 1 83.81 208 MET B O 1
ATOM 5277 N N . VAL B 1 209 ? 17.984 55.844 35.938 1 85.5 209 VAL B N 1
ATOM 5278 C CA . VAL B 1 209 ? 17.031 54.812 35.594 1 85.5 209 VAL B CA 1
ATOM 5279 C C . VAL B 1 209 ? 16.828 53.875 36.781 1 85.5 209 VAL B C 1
ATOM 5281 O O . VAL B 1 209 ? 17.688 53.75 37.656 1 85.5 209 VAL B O 1
ATOM 5284 N N . SER B 1 210 ? 15.719 53.25 36.906 1 88.38 210 SER B N 1
ATOM 5285 C CA . SER B 1 210 ? 15.391 52.375 38.031 1 88.38 210 SER B CA 1
ATOM 5286 C C . SER B 1 210 ? 16.109 51.031 37.906 1 88.38 210 SER B C 1
ATOM 5288 O O . SER B 1 210 ? 16.609 50.688 36.844 1 88.38 210 SER B O 1
ATOM 5290 N N . LYS B 1 211 ? 16.094 50.344 39.031 1 90.06 211 LYS B N 1
ATOM 5291 C CA . LYS B 1 211 ? 16.625 48.969 39.031 1 90.06 211 LYS B CA 1
ATOM 5292 C C . LYS B 1 211 ? 15.789 48.062 38.156 1 90.06 211 LYS B C 1
ATOM 5294 O O . LYS B 1 211 ? 16.328 47.156 37.5 1 90.06 211 LYS B O 1
ATOM 5299 N N . ALA B 1 212 ? 14.547 48.344 38.156 1 88.81 212 ALA B N 1
ATOM 5300 C CA . ALA B 1 212 ? 13.625 47.531 37.344 1 88.81 212 ALA B CA 1
ATOM 5301 C C . ALA B 1 212 ? 13.938 47.688 35.844 1 88.81 212 ALA B C 1
ATOM 5303 O O . ALA B 1 212 ? 13.859 46.688 35.094 1 88.81 212 ALA B O 1
ATOM 5304 N N . ASP B 1 213 ? 14.336 48.844 35.5 1 88.06 213 ASP B N 1
ATOM 5305 C CA . ASP B 1 213 ? 14.656 49.094 34.094 1 88.06 213 ASP B CA 1
ATOM 5306 C C . ASP B 1 213 ? 15.938 48.375 33.688 1 88.06 213 ASP B C 1
ATOM 5308 O O . ASP B 1 213 ? 16 47.781 32.594 1 88.06 213 ASP B O 1
ATOM 5312 N N . TYR B 1 214 ? 16.844 48.375 34.531 1 90.38 214 TYR B N 1
ATOM 5313 C CA . TYR B 1 214 ? 18.078 47.688 34.281 1 90.38 214 TYR B CA 1
ATOM 5314 C C . TYR B 1 214 ? 17.844 46.156 34.188 1 90.38 214 TYR B C 1
ATOM 5316 O O . TYR B 1 214 ? 18.328 45.5 33.281 1 90.38 214 TYR B O 1
ATOM 5324 N N . LEU B 1 215 ? 17.109 45.688 35.125 1 92.38 215 LEU B N 1
ATOM 5325 C CA . LEU B 1 215 ? 16.828 44.25 35.156 1 92.38 215 LEU B CA 1
ATOM 5326 C C . LEU B 1 215 ? 16.078 43.812 33.906 1 92.38 215 LEU B C 1
ATOM 5328 O O . LEU B 1 215 ? 16.297 42.719 33.375 1 92.38 215 LEU B O 1
ATOM 5332 N N . ALA B 1 216 ? 15.148 44.625 33.438 1 91.25 216 ALA B N 1
ATOM 5333 C CA . ALA B 1 216 ? 14.406 44.344 32.219 1 91.25 216 ALA B CA 1
ATOM 5334 C C . ALA B 1 216 ? 15.352 44.219 31.031 1 91.25 216 ALA B C 1
ATOM 5336 O O . ALA B 1 216 ? 15.18 43.312 30.188 1 91.25 216 ALA B O 1
ATOM 5337 N N . ALA B 1 217 ? 16.328 45.062 30.969 1 91.69 217 ALA B N 1
ATOM 5338 C CA . ALA B 1 217 ? 17.297 45 29.891 1 91.69 217 ALA B CA 1
ATOM 5339 C C . ALA B 1 217 ? 18.172 43.75 29.984 1 91.69 217 ALA B C 1
ATOM 5341 O O . ALA B 1 217 ? 18.484 43.125 28.969 1 91.69 217 ALA B O 1
ATOM 5342 N N . ALA B 1 218 ? 18.484 43.375 31.203 1 93.62 218 ALA B N 1
ATOM 5343 C CA . ALA B 1 218 ? 19.312 42.188 31.422 1 93.62 218 ALA B CA 1
ATOM 5344 C C . ALA B 1 218 ? 18.547 40.906 31.062 1 93.62 218 ALA B C 1
ATOM 5346 O O . ALA B 1 218 ? 19.125 39.969 30.5 1 93.62 218 ALA B O 1
ATOM 5347 N N . VAL B 1 219 ? 17.344 40.906 31.422 1 94 219 VAL B N 1
ATOM 5348 C CA . VAL B 1 219 ? 16.516 39.75 31.109 1 94 219 VAL B CA 1
ATOM 5349 C C . VAL B 1 219 ? 16.375 39.594 29.594 1 94 219 VAL B C 1
ATOM 5351 O O . VAL B 1 219 ? 16.375 38.469 29.078 1 94 219 VAL B O 1
ATOM 5354 N N . ARG B 1 220 ? 16.203 40.719 28.875 1 93.75 220 ARG B N 1
ATOM 5355 C CA . ARG B 1 220 ? 16.094 40.688 27.422 1 93.75 220 ARG B CA 1
ATOM 5356 C C . ARG B 1 220 ? 17.328 40.062 26.797 1 93.75 220 ARG B C 1
ATOM 5358 O O . ARG B 1 220 ? 17.219 39.281 25.844 1 93.75 220 ARG B O 1
ATOM 5365 N N . VAL B 1 221 ? 18.516 40.344 27.281 1 94.62 221 VAL B N 1
ATOM 5366 C CA . VAL B 1 221 ? 19.75 39.781 26.781 1 94.62 221 VAL B CA 1
ATOM 5367 C C . VAL B 1 221 ? 19.719 38.25 26.969 1 94.62 221 VAL B C 1
ATOM 5369 O O . VAL B 1 221 ? 20.016 37.5 26.047 1 94.62 221 VAL B O 1
ATOM 5372 N N . ARG B 1 222 ? 19.266 37.812 28.141 1 95.81 222 ARG B N 1
ATOM 5373 C CA . ARG B 1 222 ? 19.219 36.406 28.438 1 95.81 222 ARG B CA 1
ATOM 5374 C C . ARG B 1 222 ? 18.203 35.688 27.547 1 95.81 222 ARG B C 1
ATOM 5376 O O . ARG B 1 222 ? 18.422 34.562 27.109 1 95.81 222 ARG B O 1
ATOM 5383 N N . ASP B 1 223 ? 17.078 36.25 27.328 1 95.06 223 ASP B N 1
ATOM 5384 C CA . ASP B 1 223 ? 16.062 35.719 26.438 1 95.06 223 ASP B CA 1
ATOM 5385 C C . ASP B 1 223 ? 16.609 35.531 25.031 1 95.06 223 ASP B C 1
ATOM 5387 O O . ASP B 1 223 ? 16.422 34.469 24.422 1 95.06 223 ASP B O 1
ATOM 5391 N N . LEU B 1 224 ? 17.328 36.5 24.547 1 95.62 224 LEU B N 1
ATOM 5392 C CA . LEU B 1 224 ? 17.875 36.438 23.188 1 95.62 224 LEU B CA 1
ATOM 5393 C C . LEU B 1 224 ? 19 35.406 23.094 1 95.62 224 LEU B C 1
ATOM 5395 O O . LEU B 1 224 ? 19.156 34.75 22.062 1 95.62 224 LEU B O 1
ATOM 5399 N N . GLU B 1 225 ? 19.719 35.281 24.188 1 96.44 225 GLU B N 1
ATOM 5400 C CA . GLU B 1 225 ? 20.75 34.25 24.219 1 96.44 225 GLU B CA 1
ATOM 5401 C C . GLU B 1 225 ? 20.141 32.844 24.125 1 96.44 225 GLU B C 1
ATOM 5403 O O . GLU B 1 225 ? 20.672 31.969 23.453 1 96.44 225 GLU B O 1
ATOM 5408 N N . SER B 1 226 ? 19.109 32.688 24.828 1 96.94 226 SER B N 1
ATOM 5409 C CA . SER B 1 226 ? 18.391 31.438 24.766 1 96.94 226 SER B CA 1
ATOM 5410 C C . SER B 1 226 ? 17.875 31.156 23.344 1 96.94 226 SER B C 1
ATOM 5412 O O . SER B 1 226 ? 18.016 30.047 22.828 1 96.94 226 SER B O 1
ATOM 5414 N N . ARG B 1 227 ? 17.281 32.125 22.703 1 95.75 227 ARG B N 1
ATOM 5415 C CA . ARG B 1 227 ? 16.766 32 21.344 1 95.75 227 ARG B CA 1
ATOM 5416 C C . ARG B 1 227 ? 17.906 31.719 20.359 1 95.75 227 ARG B C 1
ATOM 5418 O O . ARG B 1 227 ? 17.719 31 19.375 1 95.75 227 ARG B O 1
ATOM 5425 N N . GLN B 1 228 ? 19.047 32.406 20.578 1 96.5 228 GLN B N 1
ATOM 5426 C CA . GLN B 1 228 ? 20.219 32.156 19.75 1 96.5 228 GLN B CA 1
ATOM 5427 C C . GLN B 1 228 ? 20.656 30.703 19.828 1 96.5 228 GLN B C 1
ATOM 5429 O O . GLN B 1 228 ? 20.922 30.078 18.797 1 96.5 228 GLN B O 1
ATOM 5434 N N . SER B 1 229 ? 20.688 30.188 21.047 1 97.12 229 SER B N 1
ATOM 5435 C CA . SER B 1 229 ? 21.062 28.781 21.25 1 97.12 229 SER B CA 1
ATOM 5436 C C . SER B 1 229 ? 20.078 27.844 20.547 1 97.12 229 SER B C 1
ATOM 5438 O O . SER B 1 229 ? 20.484 26.875 19.922 1 97.12 229 SER B O 1
ATOM 5440 N N . GLU B 1 230 ? 18.812 28.094 20.656 1 96.31 230 GLU B N 1
ATOM 5441 C CA . GLU B 1 230 ? 17.781 27.297 20 1 96.31 230 GLU B CA 1
ATOM 5442 C C . GLU B 1 230 ? 17.938 27.344 18.484 1 96.31 230 GLU B C 1
ATOM 5444 O O . GLU B 1 230 ? 17.797 26.312 17.812 1 96.31 230 GLU B O 1
ATOM 5449 N N . ALA B 1 231 ? 18.156 28.484 17.969 1 95.81 231 ALA B N 1
ATOM 5450 C CA . ALA B 1 231 ? 18.312 28.656 16.531 1 95.81 231 ALA B CA 1
ATOM 5451 C C . ALA B 1 231 ? 19.547 27.922 16.016 1 95.81 231 ALA B C 1
ATOM 5453 O O . ALA B 1 231 ? 19.531 27.359 14.914 1 95.81 231 ALA B O 1
ATOM 5454 N N . GLU B 1 232 ? 20.578 27.984 16.812 1 96.31 232 GLU B N 1
ATOM 5455 C CA . GLU B 1 232 ? 21.797 27.266 16.438 1 96.31 232 GLU B CA 1
ATOM 5456 C C . GLU B 1 232 ? 21.562 25.766 16.391 1 96.31 232 GLU B C 1
ATOM 5458 O O . GLU B 1 232 ? 22.047 25.078 15.492 1 96.31 232 GLU B O 1
ATOM 5463 N N . ASN B 1 233 ? 20.906 25.312 17.359 1 96.88 233 ASN B N 1
ATOM 5464 C CA . ASN B 1 233 ? 20.547 23.891 17.375 1 96.88 233 ASN B CA 1
ATOM 5465 C C . ASN B 1 233 ? 19.688 23.516 16.172 1 96.88 233 ASN B C 1
ATOM 5467 O O . ASN B 1 233 ? 19.859 22.453 15.586 1 96.88 233 ASN B O 1
ATOM 5471 N N . GLN B 1 234 ? 18.766 24.344 15.82 1 97.12 234 GLN B N 1
ATOM 5472 C CA . GLN B 1 234 ? 17.906 24.109 14.656 1 97.12 234 GLN B CA 1
ATOM 5473 C C . GLN B 1 234 ? 18.734 24.109 13.367 1 97.12 234 GLN B C 1
ATOM 5475 O O . GLN B 1 234 ? 18.484 23.297 12.477 1 97.12 234 GLN B O 1
ATOM 5480 N N . ARG B 1 235 ? 19.656 25.031 13.289 1 96.38 235 ARG B N 1
ATOM 5481 C CA . ARG B 1 235 ? 20.547 25.078 12.125 1 96.38 235 ARG B CA 1
ATOM 5482 C C . ARG B 1 235 ? 21.312 23.781 11.969 1 96.38 235 ARG B C 1
ATOM 5484 O O . ARG B 1 235 ? 21.406 23.234 10.859 1 96.38 235 ARG B O 1
ATOM 5491 N N . GLN B 1 236 ? 21.797 23.281 13.039 1 95.69 236 GLN B N 1
ATOM 5492 C CA . GLN B 1 236 ? 22.547 22.031 13 1 95.69 236 GLN B CA 1
ATOM 5493 C C . GLN B 1 236 ? 21.656 20.875 12.57 1 95.69 236 GLN B C 1
ATOM 5495 O O . GLN B 1 236 ? 22.062 20.031 11.766 1 95.69 236 GLN B O 1
ATOM 5500 N N . SER B 1 237 ? 20.453 20.844 13.109 1 97.38 237 SER B N 1
ATOM 5501 C CA . SER B 1 237 ? 19.5 19.797 12.766 1 97.38 237 SER B CA 1
ATOM 5502 C C . SER B 1 237 ? 19.172 19.812 11.281 1 97.38 237 SER B C 1
ATOM 5504 O O . SER B 1 237 ? 19.109 18.766 10.633 1 97.38 237 SER B O 1
ATOM 5506 N N . VAL B 1 238 ? 18.938 20.984 10.75 1 98 238 VAL B N 1
ATOM 5507 C CA . VAL B 1 238 ? 18.594 21.125 9.336 1 98 238 VAL B CA 1
ATOM 5508 C C . VAL B 1 238 ? 19.781 20.703 8.469 1 98 238 VAL B C 1
ATOM 5510 O O . VAL B 1 238 ? 19.594 20.078 7.426 1 98 238 VAL B O 1
ATOM 5513 N N . GLN B 1 239 ? 20.984 21.094 8.938 1 96.12 239 GLN B N 1
ATOM 5514 C CA . GLN B 1 239 ? 22.219 20.703 8.25 1 96.12 239 GLN B CA 1
ATOM 5515 C C . GLN B 1 239 ? 22.328 19.188 8.172 1 96.12 239 GLN B C 1
ATOM 5517 O O . GLN B 1 239 ? 22.656 18.625 7.117 1 96.12 239 GLN B O 1
ATOM 5522 N N . GLU B 1 240 ? 22.094 18.547 9.25 1 96.44 240 GLU B N 1
ATOM 5523 C CA . GLU B 1 240 ? 22.156 17.094 9.312 1 96.44 240 GLU B CA 1
ATOM 5524 C C . GLU B 1 240 ? 21.109 16.453 8.414 1 96.44 240 GLU B C 1
ATOM 5526 O O . GLU B 1 240 ? 21.406 15.469 7.715 1 96.44 240 GLU B O 1
ATOM 5531 N N . ASN B 1 241 ? 19.938 16.969 8.5 1 97.69 241 ASN B N 1
ATOM 5532 C CA . ASN B 1 241 ? 18.875 16.438 7.656 1 97.69 241 ASN B CA 1
ATOM 5533 C C . ASN B 1 241 ? 19.203 16.594 6.172 1 97.69 241 ASN B C 1
ATOM 5535 O O . ASN B 1 241 ? 18.922 15.688 5.379 1 97.69 241 ASN B O 1
ATOM 5539 N N . LEU B 1 242 ? 19.734 17.75 5.793 1 97.75 242 LEU B N 1
ATOM 5540 C CA . LEU B 1 242 ? 20.094 17.969 4.398 1 97.75 242 LEU B CA 1
ATOM 5541 C C . LEU B 1 242 ? 21.172 17 3.945 1 97.75 242 LEU B C 1
ATOM 5543 O O . LEU B 1 242 ? 21.078 16.422 2.859 1 97.75 242 LEU B O 1
ATOM 5547 N N . ARG B 1 243 ? 22.156 16.797 4.793 1 96.88 243 ARG B N 1
ATOM 5548 C CA . ARG B 1 243 ? 23.203 15.836 4.457 1 96.88 243 ARG B CA 1
ATOM 5549 C C . ARG B 1 243 ? 22.625 14.438 4.25 1 96.88 243 ARG B C 1
ATOM 5551 O O . ARG B 1 243 ? 23.031 13.719 3.34 1 96.88 243 ARG B O 1
ATOM 5558 N N . PHE B 1 244 ? 21.703 14.078 5.094 1 97.19 244 PHE B N 1
ATOM 5559 C CA . PHE B 1 244 ? 21.047 12.789 4.965 1 97.19 244 PHE B CA 1
ATOM 5560 C C . PHE B 1 244 ? 20.344 12.672 3.613 1 97.19 244 PHE B C 1
ATOM 5562 O O . PHE B 1 244 ? 20.516 11.664 2.914 1 97.19 244 PHE B O 1
ATOM 5569 N N . LEU B 1 245 ? 19.578 13.703 3.23 1 97.81 245 LEU B N 1
ATOM 5570 C CA . LEU B 1 245 ? 18.828 13.695 1.976 1 97.81 245 LEU B CA 1
ATOM 5571 C C . LEU B 1 245 ? 19.781 13.617 0.783 1 97.81 245 LEU B C 1
ATOM 5573 O O . LEU B 1 245 ? 19.406 13.109 -0.278 1 97.81 245 LEU B O 1
ATOM 5577 N N . LEU B 1 246 ? 21.016 14.102 0.98 1 97.12 246 LEU B N 1
ATOM 5578 C CA . LEU B 1 246 ? 22 14.141 -0.098 1 97.12 246 LEU B CA 1
ATOM 5579 C C . LEU B 1 246 ? 22.875 12.891 -0.078 1 97.12 246 LEU B C 1
ATOM 5581 O O . LEU B 1 246 ? 23.781 12.75 -0.906 1 97.12 246 LEU B O 1
ATOM 5585 N N . GLY B 1 247 ? 22.672 12.008 0.91 1 95.19 247 GLY B N 1
ATOM 5586 C CA . GLY B 1 247 ? 23.438 10.781 1.004 1 95.19 247 GLY B CA 1
ATOM 5587 C C . GLY B 1 247 ? 24.891 11.016 1.399 1 95.19 247 GLY B C 1
ATOM 5588 O O . GLY B 1 247 ? 25.766 10.25 1.004 1 95.19 247 GLY B O 1
ATOM 5589 N N . MET B 1 248 ? 25.078 12.086 2.117 1 92.06 248 MET B N 1
ATOM 5590 C CA . MET B 1 248 ? 26.453 12.438 2.498 1 92.06 248 MET B CA 1
ATOM 5591 C C . MET B 1 248 ? 26.797 11.852 3.859 1 92.06 248 MET B C 1
ATOM 5593 O O . MET B 1 248 ? 26.109 12.102 4.848 1 92.06 248 MET B O 1
ATOM 5597 N N . ASN B 1 249 ? 27.828 11.086 3.984 1 85.69 249 ASN B N 1
ATOM 5598 C CA . ASN B 1 249 ? 28.312 10.492 5.23 1 85.69 249 ASN B CA 1
ATOM 5599 C C . ASN B 1 249 ? 29.344 11.383 5.918 1 85.69 249 ASN B C 1
ATOM 5601 O O . ASN B 1 249 ? 29.531 11.281 7.133 1 85.69 249 ASN B O 1
ATOM 5605 N N . GLU B 1 250 ? 29.906 12.32 5.078 1 80.81 250 GLU B N 1
ATOM 5606 C CA . GLU B 1 250 ? 30.938 13.195 5.637 1 80.81 250 GLU B CA 1
ATOM 5607 C C . GLU B 1 250 ? 30.328 14.273 6.52 1 80.81 250 GLU B C 1
ATOM 5609 O O . GLU B 1 250 ? 29.188 14.695 6.297 1 80.81 250 GLU B O 1
ATOM 5614 N N . GLU B 1 251 ? 31.016 14.461 7.555 1 86.25 251 GLU B N 1
ATOM 5615 C CA . GLU B 1 251 ? 30.578 15.555 8.414 1 86.25 251 GLU B CA 1
ATOM 5616 C C . GLU B 1 251 ? 30.969 16.906 7.836 1 86.25 251 GLU B C 1
ATOM 5618 O O . GLU B 1 251 ? 31.922 17.547 8.297 1 86.25 251 GLU B O 1
ATOM 5623 N N . VAL B 1 252 ? 30.391 17.328 6.793 1 89.81 252 VAL B N 1
ATOM 5624 C CA . VAL B 1 252 ? 30.641 18.609 6.129 1 89.81 252 VAL B CA 1
ATOM 5625 C C . VAL B 1 252 ? 29.562 19.609 6.516 1 89.81 252 VAL B C 1
ATOM 5627 O O . VAL B 1 252 ? 28.422 19.234 6.793 1 89.81 252 VAL B O 1
ATOM 5630 N N . VAL B 1 253 ? 29.969 20.812 6.648 1 93.62 253 VAL B N 1
ATOM 5631 C CA . VAL B 1 253 ? 29.016 21.891 6.848 1 93.62 253 VAL B CA 1
ATOM 5632 C C . VAL B 1 253 ? 28.625 22.484 5.496 1 93.62 253 VAL B C 1
ATOM 5634 O O . VAL B 1 253 ? 29.484 22.938 4.73 1 93.62 253 VAL B O 1
ATOM 5637 N N . ILE B 1 254 ? 27.391 22.469 5.223 1 95.56 254 ILE B N 1
ATOM 5638 C CA . ILE B 1 254 ? 26.891 23 3.961 1 95.56 254 ILE B CA 1
ATOM 5639 C C . ILE B 1 254 ? 26.594 24.5 4.113 1 95.56 254 ILE B C 1
ATOM 5641 O O . ILE B 1 254 ? 25.75 24.891 4.918 1 95.56 254 ILE B O 1
ATOM 5645 N N . GLN B 1 255 ? 27.25 25.266 3.357 1 95.94 255 GLN B N 1
ATOM 5646 C CA . GLN B 1 255 ? 27 26.703 3.324 1 95.94 255 GLN B CA 1
ATOM 5647 C C . GLN B 1 255 ? 26.188 27.094 2.09 1 95.94 255 GLN B C 1
ATOM 5649 O O . GLN B 1 255 ? 26.703 27.031 0.967 1 95.94 255 GLN B O 1
ATOM 5654 N N . PRO B 1 256 ? 24.953 27.453 2.293 1 97.19 256 PRO B N 1
ATOM 5655 C CA . PRO B 1 256 ? 24.141 27.844 1.131 1 97.19 256 PRO B CA 1
ATOM 5656 C C . PRO B 1 256 ? 24.688 29.078 0.422 1 97.19 256 PRO B C 1
ATOM 5658 O O . PRO B 1 256 ? 25.172 30 1.076 1 97.19 256 PRO B O 1
ATOM 5661 N N . THR B 1 257 ? 24.625 29.078 -0.87 1 96.25 257 THR B N 1
ATOM 5662 C CA . THR B 1 257 ? 25.109 30.219 -1.649 1 96.25 257 THR B CA 1
ATOM 5663 C C . THR B 1 257 ? 23.953 31.141 -2.037 1 96.25 257 THR B C 1
ATOM 5665 O O . THR B 1 257 ? 24.156 32.281 -2.443 1 96.25 257 THR B O 1
ATOM 5668 N N . ASP B 1 258 ? 22.766 30.625 -1.848 1 94.81 258 ASP B N 1
ATOM 5669 C CA . ASP B 1 258 ? 21.578 31.406 -2.176 1 94.81 258 ASP B CA 1
ATOM 5670 C C . ASP B 1 258 ? 21.109 32.219 -0.971 1 94.81 258 ASP B C 1
ATOM 5672 O O . ASP B 1 258 ? 21.547 31.969 0.157 1 94.81 258 ASP B O 1
ATOM 5676 N N . SER B 1 259 ? 20.312 33.219 -1.332 1 93.88 259 SER B N 1
ATOM 5677 C CA . SER B 1 259 ? 19.609 33.969 -0.292 1 93.88 259 SER B CA 1
ATOM 5678 C C . SER B 1 259 ? 18.125 33.594 -0.285 1 93.88 259 SER B C 1
ATOM 5680 O O . SER B 1 259 ? 17.578 33.125 -1.283 1 93.88 259 SER B O 1
ATOM 5682 N N . LEU B 1 260 ? 17.547 33.75 0.876 1 94.88 260 LEU B N 1
ATOM 5683 C CA . LEU B 1 260 ? 16.109 33.469 0.957 1 94.88 260 LEU B CA 1
ATOM 5684 C C . LEU B 1 260 ? 15.312 34.594 0.265 1 94.88 260 LEU B C 1
ATOM 5686 O O . LEU B 1 260 ? 15.211 35.688 0.782 1 94.88 260 LEU B O 1
ATOM 5690 N N . GLN B 1 261 ? 14.938 34.281 -0.924 1 91.38 261 GLN B N 1
ATOM 5691 C CA . GLN B 1 261 ? 14.156 35.219 -1.717 1 91.38 261 GLN B CA 1
ATOM 5692 C C . GLN B 1 261 ? 12.828 34.594 -2.16 1 91.38 261 GLN B C 1
ATOM 5694 O O . GLN B 1 261 ? 12.672 33.375 -2.145 1 91.38 261 GLN B O 1
ATOM 5699 N N . MET B 1 262 ? 11.945 35.531 -2.414 1 90.88 262 MET B N 1
ATOM 5700 C CA . MET B 1 262 ? 10.648 35.062 -2.885 1 90.88 262 MET B CA 1
ATOM 5701 C C . MET B 1 262 ? 10.789 34.312 -4.223 1 90.88 262 MET B C 1
ATOM 5703 O O . MET B 1 262 ? 11.406 34.844 -5.152 1 90.88 262 MET B O 1
ATOM 5707 N N . ALA B 1 263 ? 10.289 33.219 -4.18 1 83.56 263 ALA B N 1
ATOM 5708 C CA . ALA B 1 263 ? 10.312 32.438 -5.422 1 83.56 263 ALA B CA 1
ATOM 5709 C C . ALA B 1 263 ? 9.438 33.094 -6.488 1 83.56 263 ALA B C 1
ATOM 5711 O O . ALA B 1 263 ? 8.367 33.625 -6.184 1 83.56 263 ALA B O 1
ATOM 5712 N N . SER B 1 264 ? 10.031 33.188 -7.637 1 73.56 264 SER B N 1
ATOM 5713 C CA . SER B 1 264 ? 9.273 33.781 -8.742 1 73.56 264 SER B CA 1
ATOM 5714 C C . SER B 1 264 ? 8.344 32.75 -9.367 1 73.56 264 SER B C 1
ATOM 5716 O O . SER B 1 264 ? 8.773 31.641 -9.711 1 73.56 264 SER B O 1
ATOM 5718 N N . ALA B 1 265 ? 7.125 32.781 -9.094 1 73.19 265 ALA B N 1
ATOM 5719 C CA . ALA B 1 265 ? 6.234 31.859 -9.781 1 73.19 265 ALA B CA 1
ATOM 5720 C C . ALA B 1 265 ? 5.043 32.594 -10.391 1 73.19 265 ALA B C 1
ATOM 5722 O O . ALA B 1 265 ? 4.43 33.438 -9.742 1 73.19 265 ALA B O 1
ATOM 5723 N N . SER B 1 266 ? 4.969 32.438 -11.742 1 68.19 266 SER B N 1
ATOM 5724 C CA . SER B 1 266 ? 3.768 32.938 -12.391 1 68.19 266 SER B CA 1
ATOM 5725 C C . SER B 1 266 ? 2.6 31.984 -12.242 1 68.19 266 SER B C 1
ATOM 5727 O O . SER B 1 266 ? 2.469 31.031 -13.016 1 68.19 266 SER B O 1
ATOM 5729 N N . LEU B 1 267 ? 1.832 32.156 -11.211 1 72.69 267 LEU B N 1
ATOM 5730 C CA . LEU B 1 267 ? 0.673 31.297 -10.977 1 72.69 267 LEU B CA 1
ATOM 5731 C C . LEU B 1 267 ? -0.321 31.406 -12.125 1 72.69 267 LEU B C 1
ATOM 5733 O O . LEU B 1 267 ? -1.108 30.484 -12.352 1 72.69 267 LEU B O 1
ATOM 5737 N N . GLY B 1 268 ? -0.244 32.531 -12.805 1 66.5 268 GLY B N 1
ATOM 5738 C CA . GLY B 1 268 ? -1.188 32.812 -13.875 1 66.5 268 GLY B CA 1
ATOM 5739 C C . GLY B 1 268 ? -1.057 31.828 -15.031 1 66.5 268 GLY B C 1
ATOM 5740 O O . GLY B 1 268 ? -2.012 31.609 -15.781 1 66.5 268 GLY B O 1
ATOM 5741 N N . SER B 1 269 ? 0.029 31.203 -15.141 1 66.25 269 SER B N 1
ATOM 5742 C CA . SER B 1 269 ? 0.246 30.297 -16.266 1 66.25 269 SER B CA 1
ATOM 5743 C C . SER B 1 269 ? -0.33 28.922 -15.977 1 66.25 269 SER B C 1
ATOM 5745 O O . SER B 1 269 ? -0.45 28.094 -16.891 1 66.25 269 SER B O 1
ATOM 5747 N N . ILE B 1 270 ? -0.69 28.734 -14.773 1 72 270 ILE B N 1
ATOM 5748 C CA . ILE B 1 270 ? -1.244 27.422 -14.43 1 72 270 ILE B CA 1
ATOM 5749 C C . ILE B 1 270 ? -2.766 27.453 -14.562 1 72 270 ILE B C 1
ATOM 5751 O O . ILE B 1 270 ? -3.434 28.25 -13.891 1 72 270 ILE B O 1
ATOM 5755 N N . PRO B 1 271 ? -3.189 26.672 -15.5 1 70.38 271 PRO B N 1
ATOM 5756 C CA . PRO B 1 271 ? -4.652 26.641 -15.609 1 70.38 271 PRO B CA 1
ATOM 5757 C C . PRO B 1 271 ? -5.332 26.266 -14.297 1 70.38 271 PRO B C 1
ATOM 5759 O O . PRO B 1 271 ? -4.711 25.641 -13.43 1 70.38 271 PRO B O 1
ATOM 5762 N N . ASP B 1 272 ? -6.539 26.656 -14.172 1 64.75 272 ASP B N 1
ATOM 5763 C CA . ASP B 1 272 ? -7.328 26.406 -12.977 1 64.75 272 ASP B CA 1
ATOM 5764 C C . ASP B 1 272 ? -7.535 24.906 -12.758 1 64.75 272 ASP B C 1
ATOM 5766 O O . ASP B 1 272 ? -7.547 24.438 -11.625 1 64.75 272 ASP B O 1
ATOM 5770 N N . ASN B 1 273 ? -7.684 24.281 -13.914 1 68.19 273 ASN B N 1
ATOM 5771 C CA . ASN B 1 273 ? -7.828 22.828 -13.875 1 68.19 273 ASN B CA 1
ATOM 5772 C C . ASN B 1 273 ? -6.797 22.141 -14.766 1 68.19 273 ASN B C 1
ATOM 5774 O O . ASN B 1 273 ? -7.121 21.688 -15.867 1 68.19 273 ASN B O 1
ATOM 5778 N N . PRO B 1 274 ? -5.629 22.062 -14.18 1 70.19 274 PRO B N 1
ATOM 5779 C CA . PRO B 1 274 ? -4.609 21.438 -15.016 1 70.19 274 PRO B CA 1
ATOM 5780 C C . PRO B 1 274 ? -4.812 19.938 -15.164 1 70.19 274 PRO B C 1
ATOM 5782 O O . PRO B 1 274 ? -5.383 19.297 -14.281 1 70.19 274 PRO B O 1
ATOM 5785 N N . PRO B 1 275 ? -4.586 19.531 -16.453 1 71.31 275 PRO B N 1
ATOM 5786 C CA . PRO B 1 275 ? -4.625 18.078 -16.562 1 71.31 275 PRO B CA 1
ATOM 5787 C C . PRO B 1 275 ? -3.715 17.375 -15.562 1 71.31 275 PRO B C 1
ATOM 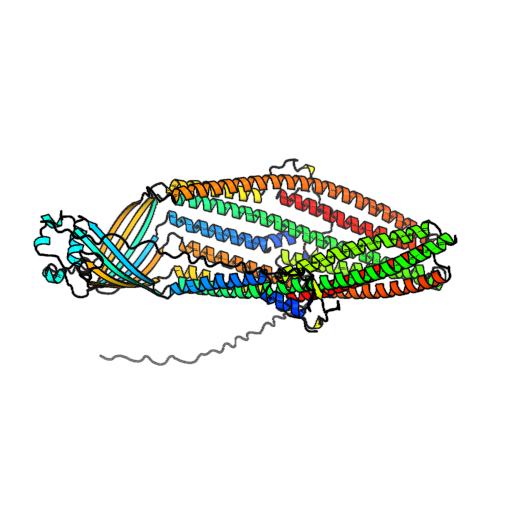5789 O O . PRO B 1 275 ? -2.582 17.812 -15.344 1 71.31 275 PRO B O 1
ATOM 5792 N N . VAL B 1 276 ? -4.406 16.562 -14.797 1 71.06 276 VAL B N 1
ATOM 5793 C CA . VAL B 1 276 ? -3.678 15.875 -13.727 1 71.06 276 VAL B CA 1
ATOM 5794 C C . VAL B 1 276 ? -2.98 14.633 -14.289 1 71.06 276 VAL B C 1
ATOM 5796 O O . VAL B 1 276 ? -3.6 13.578 -14.422 1 71.06 276 VAL B O 1
ATOM 5799 N N . GLU B 1 277 ? -1.745 14.859 -14.938 1 80 277 GLU B N 1
ATOM 5800 C CA . GLU B 1 277 ? -0.993 13.719 -15.445 1 80 277 GLU B CA 1
ATOM 5801 C C . GLU B 1 277 ? 0.371 13.609 -14.773 1 80 277 GLU B C 1
ATOM 5803 O O . GLU B 1 277 ? 1.407 13.688 -15.438 1 80 277 GLU B O 1
ATOM 5808 N N . ASN B 1 278 ? 0.263 13.32 -13.414 1 89.25 278 ASN B N 1
ATOM 5809 C CA . ASN B 1 278 ? 1.555 13.172 -12.75 1 89.25 278 ASN B CA 1
ATOM 5810 C C . ASN B 1 278 ? 2.01 11.711 -12.75 1 89.25 278 ASN B C 1
ATOM 5812 O O . ASN B 1 278 ? 1.256 10.82 -13.141 1 89.25 278 ASN B O 1
ATOM 5816 N N . SER B 1 279 ? 3.305 11.547 -12.484 1 95.06 279 SER B N 1
ATOM 5817 C CA . SER B 1 279 ? 3.939 10.242 -12.57 1 95.06 279 SER B CA 1
ATOM 5818 C C . SER B 1 279 ? 3.227 9.219 -11.688 1 95.06 279 SER B C 1
ATOM 5820 O O . SER B 1 279 ? 3.152 8.039 -12.031 1 95.06 279 SER B O 1
ATOM 5822 N N . THR B 1 280 ? 2.703 9.664 -10.586 1 94.06 280 THR B N 1
ATOM 5823 C CA . THR B 1 280 ? 1.973 8.766 -9.695 1 94.06 280 THR B CA 1
ATOM 5824 C C . THR B 1 280 ? 0.721 8.227 -10.383 1 94.06 280 THR B C 1
ATOM 5826 O O . THR B 1 280 ? 0.442 7.027 -10.32 1 94.06 280 THR B O 1
ATOM 5829 N N . LEU B 1 281 ? -0.035 9.102 -11.031 1 95.94 281 LEU B N 1
ATOM 5830 C CA . LEU B 1 281 ? -1.237 8.695 -11.75 1 95.94 281 LEU B CA 1
ATOM 5831 C C . LEU B 1 281 ? -0.884 7.828 -12.953 1 95.94 281 LEU B C 1
ATOM 5833 O O . LEU B 1 281 ? -1.58 6.852 -13.242 1 95.94 281 LEU B O 1
ATOM 5837 N N . GLN B 1 282 ? 0.208 8.203 -13.594 1 96.69 282 GLN B N 1
ATOM 5838 C CA . GLN B 1 282 ? 0.654 7.395 -14.727 1 96.69 282 GLN B CA 1
ATOM 5839 C C . GLN B 1 282 ? 1.041 5.988 -14.273 1 96.69 282 GLN B C 1
ATOM 5841 O O . GLN B 1 282 ? 0.726 5.004 -14.945 1 96.69 282 GLN B O 1
ATOM 5846 N N . ALA B 1 283 ? 1.746 5.883 -13.141 1 97.75 283 ALA B N 1
ATOM 5847 C CA . ALA B 1 283 ? 2.096 4.582 -12.578 1 97.75 283 ALA B CA 1
ATOM 5848 C C . ALA B 1 283 ? 0.849 3.742 -12.32 1 97.75 283 ALA B C 1
ATOM 5850 O O . ALA B 1 283 ? 0.805 2.559 -12.664 1 97.75 283 ALA B O 1
ATOM 5851 N N . LEU B 1 284 ? -0.192 4.375 -11.766 1 97.81 284 LEU B N 1
ATOM 5852 C CA . LEU B 1 284 ? -1.433 3.67 -11.453 1 97.81 284 LEU B CA 1
ATOM 5853 C C . LEU B 1 284 ? -2.156 3.264 -12.734 1 97.81 284 LEU B C 1
ATOM 5855 O O . LEU B 1 284 ? -2.795 2.209 -12.781 1 97.81 284 LEU B O 1
ATOM 5859 N N . GLN B 1 285 ? -2.055 4.121 -13.75 1 97.69 285 GLN B N 1
ATOM 5860 C CA . GLN B 1 285 ? -2.65 3.773 -15.039 1 97.69 285 GLN B CA 1
ATOM 5861 C C . GLN B 1 285 ? -1.998 2.525 -15.625 1 97.69 285 GLN B C 1
ATOM 5863 O O . GLN B 1 285 ? -2.688 1.635 -16.125 1 97.69 285 GLN B O 1
ATOM 5868 N N . TYR B 1 286 ? -0.669 2.443 -15.516 1 98.5 286 TYR B N 1
ATOM 5869 C CA . TYR B 1 286 ? 0.039 1.258 -15.984 1 98.5 286 TYR B CA 1
ATOM 5870 C C . TYR B 1 286 ? -0.332 0.036 -15.156 1 98.5 286 TYR B C 1
ATOM 5872 O O . TYR B 1 286 ? -0.383 -1.082 -15.672 1 98.5 286 TYR B O 1
ATOM 5880 N N . ARG B 1 287 ? -0.608 0.222 -13.922 1 98.5 287 ARG B N 1
ATOM 5881 C CA . ARG B 1 287 ? -1.032 -0.889 -13.078 1 98.5 287 ARG B CA 1
ATOM 5882 C C . ARG B 1 287 ? -2.41 -1.397 -13.492 1 98.5 287 ARG B C 1
ATOM 5884 O O . ARG B 1 287 ? -2.674 -2.6 -13.438 1 98.5 287 ARG B O 1
ATOM 5891 N N . VAL B 1 288 ? -3.299 -0.445 -13.859 1 98.69 288 VAL B N 1
ATOM 5892 C CA . VAL B 1 288 ? -4.598 -0.838 -14.398 1 98.69 288 VAL B CA 1
ATOM 5893 C C . VAL B 1 288 ? -4.406 -1.639 -15.688 1 98.69 288 VAL B C 1
ATOM 5895 O O . VAL B 1 288 ? -5.02 -2.693 -15.867 1 98.69 288 VAL B O 1
ATOM 5898 N N . GLN B 1 289 ? -3.502 -1.19 -16.531 1 98.75 289 GLN B N 1
ATOM 5899 C CA . GLN B 1 289 ? -3.227 -1.889 -17.781 1 98.75 289 GLN B CA 1
ATOM 5900 C C . GLN B 1 289 ? -2.631 -3.27 -17.516 1 98.75 289 GLN B C 1
ATOM 5902 O O . GLN B 1 289 ? -2.963 -4.234 -18.203 1 98.75 289 GLN B O 1
ATOM 5907 N N . ALA B 1 290 ? -1.751 -3.348 -16.5 1 98.75 290 ALA B N 1
ATOM 5908 C CA . ALA B 1 290 ? -1.191 -4.641 -16.125 1 98.75 290 ALA B CA 1
ATOM 5909 C C . ALA B 1 290 ? -2.287 -5.598 -15.664 1 98.75 290 ALA B C 1
ATOM 5911 O O . ALA B 1 290 ? -2.297 -6.77 -16.047 1 98.75 290 ALA B O 1
ATOM 5912 N N . ALA B 1 291 ? -3.207 -5.078 -14.891 1 98.75 291 ALA B N 1
ATOM 5913 C CA . ALA B 1 291 ? -4.32 -5.895 -14.414 1 98.75 291 ALA B CA 1
ATOM 5914 C C . ALA B 1 291 ? -5.215 -6.34 -15.562 1 98.75 291 ALA B C 1
ATOM 5916 O O . ALA B 1 291 ? -5.719 -7.465 -15.57 1 98.75 291 ALA B O 1
ATOM 5917 N N . GLU B 1 292 ? -5.402 -5.453 -16.547 1 98.81 292 GLU B N 1
ATOM 5918 C CA . GLU B 1 292 ? -6.172 -5.805 -17.734 1 98.81 292 GLU B CA 1
ATOM 5919 C C . GLU B 1 292 ? -5.535 -6.977 -18.469 1 98.81 292 GLU B C 1
ATOM 5921 O O . GLU B 1 292 ? -6.227 -7.902 -18.891 1 98.81 292 GLU B O 1
ATOM 5926 N N . GLU B 1 293 ? -4.238 -6.871 -18.625 1 98.75 293 GLU B N 1
ATOM 5927 C CA . GLU B 1 293 ? -3.51 -7.945 -19.281 1 98.75 293 GLU B CA 1
ATOM 5928 C C . GLU B 1 293 ? -3.588 -9.242 -18.484 1 98.75 293 GLU B C 1
ATOM 5930 O O . GLU B 1 293 ? -3.639 -10.328 -19.062 1 98.75 293 GLU B O 1
ATOM 5935 N N . MET B 1 294 ? -3.635 -9.164 -17.219 1 98.62 294 MET B N 1
ATOM 5936 C CA . MET B 1 294 ? -3.742 -10.352 -16.391 1 98.62 294 MET B CA 1
ATOM 5937 C C . MET B 1 294 ? -5.113 -11.008 -16.547 1 98.62 294 MET B C 1
ATOM 5939 O O . MET B 1 294 ? -5.23 -12.234 -16.484 1 98.62 294 MET B O 1
ATOM 5943 N N . VAL B 1 295 ? -6.18 -10.195 -16.688 1 98.75 295 VAL B N 1
ATOM 5944 C CA . VAL B 1 295 ? -7.504 -10.75 -16.969 1 98.75 295 VAL B CA 1
ATOM 5945 C C . VAL B 1 295 ? -7.48 -11.516 -18.281 1 98.75 295 VAL B C 1
ATOM 5947 O O . VAL B 1 295 ? -8 -12.633 -18.359 1 98.75 295 VAL B O 1
ATOM 5950 N N . LYS B 1 296 ? -6.828 -10.938 -19.281 1 98.62 296 LYS B N 1
ATOM 5951 C CA . LYS B 1 296 ? -6.691 -11.633 -20.562 1 98.62 296 LYS B CA 1
ATOM 5952 C C . LYS B 1 296 ? -5.91 -12.93 -20.391 1 98.62 296 LYS B C 1
ATOM 5954 O O . LYS B 1 296 ? -6.297 -13.961 -20.953 1 98.62 296 LYS B O 1
ATOM 5959 N N . SER B 1 297 ? -4.852 -12.812 -19.594 1 98.44 297 SER B N 1
ATOM 5960 C CA . SER B 1 297 ? -4.047 -14.008 -19.344 1 98.44 297 SER B CA 1
ATOM 5961 C C . SER B 1 297 ? -4.887 -15.117 -18.719 1 98.44 297 SER B C 1
ATOM 5963 O O . SER B 1 297 ? -4.844 -16.266 -19.188 1 98.44 297 SER B O 1
ATOM 5965 N N . SER B 1 298 ? -5.656 -14.797 -17.75 1 98.12 298 SER B N 1
ATOM 5966 C CA . SER B 1 298 ? -6.512 -15.773 -17.094 1 98.12 298 SER B CA 1
ATOM 5967 C C . SER B 1 298 ? -7.562 -16.328 -18.047 1 98.12 298 SER B C 1
ATOM 5969 O O . SER B 1 298 ? -7.836 -17.531 -18.047 1 98.12 298 SER B O 1
ATOM 5971 N N . LYS B 1 299 ? -8.148 -15.516 -18.922 1 97.94 299 LYS B N 1
ATOM 5972 C CA . LYS B 1 299 ? -9.148 -15.938 -19.891 1 97.94 299 LYS B CA 1
ATOM 5973 C C . LYS B 1 299 ? -8.539 -16.859 -20.938 1 97.94 299 LYS B C 1
ATOM 5975 O O . LYS B 1 299 ? -9.133 -17.891 -21.297 1 97.94 299 LYS B O 1
ATOM 5980 N N . PHE B 1 300 ? -7.383 -16.469 -21.344 1 97.69 300 PHE B N 1
ATOM 5981 C CA . PHE B 1 300 ? -6.754 -17.219 -22.422 1 97.69 300 PHE B CA 1
ATOM 5982 C C . PHE B 1 300 ? -6.121 -18.5 -21.922 1 97.69 300 PHE B C 1
ATOM 5984 O O . PHE B 1 300 ? -5.641 -19.312 -22.703 1 97.69 300 PHE B O 1
ATOM 5991 N N . SER B 1 301 ? -6.133 -18.672 -20.578 1 96.62 301 SER B N 1
ATOM 5992 C CA . SER B 1 301 ? -5.699 -19.953 -20.016 1 96.62 301 SER B CA 1
ATOM 5993 C C . SER B 1 301 ? -6.676 -21.062 -20.375 1 96.62 301 SER B C 1
ATOM 5995 O O . SER B 1 301 ? -6.352 -22.25 -20.219 1 96.62 301 SER B O 1
ATOM 5997 N N . PHE B 1 302 ? -7.895 -20.734 -20.953 1 96.88 302 PHE B N 1
ATOM 5998 C CA . PHE B 1 302 ? -8.898 -21.703 -21.375 1 96.88 302 PHE B CA 1
ATOM 5999 C C . PHE B 1 302 ? -8.586 -22.234 -22.766 1 96.88 302 PHE B C 1
ATOM 6001 O O . PHE B 1 302 ? -9.164 -23.234 -23.188 1 96.88 302 PHE B O 1
ATOM 6008 N N . LEU B 1 303 ? -7.668 -21.609 -23.438 1 97.25 303 LEU B N 1
ATOM 6009 C CA . LEU B 1 303 ? -7.281 -22.078 -24.766 1 97.25 303 LEU B CA 1
ATOM 6010 C C . LEU B 1 303 ? -6.23 -23.172 -24.672 1 97.25 303 LEU B C 1
ATOM 6012 O O . LEU B 1 303 ? -5.492 -23.25 -23.688 1 97.25 303 LEU B O 1
ATOM 6016 N N . PRO B 1 304 ? -6.168 -24.031 -25.703 1 97.12 304 PRO B N 1
ATOM 6017 C CA . PRO B 1 304 ? -5.129 -25.062 -25.703 1 97.12 304 PRO B CA 1
ATOM 6018 C C . PRO B 1 304 ? -3.721 -24.484 -25.828 1 97.12 304 PRO B C 1
ATOM 6020 O O . PRO B 1 304 ? -3.547 -23.391 -26.375 1 97.12 304 PRO B O 1
ATOM 6023 N N . SER B 1 305 ? -2.816 -25.188 -25.281 1 97.31 305 SER B N 1
ATOM 6024 C CA . SER B 1 305 ? -1.409 -24.844 -25.453 1 97.31 305 SER B CA 1
ATOM 6025 C C . SER B 1 305 ? -0.707 -25.844 -26.375 1 97.31 305 SER B C 1
ATOM 6027 O O . SER B 1 305 ? -1.087 -27.016 -26.453 1 97.31 305 SER B O 1
ATOM 6029 N N . LEU B 1 306 ? 0.209 -25.344 -27.188 1 98.19 306 LEU B N 1
ATOM 6030 C CA . LEU B 1 306 ? 0.986 -26.156 -28.109 1 98.19 306 LEU B CA 1
ATOM 6031 C C . LEU B 1 306 ? 2.479 -26.047 -27.812 1 98.19 306 LEU B C 1
ATOM 6033 O O . LEU B 1 306 ? 3.029 -24.938 -27.781 1 98.19 306 LEU B O 1
ATOM 6037 N N . ASN B 1 307 ? 3.082 -27.125 -27.547 1 98.19 307 ASN B N 1
ATOM 6038 C CA . ASN B 1 307 ? 4.516 -27.172 -27.281 1 98.19 307 ASN B CA 1
ATOM 6039 C C . ASN B 1 307 ? 5.195 -28.297 -28.062 1 98.19 307 ASN B C 1
ATOM 6041 O O . ASN B 1 307 ? 4.621 -29.375 -28.234 1 98.19 307 ASN B O 1
ATOM 6045 N N . ALA B 1 308 ? 6.387 -28.031 -28.547 1 98.38 308 ALA B N 1
ATOM 6046 C CA . ALA B 1 308 ? 7.215 -29.031 -29.203 1 98.38 308 ALA B CA 1
ATOM 6047 C C . ALA B 1 308 ? 8.289 -29.562 -28.266 1 98.38 308 ALA B C 1
ATOM 6049 O O . ALA B 1 308 ? 8.68 -28.891 -27.312 1 98.38 308 ALA B O 1
ATOM 6050 N N . PHE B 1 309 ? 8.641 -30.719 -28.5 1 98.19 309 PHE B N 1
ATOM 6051 C CA . PHE B 1 309 ? 9.688 -31.328 -27.688 1 98.19 309 PHE B CA 1
ATOM 6052 C C . PHE B 1 309 ? 10.555 -32.25 -28.531 1 98.19 309 PHE B C 1
ATOM 6054 O O . PHE B 1 309 ? 10.141 -32.688 -29.609 1 98.19 309 PHE B O 1
ATOM 6061 N N . GLY B 1 310 ? 11.75 -32.469 -28.094 1 97.75 310 GLY B N 1
ATOM 6062 C CA . GLY B 1 310 ? 12.711 -33.375 -28.703 1 97.75 310 GLY B CA 1
ATOM 6063 C C . GLY B 1 310 ? 13.742 -33.906 -27.719 1 97.75 310 GLY B C 1
ATOM 6064 O O . GLY B 1 310 ? 14.109 -33.219 -26.766 1 97.75 310 GLY B O 1
ATOM 6065 N N . SER B 1 311 ? 14.062 -35.156 -27.984 1 97.81 311 SER B N 1
ATOM 6066 C CA . SER B 1 311 ? 15.141 -35.719 -27.172 1 97.81 311 SER B CA 1
ATOM 6067 C C . SER B 1 311 ? 16.031 -36.656 -28 1 97.81 311 SER B C 1
ATOM 6069 O O . SER B 1 311 ? 15.594 -37.188 -29.016 1 97.81 311 SER B O 1
ATOM 6071 N N . TYR B 1 312 ? 17.266 -36.688 -27.734 1 97.44 312 TYR B N 1
ATOM 6072 C CA . TYR B 1 312 ? 18.266 -37.625 -28.234 1 97.44 312 TYR B CA 1
ATOM 6073 C C . TYR B 1 312 ? 18.906 -38.406 -27.109 1 97.44 312 TYR B C 1
ATOM 6075 O O . TYR B 1 312 ? 19.375 -37.812 -26.125 1 97.44 312 TYR B O 1
ATOM 6083 N N . GLU B 1 313 ? 18.828 -39.688 -27.234 1 97 313 GLU B N 1
ATOM 6084 C CA . GLU B 1 313 ? 19.359 -40.438 -26.078 1 97 313 GLU B CA 1
ATOM 6085 C C . GLU B 1 313 ? 20.234 -41.594 -26.531 1 97 313 GLU B C 1
ATOM 6087 O O . GLU B 1 313 ? 20.156 -42.031 -27.672 1 97 313 GLU B O 1
ATOM 6092 N N . PHE B 1 314 ? 21.125 -42.031 -25.625 1 96.81 314 PHE B N 1
ATOM 6093 C CA . PHE B 1 314 ? 21.953 -43.25 -25.703 1 96.81 314 PHE B CA 1
ATOM 6094 C C . PHE B 1 314 ? 21.609 -44.219 -24.578 1 96.81 314 PHE B C 1
ATOM 6096 O O . PHE B 1 314 ? 21.312 -43.812 -23.453 1 96.81 314 PHE B O 1
ATOM 6103 N N . ASN B 1 315 ? 21.547 -45.438 -24.906 1 96.81 315 ASN B N 1
ATOM 6104 C CA . ASN B 1 315 ? 21.391 -46.5 -23.906 1 96.81 315 ASN B CA 1
ATOM 6105 C C . ASN B 1 315 ? 22.531 -47.5 -23.969 1 96.81 315 ASN B C 1
ATOM 6107 O O . ASN B 1 315 ? 22.797 -48.094 -25.016 1 96.81 315 ASN B O 1
ATOM 6111 N N . ASP B 1 316 ? 23.156 -47.656 -22.797 1 96.12 316 ASP B N 1
ATOM 6112 C CA . ASP B 1 316 ? 24.359 -48.469 -22.766 1 96.12 316 ASP B CA 1
ATOM 6113 C C . ASP B 1 316 ? 24.516 -49.188 -21.422 1 96.12 316 ASP B C 1
ATOM 6115 O O . ASP B 1 316 ? 23.75 -48.938 -20.5 1 96.12 316 ASP B O 1
ATOM 6119 N N . LYS B 1 317 ? 25.391 -50.188 -21.344 1 95.06 317 LYS B N 1
ATOM 6120 C CA . LYS B 1 317 ? 25.688 -50.906 -20.109 1 95.06 317 LYS B CA 1
ATOM 6121 C C . LYS B 1 317 ? 26.688 -50.125 -19.25 1 95.06 317 LYS B C 1
ATOM 6123 O O . LYS B 1 317 ? 26.859 -50.438 -18.062 1 95.06 317 LYS B O 1
ATOM 6128 N N . VAL B 1 318 ? 27.281 -49.156 -19.844 1 94.62 318 VAL B N 1
ATOM 6129 C CA . VAL B 1 318 ? 28.297 -48.406 -19.125 1 94.62 318 VAL B CA 1
ATOM 6130 C C . VAL B 1 318 ? 27.891 -46.938 -19.016 1 94.62 318 VAL B C 1
ATOM 6132 O O . VAL B 1 318 ? 27.172 -46.438 -19.891 1 94.62 318 VAL B O 1
ATOM 6135 N N . LEU B 1 319 ? 28.406 -46.312 -18.016 1 95.12 319 LEU B N 1
ATOM 6136 C CA . LEU B 1 319 ? 28.141 -44.906 -17.766 1 95.12 319 LEU B CA 1
ATOM 6137 C C . LEU B 1 319 ? 28.609 -44.062 -18.938 1 95.12 319 LEU B C 1
ATOM 6139 O O . LEU B 1 319 ? 29.75 -44.219 -19.406 1 95.12 319 LEU B O 1
ATOM 6143 N N . LEU B 1 320 ? 27.781 -43.219 -19.5 1 94.94 320 LEU B N 1
ATOM 6144 C CA . LEU B 1 320 ? 28.047 -42.281 -20.578 1 94.94 320 LEU B CA 1
ATOM 6145 C C . LEU B 1 320 ? 28.438 -43.031 -21.859 1 94.94 320 LEU B C 1
ATOM 6147 O O . LEU B 1 320 ? 29.266 -42.562 -22.641 1 94.94 320 LEU B O 1
ATOM 6151 N N . GLY B 1 321 ? 27.859 -44.188 -22 1 93.69 321 GLY B N 1
ATOM 6152 C CA . GLY B 1 321 ? 28.062 -44.906 -23.234 1 93.69 321 GLY B CA 1
ATOM 6153 C C . GLY B 1 321 ? 27.359 -44.281 -24.422 1 93.69 321 GLY B C 1
ATOM 6154 O O . GLY B 1 321 ? 26.5 -43.406 -24.266 1 93.69 321 GLY B O 1
ATOM 6155 N N . THR B 1 322 ? 27.766 -44.719 -25.719 1 93.56 322 THR B N 1
ATOM 6156 C CA . THR B 1 322 ? 27.219 -44.062 -26.906 1 93.56 322 THR B CA 1
ATOM 6157 C C . THR B 1 322 ? 26.516 -45.094 -27.797 1 93.56 322 THR B C 1
ATOM 6159 O O . THR B 1 322 ? 26.266 -44.812 -28.969 1 93.56 322 THR B O 1
ATOM 6162 N N . ARG B 1 323 ? 26.219 -46.156 -27.188 1 93.19 323 ARG B N 1
ATOM 6163 C CA . ARG B 1 323 ? 25.469 -47.156 -27.969 1 93.19 323 ARG B CA 1
ATOM 6164 C C . ARG B 1 323 ? 23.969 -46.938 -27.859 1 93.19 323 ARG B C 1
ATOM 6166 O O . ARG B 1 323 ? 23.516 -46.156 -27.016 1 93.19 323 ARG B O 1
ATOM 6173 N N . GLY B 1 324 ? 23.234 -47.594 -28.75 1 93.94 324 GLY B N 1
ATOM 6174 C CA . GLY B 1 324 ? 21.781 -47.531 -28.719 1 93.94 324 GLY B CA 1
ATOM 6175 C C . GLY B 1 324 ? 21.234 -46.125 -28.875 1 93.94 324 GLY B C 1
ATOM 6176 O O . GLY B 1 324 ? 20.469 -45.656 -28.031 1 93.94 324 GLY B O 1
ATOM 6177 N N . GLU B 1 325 ? 21.688 -45.375 -29.891 1 95.19 325 GLU B N 1
ATOM 6178 C CA . GLU B 1 325 ? 21.219 -44 -30.078 1 95.19 325 GLU B CA 1
ATOM 6179 C C . GLU B 1 325 ? 19.812 -43.969 -30.672 1 95.19 325 GLU B C 1
ATOM 6181 O O . GLU B 1 325 ? 19.469 -44.812 -31.5 1 95.19 325 GLU B O 1
ATOM 6186 N N . SER B 1 326 ? 19.016 -43.094 -30.234 1 96.06 326 SER B N 1
ATOM 6187 C CA . SER B 1 326 ? 17.688 -42.875 -30.766 1 96.06 326 SER B CA 1
ATOM 6188 C C . SER B 1 326 ? 17.219 -41.438 -30.547 1 96.06 326 SER B C 1
ATOM 6190 O O . SER B 1 326 ? 17.781 -40.719 -29.719 1 96.06 326 SER B O 1
ATOM 6192 N N . TYR B 1 327 ? 16.281 -41 -31.359 1 96.88 327 TYR B N 1
ATOM 6193 C CA . TYR B 1 327 ? 15.672 -39.688 -31.188 1 96.88 327 TYR B CA 1
ATOM 6194 C C . TYR B 1 327 ? 14.172 -39.781 -30.969 1 96.88 327 TYR B C 1
ATOM 6196 O O . TYR B 1 327 ? 13.57 -40.844 -31.25 1 96.88 327 TYR B O 1
ATOM 6204 N N . PHE B 1 328 ? 13.656 -38.906 -30.359 1 96.81 328 PHE B N 1
ATOM 6205 C CA . PHE B 1 328 ? 12.227 -38.75 -30.094 1 96.81 328 PHE B CA 1
ATOM 6206 C C . PHE B 1 328 ? 11.797 -37.281 -30.25 1 96.81 328 PHE B C 1
ATOM 6208 O O . PHE B 1 328 ? 12.172 -36.438 -29.438 1 96.81 328 PHE B O 1
ATOM 6215 N N . VAL B 1 329 ? 11.109 -36.938 -31.375 1 97.94 329 VAL B N 1
ATOM 6216 C CA . VAL B 1 329 ? 10.688 -35.562 -31.625 1 97.94 329 VAL B CA 1
ATOM 6217 C C . VAL B 1 329 ? 9.172 -35.5 -31.797 1 97.94 329 VAL B C 1
ATOM 6219 O O . VAL B 1 329 ? 8.562 -36.469 -32.312 1 97.94 329 VAL B O 1
ATOM 6222 N N . GLY B 1 330 ? 8.586 -34.469 -31.281 1 97.94 330 GLY B N 1
ATOM 6223 C CA . GLY B 1 330 ? 7.141 -34.344 -31.422 1 97.94 330 GLY B CA 1
ATOM 6224 C C . GLY B 1 330 ? 6.594 -33 -30.938 1 97.94 330 GLY B C 1
ATOM 6225 O O . GLY B 1 330 ? 7.355 -32.062 -30.734 1 97.94 330 GLY B O 1
ATOM 6226 N N . ALA B 1 331 ? 5.258 -32.906 -31 1 98.25 331 ALA B N 1
ATOM 6227 C CA . ALA B 1 331 ? 4.508 -31.766 -30.484 1 98.25 331 ALA B CA 1
ATOM 6228 C C . ALA B 1 331 ? 3.223 -32.219 -29.797 1 98.25 331 ALA B C 1
ATOM 6230 O O . ALA B 1 331 ? 2.623 -33.219 -30.172 1 98.25 331 ALA B O 1
ATOM 6231 N N . THR B 1 332 ? 2.947 -31.516 -28.812 1 98.25 332 THR B N 1
ATOM 6232 C CA . THR B 1 332 ? 1.751 -31.859 -28.062 1 98.25 332 THR B CA 1
ATOM 6233 C C . THR B 1 332 ? 0.84 -30.656 -27.906 1 98.25 332 THR B C 1
ATOM 6235 O O . THR B 1 332 ? 1.29 -29.578 -27.484 1 98.25 332 THR B O 1
ATOM 6238 N N . LEU B 1 333 ? -0.392 -30.797 -28.281 1 98.25 333 LEU B N 1
ATOM 6239 C CA . LEU B 1 333 ? -1.451 -29.844 -27.984 1 98.25 333 LEU B CA 1
ATOM 6240 C C . LEU B 1 333 ? -2.232 -30.281 -26.75 1 98.25 333 LEU B C 1
ATOM 6242 O O . LEU B 1 333 ? -2.783 -31.375 -26.703 1 98.25 333 LEU B O 1
ATOM 6246 N N . LYS B 1 334 ? -2.215 -29.469 -25.766 1 97.88 334 LYS B N 1
ATOM 6247 C CA . LYS B 1 334 ? -2.938 -29.75 -24.531 1 97.88 334 LYS B CA 1
ATOM 6248 C C . LYS B 1 334 ? -4.066 -28.75 -24.297 1 97.88 334 LYS B C 1
ATOM 6250 O O . LYS B 1 334 ? -3.85 -27.547 -24.359 1 97.88 334 LYS B O 1
ATOM 6255 N N . TRP B 1 335 ? -5.25 -29.312 -24.047 1 97.69 335 TRP B N 1
ATOM 6256 C CA . TRP B 1 335 ? -6.434 -28.484 -23.812 1 97.69 335 TRP B CA 1
ATOM 6257 C C . TRP B 1 335 ? -7.137 -28.906 -22.531 1 97.69 335 TRP B C 1
ATOM 6259 O O . TRP B 1 335 ? -7.746 -29.969 -22.469 1 97.69 335 TRP B O 1
ATOM 6269 N N . ASP B 1 336 ? -7.074 -28.031 -21.516 1 96.56 336 ASP B N 1
ATOM 6270 C CA . ASP B 1 336 ? -7.809 -28.281 -20.281 1 96.56 336 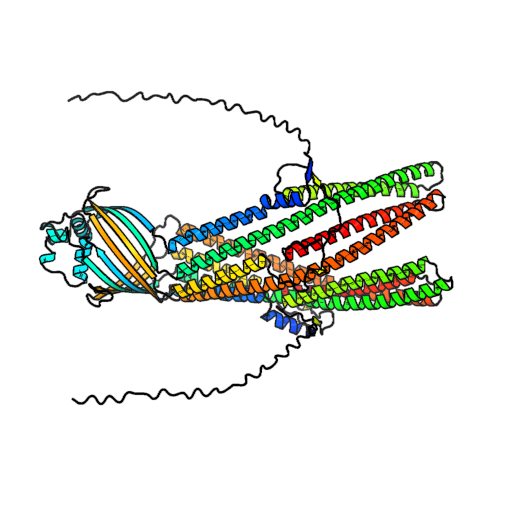ASP B CA 1
ATOM 6271 C C . ASP B 1 336 ? -9.281 -27.906 -20.438 1 96.56 336 ASP B C 1
ATOM 6273 O O . ASP B 1 336 ? -9.633 -26.719 -20.375 1 96.56 336 ASP B O 1
ATOM 6277 N N . LEU B 1 337 ? -10.125 -28.875 -20.516 1 97 337 LEU B N 1
ATOM 6278 C CA . LEU B 1 337 ? -11.547 -28.656 -20.766 1 97 337 LEU B CA 1
ATOM 6279 C C . LEU B 1 337 ? -12.266 -28.25 -19.484 1 97 337 LEU B C 1
ATOM 6281 O O . LEU B 1 337 ? -13.227 -27.469 -19.531 1 97 337 LEU B O 1
ATOM 6285 N N . PHE B 1 338 ? -11.93 -28.797 -18.453 1 96.94 338 PHE B N 1
ATOM 6286 C CA . PHE B 1 338 ? -12.5 -28.516 -17.141 1 96.94 338 PHE B CA 1
ATOM 6287 C C . PHE B 1 338 ? -11.453 -28.672 -16.047 1 96.94 338 PHE B C 1
ATOM 6289 O O . PHE B 1 338 ? -10.758 -29.703 -15.992 1 96.94 338 PHE B O 1
ATOM 6296 N N . SER B 1 339 ? -11.336 -27.688 -15.195 1 95.75 339 SER B N 1
ATOM 6297 C CA . SER B 1 339 ? -10.266 -27.672 -14.195 1 95.75 339 SER B CA 1
ATOM 6298 C C . SER B 1 339 ? -10.836 -27.594 -12.781 1 95.75 339 SER B C 1
ATOM 6300 O O . SER B 1 339 ? -10.227 -26.984 -11.898 1 95.75 339 SER B O 1
ATOM 6302 N N . GLY B 1 340 ? -12.062 -28.078 -12.594 1 94.62 340 GLY B N 1
ATOM 6303 C CA . GLY B 1 340 ? -12.664 -28.031 -11.273 1 94.62 340 GLY B CA 1
ATOM 6304 C C . GLY B 1 340 ? -12.891 -26.609 -10.766 1 94.62 340 GLY B C 1
ATOM 6305 O O . GLY B 1 340 ? -12.656 -26.328 -9.586 1 94.62 340 GLY B O 1
ATOM 6306 N N . PHE B 1 341 ? -13.039 -25.703 -11.57 1 94.31 341 PHE B N 1
ATOM 6307 C CA . PHE B 1 341 ? -13.375 -24.312 -11.328 1 94.31 341 PHE B CA 1
ATOM 6308 C C . PHE B 1 341 ? -12.133 -23.516 -10.938 1 94.31 341 PHE B C 1
ATOM 6310 O O . PHE B 1 341 ? -12.227 -22.344 -10.586 1 94.31 341 PHE B O 1
ATOM 6317 N N . SER B 1 342 ? -11 -24.094 -10.914 1 95.81 342 SER B N 1
ATOM 6318 C CA . SER B 1 342 ? -9.766 -23.391 -10.602 1 95.81 342 SER B CA 1
ATOM 6319 C C . SER B 1 342 ? -9.508 -22.266 -11.602 1 95.81 342 SER B C 1
ATOM 6321 O O . SER B 1 342 ? -9.297 -21.109 -11.211 1 95.81 342 SER B O 1
ATOM 6323 N N . LYS B 1 343 ? -9.664 -22.547 -12.898 1 96.38 343 LYS B N 1
ATOM 6324 C CA . LYS B 1 343 ? -9.414 -21.547 -13.93 1 96.38 343 LYS B CA 1
ATOM 6325 C C . LYS B 1 343 ? -10.492 -20.469 -13.922 1 96.38 343 LYS B C 1
ATOM 6327 O O . LYS B 1 343 ? -10.188 -19.281 -14.055 1 96.38 343 LYS B O 1
ATOM 6332 N N . ALA B 1 344 ? -11.734 -20.891 -13.797 1 97.06 344 ALA B N 1
ATOM 6333 C CA . ALA B 1 344 ? -12.82 -19.906 -13.719 1 97.06 344 ALA B CA 1
ATOM 6334 C C . ALA B 1 344 ? -12.625 -18.969 -12.523 1 97.06 344 ALA B C 1
ATOM 6336 O O . ALA B 1 344 ? -12.82 -17.766 -12.648 1 97.06 344 ALA B O 1
ATOM 6337 N N . GLY B 1 345 ? -12.281 -19.562 -11.383 1 97.62 345 GLY B N 1
ATOM 6338 C CA . GLY B 1 345 ? -12 -18.766 -10.211 1 97.62 345 GLY B CA 1
ATOM 6339 C C . GLY B 1 345 ? -10.867 -17.766 -10.422 1 97.62 345 GLY B C 1
ATOM 6340 O O . GLY B 1 345 ? -10.914 -16.641 -9.914 1 97.62 345 GLY B O 1
ATOM 6341 N N . LYS B 1 346 ? -9.883 -18.172 -11.148 1 97.88 346 LYS B N 1
ATOM 6342 C CA . LYS B 1 346 ? -8.742 -17.297 -11.422 1 97.88 346 LYS B CA 1
ATOM 6343 C C . LYS B 1 346 ? -9.156 -16.109 -12.289 1 97.88 346 LYS B C 1
ATOM 6345 O O . LYS B 1 346 ? -8.664 -15 -12.094 1 97.88 346 LYS B O 1
ATOM 6350 N N . VAL B 1 347 ? -10.016 -16.344 -13.281 1 98.31 347 VAL B N 1
ATOM 6351 C CA . VAL B 1 347 ? -10.531 -15.266 -14.102 1 98.31 347 VAL B CA 1
ATOM 6352 C C . VAL B 1 347 ? -11.305 -14.273 -13.227 1 98.31 347 VAL B C 1
ATOM 6354 O O . VAL B 1 347 ? -11.109 -13.062 -13.328 1 98.31 347 VAL B O 1
ATOM 6357 N N . MET B 1 348 ? -12.133 -14.812 -12.344 1 98.25 348 MET B N 1
ATOM 6358 C CA . MET B 1 348 ? -12.906 -13.961 -11.445 1 98.25 348 MET B CA 1
ATOM 6359 C C . MET B 1 348 ? -11.992 -13.156 -10.531 1 98.25 348 MET B C 1
ATOM 6361 O O . MET B 1 348 ? -12.227 -11.969 -10.297 1 98.25 348 MET B O 1
ATOM 6365 N N . GLN B 1 349 ? -10.984 -13.773 -10.023 1 98.31 349 GLN B N 1
ATOM 6366 C CA . GLN B 1 349 ? -10.008 -13.109 -9.164 1 98.31 349 GLN B CA 1
ATOM 6367 C C . GLN B 1 349 ? -9.328 -11.953 -9.898 1 98.31 349 GLN B C 1
ATOM 6369 O O . GLN B 1 349 ? -9.219 -10.852 -9.367 1 98.31 349 GLN B O 1
ATOM 6374 N N . SER B 1 350 ? -8.852 -12.242 -11.125 1 98.56 350 SER B N 1
ATOM 6375 C CA . SER B 1 350 ? -8.164 -11.219 -11.898 1 98.56 350 SER B CA 1
ATOM 6376 C C . SER B 1 350 ? -9.086 -10.047 -12.219 1 98.56 350 SER B C 1
ATOM 6378 O O . SER B 1 350 ? -8.656 -8.898 -12.219 1 98.56 350 SER B O 1
ATOM 6380 N N . ARG B 1 351 ? -10.336 -10.344 -12.477 1 98.62 351 ARG B N 1
ATOM 6381 C CA . ARG B 1 351 ? -11.312 -9.281 -12.727 1 98.62 351 ARG B CA 1
ATOM 6382 C C . ARG B 1 351 ? -11.508 -8.414 -11.484 1 98.62 351 ARG B C 1
ATOM 6384 O O . ARG B 1 351 ? -11.609 -7.191 -11.586 1 98.62 351 ARG B O 1
ATOM 6391 N N . ALA B 1 352 ? -11.609 -9.047 -10.352 1 98.5 352 ALA B N 1
ATOM 6392 C CA . ALA B 1 352 ? -11.75 -8.305 -9.094 1 98.5 352 ALA B CA 1
ATOM 6393 C C . ALA B 1 352 ? -10.516 -7.449 -8.828 1 98.5 352 ALA B C 1
ATOM 6395 O O . ALA B 1 352 ? -10.633 -6.312 -8.359 1 98.5 352 ALA B O 1
ATOM 6396 N N . GLU B 1 353 ? -9.391 -7.949 -9.133 1 98.56 353 GLU B N 1
ATOM 6397 C CA . GLU B 1 353 ? -8.148 -7.199 -8.969 1 98.56 353 GLU B CA 1
ATOM 6398 C C . GLU B 1 353 ? -8.094 -6.008 -9.922 1 98.56 353 GLU B C 1
ATOM 6400 O O . GLU B 1 353 ? -7.594 -4.938 -9.555 1 98.56 353 GLU B O 1
ATOM 6405 N N . LEU B 1 354 ? -8.57 -6.195 -11.148 1 98.69 354 LEU B N 1
ATOM 6406 C CA . LEU B 1 354 ? -8.664 -5.09 -12.094 1 98.69 354 LEU B CA 1
ATOM 6407 C C . LEU B 1 354 ? -9.586 -4 -11.562 1 98.69 354 LEU B C 1
ATOM 6409 O O . LEU B 1 354 ? -9.242 -2.816 -11.586 1 98.69 354 LEU B O 1
ATOM 6413 N N . LYS B 1 355 ? -10.711 -4.422 -11.031 1 98.44 355 LYS B N 1
ATOM 6414 C CA . LYS B 1 355 ? -11.648 -3.455 -10.469 1 98.44 355 LYS B CA 1
ATOM 6415 C C . LYS B 1 355 ? -11.008 -2.672 -9.328 1 98.44 355 LYS B C 1
ATOM 6417 O O . LYS B 1 355 ? -11.164 -1.451 -9.242 1 98.44 355 LYS B O 1
ATOM 6422 N N . LYS B 1 356 ? -10.305 -3.314 -8.469 1 98.12 356 LYS B N 1
ATOM 6423 C CA . LYS B 1 356 ? -9.609 -2.666 -7.359 1 98.12 356 LYS B CA 1
ATOM 6424 C C . LYS B 1 356 ? -8.594 -1.652 -7.871 1 98.12 356 LYS B C 1
ATOM 6426 O O . LYS B 1 356 ? -8.5 -0.54 -7.348 1 98.12 356 LYS B O 1
ATOM 6431 N N . ALA B 1 357 ? -7.863 -2.037 -8.906 1 98.44 357 ALA B N 1
ATOM 6432 C CA . ALA B 1 357 ? -6.867 -1.145 -9.492 1 98.44 357 ALA B CA 1
ATOM 6433 C C . ALA B 1 357 ? -7.523 0.099 -10.086 1 98.44 357 ALA B C 1
ATOM 6435 O O . ALA B 1 357 ? -6.996 1.206 -9.961 1 98.44 357 ALA B O 1
ATOM 6436 N N . GLU B 1 358 ? -8.648 -0.122 -10.695 1 98.38 358 GLU B N 1
ATOM 6437 C CA . GLU B 1 358 ? -9.383 0.998 -11.266 1 98.38 358 GLU B CA 1
ATOM 6438 C C . GLU B 1 358 ? -9.867 1.955 -10.18 1 98.38 358 GLU B C 1
ATOM 6440 O O . GLU B 1 358 ? -9.789 3.174 -10.344 1 98.38 358 GLU B O 1
ATOM 6445 N N . VAL B 1 359 ? -10.375 1.417 -9.133 1 97.88 359 VAL B N 1
ATOM 6446 C CA . VAL B 1 359 ? -10.852 2.236 -8.016 1 97.88 359 VAL B CA 1
ATOM 6447 C C . VAL B 1 359 ? -9.68 3.004 -7.406 1 97.88 359 VAL B C 1
ATOM 6449 O O . VAL B 1 359 ? -9.805 4.191 -7.094 1 97.88 359 VAL B O 1
ATOM 6452 N N . ALA B 1 360 ? -8.539 2.371 -7.254 1 97.56 360 ALA B N 1
ATOM 6453 C CA . ALA B 1 360 ? -7.344 3.027 -6.727 1 97.56 360 ALA B CA 1
ATOM 6454 C C . ALA B 1 360 ? -6.926 4.199 -7.605 1 97.56 360 ALA B C 1
ATOM 6456 O O . ALA B 1 360 ? -6.578 5.27 -7.098 1 97.56 360 ALA B O 1
ATOM 6457 N N . TYR B 1 361 ? -6.98 4.016 -8.914 1 97.38 361 TYR B N 1
ATOM 6458 C CA . TYR B 1 361 ? -6.648 5.078 -9.859 1 97.38 361 TYR B CA 1
ATOM 6459 C C . TYR B 1 361 ? -7.609 6.254 -9.719 1 97.38 361 TYR B C 1
ATOM 6461 O O . TYR B 1 361 ? -7.18 7.406 -9.617 1 97.38 361 TYR B O 1
ATOM 6469 N N . ARG B 1 362 ? -8.852 5.949 -9.695 1 95.56 362 ARG B N 1
ATOM 6470 C CA . ARG B 1 362 ? -9.859 7.004 -9.586 1 95.56 362 ARG B CA 1
ATOM 6471 C C . ARG B 1 362 ? -9.719 7.758 -8.273 1 95.56 362 ARG B C 1
ATOM 6473 O O . ARG B 1 362 ? -9.82 8.984 -8.234 1 95.56 362 ARG B O 1
ATOM 6480 N N . SER B 1 363 ? -9.508 7.047 -7.172 1 96.62 363 SER B N 1
ATOM 6481 C CA . SER B 1 363 ? -9.312 7.645 -5.852 1 96.62 363 SER B CA 1
ATOM 6482 C C . SER B 1 363 ? -8.125 8.609 -5.855 1 96.62 363 SER B C 1
ATOM 6484 O O . SER B 1 363 ? -8.266 9.766 -5.441 1 96.62 363 SER B O 1
ATOM 6486 N N . ARG B 1 364 ? -7.055 8.148 -6.41 1 95.88 364 ARG B N 1
ATOM 6487 C CA . ARG B 1 364 ? -5.855 8.984 -6.422 1 95.88 364 ARG B CA 1
ATOM 6488 C C . ARG B 1 364 ? -6.027 10.172 -7.359 1 95.88 364 ARG B C 1
ATOM 6490 O O . ARG B 1 364 ? -5.52 11.266 -7.09 1 95.88 364 ARG B O 1
ATOM 6497 N N . SER B 1 365 ? -6.641 9.969 -8.477 1 93.81 365 SER B N 1
ATOM 6498 C CA . SER B 1 365 ? -6.902 11.047 -9.43 1 93.81 365 SER B CA 1
ATOM 6499 C C . SER B 1 365 ? -7.703 12.172 -8.781 1 93.81 365 SER B C 1
ATOM 6501 O O . SER B 1 365 ? -7.316 13.336 -8.867 1 93.81 365 SER B O 1
ATOM 6503 N N . LEU B 1 366 ? -8.773 11.797 -8.117 1 93 366 LEU B N 1
ATOM 6504 C CA . LEU B 1 366 ? -9.609 12.789 -7.449 1 93 366 LEU B CA 1
ATOM 6505 C C . LEU B 1 366 ? -8.844 13.469 -6.316 1 93 366 LEU B C 1
ATOM 6507 O O . LEU B 1 366 ? -8.93 14.688 -6.148 1 93 366 LEU B O 1
ATOM 6511 N N . LYS B 1 367 ? -8.086 12.711 -5.535 1 94.06 367 LYS B N 1
ATOM 6512 C CA . LYS B 1 367 ? -7.301 13.273 -4.445 1 94.06 367 LYS B CA 1
ATOM 6513 C C . LYS B 1 367 ? -6.254 14.258 -4.969 1 94.06 367 LYS B C 1
ATOM 6515 O O . LYS B 1 367 ? -6.059 15.328 -4.391 1 94.06 367 LYS B O 1
ATOM 6520 N N . THR B 1 368 ? -5.598 13.914 -6.062 1 93.19 368 THR B N 1
ATOM 6521 C CA . THR B 1 368 ? -4.578 14.773 -6.652 1 93.19 368 THR B CA 1
ATOM 6522 C C . THR B 1 368 ? -5.188 16.094 -7.129 1 93.19 368 THR B C 1
ATOM 6524 O O . THR B 1 368 ? -4.613 17.156 -6.906 1 93.19 368 THR B O 1
ATOM 6527 N N . ARG B 1 369 ? -6.312 16.031 -7.711 1 90.25 369 ARG B N 1
ATOM 6528 C CA . ARG B 1 369 ? -6.988 17.234 -8.156 1 90.25 369 ARG B CA 1
ATOM 6529 C C . ARG B 1 369 ? -7.332 18.141 -6.977 1 90.25 369 ARG B C 1
ATOM 6531 O O . ARG B 1 369 ? -7.141 19.359 -7.043 1 90.25 369 ARG B O 1
ATOM 6538 N N . MET B 1 370 ? -7.809 17.5 -5.957 1 90.75 370 MET B N 1
ATOM 6539 C CA . MET B 1 370 ? -8.109 18.25 -4.734 1 90.75 370 MET B CA 1
ATOM 6540 C C . MET B 1 370 ? -6.852 18.891 -4.16 1 90.75 370 MET B C 1
ATOM 6542 O O . MET B 1 370 ? -6.863 20.062 -3.799 1 90.75 370 MET B O 1
ATOM 6546 N N . GLU B 1 371 ? -5.789 18.125 -4.121 1 93.12 371 GLU B N 1
ATOM 6547 C CA . GLU B 1 371 ? -4.539 18.609 -3.549 1 93.12 371 GLU B CA 1
ATOM 6548 C C . GLU B 1 371 ? -3.969 19.766 -4.367 1 93.12 371 GLU B C 1
ATOM 6550 O O . GLU B 1 371 ? -3.398 20.703 -3.812 1 93.12 371 GLU B O 1
ATOM 6555 N N . ILE B 1 372 ? -4.09 19.734 -5.652 1 91.38 372 ILE B N 1
ATOM 6556 C CA . ILE B 1 372 ? -3.613 20.797 -6.52 1 91.38 372 ILE B CA 1
ATOM 6557 C C . ILE B 1 372 ? -4.395 22.078 -6.238 1 91.38 372 ILE B C 1
ATOM 6559 O O . ILE B 1 372 ? -3.807 23.156 -6.102 1 91.38 372 ILE B O 1
ATOM 6563 N N . LYS B 1 373 ? -5.703 21.969 -6.137 1 89.12 373 LYS B N 1
ATOM 6564 C CA . LYS B 1 373 ? -6.535 23.125 -5.832 1 89.12 373 LYS B CA 1
ATOM 6565 C C . LYS B 1 373 ? -6.164 23.734 -4.484 1 89.12 373 LYS B C 1
ATOM 6567 O O . LYS B 1 373 ? -6.027 24.953 -4.359 1 89.12 373 LYS B O 1
ATOM 6572 N N . GLN B 1 374 ? -5.977 22.828 -3.555 1 91.25 374 GLN B N 1
ATOM 6573 C CA . GLN B 1 374 ? -5.594 23.281 -2.223 1 91.25 374 GLN B CA 1
ATOM 6574 C C . GLN B 1 374 ? -4.211 23.938 -2.238 1 91.25 374 GLN B C 1
ATOM 6576 O O . GLN B 1 374 ? -3.992 24.953 -1.582 1 91.25 374 GLN B O 1
ATOM 6581 N N . ALA B 1 375 ? -3.312 23.375 -2.975 1 92.19 375 ALA B N 1
ATOM 6582 C CA . ALA B 1 375 ? -1.961 23.906 -3.074 1 92.19 375 ALA B CA 1
ATOM 6583 C C . ALA B 1 375 ? -1.968 25.281 -3.746 1 92.19 375 ALA B C 1
ATOM 6585 O O . ALA B 1 375 ? -1.263 26.203 -3.312 1 92.19 375 ALA B O 1
ATOM 6586 N N . ARG B 1 376 ? -2.725 25.484 -4.746 1 89.69 376 ARG B N 1
ATOM 6587 C CA . ARG B 1 376 ? -2.842 26.781 -5.422 1 89.69 376 ARG B CA 1
ATOM 6588 C C . ARG B 1 376 ? -3.365 27.844 -4.473 1 89.69 376 ARG B C 1
ATOM 6590 O O . ARG B 1 376 ? -2.832 28.953 -4.426 1 89.69 376 ARG B O 1
ATOM 6597 N N . ARG B 1 377 ? -4.402 27.5 -3.777 1 90.06 377 ARG B N 1
ATOM 6598 C CA . ARG B 1 377 ? -4.961 28.438 -2.812 1 90.06 377 ARG B CA 1
ATOM 6599 C C . ARG B 1 377 ? -3.949 28.766 -1.718 1 90.06 377 ARG B C 1
ATOM 6601 O O . ARG B 1 377 ? -3.877 29.906 -1.251 1 90.06 377 ARG B O 1
ATOM 6608 N N . SER B 1 378 ? -3.189 27.719 -1.353 1 90.88 378 SER B N 1
ATOM 6609 C CA . SER B 1 378 ? -2.178 27.922 -0.321 1 90.88 378 SER B CA 1
ATOM 6610 C C . SER B 1 378 ? -1.104 28.906 -0.782 1 90.88 378 SER B C 1
ATOM 6612 O O . SER B 1 378 ? -0.592 29.688 0.017 1 90.88 378 SER B O 1
ATOM 6614 N N . VAL B 1 379 ? -0.76 28.906 -2.027 1 91.25 379 VAL B N 1
ATOM 6615 C CA . VAL B 1 379 ? 0.219 29.859 -2.562 1 91.25 379 VAL B CA 1
ATOM 6616 C C . VAL B 1 379 ? -0.319 31.281 -2.451 1 91.25 379 VAL B C 1
ATOM 6618 O O . VAL B 1 379 ? 0.39 32.188 -2.004 1 91.25 379 VAL B O 1
ATOM 6621 N N . LYS B 1 380 ? -1.544 31.453 -2.809 1 88.25 380 LYS B N 1
ATOM 6622 C CA . LYS B 1 380 ? -2.158 32.781 -2.736 1 88.25 380 LYS B CA 1
ATOM 6623 C C . LYS B 1 380 ? -2.225 33.281 -1.294 1 88.25 380 LYS B C 1
ATOM 6625 O O . LYS B 1 380 ? -1.941 34.438 -1.021 1 88.25 380 LYS B O 1
ATOM 6630 N N . GLN B 1 381 ? -2.566 32.312 -0.486 1 87.19 381 GLN B N 1
ATOM 6631 C CA . GLN B 1 381 ? -2.631 32.656 0.93 1 87.19 381 GLN B CA 1
ATOM 6632 C C . GLN B 1 381 ? -1.248 33 1.474 1 87.19 381 GLN B C 1
ATOM 6634 O O . GLN B 1 381 ? -1.101 33.969 2.242 1 87.19 381 GLN B O 1
ATOM 6639 N N . ALA B 1 382 ? -0.27 32.281 1.104 1 90.56 382 ALA B N 1
ATOM 6640 C CA . ALA B 1 382 ? 1.095 32.531 1.559 1 90.56 382 ALA B CA 1
ATOM 6641 C C . ALA B 1 382 ? 1.603 33.875 1.047 1 90.56 382 ALA B C 1
ATOM 6643 O O . ALA B 1 382 ? 2.326 34.594 1.753 1 90.56 382 ALA B O 1
ATOM 6644 N N . GLN B 1 383 ? 1.228 34.281 -0.135 1 89.56 383 GLN B N 1
ATOM 6645 C CA . GLN B 1 383 ? 1.597 35.562 -0.682 1 89.56 383 GLN B CA 1
ATOM 6646 C C . GLN B 1 383 ? 0.991 36.719 0.141 1 89.56 383 GLN B C 1
ATOM 6648 O O . GLN B 1 383 ? 1.677 37.688 0.47 1 89.56 383 GLN B O 1
ATOM 6653 N N . LYS B 1 384 ? -0.256 36.531 0.412 1 85.75 384 LYS B N 1
ATOM 6654 C CA . LYS B 1 384 ? -0.926 37.562 1.225 1 85.75 384 LYS B CA 1
ATOM 6655 C C . LYS B 1 384 ? -0.279 37.656 2.602 1 85.75 384 LYS B C 1
ATOM 6657 O O . LYS B 1 384 ? -0.109 38.781 3.121 1 85.75 384 LYS B O 1
ATOM 6662 N N . GLN B 1 385 ? 0.088 36.5 3.115 1 87.25 385 GLN B N 1
ATOM 6663 C CA . GLN B 1 385 ? 0.731 36.5 4.426 1 87.25 385 GLN B CA 1
ATOM 6664 C C . GLN B 1 385 ? 2.104 37.156 4.371 1 87.25 385 GLN B C 1
ATOM 6666 O O . GLN B 1 385 ? 2.502 37.844 5.316 1 87.25 385 GLN B O 1
ATOM 6671 N N . PHE B 1 386 ? 2.789 37 3.357 1 90.56 386 PHE B N 1
ATOM 6672 C CA . PHE B 1 386 ? 4.086 37.656 3.195 1 90.56 386 PHE B CA 1
ATOM 6673 C C . PHE B 1 386 ? 3.928 39.156 3.1 1 90.56 386 PHE B C 1
ATOM 6675 O O . PHE B 1 386 ? 4.66 39.906 3.748 1 90.56 386 PHE B O 1
ATOM 6682 N N . ASP B 1 387 ? 2.959 39.562 2.303 1 87.31 387 ASP B N 1
ATOM 6683 C CA . ASP B 1 387 ? 2.711 41 2.145 1 87.31 387 ASP B CA 1
ATOM 6684 C C . ASP B 1 387 ? 2.379 41.656 3.484 1 87.31 387 ASP B C 1
ATOM 6686 O O . ASP B 1 387 ? 2.879 42.75 3.795 1 87.31 387 ASP B O 1
ATOM 6690 N N . PHE B 1 388 ? 1.615 40.906 4.188 1 82.88 388 PHE B N 1
ATOM 6691 C CA . PHE B 1 388 ? 1.252 41.406 5.508 1 82.88 388 PHE B CA 1
ATOM 6692 C C . PHE B 1 388 ? 2.477 41.5 6.41 1 82.88 388 PHE B C 1
ATOM 6694 O O . PHE B 1 388 ? 2.684 42.5 7.094 1 82.88 388 PHE B O 1
ATOM 6701 N N . ALA B 1 389 ? 3.248 40.438 6.426 1 88.5 389 ALA B N 1
ATOM 6702 C CA . ALA B 1 389 ? 4.441 40.406 7.27 1 88.5 389 ALA B CA 1
ATOM 6703 C C . ALA B 1 389 ? 5.438 41.469 6.859 1 88.5 389 ALA B C 1
ATOM 6705 O O . ALA B 1 389 ? 6.09 42.094 7.711 1 88.5 389 ALA B O 1
ATOM 6706 N N . ASP B 1 390 ? 5.543 41.719 5.613 1 88.81 390 ASP B N 1
ATOM 6707 C CA . ASP B 1 390 ? 6.441 42.75 5.102 1 88.81 390 ASP B CA 1
ATOM 6708 C C . ASP B 1 390 ? 6.012 44.125 5.57 1 88.81 390 ASP B C 1
ATOM 6710 O O . ASP B 1 390 ? 6.84 44.938 6.027 1 88.81 390 ASP B O 1
ATOM 6714 N N . ALA B 1 391 ? 4.742 44.406 5.48 1 84.44 391 ALA B N 1
ATOM 6715 C CA . ALA B 1 391 ? 4.199 45.688 5.961 1 84.44 391 ALA B CA 1
ATOM 6716 C C . ALA B 1 391 ? 4.391 45.844 7.469 1 84.44 391 ALA B C 1
ATOM 6718 O O . ALA B 1 391 ? 4.637 46.938 7.969 1 84.44 391 ALA B O 1
ATOM 6719 N N . SER B 1 392 ? 4.273 44.688 8.125 1 85.25 392 SER B N 1
ATOM 6720 C CA . SER B 1 392 ? 4.449 44.688 9.57 1 85.25 392 SER B CA 1
ATOM 6721 C C . SER B 1 392 ? 5.875 45.062 9.961 1 85.25 392 SER B C 1
ATOM 6723 O O . SER B 1 392 ? 6.094 45.75 10.961 1 85.25 392 SER B O 1
ATOM 6725 N N . VAL B 1 393 ? 6.844 44.688 9.219 1 90.81 393 VAL B N 1
ATOM 6726 C CA . VAL B 1 393 ? 8.234 45.031 9.477 1 90.81 393 VAL B CA 1
ATOM 6727 C C . VAL B 1 393 ? 8.438 46.531 9.289 1 90.81 393 VAL B C 1
ATOM 6729 O O . VAL B 1 393 ? 9.078 47.188 10.109 1 90.81 393 VAL B O 1
ATOM 6732 N N . GLU B 1 394 ? 7.852 47.062 8.281 1 87.88 394 GLU B N 1
ATOM 6733 C CA . GLU B 1 394 ? 7.965 48.5 8.016 1 87.88 394 GLU B CA 1
ATOM 6734 C C . GLU B 1 394 ? 7.379 49.312 9.164 1 87.88 394 GLU B C 1
ATOM 6736 O O . GLU B 1 394 ? 7.988 50.281 9.609 1 87.88 394 GLU B O 1
ATOM 6741 N N . GLN B 1 395 ? 6.305 48.875 9.578 1 82.25 395 GLN B N 1
ATOM 6742 C CA . GLN B 1 395 ? 5.637 49.562 10.664 1 82.25 395 GLN B CA 1
ATOM 6743 C C . GLN B 1 395 ? 6.445 49.469 11.961 1 82.25 395 GLN B C 1
ATOM 6745 O O . GLN B 1 395 ? 6.621 50.469 12.664 1 82.25 395 GLN B O 1
ATOM 6750 N N . ALA B 1 396 ? 6.91 48.25 12.25 1 87.38 396 ALA B N 1
ATOM 6751 C CA . ALA B 1 396 ? 7.668 48.031 13.477 1 87.38 396 ALA B CA 1
ATOM 6752 C C . ALA B 1 396 ? 8.992 48.781 13.438 1 87.38 396 ALA B C 1
ATOM 6754 O O . ALA B 1 396 ? 9.453 49.312 14.461 1 87.38 396 ALA B O 1
ATOM 6755 N N . ALA B 1 397 ? 9.594 48.875 12.297 1 90.25 397 ALA B N 1
ATOM 6756 C CA . ALA B 1 397 ? 10.852 49.594 12.125 1 90.25 397 ALA B CA 1
ATOM 6757 C C . ALA B 1 397 ? 10.672 51.094 12.375 1 90.25 397 ALA B C 1
ATOM 6759 O O . ALA B 1 397 ? 11.508 51.719 13.016 1 90.25 397 ALA B O 1
ATOM 6760 N N . GLU B 1 398 ? 9.586 51.656 11.891 1 87.56 398 GLU B N 1
ATOM 6761 C CA . GLU B 1 398 ? 9.305 53.062 12.102 1 87.56 398 GLU B CA 1
ATOM 6762 C C . GLU B 1 398 ? 9 53.344 13.57 1 87.56 398 GLU B C 1
ATOM 6764 O O . GLU B 1 398 ? 9.445 54.375 14.117 1 87.56 398 GLU B O 1
ATOM 6769 N N . ASP B 1 399 ? 8.289 52.438 14.156 1 84.5 399 ASP B N 1
ATOM 6770 C CA . ASP B 1 399 ? 7.98 52.594 15.578 1 84.5 399 ASP B CA 1
ATOM 6771 C C . ASP B 1 399 ? 9.258 52.562 16.422 1 84.5 399 ASP B C 1
ATOM 6773 O O . ASP B 1 399 ? 9.422 53.375 17.328 1 84.5 399 ASP B O 1
ATOM 6777 N N . PHE B 1 400 ? 10.148 51.688 16.156 1 89.56 400 PHE B N 1
ATOM 6778 C CA . PHE B 1 400 ? 11.414 51.562 16.875 1 89.56 400 PHE B CA 1
ATOM 6779 C C . PHE B 1 400 ? 12.258 52.844 16.672 1 89.56 400 PHE B C 1
ATOM 6781 O O . PHE B 1 400 ? 12.875 53.344 17.609 1 89.56 400 PHE B O 1
ATOM 6788 N N . ARG B 1 401 ? 12.258 53.375 15.453 1 90.56 401 ARG B N 1
ATOM 6789 C CA . ARG B 1 401 ? 12.992 54.594 15.148 1 90.56 401 ARG B CA 1
ATOM 6790 C C . ARG B 1 401 ? 12.484 55.75 15.984 1 90.56 401 ARG B C 1
ATOM 6792 O O . ARG B 1 401 ? 13.273 56.469 16.609 1 90.56 401 ARG B O 1
ATOM 6799 N N . ILE B 1 402 ? 11.219 55.906 16.078 1 87.38 402 ILE B N 1
ATOM 6800 C CA . ILE B 1 402 ? 10.602 57 16.812 1 87.38 402 ILE B CA 1
ATOM 6801 C C . ILE B 1 402 ? 10.914 56.875 18.297 1 87.38 402 ILE B C 1
ATOM 6803 O O . ILE B 1 402 ? 11.336 57.844 18.938 1 87.38 402 ILE B O 1
ATOM 6807 N N . ARG B 1 403 ? 10.758 55.656 18.797 1 87.38 403 ARG B N 1
ATOM 6808 C CA . ARG B 1 403 ? 10.984 55.406 20.219 1 87.38 403 ARG B CA 1
ATOM 6809 C C . ARG B 1 403 ? 12.461 55.562 20.562 1 87.38 403 ARG B C 1
ATOM 6811 O O . ARG B 1 403 ? 12.805 56.031 21.656 1 87.38 403 ARG B O 1
ATOM 6818 N N . SER B 1 404 ? 13.305 55.156 19.656 1 88.31 404 SER B N 1
ATOM 6819 C CA . SER B 1 404 ? 14.734 55.344 19.859 1 88.31 404 SER B CA 1
ATOM 6820 C C . SER B 1 404 ? 15.117 56.812 19.922 1 88.31 404 SER B C 1
ATOM 6822 O O . SER B 1 404 ? 15.891 57.219 20.781 1 88.31 404 SER B O 1
ATOM 6824 N N . ASP B 1 405 ? 14.523 57.625 19.094 1 88.69 405 ASP B N 1
ATOM 6825 C CA . ASP B 1 405 ? 14.773 59.062 19.094 1 88.69 405 ASP B CA 1
ATOM 6826 C C . ASP B 1 405 ? 14.273 59.719 20.391 1 88.69 405 ASP B C 1
ATOM 6828 O O . ASP B 1 405 ? 14.977 60.531 20.984 1 88.69 405 ASP B O 1
ATOM 6832 N N . ARG B 1 406 ? 13.141 59.344 20.844 1 88.94 406 ARG B N 1
ATOM 6833 C CA . ARG B 1 406 ? 12.555 59.906 22.062 1 88.94 406 ARG B CA 1
ATOM 6834 C C . ARG B 1 406 ? 13.352 59.469 23.297 1 88.94 406 ARG B C 1
ATOM 6836 O O . ARG B 1 406 ? 13.492 60.25 24.25 1 88.94 406 ARG B O 1
ATOM 6843 N N . TYR B 1 407 ? 13.805 58.25 23.25 1 85.81 407 TYR B N 1
ATOM 6844 C CA . TYR B 1 407 ? 14.609 57.75 24.359 1 85.81 407 TYR B CA 1
ATOM 6845 C C . TYR B 1 407 ? 15.914 58.531 24.484 1 85.81 407 TYR B C 1
ATOM 6847 O O . TYR B 1 407 ? 16.328 58.875 25.594 1 85.81 407 TYR B O 1
ATOM 6855 N N . GLN B 1 408 ? 16.5 58.875 23.359 1 84.25 408 GLN B N 1
ATOM 6856 C CA . GLN B 1 408 ? 17.734 59.656 23.344 1 84.25 408 GLN B CA 1
ATOM 6857 C C . GLN B 1 408 ? 17.5 61.062 23.906 1 84.25 408 GLN B C 1
ATOM 6859 O O . GLN B 1 408 ? 18.406 61.625 24.5 1 84.25 408 GLN B O 1
ATOM 6864 N N . GLN B 1 409 ? 16.234 61.531 23.891 1 85.56 409 GLN B N 1
ATOM 6865 C CA . GLN B 1 409 ? 15.883 62.844 24.391 1 85.56 409 GLN B CA 1
ATOM 6866 C C . GLN B 1 409 ? 15.328 62.75 25.812 1 85.56 409 GLN B C 1
ATOM 6868 O O . GLN B 1 409 ? 14.945 63.781 26.391 1 85.56 409 GLN B O 1
ATOM 6873 N N . GLY B 1 410 ? 15.242 61.531 26.359 1 80.06 410 GLY B N 1
ATOM 6874 C CA . GLY B 1 410 ? 14.758 61.312 27.719 1 80.06 410 GLY B CA 1
ATOM 6875 C C . GLY B 1 410 ? 13.242 61.312 27.812 1 80.06 410 GLY B C 1
ATOM 6876 O O . GLY B 1 410 ? 12.68 61.438 28.891 1 80.06 410 GLY B O 1
ATOM 6877 N N . MET B 1 411 ? 12.609 61.094 26.672 1 82.44 411 MET B N 1
ATOM 6878 C CA . MET B 1 411 ? 11.156 61.188 26.625 1 82.44 411 MET B CA 1
ATOM 6879 C C . MET B 1 411 ? 10.508 59.812 26.484 1 82.44 411 MET B C 1
ATOM 6881 O O . MET B 1 411 ? 9.336 59.719 26.125 1 82.44 411 MET B O 1
ATOM 6885 N N . GLU B 1 412 ? 11.305 58.812 26.578 1 83.75 412 GLU B N 1
ATOM 6886 C CA . GLU B 1 412 ? 10.812 57.438 26.453 1 83.75 412 GLU B CA 1
ATOM 6887 C C . GLU B 1 412 ? 11.414 56.531 27.531 1 83.75 412 GLU B C 1
ATOM 6889 O O . GLU B 1 412 ? 12.562 56.75 27.938 1 83.75 412 GLU B O 1
ATOM 6894 N N . THR B 1 413 ? 10.594 55.656 28.016 1 84.44 413 THR B N 1
ATOM 6895 C CA . THR B 1 413 ? 11.102 54.75 29.047 1 84.44 413 THR B CA 1
ATOM 6896 C C . THR B 1 413 ? 11.93 53.625 28.406 1 84.44 413 THR B C 1
ATOM 6898 O O . THR B 1 413 ? 11.773 53.344 27.219 1 84.44 413 THR B O 1
ATOM 6901 N N . THR B 1 414 ? 12.805 53.094 29.188 1 83 414 THR B N 1
ATOM 6902 C CA . THR B 1 414 ? 13.586 51.938 28.75 1 83 414 THR B CA 1
ATOM 6903 C C . THR B 1 414 ? 12.68 50.781 28.328 1 83 414 THR B C 1
ATOM 6905 O O . THR B 1 414 ? 12.945 50.094 27.344 1 83 414 THR B O 1
ATOM 6908 N N . SER B 1 415 ? 11.664 50.594 29.094 1 84.69 415 SER B N 1
ATOM 6909 C CA . SER B 1 415 ? 10.719 49.531 28.812 1 84.69 415 SER B CA 1
ATOM 6910 C C . SER B 1 415 ? 10.07 49.688 27.438 1 84.69 415 SER B C 1
ATOM 6912 O O . SER B 1 415 ? 9.93 48.719 26.703 1 84.69 415 SER B O 1
ATOM 6914 N N . ASP B 1 416 ? 9.758 50.906 27.109 1 87.06 416 ASP B N 1
ATOM 6915 C CA . ASP B 1 416 ? 9.117 51.156 25.828 1 87.06 416 ASP B CA 1
ATOM 6916 C C . ASP B 1 416 ? 10.086 50.938 24.672 1 87.06 416 ASP B C 1
ATOM 6918 O O . ASP B 1 416 ? 9.695 50.406 23.625 1 87.06 416 ASP B O 1
ATOM 6922 N N . LEU B 1 417 ? 11.281 51.344 24.859 1 86 417 LEU B N 1
ATOM 6923 C CA . LEU B 1 417 ? 12.305 51.125 23.844 1 86 417 LEU B CA 1
ATOM 6924 C C . LEU B 1 417 ? 12.539 49.656 23.625 1 86 417 LEU B C 1
ATOM 6926 O O . LEU B 1 417 ? 12.562 49.188 22.484 1 86 417 LEU B O 1
ATOM 6930 N N . LEU B 1 418 ? 12.648 48.938 24.734 1 87.75 418 LEU B N 1
ATOM 6931 C CA . LEU B 1 418 ? 12.898 47.5 24.656 1 87.75 418 LEU B CA 1
ATOM 6932 C C . LEU B 1 418 ? 11.734 46.781 23.984 1 87.75 418 LEU B C 1
ATOM 6934 O O . LEU B 1 418 ? 11.938 45.844 23.203 1 87.75 418 LEU B O 1
ATOM 6938 N N . GLN B 1 419 ? 10.562 47.156 24.25 1 89.44 419 GLN B N 1
ATOM 6939 C CA . GLN B 1 419 ? 9.375 46.562 23.656 1 89.44 419 GLN B CA 1
ATOM 6940 C C . GLN B 1 419 ? 9.32 46.812 22.156 1 89.44 419 GLN B C 1
ATOM 6942 O O . GLN B 1 419 ? 8.945 45.938 21.391 1 89.44 419 GLN B O 1
ATOM 6947 N N . ALA B 1 420 ? 9.617 48.031 21.781 1 87.88 420 ALA B N 1
ATOM 6948 C CA . ALA B 1 420 ? 9.625 48.375 20.359 1 87.88 420 ALA B CA 1
ATOM 6949 C C . ALA B 1 420 ? 10.68 47.562 19.609 1 87.88 420 ALA B C 1
ATOM 6951 O O . ALA B 1 420 ? 10.438 47.094 18.484 1 87.88 420 ALA B O 1
ATOM 6952 N N . GLU B 1 421 ? 11.797 47.406 20.203 1 90 421 GLU B N 1
ATOM 6953 C CA . GLU B 1 421 ? 12.859 46.594 19.609 1 90 421 GLU B CA 1
ATOM 6954 C C . GLU B 1 421 ? 12.43 45.125 19.469 1 90 421 GLU B C 1
ATOM 6956 O O . GLU B 1 421 ? 12.711 44.5 18.453 1 90 421 GLU B O 1
ATOM 6961 N N . ALA B 1 422 ? 11.859 44.625 20.438 1 90.62 422 ALA B N 1
ATOM 6962 C CA . ALA B 1 422 ? 11.375 43.25 20.422 1 90.62 422 ALA B CA 1
ATOM 6963 C C . ALA B 1 422 ? 10.336 43.062 19.312 1 90.62 422 ALA B C 1
ATOM 6965 O O . ALA B 1 422 ? 10.336 42.031 18.625 1 90.62 422 ALA B O 1
ATOM 6966 N N . ARG B 1 423 ? 9.484 43.969 19.203 1 89.94 423 ARG B N 1
ATOM 6967 C CA . ARG B 1 423 ? 8.453 43.906 18.172 1 89.94 423 ARG B CA 1
ATOM 6968 C C . ARG B 1 423 ? 9.078 43.906 16.781 1 89.94 423 ARG B C 1
ATOM 6970 O O . ARG B 1 423 ? 8.609 43.188 15.891 1 89.94 423 ARG B O 1
ATOM 6977 N N . LEU B 1 424 ? 10.055 44.75 16.578 1 90.44 424 LEU B N 1
ATOM 6978 C CA . LEU B 1 424 ? 10.734 44.781 15.281 1 90.44 424 LEU B CA 1
ATOM 6979 C C . LEU B 1 424 ? 11.406 43.438 14.984 1 90.44 424 LEU B C 1
ATOM 6981 O O . LEU B 1 424 ? 11.273 42.906 13.883 1 90.44 424 LEU B O 1
ATOM 6985 N N . SER B 1 425 ? 12.047 42.906 15.977 1 93.75 425 SER B N 1
ATOM 6986 C CA . SER B 1 425 ? 12.695 41.625 15.812 1 93.75 425 SER B CA 1
ATOM 6987 C C . SER B 1 425 ? 11.68 40.531 15.477 1 93.75 425 SER B C 1
ATOM 6989 O O . SER B 1 425 ? 11.906 39.719 14.594 1 93.75 425 SER B O 1
ATOM 6991 N N . GLN B 1 426 ? 10.625 40.5 16.188 1 93.81 426 GLN B N 1
ATOM 6992 C CA . GLN B 1 426 ? 9.562 39.531 15.953 1 93.81 426 GLN B CA 1
ATOM 6993 C C . GLN B 1 426 ? 8.977 39.688 14.555 1 93.81 426 GLN B C 1
ATOM 6995 O O . GLN B 1 426 ? 8.68 38.688 13.891 1 93.81 426 GLN B O 1
ATOM 7000 N N . ALA B 1 427 ? 8.742 40.906 14.156 1 92.38 427 ALA B N 1
ATOM 7001 C CA . ALA B 1 427 ? 8.211 41.156 12.828 1 92.38 427 ALA B CA 1
ATOM 7002 C C . ALA B 1 427 ? 9.156 40.625 11.742 1 92.38 427 ALA B C 1
ATOM 7004 O O . ALA B 1 427 ? 8.719 40.062 10.742 1 92.38 427 ALA B O 1
ATOM 7005 N N . ARG B 1 428 ? 10.43 40.875 11.945 1 94.31 428 ARG B N 1
ATOM 7006 C CA . ARG B 1 428 ? 11.422 40.406 10.992 1 94.31 428 ARG B CA 1
ATOM 7007 C C . ARG B 1 428 ? 11.414 38.875 10.906 1 94.31 428 ARG B C 1
ATOM 7009 O O . ARG B 1 428 ? 11.492 38.312 9.812 1 94.31 428 ARG B O 1
ATOM 7016 N N . LEU B 1 429 ? 11.32 38.25 12.008 1 95.75 429 LEU B N 1
ATOM 7017 C CA . LEU B 1 429 ? 11.266 36.781 12.047 1 95.75 429 LEU B CA 1
ATOM 7018 C C . LEU B 1 429 ? 10 36.281 11.359 1 95.75 429 LEU B C 1
ATOM 7020 O O . LEU B 1 429 ? 10.039 35.281 10.656 1 95.75 429 LEU B O 1
ATOM 7024 N N . GLN B 1 430 ? 8.914 36.906 11.617 1 94.88 430 GLN B N 1
ATOM 7025 C CA . GLN B 1 430 ? 7.652 36.531 10.984 1 94.88 430 GLN B CA 1
ATOM 7026 C C . GLN B 1 430 ? 7.73 36.688 9.469 1 94.88 430 GLN B C 1
ATOM 7028 O O . GLN B 1 430 ? 7.176 35.875 8.734 1 94.88 430 GLN B O 1
ATOM 7033 N N . ARG B 1 431 ? 8.328 37.781 9.055 1 94.19 431 ARG B N 1
ATOM 7034 C CA . ARG B 1 431 ? 8.508 37.969 7.621 1 94.19 431 ARG B CA 1
ATOM 7035 C C . ARG B 1 431 ? 9.32 36.844 7.008 1 94.19 431 ARG B C 1
ATOM 7037 O O . ARG B 1 431 ? 8.984 36.312 5.934 1 94.19 431 ARG B O 1
ATOM 7044 N N . LEU B 1 432 ? 10.367 36.438 7.68 1 96.38 432 LEU B N 1
ATOM 7045 C CA . LEU B 1 432 ? 11.195 35.312 7.203 1 96.38 432 LEU B CA 1
ATOM 7046 C C . LEU B 1 432 ? 10.391 34.031 7.105 1 96.38 432 LEU B C 1
ATOM 7048 O O . LEU B 1 432 ? 10.5 33.312 6.125 1 96.38 432 LEU B O 1
ATOM 7052 N N . ASN B 1 433 ? 9.609 33.75 8.086 1 96.75 433 ASN B N 1
ATOM 7053 C CA . ASN B 1 433 ? 8.766 32.562 8.07 1 96.75 433 ASN B CA 1
ATOM 7054 C C . ASN B 1 433 ? 7.754 32.594 6.926 1 96.75 433 ASN B C 1
ATOM 7056 O O . ASN B 1 433 ? 7.477 31.578 6.301 1 96.75 433 ASN B O 1
ATOM 7060 N N . ALA B 1 434 ? 7.145 33.75 6.781 1 94.31 434 ALA B N 1
ATOM 7061 C CA . ALA B 1 434 ? 6.18 33.906 5.695 1 94.31 434 ALA B CA 1
ATOM 7062 C C . ALA B 1 434 ? 6.84 33.656 4.34 1 94.31 434 ALA B C 1
ATOM 7064 O O . ALA B 1 434 ? 6.234 33.062 3.441 1 94.31 434 ALA B O 1
ATOM 7065 N N . LEU B 1 435 ? 8.047 34.188 4.238 1 95.06 435 LEU B N 1
ATOM 7066 C CA . LEU B 1 435 ? 8.797 34 3.006 1 95.06 435 LEU B CA 1
ATOM 7067 C C . LEU B 1 435 ? 9.07 32.531 2.768 1 95.06 435 LEU B C 1
ATOM 7069 O O . LEU B 1 435 ? 8.891 32.031 1.654 1 95.06 435 LEU B O 1
ATOM 7073 N N . TYR B 1 436 ? 9.5 31.781 3.705 1 96.75 436 TYR B N 1
ATOM 7074 C CA . TYR B 1 436 ? 9.727 30.344 3.645 1 96.75 436 TYR B CA 1
ATOM 7075 C C . TYR B 1 436 ? 8.445 29.609 3.246 1 96.75 436 TYR B C 1
ATOM 7077 O O . TYR B 1 436 ? 8.469 28.75 2.361 1 96.75 436 TYR B O 1
ATOM 7085 N N . GLN B 1 437 ? 7.395 29.984 3.914 1 95.75 437 GLN B N 1
ATOM 7086 C CA . GLN B 1 437 ? 6.113 29.344 3.648 1 95.75 437 GLN B CA 1
ATOM 7087 C C . GLN B 1 437 ? 5.68 29.562 2.203 1 95.75 437 GLN B C 1
ATOM 7089 O O . GLN B 1 437 ? 5.105 28.656 1.58 1 95.75 437 GLN B O 1
ATOM 7094 N N . TYR B 1 438 ? 5.867 30.75 1.776 1 94.06 438 TYR B N 1
ATOM 7095 C CA . TYR B 1 438 ? 5.547 31.031 0.384 1 94.06 438 TYR B CA 1
ATOM 7096 C C . TYR B 1 438 ? 6.344 30.141 -0.559 1 94.06 438 TYR B C 1
ATOM 7098 O O . TYR B 1 438 ? 5.777 29.5 -1.444 1 94.06 438 TYR B O 1
ATOM 7106 N N . ASN B 1 439 ? 7.621 30.062 -0.362 1 95.12 439 ASN B N 1
ATOM 7107 C CA . ASN B 1 439 ? 8.492 29.266 -1.215 1 95.12 439 ASN B CA 1
ATOM 7108 C C . ASN B 1 439 ? 8.109 27.781 -1.165 1 95.12 439 ASN B C 1
ATOM 7110 O O . ASN B 1 439 ? 8.102 27.109 -2.193 1 95.12 439 ASN B O 1
ATOM 7114 N N . ILE B 1 440 ? 7.773 27.281 0.009 1 96.25 440 ILE B N 1
ATOM 7115 C CA . ILE B 1 440 ? 7.43 25.875 0.156 1 96.25 440 ILE B CA 1
ATOM 7116 C C . ILE B 1 440 ? 6.082 25.594 -0.507 1 96.25 440 ILE B C 1
ATOM 7118 O O . ILE B 1 440 ? 5.863 24.516 -1.061 1 96.25 440 ILE B O 1
ATOM 7122 N N . SER B 1 441 ? 5.148 26.562 -0.389 1 94.44 441 SER B N 1
ATOM 7123 C CA . SER B 1 441 ? 3.863 26.391 -1.056 1 94.44 441 SER B CA 1
ATOM 7124 C C . SER B 1 441 ? 4.035 26.281 -2.566 1 94.44 441 SER B C 1
ATOM 7126 O O . SER B 1 441 ? 3.332 25.5 -3.217 1 94.44 441 SER B O 1
ATOM 7128 N N . ILE B 1 442 ? 4.977 27.031 -3.125 1 92.69 442 ILE B N 1
ATOM 7129 C CA . ILE B 1 442 ? 5.297 26.938 -4.543 1 92.69 442 ILE B CA 1
ATOM 7130 C C . ILE B 1 442 ? 5.891 25.562 -4.844 1 92.69 442 ILE B C 1
ATOM 7132 O O . ILE B 1 442 ? 5.492 24.906 -5.809 1 92.69 442 ILE B O 1
ATOM 7136 N N . ALA B 1 443 ? 6.805 25.125 -4.031 1 94.19 443 ALA B N 1
ATOM 7137 C CA . ALA B 1 443 ? 7.453 23.828 -4.215 1 94.19 443 ALA B CA 1
ATOM 7138 C C . ALA B 1 443 ? 6.438 22.688 -4.152 1 94.19 443 ALA B C 1
ATOM 7140 O O . ALA B 1 443 ? 6.547 21.703 -4.891 1 94.19 443 ALA B O 1
ATOM 7141 N N . ARG B 1 444 ? 5.492 22.797 -3.279 1 94.56 444 ARG B N 1
ATOM 7142 C CA . ARG B 1 444 ? 4.445 21.797 -3.16 1 94.56 444 ARG B CA 1
ATOM 7143 C C . ARG B 1 444 ? 3.604 21.734 -4.43 1 94.56 444 ARG B C 1
ATOM 7145 O O . ARG B 1 444 ? 3.256 20.641 -4.895 1 94.56 444 ARG B O 1
ATOM 7152 N N . LEU B 1 445 ? 3.225 22.875 -4.895 1 91.88 445 LEU B N 1
ATOM 7153 C CA . LEU B 1 445 ? 2.465 22.922 -6.137 1 91.88 445 LEU B CA 1
ATOM 7154 C C . LEU B 1 445 ? 3.258 22.312 -7.285 1 91.88 445 LEU B C 1
ATOM 7156 O O . LEU B 1 445 ? 2.707 21.562 -8.094 1 91.88 445 LEU B O 1
ATOM 7160 N N . GLU B 1 446 ? 4.551 22.578 -7.316 1 91.12 446 GLU B N 1
ATOM 7161 C CA . GLU B 1 446 ? 5.43 22 -8.32 1 91.12 446 GLU B CA 1
ATOM 7162 C C . GLU B 1 446 ? 5.461 20.469 -8.211 1 91.12 446 GLU B C 1
ATOM 7164 O O . GLU B 1 446 ? 5.477 19.766 -9.219 1 91.12 446 GLU B O 1
ATOM 7169 N N . LEU B 1 447 ? 5.477 20 -7.008 1 93.19 447 LEU B N 1
ATOM 7170 C CA . LEU B 1 447 ? 5.48 18.562 -6.758 1 93.19 447 LEU B CA 1
ATOM 7171 C C . LEU B 1 447 ? 4.234 17.906 -7.34 1 93.19 447 LEU B C 1
ATOM 7173 O O . LEU B 1 447 ? 4.328 16.891 -8.031 1 93.19 447 LEU B O 1
ATOM 7177 N N . LEU B 1 448 ? 3.104 18.531 -7.066 1 92.75 448 LEU B N 1
ATOM 7178 C CA . LEU B 1 448 ? 1.827 17.969 -7.477 1 92.75 448 LEU B CA 1
ATOM 7179 C C . LEU B 1 448 ? 1.666 18.016 -8.992 1 92.75 448 LEU B C 1
ATOM 7181 O O . LEU B 1 448 ? 1.096 17.109 -9.594 1 92.75 448 LEU B O 1
ATOM 7185 N N . LEU B 1 449 ? 2.221 19.047 -9.602 1 89.06 449 LEU B N 1
ATOM 7186 C CA . LEU B 1 449 ? 2.125 19.203 -11.047 1 89.06 449 LEU B CA 1
ATOM 7187 C C . LEU B 1 449 ? 3.27 18.5 -11.758 1 89.06 449 LEU B C 1
ATOM 7189 O O . LEU B 1 449 ? 3.205 18.25 -12.961 1 89.06 449 LEU B O 1
ATOM 7193 N N . GLU B 1 450 ? 4.316 18.219 -10.992 1 87.25 450 GLU B N 1
ATOM 7194 C CA . GLU B 1 450 ? 5.559 17.641 -11.5 1 87.25 450 GLU B CA 1
ATOM 7195 C C . GLU B 1 450 ? 6.113 18.469 -12.656 1 87.25 450 GLU B C 1
ATOM 7197 O O . GLU B 1 450 ? 6.5 17.922 -13.695 1 87.25 450 GLU B O 1
ATOM 7202 N N . GLN B 1 451 ? 5.91 19.703 -12.586 1 80 451 GLN B N 1
ATOM 7203 C CA . GLN B 1 451 ? 6.449 20.703 -13.5 1 80 451 GLN B CA 1
ATOM 7204 C C . GLN B 1 451 ? 7.004 21.906 -12.75 1 80 451 GLN B C 1
ATOM 7206 O O . GLN B 1 451 ? 6.453 22.297 -11.719 1 80 451 GLN B O 1
ATOM 7211 N N . GLU B 1 452 ? 8.195 22.219 -13.312 1 71 452 GLU B N 1
ATOM 7212 C CA . GLU B 1 452 ? 8.703 23.453 -12.727 1 71 452 GLU B CA 1
ATOM 7213 C C . GLU B 1 452 ? 7.914 24.672 -13.211 1 71 452 GLU B C 1
ATOM 7215 O O . GLU B 1 452 ? 7.527 24.734 -14.383 1 71 452 GLU B O 1
ATOM 7220 N N . LEU B 1 453 ? 7.535 25.453 -12.273 1 71.06 453 LEU B N 1
ATOM 7221 C CA . LEU B 1 453 ? 6.793 26.656 -12.641 1 71.06 453 LEU B CA 1
ATOM 7222 C C . LEU B 1 453 ? 7.727 27.719 -13.195 1 71.06 453 LEU B C 1
ATOM 7224 O O . LEU B 1 453 ? 8.828 27.922 -12.68 1 71.06 453 LEU B O 1
ATOM 7228 N N . PRO B 1 454 ? 7.449 28.188 -14.422 1 59.72 454 PRO B N 1
ATOM 7229 C CA . PRO B 1 454 ? 8.305 29.219 -15.023 1 59.72 454 PRO B CA 1
ATOM 7230 C C . PRO B 1 454 ? 8.391 30.484 -14.164 1 59.72 454 PRO B C 1
ATOM 7232 O O . PRO B 1 454 ? 7.484 30.766 -13.375 1 59.72 454 PRO B O 1
ATOM 7235 N N . ASN B 1 455 ? 9.594 31.219 -14.148 1 57.78 455 ASN B N 1
ATOM 7236 C CA . ASN B 1 455 ? 9.797 32.5 -13.477 1 57.78 455 ASN B CA 1
ATOM 7237 C C . ASN B 1 455 ? 8.992 33.594 -14.141 1 57.78 455 ASN B C 1
ATOM 7239 O O . ASN B 1 455 ? 8.789 33.594 -15.352 1 57.78 455 ASN B O 1
#

Radius of gyration: 43.17 Å; Cα contacts (8 Å, |Δi|>4): 1284; chains: 2; bounding box: 93×135×110 Å

Secondary structure (DSSP, 8-state):
---------TT------------------------EEEEE-HHHHHHHHHHH-HHHHHHHHHHHHHHHHHHHGGGGTS-EEEEEEEEEEE--HHHHHHHHHHTT---GGGG-HHHHHSPPPEEEEEEEEEEEEEEE-HHHHHHHHHHHHHHHHHHHHHHHHHHHHHHHHHHHHHHHHHHHHHHHHHHHHHHHHHHHHHHHHHHHHTTSS-HHHHHHHHHHHHHHHHHHHHHHHHHHHHHHHHHHHTT--S-EEEEE-S--------GGGS-SS-----HHHHHHHHHHHHHHHHHHHHHHTTS-EEEEEEEEEEEESSTT---S-EEEEEEEEE--S--TTHHHHHHHHHHHHHHHHHHHHHHHHHHHHHHHHHHHHHHHHHHHHHHHHHHHHHHHHHHHHHHHHHHHTT-S-HHHHHHHHHHHHHHHHHHHHHHHHHHHHHHHHHHHHTSPPP-/-----------------------------------EEEEE-HHHHHHHHHHH-HHHHHHHHHHHHHHHHHHHGGGGTS-EEEEEEEEEEE--HHHHHHHHHHTT---GGGG-HHHHHSPPPEEEEEEEEEEEEEEE-HHHHHHHHHHHHHHHHHHHHHHHHHHHHHHHHHHHHHHHHHHHHHHHHHHHHHHHHHHHHHHHHHHHHTTSS-HHHHHHHHHHHHHHHHHHHHHHHHHHHHHHHHHHHTT--S-EEEEE-S--------GGGS-SS-----HHHHHHHHHHHHHHHHHHHHHHTTS-EEEEEEEEEEEESSTT---S-EEEEEEEEEEEEEETTHHHHHHHHHHHHHHHHHHHHHHHHHHHHHHHHHHHHHHHHHHHHHHHHHHHHHHHHHHHHHHHHHHHTT-S-HHHHHHHHHHHHHHHHHHHHHHHHHHHHHHHHHHHHTSPPP-

InterPro domains:
  IPR003423 Outer membrane efflux protein [PF02321] (46-247)
  IPR003423 Outer membrane efflux protein [PF02321] (277-449)
  IPR051906 Outer membrane protein TolC-like [PTHR30026] (15-449)

Foldseek 3Di:
DCPPPPPDDPDDDPVVPPVPPPPPPPPCCVCVVPFAEDEDALVRLLVLLCPQFPLLVVLVVVLVVLVVVLVVLCPLFDKDKDKDKDKDKDQPLVVQQVLCVLLVNDDPVCPPPVCSVTPDIDMKIKIKIKMKGFDDQVLSVLLSVLSVLLSVLSVLVSLLSSLVLSLVLLLLVLLLLLLVVLLVLLVVLLVVLVVLLVVQVVCVVVVNADPVLNVVSVVSNVVSVVVNVVSVVSNVVSQVVSCNSSNHPGSHGYDYPDHLDFDDFDLVVDDLQDDQDHSNLSSLVSNLVSLVSNLVSLVCNQPKTKMKMKMWMHMDRDGPDHGSIDMDIDMDIDGDNDDPCPSVVSSVVSVVVSVVSVVVSVVVSVVLRVQLNVLSVQLVVLVVQLVVLVVQLVVLVVLLVVQVVCVVVVNHGSVSNSVSSVSNSVSSSSNSVSSSSNSSSQSSSCSSNVDDGDD/DPPDDDPPDDPDDPPPPPVVPPPPPPPCCCVVQDQAEDEDALVRLLVLLCPQFPLLVVLVVVLVVLVVVLVVLCPLFDKDKDKDKDKDKDQDLVVQQVLCVLLVNDDPVCPPPVCSHTPDIDMKIKIKIKMKGFDDQVLSVLLSVLSVLLSVLSVLVSLLSSLVLSLVLLLLVLLLLLLVVLLVLLVVLLVVLVVLLVVQVVCVVVVNADPVLNVVSVVLNVVSVVVNVVSVVSNVVSQVVSCNSSNHPRSHGYDYPDHLDFDDFDLVVDDLQDPQDHSNLSSLVSNLVSLVSNLVSLVCNQPKTKMKMKMWMHMDNDGPDRGSIDMDIDMDIDGDNDDPCPSVVSSVVSVVVSVVSVVVSVVVSVVLRVQLNVLSVQLVVLVVQLVVLVVQLVVLVVLLVVQVVCVVVVNHGSVSNSVSSVSNSVSSSSNSVSSSSNSSSQSSSCSSNVDDGDD

Solvent-accessible surface area (backbone atoms only — not comparable to full-atom values): 46133 Å² total; per-residue (Å²): 134,90,76,86,70,93,75,78,74,87,71,80,73,86,69,76,73,74,76,73,77,71,66,76,72,72,72,73,70,72,64,65,80,66,65,49,73,44,79,39,38,71,68,53,52,49,58,45,26,71,70,39,13,54,69,43,48,43,37,51,27,50,40,42,30,41,47,18,54,44,44,25,47,43,35,59,61,33,44,32,32,34,40,34,41,33,41,39,41,25,34,32,23,53,57,42,54,50,47,30,50,44,42,69,62,67,53,79,73,57,71,35,50,72,49,36,36,61,36,72,75,38,62,41,19,37,37,33,42,36,38,39,33,48,72,41,50,62,22,50,55,26,42,40,52,14,39,49,26,42,36,53,14,40,52,25,41,37,53,36,44,44,40,51,50,48,39,52,50,50,49,39,50,48,47,41,42,46,36,53,52,47,45,51,53,46,51,53,50,37,55,53,30,50,52,50,27,53,50,35,48,54,33,33,77,71,68,73,41,52,68,66,50,28,50,53,30,49,49,50,36,54,52,43,50,50,51,44,54,51,40,51,51,49,38,52,51,38,51,49,51,44,34,51,52,39,52,49,86,68,73,57,43,75,40,69,69,64,73,89,63,77,64,63,62,55,64,83,76,52,61,94,75,57,82,86,78,27,38,58,54,51,15,37,52,25,43,30,51,15,28,52,27,39,28,50,13,39,56,38,57,60,48,59,33,35,34,34,39,35,34,42,34,18,22,20,84,42,84,85,36,80,41,36,69,50,73,50,75,52,70,46,78,48,66,71,86,73,61,88,54,53,58,60,49,46,29,52,50,30,48,51,50,26,52,52,35,47,50,50,38,51,53,48,53,54,49,48,53,51,50,47,54,50,28,53,50,45,31,55,49,25,49,53,46,26,53,50,26,50,51,44,28,54,52,27,49,51,50,29,51,54,38,49,56,32,35,76,73,68,73,40,54,66,64,57,40,53,50,31,47,50,47,27,53,49,27,48,50,48,25,52,51,27,41,49,48,27,40,45,28,50,44,49,40,25,45,66,61,68,42,84,69,57,106,134,77,88,75,91,76,95,75,77,73,88,74,76,76,74,76,73,77,72,70,75,72,66,74,73,72,71,72,67,70,61,68,74,67,64,48,72,44,78,38,38,71,70,52,52,49,58,44,26,70,71,37,14,63,70,46,49,53,36,52,50,50,40,52,53,40,48,51,53,44,58,59,46,48,60,59,61,42,65,47,77,51,81,47,79,47,80,48,76,41,51,49,34,70,59,43,55,40,48,31,23,35,40,49,62,54,49,77,72,58,69,36,63,73,47,40,72,59,35,70,77,38,64,41,19,37,38,35,43,37,41,38,32,49,73,42,50,62,23,51,52,27,41,41,52,15,40,48,28,42,38,53,15,41,52,25,41,36,53,34,45,44,40,52,48,49,39,52,50,51,49,38,51,49,48,41,41,46,34,52,52,49,44,52,54,45,51,54,50,40,54,52,32,50,52,51,28,53,48,37,47,56,34,33,75,70,68,74,43,54,70,68,51,31,51,53,32,49,50,51,38,51,53,42,51,51,52,46,54,52,38,50,52,48,39,51,52,37,50,50,50,44,33,51,51,38,53,48,84,67,77,55,44,76,40,68,70,63,76,88,62,78,64,61,61,54,65,83,77,53,60,93,75,58,82,86,77,26,37,58,56,50,14,37,51,26,43,30,51,15,27,50,26,37,29,50,13,37,56,38,58,60,49,58,32,34,36,33,40,34,35,41,33,17,22,19,82,41,84,86,37,80,39,36,66,32,42,42,36,37,37,36,37,41,28,62,76,37,55,23,42,32,56,60,17,46,28,47,22,30,46,23,50,27,50,32,36,48,49,52,38,51,46,50,52,54,50,48,54,48,49,46,55,51,28,53,52,44,30,56,50,24,48,52,47,24,54,50,25,50,52,43,27,55,51,27,47,52,50,29,50,53,38,50,54,32,36,77,71,68,73,41,54,65,65,56,38,52,50,32,48,50,48,25,52,51,25,49,50,47,25,51,51,27,41,47,49,26,40,44,28,48,43,50,38,25,47,64,60,67,41,84,68,59,107

Organism: NCBI:txid1194090

pLDDT: mean 88.41, std 17.79, range [19.77, 98.88]

Nearest PDB structures (foldseek):
  4mt4-assembly1_C  TM=8.552E-01  e=1.257E-18  Campylobacter jejuni
  1yc9-assembly1_A-3  TM=8.524E-01  e=7.563E-18  Vibrio cholerae
  5bun-assembly1_B  TM=8.353E-01  e=5.955E-17  Salmonella enterica subsp. enterica serovar Typhi
  1ek9-assembly1_A  TM=8.124E-01  e=3.635E-17  Escherichia coli
  2wmz-assembly1_B  TM=8.169E-01  e=6.813E-17  Escherichia coli K-12